Protein AF-0000000079970073 (afdb_homodimer)

Radius of gyration: 45.25 Å; Cα contacts (8 Å, |Δi|>4): 1585; chains: 2; bounding box: 55×141×94 Å

pLDDT: mean 92.77, std 9.5, range [24.06, 98.81]

Foldseek 3Di:
DPPPPPPPVVVVVCVVCVVCCVVVVLVVLLCCLCPPQLCNPAAEDSVQSRALVQVLVVLLVQCLLVVVQVGCVVRNQWYRRHVQEIAGQDLVVQCQQFAAPHPWWFDLLLVLLCPPPPADLASDGDPVLNVLSCVLQVVQLDPVLLQLLLVQLLVLLVLLVVLCVVQAQHKDFVLLLLLLSQLQSLLCQAQVDGPCCSVVVHDVCLVVLLLQLLQQSSSCSSVVVVVVVCVVCCVPPNDDGSVVCLVPVLLVVLVVSLVVSVVPLPHGDHSLNSSVVSCVVPVPSAPPSNSSNVSSVSNNPRRQQLSQLLLQLVLQLQVDVVLVVVQLVLLVVCVVVVLADQQGALVSLVPSLSLVLSSLLSCQLAFFFSDWRKTFADDPFDDDPRRTRHGGGIYTYGSSNNQQDCVQQNPVSNHRDSVSQVPPDDPVSNVSNVSSSCSQTHHPSGHSCVVVSSSSNSRNVSNLSVFWDKHFPDSVQWDWGHSRTTDIGRRIIRTHTDDDDPPD/DPPPPPPPVVVCVCVVCVVCCVVPVLVVLLCCLCPPQLCNPAAEDSVQSRALVQVLVVQLVQCLLVVVQVGCVVRNQWYRRHVQEIAGQDLVVQCQQFAAPHPWWFDLLLVLLCPPPPADLASDGDPVLNVLSCVLQVVQLDPVLLQLLLVQLLVLLVLLVVVCVVQAQHKDFVLLLLLLSQLQSLLCQAQVDGPCCSVVVHDVCLVVLLLQLLQQSSSCSSPVVVVVVCVVCCVPPNDDGSVVCLVPVLLVVLVVSLVVSVVPLPDGDHSLNSSVVSCVVPVPSAPPSNSSNVSSVSNNPRRQQLSQLLLQLVLQLQVPVVLVVVLLVLLVVCVVVVLADQQGALVSLVPSLSLVLSSLLSCQLAFFFSDWRKTFADAPFDDDPRRTRHGGGIYTYGSSNNQQDCVQQNPVSNDRDSVSQVPPDDPVSNVSNVSSSQSQTHHPSGHSCVVVSSSSNSRNVSNLSVFWDKHFPDSVQWDWGHSRTTDIGRRIIRTHTDDDDPPD

Solvent-accessible surface area (backbone atoms only — not comparable to full-atom values): 52236 Å² total; per-residue (Å²): 131,80,71,78,67,68,55,46,66,56,43,38,55,49,64,68,48,54,57,46,46,56,56,50,51,36,48,53,50,52,49,36,40,61,69,65,34,78,58,35,82,44,44,55,55,72,60,17,39,54,22,49,63,48,46,33,53,47,36,71,68,22,48,37,38,57,46,50,33,51,47,36,71,74,50,36,46,51,26,30,53,19,60,56,30,34,40,42,44,39,67,68,54,49,45,57,52,34,32,67,84,43,72,44,29,52,34,68,43,32,44,65,70,35,60,87,56,85,55,44,84,81,36,52,44,50,66,68,60,40,53,52,53,50,60,64,45,41,67,44,63,29,69,69,44,50,62,68,34,44,64,50,46,49,51,46,50,49,54,48,48,53,54,49,61,74,43,52,75,38,79,38,56,50,46,58,52,44,33,29,43,29,41,25,34,47,29,29,40,38,55,61,34,68,72,49,20,58,82,66,72,48,64,87,61,51,62,59,50,53,48,39,23,36,35,39,40,53,34,42,19,66,43,50,62,58,53,54,50,46,63,70,43,25,87,78,75,45,88,86,56,51,44,53,37,62,75,39,62,49,30,51,48,29,42,53,48,50,51,55,35,67,74,43,71,86,53,75,83,28,29,47,60,45,38,49,51,43,22,71,76,35,49,92,83,33,36,72,68,40,50,36,38,49,49,29,47,46,57,65,57,51,15,57,44,40,23,31,37,50,44,35,35,50,51,52,35,62,72,31,61,69,61,36,51,51,43,49,50,51,53,50,51,33,38,74,69,67,60,42,58,90,62,32,47,60,72,45,32,70,65,36,63,63,56,53,20,39,52,53,32,27,36,46,76,38,35,30,50,32,48,62,58,49,19,25,34,33,86,92,32,48,72,51,95,86,40,70,42,58,47,30,33,33,37,19,41,30,37,60,41,35,40,48,37,41,90,59,58,32,90,57,23,86,50,89,54,36,59,71,71,68,50,92,59,53,68,66,52,53,49,50,39,54,71,53,49,41,63,50,48,37,42,82,68,34,51,79,56,51,66,58,44,48,42,51,50,48,23,48,53,55,41,49,57,70,44,29,50,74,41,67,72,46,79,85,51,55,41,74,37,24,33,40,42,37,42,66,46,45,50,36,28,30,42,37,74,48,80,79,74,77,87,115,130,81,72,79,69,67,56,44,67,56,43,38,55,49,66,66,49,55,56,46,48,57,55,50,52,35,49,52,50,52,48,37,40,60,69,66,35,79,56,35,83,45,43,56,54,73,60,15,39,54,22,48,62,48,46,34,54,47,37,72,69,21,47,37,37,57,46,50,34,52,49,35,71,73,50,35,46,50,27,29,53,18,60,56,30,34,41,42,43,37,68,68,52,50,45,58,52,34,31,68,82,42,73,43,31,51,35,70,43,29,46,66,68,36,60,87,56,85,56,44,83,80,36,52,44,51,66,69,60,39,54,51,54,50,61,64,45,42,68,44,64,30,69,68,43,49,62,67,35,45,64,48,45,48,50,48,50,49,55,48,50,53,54,49,60,74,44,54,76,38,79,39,57,49,45,59,52,44,33,30,42,29,42,25,32,48,28,28,42,38,54,62,35,67,73,47,18,57,81,67,71,48,63,86,61,51,62,58,51,52,48,39,22,36,37,38,40,52,33,42,20,67,43,49,64,58,55,54,51,44,64,70,42,24,88,79,76,46,87,86,56,50,43,53,39,64,76,38,61,49,31,51,50,31,43,52,49,51,51,57,34,68,74,44,71,86,52,76,84,28,29,48,60,44,36,51,52,43,22,71,76,35,50,90,83,35,36,72,67,39,49,35,39,48,50,31,46,46,56,63,56,49,16,57,44,39,23,32,37,50,43,36,35,51,51,52,34,61,74,30,61,69,61,36,51,51,43,49,50,51,52,49,52,34,38,74,69,68,59,41,58,91,63,31,47,58,70,44,33,68,67,36,62,62,57,52,20,39,52,52,32,26,37,46,77,39,34,29,50,32,48,61,57,49,20,25,34,33,86,92,31,46,70,53,95,88,40,69,42,59,47,29,33,33,39,19,40,29,36,59,41,36,41,48,37,40,89,58,59,31,90,58,23,86,52,90,54,34,58,72,70,68,50,94,58,52,69,66,52,52,48,49,39,54,71,53,49,41,64,50,46,37,41,81,66,34,51,79,56,49,64,59,44,48,41,52,49,49,22,48,52,53,40,48,56,70,44,29,49,73,40,66,72,46,77,83,50,56,42,74,37,24,33,40,42,38,43,66,46,45,50,34,28,32,42,37,75,49,80,78,74,77,87,115

Structure (mmCIF, N/CA/C/O backbone):
data_AF-0000000079970073-model_v1
#
loop_
_entity.id
_entity.type
_entity.pdbx_description
1 polymer 'Cytochrome P450 family protein'
#
loop_
_atom_site.group_PDB
_atom_site.id
_atom_site.type_symbol
_atom_site.label_atom_id
_atom_site.label_alt_id
_atom_site.label_comp_id
_atom_site.label_asym_id
_atom_site.label_entity_id
_atom_site.label_seq_id
_atom_site.pdbx_PDB_ins_code
_atom_site.Cartn_x
_atom_site.Cartn_y
_atom_site.Cartn_z
_atom_site.occupancy
_atom_site.B_iso_or_equiv
_atom_site.auth_seq_id
_atom_site.auth_comp_id
_atom_site.auth_asym_id
_atom_site.auth_atom_id
_atom_site.pdbx_PDB_model_num
ATOM 1 N N . MET A 1 1 ? 27.422 -21.547 15.516 1 24.58 1 MET A N 1
ATOM 2 C CA . MET A 1 1 ? 26.141 -20.953 15.852 1 24.58 1 MET A CA 1
ATOM 3 C C . MET A 1 1 ? 25 -21.688 15.156 1 24.58 1 MET A C 1
ATOM 5 O O . MET A 1 1 ? 24.984 -21.781 13.93 1 24.58 1 MET A O 1
ATOM 9 N N . SER A 1 2 ? 24.516 -22.688 15.742 1 29.84 2 SER A N 1
ATOM 10 C CA . SER A 1 2 ? 23.547 -23.703 15.328 1 29.84 2 SER A CA 1
ATOM 11 C C . SER A 1 2 ? 22.25 -23.078 14.828 1 29.84 2 SER A C 1
ATOM 13 O O . SER A 1 2 ? 21.531 -22.453 15.602 1 29.84 2 SER A O 1
ATOM 15 N N . SER A 1 3 ? 22.281 -22.281 13.758 1 36.56 3 SER A N 1
ATOM 16 C CA . SER A 1 3 ? 21.125 -21.578 13.203 1 36.56 3 SER A CA 1
ATOM 17 C C . SER A 1 3 ? 19.859 -22.406 13.383 1 36.56 3 SER A C 1
ATOM 19 O O . SER A 1 3 ? 19.781 -23.547 12.93 1 36.56 3 SER A O 1
ATOM 21 N N . THR A 1 4 ? 19.266 -22.328 14.406 1 41.28 4 THR A N 1
ATOM 22 C CA . THR A 1 4 ? 18.031 -22.984 14.844 1 41.28 4 THR A CA 1
ATOM 23 C C . THR A 1 4 ? 17 -23.031 13.719 1 41.28 4 THR A C 1
ATOM 25 O O . THR A 1 4 ? 16.438 -22 13.344 1 41.28 4 THR A O 1
ATOM 28 N N . SER A 1 5 ? 17.219 -23.828 12.703 1 47.62 5 SER A N 1
ATOM 29 C CA . SER A 1 5 ? 16.484 -24.078 11.461 1 47.62 5 SER A CA 1
ATOM 30 C C . SER A 1 5 ? 15 -24.25 11.727 1 47.62 5 SER A C 1
ATOM 32 O O . SER A 1 5 ? 14.609 -25.062 12.578 1 47.62 5 SER A O 1
ATOM 34 N N . ILE A 1 6 ? 14.188 -23.234 11.727 1 56.44 6 ILE A N 1
ATOM 35 C CA . ILE A 1 6 ? 12.734 -23.375 11.758 1 56.44 6 ILE A CA 1
ATOM 36 C C . ILE A 1 6 ? 12.328 -24.688 11.086 1 56.44 6 ILE A C 1
ATOM 38 O O . ILE A 1 6 ? 12.82 -25.016 10 1 56.44 6 ILE A O 1
ATOM 42 N N . PRO A 1 7 ? 11.641 -25.578 11.883 1 64.62 7 PRO A N 1
ATOM 43 C CA . PRO A 1 7 ? 11.164 -26.797 11.242 1 64.62 7 PRO A CA 1
ATOM 44 C C . PRO A 1 7 ? 10.531 -26.547 9.875 1 64.62 7 PRO A C 1
ATOM 46 O O . PRO A 1 7 ? 9.883 -25.516 9.68 1 64.62 7 PRO A O 1
ATOM 49 N N . VAL A 1 8 ? 10.938 -27.234 8.891 1 70.19 8 VAL A N 1
ATOM 50 C CA . VAL A 1 8 ? 10.516 -27.141 7.492 1 70.19 8 VAL A CA 1
ATOM 51 C C . VAL A 1 8 ? 9.008 -26.891 7.422 1 70.19 8 VAL A C 1
ATOM 53 O O . VAL A 1 8 ? 8.547 -26.078 6.625 1 70.19 8 VAL A O 1
ATOM 56 N N . ALA A 1 9 ? 8.289 -27.438 8.406 1 70.56 9 ALA A N 1
ATOM 57 C CA . ALA A 1 9 ? 6.836 -27.297 8.391 1 70.56 9 ALA A CA 1
ATOM 58 C C . ALA A 1 9 ? 6.418 -25.875 8.711 1 70.56 9 ALA A C 1
ATOM 60 O O . ALA A 1 9 ? 5.535 -25.312 8.055 1 70.56 9 ALA A O 1
ATOM 61 N N . LEU A 1 10 ? 6.996 -25.359 9.656 1 70.69 10 LEU A N 1
ATOM 62 C CA . LEU A 1 10 ? 6.668 -24 10.055 1 70.69 10 LEU A CA 1
ATOM 63 C C . LEU A 1 10 ? 7.105 -23 8.992 1 70.69 10 LEU A C 1
ATOM 65 O O . LEU A 1 10 ? 6.379 -22.047 8.695 1 70.69 10 LEU A O 1
ATOM 69 N N . HIS A 1 11 ? 8.188 -23.25 8.438 1 72.19 11 HIS A N 1
ATOM 70 C CA . HIS A 1 11 ? 8.68 -22.391 7.367 1 72.19 11 HIS A CA 1
ATOM 71 C C . HIS A 1 11 ? 7.715 -22.375 6.184 1 72.19 11 HIS A C 1
ATOM 73 O O . HIS A 1 11 ? 7.398 -21.312 5.641 1 72.19 11 HIS A O 1
ATOM 79 N N . THR A 1 12 ? 7.23 -23.516 5.941 1 70.75 12 THR A N 1
ATOM 80 C CA . THR A 1 12 ? 6.324 -23.641 4.805 1 70.75 12 THR A CA 1
ATOM 81 C C . THR A 1 12 ? 5.031 -22.875 5.047 1 70.75 12 THR A C 1
ATOM 83 O O . THR A 1 12 ? 4.559 -22.156 4.168 1 70.75 12 THR A O 1
ATOM 86 N N . VAL A 1 13 ? 4.645 -22.984 6.281 1 68.94 13 VAL A N 1
ATOM 87 C CA . VAL A 1 13 ? 3.377 -22.328 6.59 1 68.94 13 VAL A CA 1
ATOM 88 C C . VAL A 1 13 ? 3.572 -20.812 6.598 1 68.94 13 VAL A C 1
ATOM 90 O O . VAL A 1 13 ? 2.76 -20.078 6.039 1 68.94 13 VAL A O 1
ATOM 93 N N . LEU A 1 14 ? 4.621 -20.406 7.184 1 73 14 LEU A N 1
ATOM 94 C CA . LEU A 1 14 ? 4.883 -18.969 7.301 1 73 14 LEU A CA 1
ATOM 95 C C . LEU A 1 14 ? 5.082 -18.344 5.926 1 73 14 LEU A C 1
ATOM 97 O O . LEU A 1 14 ? 4.508 -17.281 5.629 1 73 14 LEU A O 1
ATOM 101 N N . HIS A 1 15 ? 5.785 -19.031 5.125 1 74.25 15 HIS A N 1
ATOM 102 C CA . HIS A 1 15 ? 6.121 -18.438 3.836 1 74.25 15 HIS A CA 1
ATOM 103 C C . HIS A 1 15 ? 4.949 -18.516 2.865 1 74.25 15 HIS A C 1
ATOM 105 O O . HIS A 1 15 ? 4.898 -17.781 1.881 1 74.25 15 HIS A O 1
ATOM 111 N N . GLN A 1 16 ? 4.004 -19.375 3.318 1 74.75 16 GLN A N 1
ATOM 112 C CA . GLN A 1 16 ? 2.834 -19.516 2.459 1 74.75 16 GLN A CA 1
ATOM 113 C C . GLN A 1 16 ? 1.948 -18.281 2.525 1 74.75 16 GLN A C 1
ATOM 115 O O . GLN A 1 16 ? 1.222 -17.969 1.577 1 74.75 16 GLN A O 1
ATOM 120 N N . TYR A 1 17 ? 2.195 -17.531 3.662 1 79.69 17 TYR A N 1
ATOM 121 C CA . TYR A 1 17 ? 1.189 -16.484 3.812 1 79.69 17 TYR A CA 1
ATOM 122 C C . TYR A 1 17 ? 1.845 -15.125 4.066 1 79.69 17 TYR A C 1
ATOM 124 O O . TYR A 1 17 ? 1.17 -14.094 4.066 1 79.69 17 TYR A O 1
ATOM 132 N N . LEU A 1 18 ? 3.084 -15.094 4.18 1 83.81 18 LEU A N 1
ATOM 133 C CA . LEU A 1 18 ? 3.791 -13.875 4.562 1 83.81 18 LEU A CA 1
ATOM 134 C C . LEU A 1 18 ? 3.631 -12.797 3.496 1 83.81 18 LEU A C 1
ATOM 136 O O . LEU A 1 18 ? 3.625 -11.602 3.809 1 83.81 18 LEU A O 1
ATOM 140 N N . TYR A 1 19 ? 3.441 -13.211 2.246 1 84.94 19 TYR A N 1
ATOM 141 C CA . TYR A 1 19 ? 3.354 -12.25 1.151 1 84.94 19 TYR A CA 1
ATOM 142 C C . TYR A 1 19 ? 2.053 -11.461 1.221 1 84.94 19 TYR A C 1
ATOM 144 O O . TYR A 1 19 ? 1.899 -10.438 0.542 1 84.94 19 TYR A O 1
ATOM 152 N N . LEU A 1 20 ? 1.12 -11.891 2.127 1 86.81 20 LEU A N 1
ATOM 153 C CA . LEU A 1 20 ? -0.168 -11.219 2.256 1 86.81 20 LEU A CA 1
ATOM 154 C C . LEU A 1 20 ? -0.093 -10.094 3.279 1 86.81 20 LEU A C 1
ATOM 156 O O . LEU A 1 20 ? -0.976 -9.234 3.326 1 86.81 20 LEU A O 1
ATOM 160 N N . ILE A 1 21 ? 0.887 -10.016 4.031 1 86.19 21 ILE A N 1
ATOM 161 C CA . ILE A 1 21 ? 0.996 -9.102 5.16 1 86.19 21 ILE A CA 1
ATOM 162 C C . ILE A 1 21 ? 0.973 -7.656 4.66 1 86.19 21 ILE A C 1
ATOM 164 O O . ILE A 1 21 ? 0.226 -6.824 5.18 1 86.19 21 ILE A O 1
ATOM 168 N N . PRO A 1 22 ? 1.656 -7.293 3.613 1 87.88 22 PRO A N 1
ATOM 169 C CA . PRO A 1 22 ? 1.65 -5.906 3.135 1 87.88 22 PRO A CA 1
ATOM 170 C C . PRO A 1 22 ? 0.287 -5.473 2.604 1 87.88 22 PRO A C 1
ATOM 172 O O . PRO A 1 22 ? 0.039 -4.273 2.436 1 87.88 22 PRO A O 1
ATOM 175 N N . LEU A 1 23 ? -0.574 -6.449 2.395 1 86.25 23 LEU A N 1
ATOM 176 C CA . LEU A 1 23 ? -1.927 -6.137 1.947 1 86.25 23 LEU A CA 1
ATOM 177 C C . LEU A 1 23 ? -2.9 -6.141 3.121 1 86.25 23 LEU A C 1
ATOM 179 O O . LEU A 1 23 ? -3.752 -5.254 3.229 1 86.25 23 LEU A O 1
ATOM 183 N N . ILE A 1 24 ? -2.717 -7.078 3.938 1 88.81 24 ILE A N 1
ATOM 184 C CA . ILE A 1 24 ? -3.668 -7.305 5.02 1 88.81 24 ILE A CA 1
ATOM 185 C C . ILE A 1 24 ? -3.553 -6.188 6.051 1 88.81 24 ILE A C 1
ATOM 187 O O . ILE A 1 24 ? -4.562 -5.641 6.5 1 88.81 24 ILE A O 1
ATOM 191 N N . ILE A 1 25 ? -2.447 -5.715 6.383 1 90.44 25 ILE A N 1
ATOM 192 C CA . ILE A 1 25 ? -2.24 -4.754 7.461 1 90.44 25 ILE A CA 1
ATOM 193 C C . ILE A 1 25 ? -2.818 -3.4 7.066 1 90.44 25 ILE A C 1
ATOM 195 O O . ILE A 1 25 ? -3.605 -2.811 7.812 1 90.44 25 ILE A O 1
ATOM 199 N N . PRO A 1 26 ? -2.498 -2.865 5.871 1 91.81 26 PRO A N 1
ATOM 200 C CA . PRO A 1 26 ? -3.133 -1.604 5.477 1 91.81 26 PRO A CA 1
ATOM 201 C C . PRO A 1 26 ? -4.652 -1.707 5.398 1 91.81 26 PRO A C 1
ATOM 203 O O . PRO A 1 26 ? -5.359 -0.762 5.758 1 91.81 26 PRO A O 1
ATOM 206 N N . THR A 1 27 ? -5.141 -2.857 4.992 1 92.75 27 THR A N 1
ATOM 207 C CA . THR A 1 27 ? -6.586 -3.037 4.902 1 92.75 27 THR A CA 1
ATOM 208 C C . THR A 1 27 ? -7.223 -3.016 6.289 1 92.75 27 THR A C 1
ATOM 210 O O . THR A 1 27 ? -8.242 -2.361 6.5 1 92.75 27 THR A O 1
ATOM 213 N N . ILE A 1 28 ? -6.609 -3.705 7.156 1 93.12 28 ILE A N 1
ATOM 214 C CA . ILE A 1 28 ? -7.098 -3.729 8.531 1 93.12 28 ILE A CA 1
ATOM 215 C C . ILE A 1 28 ? -7.07 -2.316 9.109 1 93.12 28 ILE A C 1
ATOM 217 O O . ILE A 1 28 ? -8.016 -1.891 9.773 1 93.12 28 ILE A O 1
ATOM 221 N N . TYR A 1 29 ? -6.066 -1.58 8.875 1 94.19 29 TYR A N 1
ATOM 222 C CA . TYR A 1 29 ? -5.918 -0.214 9.367 1 94.19 29 TYR A CA 1
ATOM 223 C C . TYR A 1 29 ? -7.012 0.687 8.805 1 94.19 29 TYR A C 1
ATOM 225 O O . TYR A 1 29 ? -7.629 1.46 9.539 1 94.19 29 TYR A O 1
ATOM 233 N N . ILE A 1 30 ? -7.23 0.586 7.535 1 94.38 30 ILE A N 1
ATOM 234 C CA . ILE A 1 30 ? -8.234 1.41 6.875 1 94.38 30 ILE A CA 1
ATOM 235 C C . ILE A 1 30 ? -9.617 1.099 7.453 1 94.38 30 ILE A C 1
ATOM 237 O O . ILE A 1 30 ? -10.375 2.012 7.789 1 94.38 30 ILE A O 1
ATOM 241 N N . VAL A 1 31 ? -9.93 -0.19 7.621 1 95.38 31 VAL A N 1
ATOM 242 C CA . VAL A 1 31 ? -11.227 -0.594 8.156 1 95.38 31 VAL A CA 1
ATOM 243 C C . VAL A 1 31 ? -11.367 -0.088 9.594 1 95.38 31 VAL A C 1
ATOM 245 O O . VAL A 1 31 ? -12.422 0.413 9.977 1 95.38 31 VAL A O 1
ATOM 248 N N . TYR A 1 32 ? -10.359 -0.177 10.344 1 94.88 32 TYR A N 1
ATOM 249 C CA . TYR A 1 32 ? -10.398 0.3 11.727 1 94.88 32 TYR A CA 1
ATOM 250 C C . TYR A 1 32 ? -10.664 1.799 11.773 1 94.88 32 TYR A C 1
ATOM 252 O O . TYR A 1 32 ? -11.547 2.252 12.508 1 94.88 32 TYR A O 1
ATOM 260 N N . GLN A 1 33 ? -9.906 2.594 10.977 1 95.25 33 GLN A N 1
ATOM 261 C CA . GLN A 1 33 ? -10.031 4.047 11 1 95.25 33 GLN A CA 1
ATOM 262 C C . GLN A 1 33 ? -11.414 4.492 10.523 1 95.25 33 GLN A C 1
ATOM 264 O O . GLN A 1 33 ? -11.984 5.434 11.07 1 95.25 33 GLN A O 1
ATOM 269 N N . ARG A 1 34 ? -11.93 3.775 9.617 1 95.38 34 ARG A N 1
ATOM 270 C CA . ARG A 1 34 ? -13.156 4.23 8.977 1 95.38 34 ARG A CA 1
ATOM 271 C C . ARG A 1 34 ? -14.383 3.709 9.711 1 95.38 34 ARG A C 1
ATOM 273 O O . ARG A 1 34 ? -15.453 4.328 9.672 1 95.38 34 ARG A O 1
ATOM 280 N N . ARG A 1 35 ? -14.273 2.59 10.445 1 95.62 35 ARG A N 1
ATOM 281 C CA . ARG A 1 35 ? -15.492 1.979 10.977 1 95.62 35 ARG A CA 1
ATOM 282 C C . ARG A 1 35 ? -15.414 1.843 12.492 1 95.62 35 ARG A C 1
ATOM 284 O O . ARG A 1 35 ? -16.438 1.901 13.18 1 95.62 35 ARG A O 1
ATOM 291 N N . PHE A 1 36 ? -14.234 1.711 13.055 1 95.75 36 PHE A N 1
ATOM 292 C CA . PHE A 1 36 ? -14.172 1.303 14.453 1 95.75 36 PHE A CA 1
ATOM 293 C C . PHE A 1 36 ? -13.484 2.365 15.297 1 95.75 36 PHE A C 1
ATOM 295 O O . PHE A 1 36 ? -13.617 2.375 16.531 1 95.75 36 PHE A O 1
ATOM 302 N N . SER A 1 37 ? -12.711 3.252 14.688 1 93.94 37 SER A N 1
ATOM 303 C CA . SER A 1 37 ? -12.039 4.312 15.438 1 93.94 37 SER A CA 1
ATOM 304 C C . SER A 1 37 ? -13.047 5.195 16.172 1 93.94 37 SER A C 1
ATOM 306 O O . SER A 1 37 ? -14.164 5.395 15.688 1 93.94 37 SER A O 1
ATOM 308 N N . PRO A 1 38 ? -12.641 5.719 17.312 1 94.5 38 PRO A N 1
ATOM 309 C CA . PRO A 1 38 ? -13.531 6.625 18.047 1 94.5 38 PRO A CA 1
ATOM 310 C C . PRO A 1 38 ? -13.938 7.848 17.219 1 94.5 38 PRO A C 1
ATOM 312 O O . PRO A 1 38 ? -14.992 8.43 17.469 1 94.5 38 PRO A O 1
ATOM 315 N N . LEU A 1 39 ? -13.141 8.219 16.234 1 96.38 39 LEU A N 1
ATOM 316 C CA . LEU A 1 39 ? -13.438 9.414 15.461 1 96.38 39 LEU A CA 1
ATOM 317 C C . LEU A 1 39 ? -14.188 9.062 14.18 1 96.38 39 LEU A C 1
ATOM 319 O O . LEU A 1 39 ? -14.523 9.938 13.383 1 96.38 39 LEU A O 1
ATOM 323 N N . ALA A 1 40 ? -14.461 7.746 14.039 1 97.38 40 ALA A N 1
ATOM 324 C CA . ALA A 1 40 ? -15.148 7.312 12.828 1 97.38 40 ALA A CA 1
ATOM 325 C C . ALA A 1 40 ? -16.516 7.969 12.703 1 97.38 40 ALA A C 1
ATOM 327 O O . ALA A 1 40 ? -17.047 8.109 11.602 1 97.38 40 ALA A O 1
ATOM 328 N N . GLN A 1 41 ? -17.078 8.398 13.797 1 97.62 41 GLN A N 1
ATOM 329 C CA . GLN A 1 41 ? -18.422 8.969 13.828 1 97.62 41 GLN A CA 1
ATOM 330 C C . GLN A 1 41 ? -18.406 10.414 13.336 1 97.62 41 GLN A C 1
ATOM 332 O O . GLN A 1 41 ? -19.469 10.992 13.055 1 97.62 41 GLN A O 1
ATOM 337 N N . PHE A 1 42 ? -17.344 11.055 13.258 1 98.31 42 PHE A N 1
ATOM 338 C CA . PHE A 1 42 ? -17.234 12.445 12.828 1 98.31 42 PHE A CA 1
ATOM 339 C C . PHE A 1 42 ? -16.938 12.531 11.344 1 98.31 42 PHE A C 1
ATOM 341 O O . PHE A 1 42 ? -16.125 11.766 10.82 1 98.31 42 PHE A O 1
ATOM 348 N N . PRO A 1 43 ? -17.562 13.461 10.672 1 98.31 43 PRO A N 1
ATOM 349 C CA . PRO A 1 43 ? -17.344 13.609 9.227 1 98.31 43 PRO A CA 1
ATOM 350 C C . PRO A 1 43 ? -16.047 14.336 8.906 1 98.31 43 PRO A C 1
ATOM 352 O O . PRO A 1 43 ? -15.477 15.008 9.766 1 98.31 43 PRO A O 1
ATOM 355 N N . GLY A 1 44 ? -15.516 14.242 7.676 1 98.38 44 GLY A N 1
ATOM 356 C CA . GLY A 1 44 ? -14.312 14.867 7.152 1 98.38 44 GLY A CA 1
ATOM 357 C C . GLY A 1 44 ? -13.789 14.203 5.898 1 98.38 44 GLY A C 1
ATOM 358 O O . GLY A 1 44 ? -14.359 13.219 5.422 1 98.38 44 GLY A O 1
ATOM 359 N N . PRO A 1 45 ? -12.781 14.703 5.402 1 98.19 45 PRO A N 1
ATOM 360 C CA . PRO A 1 45 ? -12.203 14.086 4.207 1 98.19 45 PRO A CA 1
ATOM 361 C C . PRO A 1 45 ? -11.695 12.664 4.473 1 98.19 45 PRO A C 1
ATOM 363 O O . PRO A 1 45 ? -11.148 12.391 5.543 1 98.19 45 PRO A O 1
ATOM 366 N N . PHE A 1 46 ? -11.844 11.789 3.492 1 97.12 46 PHE A N 1
ATOM 367 C CA . PHE A 1 46 ? -11.492 10.383 3.619 1 97.12 46 PHE A CA 1
ATOM 368 C C . PHE A 1 46 ? -10.023 10.227 4.008 1 97.12 46 PHE A C 1
ATOM 370 O O . PHE A 1 46 ? -9.703 9.531 4.973 1 97.12 46 PHE A O 1
ATOM 377 N N . LEU A 1 47 ? -9.148 10.898 3.275 1 96.44 47 LEU A N 1
ATOM 378 C CA . LEU A 1 47 ? -7.715 10.727 3.492 1 96.44 47 LEU A CA 1
ATOM 379 C C . LEU A 1 47 ? -7.301 11.289 4.848 1 96.44 47 LEU A C 1
ATOM 381 O O . LEU A 1 47 ? -6.336 10.812 5.453 1 96.44 47 LEU A O 1
ATOM 385 N N . ALA A 1 48 ? -8.047 12.289 5.336 1 97.12 48 ALA A N 1
ATOM 386 C CA . ALA A 1 48 ? -7.742 12.859 6.645 1 97.12 48 ALA A CA 1
ATOM 387 C C . ALA A 1 48 ? -7.91 11.82 7.75 1 97.12 48 ALA A C 1
ATOM 389 O O . ALA A 1 48 ? -7.191 11.852 8.75 1 97.12 48 ALA A O 1
ATOM 390 N N . SER A 1 49 ? -8.844 10.922 7.508 1 96 49 SER A N 1
ATOM 391 C CA . SER A 1 49 ? -9.094 9.898 8.523 1 96 49 SER A CA 1
ATOM 392 C C . SER A 1 49 ? -7.961 8.883 8.57 1 96 49 SER A C 1
ATOM 394 O O . SER A 1 49 ? -7.805 8.164 9.555 1 96 49 SER A O 1
ATOM 396 N N . LEU A 1 50 ? -7.125 8.844 7.559 1 94.81 50 LEU A N 1
ATOM 397 C CA . LEU A 1 50 ? -6.18 7.738 7.438 1 94.81 50 LEU A CA 1
ATOM 398 C C . LEU A 1 50 ? -4.77 8.188 7.805 1 94.81 50 LEU A C 1
ATOM 400 O O . LEU A 1 50 ? -3.957 7.387 8.266 1 94.81 50 LEU A O 1
ATOM 404 N N . THR A 1 51 ? -4.469 9.461 7.555 1 93.31 51 THR A N 1
ATOM 405 C CA . THR A 1 51 ? -3.068 9.836 7.703 1 93.31 51 THR A CA 1
ATOM 406 C C . THR A 1 51 ? -2.936 11.328 8 1 93.31 51 THR A C 1
ATOM 408 O O . THR A 1 51 ? -3.717 12.141 7.492 1 93.31 51 THR A O 1
ATOM 411 N N . LYS A 1 52 ? -1.916 11.68 8.719 1 93.06 52 LYS A N 1
ATOM 412 C CA . LYS A 1 52 ? -1.594 13.078 8.992 1 93.06 52 LYS A CA 1
ATOM 413 C C . LYS A 1 52 ? -0.899 13.727 7.793 1 93.06 52 LYS A C 1
ATOM 415 O O . LYS A 1 52 ? -0.809 14.953 7.707 1 93.06 52 LYS A O 1
ATOM 420 N N . LEU A 1 53 ? -0.481 12.906 6.883 1 92.94 53 LEU A N 1
ATOM 421 C CA . LEU A 1 53 ? 0.215 13.422 5.711 1 92.94 53 LEU A CA 1
ATOM 422 C C . LEU A 1 53 ? -0.729 14.234 4.832 1 92.94 53 LEU A C 1
ATOM 424 O O . LEU A 1 53 ? -0.289 15.125 4.094 1 92.94 53 LEU A O 1
ATOM 428 N N . TRP A 1 54 ? -1.979 13.914 5.012 1 95.31 54 TRP A N 1
ATOM 429 C CA . TRP A 1 54 ? -2.979 14.727 4.324 1 95.31 54 TRP A CA 1
ATOM 430 C C . TRP A 1 54 ? -2.936 16.172 4.809 1 95.31 54 TRP A C 1
ATOM 432 O O . TRP A 1 54 ? -2.92 17.109 4.004 1 95.31 54 TRP A O 1
ATOM 442 N N . LEU A 1 55 ? -2.842 16.359 6.078 1 95.06 55 LEU A N 1
ATOM 443 C CA . LEU A 1 55 ? -2.781 17.703 6.676 1 95.06 55 LEU A CA 1
ATOM 444 C C . LEU A 1 55 ? -1.485 18.406 6.301 1 95.06 55 LEU A C 1
ATOM 446 O O . LEU A 1 55 ? -1.494 19.594 5.98 1 95.06 55 LEU A O 1
ATOM 450 N N . VAL A 1 56 ? -0.444 17.656 6.305 1 95.69 56 VAL A N 1
ATOM 451 C CA . VAL A 1 56 ? 0.855 18.203 5.934 1 95.69 56 VAL A CA 1
ATOM 452 C C . VAL A 1 56 ? 0.804 18.734 4.504 1 95.69 56 VAL A C 1
ATOM 454 O O . VAL A 1 56 ? 1.239 19.859 4.234 1 95.69 56 VAL A O 1
ATOM 457 N N . TYR A 1 57 ? 0.225 17.969 3.693 1 96.94 57 TYR A N 1
ATOM 458 C CA . TYR A 1 57 ? 0.118 18.344 2.289 1 96.94 57 TYR A CA 1
ATOM 459 C C . TYR A 1 57 ? -0.735 19.594 2.131 1 96.94 57 TYR A C 1
ATOM 461 O O . TYR A 1 57 ? -0.352 20.531 1.419 1 96.94 57 TYR A O 1
ATOM 469 N N . LYS A 1 58 ? -1.837 19.672 2.785 1 96.81 58 LYS A N 1
ATOM 470 C CA . LYS A 1 58 ? -2.768 20.797 2.67 1 96.81 58 LYS A CA 1
ATOM 471 C C . LYS A 1 58 ? -2.172 22.062 3.258 1 96.81 58 LYS A C 1
ATOM 473 O O . LYS A 1 58 ? -2.346 23.156 2.701 1 96.81 58 LYS A O 1
ATOM 478 N N . ILE A 1 59 ? -1.454 21.969 4.301 1 97.62 59 ILE A N 1
ATOM 479 C CA . ILE A 1 59 ? -0.821 23.109 4.934 1 97.62 59 ILE A CA 1
ATOM 480 C C . ILE A 1 59 ? 0.276 23.672 4.023 1 97.62 59 ILE A C 1
ATOM 482 O O . ILE A 1 59 ? 0.402 24.875 3.854 1 97.62 59 ILE A O 1
ATOM 486 N N . ARG A 1 60 ? 0.972 22.797 3.414 1 96.62 60 ARG A N 1
ATOM 487 C CA . ARG A 1 60 ? 2.082 23.203 2.562 1 96.62 60 ARG A CA 1
ATOM 488 C C . ARG A 1 60 ? 1.578 23.891 1.3 1 96.62 60 ARG A C 1
ATOM 490 O O . ARG A 1 60 ? 2.33 24.609 0.632 1 96.62 60 ARG A O 1
ATOM 497 N N . GLN A 1 61 ? 0.314 23.719 1.017 1 96.62 61 GLN A N 1
ATOM 498 C CA . GLN A 1 61 ? -0.269 24.391 -0.14 1 96.62 61 GLN A CA 1
ATOM 499 C C . GLN A 1 61 ? -0.51 25.875 0.147 1 96.62 61 GLN A C 1
ATOM 501 O O . GLN A 1 61 ? -0.763 26.656 -0.771 1 96.62 61 GLN A O 1
ATOM 506 N N . GLY A 1 62 ? -0.526 26.281 1.415 1 97.12 62 GLY A N 1
ATOM 507 C CA . GLY A 1 62 ? -0.547 27.688 1.781 1 97.12 62 GLY A CA 1
ATOM 508 C C . GLY A 1 62 ? -1.945 28.266 1.814 1 97.12 62 GLY A C 1
ATOM 509 O O . GLY A 1 62 ? -2.111 29.484 1.765 1 97.12 62 GLY A O 1
ATOM 510 N N . GLN A 1 63 ? -2.971 27.438 1.835 1 97.56 63 GLN A N 1
ATOM 511 C CA . GLN A 1 63 ? -4.34 27.938 1.838 1 97.56 63 GLN A CA 1
ATOM 512 C C . GLN A 1 63 ? -5.176 27.25 2.918 1 97.56 63 GLN A C 1
ATOM 514 O O . GLN A 1 63 ? -6.371 27.016 2.73 1 97.56 63 GLN A O 1
ATOM 519 N N . TYR A 1 64 ? -4.531 26.844 3.984 1 98.12 64 TYR A N 1
ATOM 520 C CA . TYR A 1 64 ? -5.238 26.078 5 1 98.12 64 TYR A CA 1
ATOM 521 C C . TYR A 1 64 ? -6.375 26.891 5.613 1 98.12 64 TYR A C 1
ATOM 523 O O . TYR A 1 64 ? -7.426 26.344 5.949 1 98.12 64 TYR A O 1
ATOM 531 N N . HIS A 1 65 ? -6.195 28.219 5.785 1 98.06 65 HIS A N 1
ATOM 532 C CA . HIS A 1 65 ? -7.223 29.078 6.375 1 98.06 65 HIS A CA 1
ATOM 533 C C . HIS A 1 65 ? -8.5 29.047 5.547 1 98.06 65 HIS A C 1
ATOM 535 O O . HIS A 1 65 ? -9.602 29.047 6.102 1 98.06 65 HIS A O 1
ATOM 541 N N . ARG A 1 66 ? -8.359 28.906 4.289 1 98.19 66 ARG A N 1
ATOM 542 C CA . ARG A 1 66 ? -9.531 28.812 3.424 1 98.19 66 ARG A CA 1
ATOM 543 C C . ARG A 1 66 ? -10.086 27.391 3.42 1 98.19 66 ARG A C 1
ATOM 545 O O . ARG A 1 66 ? -11.297 27.188 3.398 1 98.19 66 ARG A O 1
ATOM 552 N N . LEU A 1 67 ? -9.164 26.484 3.469 1 98.25 67 LEU A N 1
ATOM 553 C CA . LEU A 1 67 ? -9.57 25.078 3.492 1 98.25 67 LEU A CA 1
ATOM 554 C C . LEU A 1 67 ? -10.453 24.797 4.703 1 98.25 67 LEU A C 1
ATOM 556 O O . LEU A 1 67 ? -11.492 24.141 4.578 1 98.25 67 LEU A O 1
ATOM 560 N N . ILE A 1 68 ? -10.062 25.25 5.816 1 98.56 68 ILE A N 1
ATOM 561 C CA . ILE A 1 68 ? -10.773 24.922 7.051 1 98.56 68 ILE A CA 1
ATOM 562 C C . ILE A 1 68 ? -12.18 25.531 7.008 1 98.56 68 ILE A C 1
ATOM 564 O O . ILE A 1 68 ? -13.133 24.953 7.527 1 98.56 68 ILE A O 1
ATOM 568 N N . GLN A 1 69 ? -12.32 26.719 6.453 1 98.5 69 GLN A N 1
ATOM 569 C CA . GLN A 1 69 ? -13.641 27.312 6.25 1 98.5 69 GLN A CA 1
ATOM 570 C C . GLN A 1 69 ? -14.516 26.406 5.379 1 98.5 69 GLN A C 1
ATOM 572 O O . GL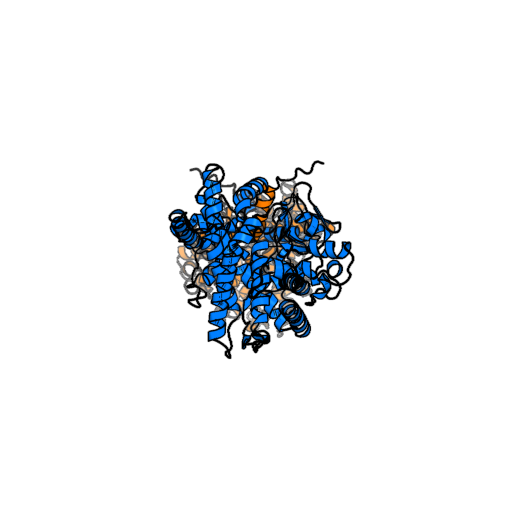N A 1 69 ? -15.672 26.141 5.715 1 98.5 69 GLN A O 1
ATOM 577 N N . THR A 1 70 ? -13.906 25.922 4.332 1 98.38 70 THR A N 1
ATOM 578 C CA . THR A 1 70 ? -14.625 25.062 3.395 1 98.38 70 THR A CA 1
ATOM 579 C C . THR A 1 70 ? -15.047 23.766 4.07 1 98.38 70 THR A C 1
ATOM 581 O O . THR A 1 70 ? -16.172 23.297 3.885 1 98.38 70 THR A O 1
ATOM 584 N N . LEU A 1 71 ? -14.18 23.219 4.816 1 98.69 71 LEU A N 1
ATOM 585 C CA . LEU A 1 71 ? -14.469 21.953 5.484 1 98.69 71 LEU A CA 1
ATOM 586 C C . LEU A 1 71 ? -15.609 22.125 6.488 1 98.69 71 LEU A C 1
ATOM 588 O O . LEU A 1 71 ? -16.516 21.297 6.543 1 98.69 71 LEU A O 1
ATOM 592 N N . HIS A 1 72 ? -15.609 23.203 7.211 1 98.62 72 HIS A N 1
ATOM 593 C CA . HIS A 1 72 ? -16.672 23.406 8.203 1 98.62 72 HIS A CA 1
ATOM 594 C C . HIS A 1 72 ? -17.984 23.75 7.535 1 98.62 72 HIS A C 1
ATOM 596 O O . HIS A 1 72 ? -19.062 23.422 8.062 1 98.62 72 HIS A O 1
ATOM 602 N N . ALA A 1 73 ? -17.906 24.391 6.461 1 98.06 73 ALA A N 1
ATOM 603 C CA . ALA A 1 73 ? -19.125 24.656 5.699 1 98.06 73 ALA A CA 1
ATOM 604 C C . ALA A 1 73 ? -19.75 23.359 5.184 1 98.06 73 ALA A C 1
ATOM 606 O O . ALA A 1 73 ? -20.969 23.188 5.184 1 98.06 73 ALA A O 1
ATOM 607 N N . GLN A 1 74 ? -18.891 22.469 4.82 1 98.19 74 GLN A N 1
ATOM 608 C CA . GLN A 1 74 ? -19.312 21.219 4.199 1 98.19 74 GLN A CA 1
ATOM 609 C C . GLN A 1 74 ? -19.734 20.188 5.25 1 98.19 74 GLN A C 1
ATOM 611 O O . GLN A 1 74 ? -20.719 19.469 5.066 1 98.19 74 GLN A O 1
ATOM 616 N N . TYR A 1 75 ? -18.984 20.141 6.355 1 98.31 75 TYR A N 1
ATOM 617 C CA . TYR A 1 75 ? -19.141 19 7.25 1 98.31 75 TYR A CA 1
ATOM 618 C C . TYR A 1 75 ? -19.75 19.438 8.578 1 98.31 75 TYR A C 1
ATOM 620 O O . TYR A 1 75 ? -20.078 18.594 9.414 1 98.31 75 TYR A O 1
ATOM 628 N N . GLY A 1 76 ? -19.766 20.75 8.82 1 97.81 76 GLY A N 1
ATOM 629 C CA . GLY A 1 76 ? -20.375 21.219 10.055 1 97.81 76 GLY A CA 1
ATOM 630 C C . GLY A 1 76 ? -19.359 21.641 11.094 1 97.81 76 GLY A C 1
ATOM 631 O O . GLY A 1 76 ? -18.188 21.906 10.773 1 97.81 76 GLY A O 1
ATOM 632 N N . PRO A 1 77 ? -19.75 21.766 12.352 1 98 77 PRO A N 1
ATOM 633 C CA . PRO A 1 77 ? -18.938 22.422 13.375 1 98 77 PRO A CA 1
ATOM 634 C C . PRO A 1 77 ? -17.844 21.516 13.93 1 98 77 PRO A C 1
ATOM 636 O O . PRO A 1 77 ? -16.953 21.984 14.641 1 98 77 PRO A O 1
ATOM 639 N N . VAL A 1 78 ? -17.984 20.234 13.703 1 98.69 78 VAL A N 1
ATOM 640 C CA . VAL A 1 78 ? -16.969 19.281 14.125 1 98.69 78 VAL A CA 1
ATOM 641 C C . VAL A 1 78 ? -16.5 18.453 12.938 1 98.69 78 VAL A C 1
ATOM 643 O O . VAL A 1 78 ? -17.266 17.688 12.359 1 98.69 78 VAL A O 1
ATOM 646 N N . VAL A 1 79 ? -15.219 18.609 12.578 1 98.81 79 VAL A N 1
ATOM 647 C CA . VAL A 1 79 ? -14.711 17.984 11.359 1 98.81 79 VAL A CA 1
ATOM 648 C C . VAL A 1 79 ? -13.461 17.172 11.68 1 98.81 79 VAL A C 1
ATO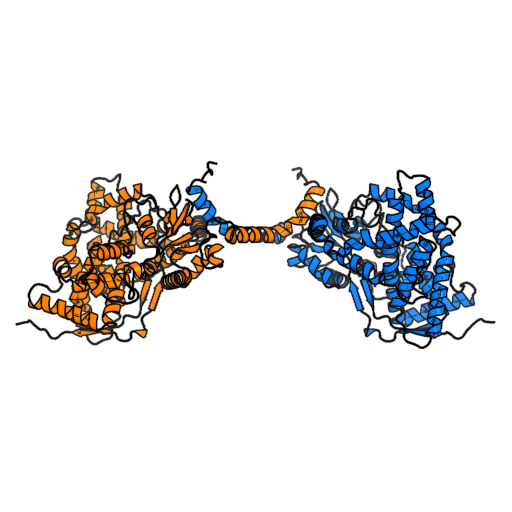M 650 O O . VAL A 1 79 ? -12.539 17.656 12.344 1 98.81 79 VAL A O 1
ATOM 653 N N . ARG A 1 80 ? -13.453 15.953 11.25 1 98.38 80 ARG A N 1
ATOM 654 C CA . ARG A 1 80 ? -12.258 15.133 11.398 1 98.38 80 ARG A CA 1
ATOM 655 C C . ARG A 1 80 ? -11.195 15.523 10.383 1 98.38 80 ARG A C 1
ATOM 657 O O . ARG A 1 80 ? -11.414 15.453 9.172 1 98.38 80 ARG A O 1
ATOM 664 N N . ILE A 1 81 ? -9.992 15.875 10.883 1 98.06 81 ILE A N 1
ATOM 665 C CA . ILE A 1 81 ? -8.953 16.359 9.977 1 98.06 81 ILE A CA 1
ATOM 666 C C . ILE A 1 81 ? -7.691 15.508 10.141 1 98.06 81 ILE A C 1
ATOM 668 O O . ILE A 1 81 ? -6.633 15.852 9.617 1 98.06 81 ILE A O 1
ATOM 672 N N . GLY A 1 82 ? -7.738 14.508 10.875 1 95.81 82 GLY A N 1
ATOM 673 C CA . GLY A 1 82 ? -6.664 13.547 11.07 1 95.81 82 GLY A CA 1
ATOM 674 C C . GLY A 1 82 ? -7.129 12.25 11.711 1 95.81 82 GLY A C 1
ATOM 675 O O . GLY A 1 82 ? -8.266 12.156 12.172 1 95.81 82 GLY A O 1
ATOM 676 N N . PRO A 1 83 ? -6.25 11.305 11.734 1 94.56 83 PRO A N 1
ATOM 677 C CA . PRO A 1 83 ? -6.648 10.031 12.344 1 94.56 83 PRO A CA 1
ATOM 678 C C . PRO A 1 83 ? -7.047 10.18 13.805 1 94.56 83 PRO A C 1
ATOM 680 O O . PRO A 1 83 ? -7.875 9.414 14.305 1 94.56 83 PRO A O 1
ATOM 683 N N . ASP A 1 84 ? -6.5 11.18 14.453 1 94.44 84 ASP A N 1
ATOM 684 C CA . ASP A 1 84 ? -6.797 11.398 15.867 1 94.44 84 ASP A CA 1
ATOM 685 C C . ASP A 1 84 ? -7.086 12.867 16.156 1 94.44 84 ASP A C 1
ATOM 687 O O . ASP A 1 84 ? -6.859 13.344 17.266 1 94.44 84 ASP A O 1
ATOM 691 N N . GLU A 1 85 ? -7.547 13.617 15.156 1 96.25 85 GLU A N 1
ATOM 692 C CA . GLU A 1 85 ? -7.645 15.062 15.344 1 96.25 85 GLU A CA 1
ATOM 693 C C . GLU A 1 85 ? -8.938 15.609 14.758 1 96.25 85 GLU A C 1
ATOM 695 O O . GLU A 1 85 ? -9.352 15.211 13.664 1 96.25 85 GLU A O 1
ATOM 700 N N . LEU A 1 86 ? -9.562 16.453 15.555 1 98.44 86 LEU A N 1
ATOM 701 C CA . LEU A 1 86 ? -10.797 17.125 15.141 1 98.44 86 LEU A CA 1
ATOM 702 C C . LEU A 1 86 ? -10.602 18.641 15.086 1 98.44 86 LEU A C 1
ATOM 704 O O . LEU A 1 86 ? -9.93 19.219 15.945 1 98.44 86 LEU A O 1
ATOM 708 N N . SER A 1 87 ? -11.156 19.281 14.07 1 98.81 87 SER A N 1
ATOM 709 C CA . SER A 1 87 ? -11.336 20.734 14.047 1 98.81 87 SER A CA 1
ATOM 710 C C . SER A 1 87 ? -12.695 21.125 14.617 1 98.81 87 SER A C 1
ATOM 712 O O . SER A 1 87 ? -13.727 20.609 14.188 1 98.81 87 SER A O 1
ATOM 714 N N . ILE A 1 88 ? -12.688 22.031 15.531 1 98.69 88 ILE A N 1
ATOM 715 C CA . ILE A 1 88 ? -13.891 22.375 16.281 1 98.69 88 ILE A CA 1
ATOM 716 C C . ILE A 1 88 ? -14.297 23.812 15.969 1 98.69 88 ILE A C 1
ATOM 718 O O . ILE A 1 88 ? -13.484 24.734 16.094 1 98.69 88 ILE A O 1
ATOM 722 N N . ALA A 1 89 ? -15.539 24.031 15.586 1 98.31 89 ALA A N 1
ATOM 723 C CA . ALA A 1 89 ? -16.094 25.375 15.383 1 98.31 89 ALA A CA 1
ATOM 724 C C . ALA A 1 89 ? -17.375 25.562 16.188 1 98.31 89 ALA A C 1
ATOM 726 O O . ALA A 1 89 ? -18.047 26.578 16.047 1 98.31 89 ALA A O 1
ATOM 727 N N . ASP A 1 90 ? -17.688 24.578 17.031 1 97.81 90 ASP A N 1
ATOM 728 C CA . ASP A 1 90 ? -18.828 24.672 17.938 1 97.81 90 ASP A CA 1
ATOM 729 C C . ASP A 1 90 ? -18.516 25.641 19.078 1 97.81 90 ASP A C 1
ATOM 731 O O . ASP A 1 90 ? -17.562 25.453 19.828 1 97.81 90 ASP A O 1
ATOM 735 N N . PRO A 1 91 ? -19.375 26.688 19.266 1 96.5 91 PRO A N 1
ATOM 736 C CA . PRO A 1 91 ? -19.078 27.734 20.25 1 96.5 91 PRO A CA 1
ATOM 737 C C . PRO A 1 91 ? -18.938 27.203 21.672 1 96.5 91 PRO A C 1
ATOM 739 O O . PRO A 1 91 ? -18.062 27.641 22.422 1 96.5 91 PRO A O 1
ATOM 742 N N . GLU A 1 92 ? -19.75 26.266 22.031 1 95.69 92 GLU A N 1
ATOM 743 C CA . GLU A 1 92 ? -19.688 25.719 23.375 1 95.69 92 GLU A CA 1
ATOM 744 C C . GLU A 1 92 ? -18.391 24.938 23.594 1 95.69 92 GLU A C 1
ATOM 746 O O . GLU A 1 92 ? -17.766 25.047 24.656 1 95.69 92 GLU A O 1
ATOM 751 N N . ALA A 1 93 ? -18.109 24.172 22.641 1 97.38 93 ALA A N 1
ATOM 752 C CA . ALA A 1 93 ? -16.875 23.406 22.719 1 97.38 93 ALA A CA 1
ATOM 753 C C . ALA A 1 93 ? -15.656 24.328 22.734 1 97.38 93 ALA A C 1
ATOM 755 O O . ALA A 1 93 ? -14.688 24.078 23.453 1 97.38 93 ALA A O 1
ATOM 756 N N . VAL A 1 94 ? -15.695 25.344 21.922 1 97.38 94 VAL A N 1
ATOM 757 C CA . VAL A 1 94 ? -14.594 26.312 21.859 1 97.38 94 VAL A CA 1
ATOM 758 C C . VAL A 1 94 ? -14.375 26.922 23.25 1 97.38 94 VAL A C 1
ATOM 760 O O . VAL A 1 94 ? -13.242 27.016 23.719 1 97.38 94 VAL A O 1
ATOM 763 N N . LYS A 1 95 ? -15.406 27.266 23.859 1 95 95 LYS A N 1
ATOM 764 C CA . LYS A 1 95 ? -15.328 27.812 25.203 1 95 95 LYS A CA 1
ATOM 765 C C . LYS A 1 95 ? -14.719 26.812 26.172 1 95 95 LYS A C 1
ATOM 767 O O . LYS A 1 95 ? -13.867 27.172 27 1 95 95 LYS A O 1
ATOM 772 N N . GLN A 1 96 ? -15.133 25.641 26.047 1 95.69 96 GLN A N 1
ATOM 773 C CA . GLN A 1 96 ? -14.633 24.594 26.938 1 95.69 96 GLN A CA 1
ATOM 774 C C . GLN A 1 96 ? -13.125 24.406 26.766 1 95.69 96 GLN A C 1
ATOM 776 O O . GLN A 1 96 ? -12.406 24.234 27.75 1 95.69 96 GLN A O 1
ATOM 781 N N . ILE A 1 97 ? -12.68 24.453 25.578 1 97.19 97 ILE A N 1
ATOM 782 C CA . ILE A 1 97 ? -11.289 24.141 25.25 1 97.19 97 ILE A CA 1
ATOM 783 C C . ILE A 1 97 ? -10.391 25.297 25.641 1 97.19 97 ILE A C 1
ATOM 785 O O . ILE A 1 97 ? -9.281 25.094 26.141 1 97.19 97 ILE A O 1
ATOM 789 N N . TYR A 1 98 ? -10.859 26.547 25.438 1 96.56 98 TYR A N 1
ATOM 790 C CA . TYR A 1 98 ? -9.938 27.688 25.516 1 96.56 98 TYR A CA 1
ATOM 791 C C . TYR A 1 98 ? -10.32 28.609 26.656 1 96.56 98 TYR A C 1
ATOM 793 O O . TYR A 1 98 ? -9.844 29.75 26.734 1 96.56 98 TYR A O 1
ATOM 801 N N . SER A 1 99 ? -11.062 28.219 27.594 1 93.44 99 SER A N 1
ATOM 802 C CA . SER A 1 99 ? -11.406 29.047 28.734 1 93.44 99 SER A CA 1
ATOM 803 C C . SER A 1 99 ? -10.32 29 29.812 1 93.44 99 SER A C 1
ATOM 805 O O . SER A 1 99 ? -9.445 28.141 29.766 1 93.44 99 SER A O 1
ATOM 807 N N . SER A 1 100 ? -10.445 29.953 30.688 1 90.44 100 SER A N 1
ATOM 808 C CA . SER A 1 100 ? -9.523 29.969 31.812 1 90.44 100 SER A CA 1
ATOM 809 C C . SER A 1 100 ? -9.719 28.75 32.719 1 90.44 100 SER A C 1
ATOM 811 O O . SER A 1 100 ? -10.852 28.391 33.031 1 90.44 100 SER A O 1
ATOM 813 N N . GLY A 1 101 ? -8.648 28.125 33.031 1 87.25 101 GLY A N 1
ATOM 814 C CA . GLY A 1 101 ? -8.734 26.953 33.875 1 87.25 101 GLY A CA 1
ATOM 815 C C . GLY A 1 101 ? -8.961 25.672 33.094 1 87.25 101 GLY A C 1
ATOM 816 O O . GLY A 1 101 ? -9.094 24.594 33.688 1 87.25 101 GLY A O 1
ATOM 817 N N . SER A 1 102 ? -9.039 25.828 31.844 1 91.44 102 SER A N 1
ATOM 818 C CA . SER A 1 102 ? -9.219 24.656 31 1 91.44 102 SER A CA 1
ATOM 819 C C . SER A 1 102 ? -8.117 23.625 31.25 1 91.44 102 SER A C 1
ATOM 821 O O . SER A 1 102 ? -6.969 24 31.516 1 91.44 102 SER A O 1
ATOM 823 N N . ARG A 1 103 ? -8.422 22.344 31.094 1 91.56 103 ARG A N 1
ATOM 824 C CA . ARG A 1 103 ? -7.465 21.25 31.297 1 91.56 103 ARG A CA 1
ATOM 825 C C . ARG A 1 103 ? -6.887 20.781 29.969 1 91.56 103 ARG A C 1
ATOM 827 O O . ARG A 1 103 ? -6.105 19.812 29.938 1 91.56 103 ARG A O 1
ATOM 834 N N . PHE A 1 104 ? -7.324 21.438 28.969 1 95.75 104 PHE A N 1
ATOM 835 C CA . PHE A 1 104 ? -6.844 21.062 27.641 1 95.75 104 PHE A CA 1
ATOM 836 C C . PHE A 1 104 ? -5.441 21.609 27.406 1 95.75 104 PHE A C 1
ATOM 838 O O . PHE A 1 104 ? -5.266 22.812 27.203 1 95.75 104 PHE A O 1
ATOM 845 N N . GLN A 1 105 ? -4.504 20.734 27.328 1 94.56 105 GLN A N 1
ATOM 846 C CA . GLN A 1 105 ? -3.117 21.141 27.125 1 94.56 105 GLN A CA 1
ATOM 847 C C . GLN A 1 105 ? -2.797 21.266 25.625 1 94.56 105 GLN A C 1
ATOM 849 O O . GLN A 1 105 ? -3.416 20.609 24.797 1 94.56 105 GLN A O 1
ATOM 854 N N . LYS A 1 106 ? -1.825 22.094 25.328 1 94.94 106 LYS A N 1
ATOM 855 C CA . LYS A 1 106 ? -1.327 22.188 23.969 1 94.94 106 LYS A CA 1
ATOM 856 C C . LYS A 1 106 ? -0.83 20.828 23.484 1 94.94 106 LYS A C 1
ATOM 858 O O . LYS A 1 106 ? -0.216 20.078 24.234 1 94.94 106 LYS A O 1
ATOM 863 N N . SER A 1 107 ? -1.094 20.516 22.25 1 93.81 107 SER A N 1
ATOM 864 C CA . SER A 1 107 ? -0.744 19.219 21.688 1 93.81 107 SER A CA 1
ATOM 865 C C . SER A 1 107 ? 0.74 19.141 21.344 1 93.81 107 SER A C 1
ATOM 867 O O . SER A 1 107 ? 1.473 20.109 21.516 1 93.81 107 SER A O 1
ATOM 869 N N . TYR A 1 108 ? 1.157 18.031 20.844 1 90.38 108 TYR A N 1
ATOM 870 C CA . TYR A 1 108 ? 2.553 17.797 20.5 1 90.38 108 TYR A CA 1
ATOM 871 C C . TYR A 1 108 ? 2.932 18.531 19.219 1 90.38 108 TYR A C 1
ATOM 873 O O . TYR A 1 108 ? 4.113 18.656 18.891 1 90.38 108 TYR A O 1
ATOM 881 N N . TRP A 1 109 ? 1.93 19 18.562 1 92.88 109 TRP A N 1
ATOM 882 C CA . TRP A 1 109 ? 2.205 19.844 17.406 1 92.88 109 TRP A CA 1
ATOM 883 C C . TRP A 1 109 ? 3.178 20.969 17.766 1 92.88 109 TRP A C 1
ATOM 885 O O . TRP A 1 109 ? 4.062 21.312 16.984 1 92.88 109 TRP A O 1
ATOM 895 N N . TYR A 1 110 ? 3.143 21.453 18.938 1 95.38 110 TYR A N 1
ATOM 896 C CA . TYR A 1 110 ? 3.934 22.594 19.391 1 95.38 110 TYR A CA 1
ATOM 897 C C . TYR A 1 110 ? 5.359 22.172 19.734 1 95.38 110 TYR A C 1
ATOM 899 O O . TYR A 1 110 ? 6.246 23.016 19.875 1 95.38 110 TYR A O 1
ATOM 907 N N . SER A 1 111 ? 5.602 20.922 19.844 1 92.31 111 SER A N 1
ATOM 908 C CA . SER A 1 111 ? 6.887 20.422 20.312 1 92.31 111 SER A CA 1
ATOM 909 C C . SER A 1 111 ? 8.016 20.797 19.359 1 92.31 111 SER A C 1
ATOM 911 O O . SER A 1 111 ? 9.125 21.125 19.797 1 92.31 111 SER A O 1
ATOM 913 N N . VAL A 1 112 ? 7.707 20.828 18.094 1 93.56 112 VAL A N 1
ATOM 914 C CA . VAL A 1 112 ? 8.75 21.125 17.109 1 93.56 112 VAL A CA 1
ATOM 915 C C . VAL A 1 112 ? 9.109 22.609 17.156 1 93.56 112 VAL A C 1
ATOM 917 O O . VAL A 1 112 ? 10.219 22.984 16.797 1 93.56 112 VAL A O 1
ATOM 920 N N . ILE A 1 113 ? 8.156 23.422 17.578 1 94.06 113 ILE A N 1
ATOM 921 C CA . ILE A 1 113 ? 8.398 24.844 17.719 1 94.06 113 ILE A CA 1
ATOM 922 C C . ILE A 1 113 ? 9.195 25.125 19 1 94.06 113 ILE A C 1
ATOM 924 O O . ILE A 1 113 ? 10.117 25.938 19 1 94.06 113 ILE A O 1
ATOM 928 N N . GLN A 1 114 ? 8.859 24.391 19.984 1 94.38 114 GLN A N 1
ATOM 929 C CA . GLN A 1 114 ? 9.57 24.562 21.25 1 94.38 114 GLN A CA 1
ATOM 930 C C . GLN A 1 114 ? 11.016 24.078 21.125 1 94.38 114 GLN A C 1
ATOM 932 O O . GLN A 1 114 ? 11.938 24.719 21.641 1 94.38 114 GLN A O 1
ATOM 937 N N . GLY A 1 115 ? 11.164 22.906 20.484 1 91.69 115 GLY A N 1
ATOM 938 C CA . GLY A 1 115 ? 12.477 22.281 20.438 1 91.69 115 GLY A CA 1
ATOM 939 C C . GLY A 1 115 ? 13.031 21.953 21.812 1 91.69 115 GLY A C 1
ATOM 940 O O . GLY A 1 115 ? 12.344 21.328 22.625 1 91.69 115 GLY A O 1
ATOM 941 N N . LYS A 1 116 ? 14.305 22.422 22.062 1 89.88 116 LYS A N 1
ATOM 942 C CA . LYS A 1 116 ? 14.977 22.125 23.312 1 89.88 116 LYS A CA 1
ATOM 943 C C . LYS A 1 116 ? 14.883 23.297 24.281 1 89.88 116 LYS A C 1
ATOM 945 O O . LYS A 1 116 ? 15.453 23.25 25.375 1 89.88 116 LYS A O 1
ATOM 950 N N . ARG A 1 117 ? 14.094 24.312 23.953 1 91.75 117 ARG A N 1
ATOM 951 C CA . ARG A 1 117 ? 13.953 25.484 24.812 1 91.75 117 ARG A CA 1
ATOM 952 C C . ARG A 1 117 ? 13.234 25.141 26.109 1 91.75 117 ARG A C 1
ATOM 954 O O . ARG A 1 117 ? 12.195 24.469 26.078 1 91.75 117 ARG A O 1
ATOM 961 N N . LYS A 1 118 ? 13.805 25.547 27.109 1 91.38 118 LYS A N 1
ATOM 962 C CA . LYS A 1 118 ? 13.164 25.344 28.406 1 91.38 118 LYS A CA 1
ATOM 963 C C . LYS A 1 118 ? 12.094 26.391 28.672 1 91.38 118 LYS A C 1
ATOM 965 O O . LYS A 1 118 ? 11.031 26.078 29.203 1 91.38 118 LYS A O 1
ATOM 970 N N . PHE A 1 119 ? 12.375 27.594 28.281 1 94.69 119 PHE A N 1
ATOM 971 C CA . PHE A 1 119 ? 11.445 28.703 28.453 1 94.69 119 PHE A CA 1
ATOM 972 C C . PHE A 1 119 ? 10.781 29.062 27.125 1 94.69 119 PHE A C 1
ATOM 974 O O . PHE A 1 119 ? 11.414 29.625 26.234 1 94.69 119 PHE A O 1
ATOM 981 N N . ASP A 1 120 ? 9.523 28.812 27.062 1 95.81 120 ASP A N 1
ATOM 982 C CA . ASP A 1 120 ? 8.758 29.094 25.859 1 95.81 120 ASP A CA 1
ATOM 983 C C . ASP A 1 120 ? 7.281 29.281 26.172 1 95.81 120 ASP A C 1
ATOM 985 O O . ASP A 1 120 ? 6.543 28.297 26.328 1 95.81 120 ASP A O 1
ATOM 989 N N . LEU A 1 121 ? 6.867 30.453 26.156 1 95 121 LEU A N 1
ATOM 990 C CA . LEU A 1 121 ? 5.484 30.766 26.516 1 95 121 LEU A CA 1
ATOM 991 C C . LEU A 1 121 ? 4.539 30.391 25.375 1 95 121 LEU A C 1
ATOM 993 O O . LEU A 1 121 ? 3.354 30.156 25.594 1 95 121 LEU A O 1
ATOM 997 N N . PHE A 1 122 ? 5.008 30.359 24.219 1 93.69 122 PHE A N 1
ATOM 998 C CA . PHE A 1 122 ? 4.156 30.016 23.078 1 93.69 122 PHE A CA 1
ATOM 999 C C . PHE A 1 122 ? 4.004 28.516 22.953 1 93.69 122 PHE A C 1
ATOM 1001 O O . PHE A 1 122 ? 2.883 28 22.938 1 93.69 122 PHE A O 1
ATOM 1008 N N . ALA A 1 123 ? 5.117 27.828 22.922 1 95.06 123 ALA A N 1
ATOM 1009 C CA . ALA A 1 123 ? 5.078 26.422 22.531 1 95.06 123 ALA A CA 1
ATOM 1010 C C . ALA A 1 123 ? 5.02 25.516 23.766 1 95.06 123 ALA A C 1
ATOM 1012 O O . ALA A 1 123 ? 4.723 24.312 23.656 1 95.06 123 ALA A O 1
ATOM 1013 N N . GLY A 1 124 ? 5.301 26.062 24.938 1 95.25 124 GLY A N 1
ATOM 1014 C CA . GLY A 1 124 ? 5.234 25.25 26.125 1 95.25 124 GLY A CA 1
ATOM 1015 C C . GLY A 1 124 ? 3.885 24.578 26.328 1 95.25 124 GLY A C 1
ATOM 1016 O O . GLY A 1 124 ? 2.842 25.188 26.094 1 95.25 124 GLY A O 1
ATOM 1017 N N . ARG A 1 125 ? 3.893 23.328 26.781 1 93.19 125 ARG A N 1
ATOM 1018 C CA . ARG A 1 125 ? 2.658 22.547 26.812 1 93.19 125 ARG A CA 1
ATOM 1019 C C . ARG A 1 125 ? 2.176 22.344 28.234 1 93.19 125 ARG A C 1
ATOM 1021 O O . ARG A 1 125 ? 0.991 22.094 28.469 1 93.19 125 ARG A O 1
ATOM 1028 N N . ASP A 1 126 ? 3.08 22.453 29.203 1 92.38 126 ASP A N 1
ATOM 1029 C CA . ASP A 1 126 ? 2.736 22.219 30.594 1 92.38 126 ASP A CA 1
ATOM 1030 C C . ASP A 1 126 ? 2.123 23.484 31.219 1 92.38 126 ASP A C 1
ATOM 1032 O O . ASP A 1 126 ? 2.756 24.531 31.25 1 92.38 126 ASP A O 1
ATOM 1036 N N . GLU A 1 127 ? 0.976 23.328 31.781 1 92.75 127 GLU A N 1
ATOM 1037 C CA . GLU A 1 127 ? 0.233 24.484 32.281 1 92.75 127 GLU A CA 1
ATOM 1038 C C . GLU A 1 127 ? 0.918 25.078 33.5 1 92.75 127 GLU A C 1
ATOM 1040 O O . GLU A 1 127 ? 0.906 26.297 33.688 1 92.75 127 GLU A O 1
ATOM 1045 N N . LYS A 1 128 ? 1.441 24.219 34.344 1 93.19 128 LYS A N 1
ATOM 1046 C CA . LYS A 1 128 ? 2.111 24.719 35.531 1 93.19 128 LYS A CA 1
ATOM 1047 C C . LYS A 1 128 ? 3.371 25.5 35.188 1 93.19 128 LYS A C 1
ATOM 1049 O O . LYS A 1 128 ? 3.602 26.594 35.688 1 93.19 128 LYS A O 1
ATOM 1054 N N . ILE A 1 129 ? 4.105 24.953 34.312 1 95.31 129 ILE A N 1
ATOM 1055 C CA . ILE A 1 129 ? 5.324 25.609 33.875 1 95.31 129 ILE A CA 1
ATOM 1056 C C . ILE A 1 129 ? 4.969 26.922 33.156 1 95.31 129 ILE A C 1
ATOM 1058 O O . ILE A 1 129 ? 5.613 27.938 33.375 1 95.31 129 ILE A O 1
ATOM 1062 N N . HIS A 1 130 ? 3.971 26.812 32.406 1 95.94 130 HIS A N 1
ATOM 1063 C CA . HIS A 1 130 ? 3.529 28 31.672 1 95.94 130 HIS A CA 1
ATOM 1064 C C . HIS A 1 130 ? 3.113 29.109 32.625 1 95.94 130 HIS A C 1
ATOM 1066 O O . HIS A 1 130 ? 3.451 30.281 32.406 1 95.94 130 HIS A O 1
ATOM 1072 N N . GLY A 1 131 ? 2.301 28.766 33.625 1 95.38 131 GLY A N 1
ATOM 1073 C CA . GLY A 1 131 ? 1.898 29.75 34.594 1 95.38 131 GLY A CA 1
ATOM 1074 C C . GLY A 1 131 ? 3.074 30.438 35.281 1 95.38 131 GLY A C 1
ATOM 1075 O O . GLY A 1 131 ? 3.064 31.656 35.469 1 95.38 131 GLY A O 1
ATOM 1076 N N . HIS A 1 132 ? 4.012 29.688 35.594 1 96.44 132 HIS A N 1
ATOM 1077 C CA . HIS A 1 132 ? 5.223 30.219 36.188 1 96.44 132 HIS A CA 1
ATOM 1078 C C . HIS A 1 132 ? 5.953 31.156 35.219 1 96.44 132 HIS A C 1
ATOM 1080 O O . HIS A 1 132 ? 6.352 32.25 35.625 1 96.44 132 HIS A O 1
ATOM 1086 N N . HIS A 1 133 ? 6.148 30.719 34.031 1 96.81 133 HIS A N 1
ATOM 1087 C CA . HIS A 1 133 ? 6.812 31.547 33.031 1 96.81 133 HIS A CA 1
ATOM 1088 C C . HIS A 1 133 ? 6.094 32.875 32.844 1 96.81 133 HIS A C 1
ATOM 1090 O O . HIS A 1 133 ? 6.738 33.938 32.75 1 96.81 133 HIS A O 1
ATOM 1096 N N . ARG A 1 134 ? 4.797 32.781 32.75 1 95.75 134 ARG A N 1
ATOM 1097 C CA . ARG A 1 134 ? 4 34 32.562 1 95.75 134 ARG A CA 1
ATOM 1098 C C . ARG A 1 134 ? 4.234 35 33.719 1 95.75 134 ARG A C 1
ATOM 1100 O O . ARG A 1 134 ? 4.305 36.188 33.469 1 95.75 134 ARG A O 1
ATOM 1107 N N . LYS A 1 135 ? 4.359 34.5 34.875 1 96 135 LYS A N 1
ATOM 1108 C CA . LYS A 1 135 ? 4.609 35.344 36.031 1 96 135 LYS A CA 1
ATOM 1109 C C . LYS A 1 135 ? 5.961 36.031 35.938 1 96 135 LYS A C 1
ATOM 1111 O O . LYS A 1 135 ? 6.105 37.188 36.344 1 96 135 LYS A O 1
ATOM 1116 N N . MET A 1 136 ? 6.875 35.375 35.406 1 96.25 136 MET A N 1
ATOM 1117 C CA . MET A 1 136 ? 8.234 35.906 35.344 1 96.25 136 MET A CA 1
ATOM 1118 C C . MET A 1 136 ? 8.305 37.094 34.375 1 96.25 136 MET A C 1
ATOM 1120 O O . MET A 1 136 ? 9.156 37.969 34.531 1 96.25 136 MET A O 1
ATOM 1124 N N . VAL A 1 137 ? 7.383 37.156 33.438 1 96.19 137 VAL A N 1
ATOM 1125 C CA . VAL A 1 137 ? 7.496 38.188 32.438 1 96.19 137 VAL A CA 1
ATOM 1126 C C . VAL A 1 137 ? 6.344 39.188 32.594 1 96.19 137 VAL A C 1
ATOM 1128 O O . VAL A 1 137 ? 6.195 40.125 31.781 1 96.19 137 VAL A O 1
ATOM 1131 N N . ALA A 1 138 ? 5.5 39.062 33.562 1 91.94 138 ALA A N 1
ATOM 1132 C CA . ALA A 1 138 ? 4.277 39.844 33.75 1 91.94 138 ALA A CA 1
ATOM 1133 C C . ALA A 1 138 ? 4.57 41.344 33.781 1 91.94 138 ALA A C 1
ATOM 1135 O O . ALA A 1 138 ? 3.861 42.125 33.156 1 91.94 138 ALA A O 1
ATOM 1136 N N . ARG A 1 139 ? 5.566 41.719 34.375 1 91.12 139 ARG A N 1
ATOM 1137 C CA . ARG A 1 139 ? 5.902 43.125 34.531 1 91.12 139 ARG A CA 1
ATOM 1138 C C . ARG A 1 139 ? 6.281 43.75 33.188 1 91.12 139 ARG A C 1
ATOM 1140 O O . ARG A 1 139 ? 5.98 44.938 32.938 1 91.12 139 ARG A O 1
ATOM 1147 N N . ALA A 1 140 ? 6.938 43 32.406 1 92.75 140 ALA A N 1
ATOM 1148 C CA . ALA A 1 140 ? 7.383 43.469 31.125 1 92.75 140 ALA A CA 1
ATOM 1149 C C . ALA A 1 140 ? 6.195 43.75 30.188 1 92.75 140 ALA A C 1
ATOM 1151 O O . ALA A 1 140 ? 6.293 44.531 29.266 1 92.75 140 ALA A O 1
ATOM 1152 N N . PHE A 1 141 ? 5.051 43.156 30.484 1 91.25 141 PHE A N 1
ATOM 1153 C CA . PHE A 1 141 ? 3.893 43.312 29.609 1 91.25 141 PHE A CA 1
ATOM 1154 C C . PHE A 1 141 ? 2.75 44 30.312 1 91.25 141 PHE A C 1
ATOM 1156 O O . PHE A 1 141 ? 1.625 44.062 29.812 1 91.25 141 PHE A O 1
ATOM 1163 N N . ALA A 1 142 ? 3.01 44.531 31.422 1 88.75 142 ALA A N 1
ATOM 1164 C CA . ALA A 1 142 ? 2.002 45.219 32.219 1 88.75 142 ALA A CA 1
ATOM 1165 C C . ALA A 1 142 ? 1.571 46.531 31.547 1 88.75 142 ALA A C 1
ATOM 1167 O O . ALA A 1 142 ? 2.312 47.094 30.75 1 88.75 142 ALA A O 1
ATOM 1168 N N . LEU A 1 143 ? 0.416 47 31.922 1 84.44 143 LEU A N 1
ATOM 1169 C CA . LEU A 1 143 ? -0.176 48.188 31.328 1 84.44 143 LEU A CA 1
ATOM 1170 C C . LEU A 1 143 ? 0.707 49.406 31.578 1 84.44 143 LEU A C 1
ATOM 1172 O O . LEU A 1 143 ? 0.843 50.281 30.719 1 84.44 143 LEU A O 1
ATOM 1176 N N . ASP A 1 144 ? 1.211 49.469 32.719 1 87 144 ASP A N 1
ATOM 1177 C CA . ASP A 1 144 ? 2.08 50.594 33.062 1 87 144 ASP A CA 1
ATOM 1178 C C . ASP A 1 144 ? 3.322 50.625 32.156 1 87 144 ASP A C 1
ATOM 1180 O O . ASP A 1 144 ? 3.775 51.688 31.734 1 87 144 ASP A O 1
ATOM 1184 N N . THR A 1 145 ? 3.809 49.5 31.984 1 88.69 145 THR A N 1
ATOM 1185 C CA . THR A 1 145 ? 4.953 49.375 31.078 1 88.69 145 THR A CA 1
ATOM 1186 C C . THR A 1 145 ? 4.574 49.812 29.672 1 88.69 145 THR A C 1
ATOM 1188 O O . THR A 1 145 ? 5.352 50.531 29 1 88.69 145 THR A O 1
ATOM 1191 N N . LEU A 1 146 ? 3.441 49.5 29.219 1 88.81 146 LEU A N 1
ATOM 1192 C CA . LEU A 1 146 ? 2.996 49.875 27.875 1 88.81 146 LEU A CA 1
ATOM 1193 C C . LEU A 1 146 ? 2.92 51.375 27.734 1 88.81 146 LEU A C 1
ATOM 1195 O O . LEU A 1 146 ? 3.258 51.938 26.688 1 88.81 146 LEU A O 1
ATOM 1199 N N . ARG A 1 147 ? 2.523 51.969 28.781 1 90 147 ARG A N 1
ATOM 1200 C CA . ARG A 1 147 ? 2.459 53.438 28.766 1 90 147 ARG A CA 1
ATOM 1201 C C . ARG A 1 147 ? 3.852 54.031 28.656 1 90 147 ARG A C 1
ATOM 1203 O O . ARG A 1 147 ? 4.043 55.031 27.938 1 90 147 ARG A O 1
ATOM 1210 N N . ASP A 1 148 ? 4.719 53.406 29.344 1 91.25 148 ASP A N 1
ATOM 1211 C CA . ASP A 1 148 ? 6.102 53.844 29.281 1 91.25 148 ASP A CA 1
ATOM 1212 C C . ASP A 1 148 ? 6.688 53.656 27.891 1 91.25 148 ASP A C 1
ATOM 1214 O O . ASP A 1 148 ? 7.594 54.406 27.484 1 91.25 148 ASP A O 1
ATOM 1218 N N . LEU A 1 149 ? 6.16 52.75 27.219 1 92.56 149 LEU A N 1
ATOM 1219 C CA . LEU A 1 149 ? 6.742 52.375 25.938 1 92.56 149 LEU A CA 1
ATOM 1220 C C . LEU A 1 149 ? 6.074 53.125 24.781 1 92.56 149 LEU A C 1
ATOM 1222 O O . LEU A 1 149 ? 6.605 53.156 23.672 1 92.56 149 LEU A O 1
ATOM 1226 N N . GLU A 1 150 ? 4.98 53.719 24.984 1 95.19 150 GLU A N 1
ATOM 1227 C CA . GLU A 1 150 ? 4.148 54.375 23.969 1 95.19 150 GLU A CA 1
ATOM 1228 C C . GLU A 1 150 ? 4.945 55.406 23.188 1 95.19 150 GLU A C 1
ATOM 1230 O O . GLU A 1 150 ? 4.82 55.5 21.953 1 95.19 150 GLU A O 1
ATOM 1235 N N . PRO A 1 151 ? 5.844 56.219 23.828 1 94.81 151 PRO A N 1
ATOM 1236 C CA . PRO A 1 151 ? 6.605 57.219 23.078 1 94.81 151 PRO A CA 1
ATOM 1237 C C . PRO A 1 151 ? 7.484 56.594 21.984 1 94.81 151 PRO A C 1
ATOM 1239 O O . PRO A 1 151 ? 7.762 57.219 20.969 1 94.81 151 PRO A O 1
ATOM 1242 N N . TYR A 1 152 ? 7.855 55.438 22.234 1 94.5 152 TYR A N 1
ATOM 1243 C CA . TYR A 1 152 ? 8.734 54.781 21.281 1 94.5 152 TYR A CA 1
ATOM 1244 C C . TYR A 1 152 ? 7.949 54.25 20.094 1 94.5 152 TYR A C 1
ATOM 1246 O O . TYR A 1 152 ? 8.484 54.125 18.984 1 94.5 152 TYR A O 1
ATOM 1254 N N . VAL A 1 153 ? 6.703 53.906 20.297 1 96.25 153 VAL A N 1
ATOM 1255 C CA . VAL A 1 153 ? 5.805 53.625 19.172 1 96.25 153 VAL A CA 1
ATOM 1256 C C . VAL A 1 153 ? 5.594 54.906 18.344 1 96.25 153 VAL A C 1
ATOM 1258 O O . VAL A 1 153 ? 5.617 54.875 17.125 1 96.25 153 VAL A O 1
ATOM 1261 N N . ASP A 1 154 ? 5.477 56 19.062 1 97.31 154 ASP A N 1
ATOM 1262 C CA . ASP A 1 154 ? 5.312 57.281 18.391 1 97.31 154 ASP A CA 1
ATOM 1263 C C . ASP A 1 154 ? 6.512 57.625 17.5 1 97.31 154 ASP A C 1
ATOM 1265 O O . ASP A 1 154 ? 6.348 58.125 16.406 1 97.31 154 ASP A O 1
ATOM 1269 N N . LYS A 1 155 ? 7.613 57.312 18.062 1 96.5 155 LYS A N 1
ATOM 1270 C CA . LYS A 1 155 ? 8.828 57.562 17.297 1 96.5 155 LYS A CA 1
ATOM 1271 C C . LYS A 1 155 ? 8.797 56.781 15.977 1 96.5 155 LYS A C 1
ATOM 1273 O O . LYS A 1 155 ? 9.125 57.344 14.93 1 96.5 155 LYS A O 1
ATOM 1278 N N . CYS A 1 156 ? 8.445 55.562 16.062 1 97.38 156 CYS A N 1
ATOM 1279 C CA . CYS A 1 156 ? 8.375 54.719 14.859 1 97.38 156 CYS A CA 1
ATOM 1280 C C . CYS A 1 156 ? 7.324 55.25 13.898 1 97.38 156 CYS A C 1
ATOM 1282 O O . CYS A 1 156 ? 7.527 55.25 12.68 1 97.38 156 CYS A O 1
ATOM 1284 N N . ILE A 1 157 ? 6.188 55.688 14.422 1 98 157 ILE A N 1
ATOM 1285 C CA . ILE A 1 157 ? 5.141 56.281 13.594 1 98 157 ILE A CA 1
ATOM 1286 C C . ILE A 1 157 ? 5.684 57.531 12.883 1 98 157 ILE A C 1
ATOM 1288 O O . ILE A 1 157 ? 5.453 57.719 11.688 1 98 157 ILE A O 1
ATOM 1292 N N . GLY A 1 158 ? 6.414 58.281 13.594 1 97.31 158 GLY A N 1
ATOM 1293 C CA . GLY A 1 158 ? 7.023 59.469 13 1 97.31 158 GLY A CA 1
ATOM 1294 C C . GLY A 1 158 ? 7.926 59.156 11.828 1 97.31 158 GLY A C 1
ATOM 1295 O O . GLY A 1 158 ? 7.84 59.781 10.781 1 97.31 158 GLY A O 1
ATOM 1296 N N . VAL A 1 159 ? 8.797 58.188 12.031 1 97.19 159 VAL A N 1
ATOM 1297 C CA . VAL A 1 159 ? 9.719 57.781 10.969 1 97.19 159 VAL A CA 1
ATOM 1298 C C . VAL A 1 159 ? 8.93 57.281 9.758 1 97.19 159 VAL A C 1
ATOM 1300 O O . VAL A 1 159 ? 9.266 57.625 8.617 1 97.19 159 VAL A O 1
ATOM 1303 N N . LEU A 1 160 ? 7.914 56.5 10.008 1 97.31 160 LEU A N 1
ATOM 1304 C CA . LEU A 1 160 ? 7.082 56 8.922 1 97.31 160 LEU A CA 1
ATOM 1305 C C . LEU A 1 160 ? 6.426 57.125 8.164 1 97.31 160 LEU A C 1
ATOM 1307 O O . LEU A 1 160 ? 6.398 57.125 6.93 1 97.31 160 LEU A O 1
ATOM 1311 N N . MET A 1 161 ? 5.918 58.125 8.922 1 95.94 161 MET A N 1
ATOM 1312 C CA . MET A 1 161 ? 5.266 59.25 8.289 1 95.94 161 MET A CA 1
ATOM 1313 C C . MET A 1 161 ? 6.25 60.031 7.426 1 95.94 161 MET A C 1
ATOM 1315 O O . MET A 1 161 ? 5.902 60.5 6.332 1 95.94 161 MET A O 1
ATOM 1319 N N . GLU A 1 162 ? 7.402 60.188 7.906 1 95.69 162 GLU A N 1
ATOM 1320 C CA . GLU A 1 162 ? 8.438 60.875 7.137 1 95.69 162 GLU A CA 1
ATOM 1321 C C . GLU A 1 162 ? 8.719 60.125 5.824 1 95.69 162 GLU A C 1
ATOM 1323 O O . GLU A 1 162 ? 8.852 60.781 4.777 1 95.69 162 GLU A O 1
ATOM 1328 N N . LYS A 1 163 ? 8.836 58.906 5.922 1 95.56 163 LYS A N 1
ATOM 1329 C CA . LYS A 1 163 ? 9.109 58.094 4.73 1 95.56 163 LYS A CA 1
ATOM 1330 C C . LYS A 1 163 ? 7.949 58.188 3.744 1 95.56 163 LYS A C 1
ATOM 1332 O O . LYS A 1 163 ? 8.164 58.25 2.533 1 95.56 163 LYS A O 1
ATOM 1337 N N . VAL A 1 164 ? 6.742 58.094 4.273 1 94.56 164 VAL A N 1
ATOM 1338 C CA . VAL A 1 164 ? 5.551 58.188 3.43 1 94.56 164 VAL A CA 1
ATOM 1339 C C . VAL A 1 164 ? 5.477 59.531 2.756 1 94.56 164 VAL A C 1
ATOM 1341 O O . VAL A 1 164 ? 5.137 59.656 1.575 1 94.56 164 VAL A O 1
ATOM 1344 N N . ASP A 1 165 ? 5.805 60.562 3.451 1 93.56 165 ASP A N 1
ATOM 1345 C CA . ASP A 1 165 ? 5.824 61.906 2.896 1 93.56 165 ASP A CA 1
ATOM 1346 C C . ASP A 1 165 ? 6.758 62 1.691 1 93.56 165 ASP A C 1
ATOM 1348 O O . ASP A 1 165 ? 6.453 62.656 0.709 1 93.56 165 ASP A O 1
ATOM 1352 N N . GLY A 1 166 ? 7.844 61.312 1.856 1 91.69 166 GLY A N 1
ATOM 1353 C CA . GLY A 1 166 ? 8.82 61.344 0.779 1 91.69 166 GLY A CA 1
ATOM 1354 C C . GLY A 1 166 ? 8.359 60.594 -0.455 1 91.69 166 GLY A C 1
ATOM 1355 O O . GLY A 1 166 ? 8.891 60.812 -1.549 1 91.69 166 GLY A O 1
ATOM 1356 N N . MET A 1 167 ? 7.352 59.844 -0.28 1 90.44 167 MET A N 1
ATOM 1357 C CA . MET A 1 167 ? 6.863 59 -1.384 1 90.44 167 MET A CA 1
ATOM 1358 C C . MET A 1 167 ? 5.473 59.469 -1.822 1 90.44 167 MET A C 1
ATOM 1360 O O . MET A 1 167 ? 4.789 58.75 -2.551 1 90.44 167 MET A O 1
ATOM 1364 N N . ALA A 1 168 ? 5.117 60.594 -1.384 1 81.81 168 ALA A N 1
ATOM 1365 C CA . ALA A 1 168 ? 3.77 61.062 -1.663 1 81.81 168 ALA A CA 1
ATOM 1366 C C . ALA A 1 168 ? 3.5 61.125 -3.164 1 81.81 168 ALA A C 1
ATOM 1368 O O . ALA A 1 168 ? 4.367 61.5 -3.947 1 81.81 168 ALA A O 1
ATOM 1369 N N . GLY A 1 169 ? 2.338 60.656 -3.561 1 79.44 169 GLY A N 1
ATOM 1370 C CA . GLY A 1 169 ? 1.94 60.688 -4.961 1 79.44 169 GLY A CA 1
ATOM 1371 C C . GLY A 1 169 ? 2.25 59.375 -5.68 1 79.44 169 GLY A C 1
ATOM 1372 O O . GLY A 1 169 ? 1.636 59.062 -6.703 1 79.44 169 GLY A O 1
ATOM 1373 N N . SER A 1 170 ? 3.174 58.656 -5.137 1 87.75 170 SER A N 1
ATOM 1374 C CA . SER A 1 170 ? 3.539 57.375 -5.773 1 87.75 170 SER A CA 1
ATOM 1375 C C . SER A 1 170 ? 2.82 56.219 -5.121 1 87.75 170 SER A C 1
ATOM 1377 O O . SER A 1 170 ? 2.254 56.344 -4.035 1 87.75 170 SER A O 1
ATOM 1379 N N . SER A 1 171 ? 2.713 55.156 -5.871 1 92.69 171 SER A N 1
ATOM 1380 C CA . SER A 1 171 ? 2.189 53.906 -5.309 1 92.69 171 SER A CA 1
ATOM 1381 C C . SER A 1 171 ? 3.203 53.25 -4.375 1 92.69 171 SER A C 1
ATOM 1383 O O . SER A 1 171 ? 4.375 53.094 -4.734 1 92.69 171 SER A O 1
ATOM 1385 N N . ILE A 1 172 ? 2.748 52.938 -3.168 1 95.06 172 ILE A N 1
ATOM 1386 C CA . ILE A 1 172 ? 3.67 52.312 -2.232 1 95.06 172 ILE A CA 1
ATOM 1387 C C . ILE A 1 172 ? 3.09 51 -1.758 1 95.06 172 ILE A C 1
ATOM 1389 O O . ILE A 1 172 ? 1.87 50.812 -1.719 1 95.06 172 ILE A O 1
ATOM 1393 N N . ASP A 1 173 ? 3.986 50.062 -1.436 1 96.44 173 ASP A N 1
ATOM 1394 C CA . ASP A 1 173 ? 3.592 48.812 -0.796 1 96.44 173 ASP A CA 1
ATOM 1395 C C . ASP A 1 173 ? 3.383 49 0.704 1 96.44 173 ASP A C 1
ATOM 1397 O O . ASP A 1 173 ? 4.293 48.75 1.499 1 96.44 173 ASP A O 1
ATOM 1401 N N . MET A 1 174 ? 2.166 49.375 1.028 1 96.19 174 MET A N 1
ATOM 1402 C CA . MET A 1 174 ? 1.864 49.656 2.428 1 96.19 174 MET A CA 1
ATOM 1403 C C . MET A 1 174 ? 2.07 48.406 3.291 1 96.19 174 MET A C 1
ATOM 1405 O O . MET A 1 174 ? 2.404 48.531 4.473 1 96.19 174 MET A O 1
ATOM 1409 N N . GLY A 1 175 ? 1.875 47.25 2.707 1 95.88 175 GLY A N 1
ATOM 1410 C CA . GLY A 1 175 ? 2.129 46.031 3.438 1 95.88 175 GLY A CA 1
ATOM 1411 C C . GLY A 1 175 ? 3.564 45.906 3.906 1 95.88 175 GLY A C 1
ATOM 1412 O O . GLY A 1 175 ? 3.818 45.5 5.039 1 95.88 175 GLY A O 1
ATOM 1413 N N . LYS A 1 176 ? 4.449 46.188 3.027 1 95.69 176 LYS A N 1
ATOM 1414 C CA . LYS A 1 176 ? 5.867 46.156 3.385 1 95.69 176 LYS A CA 1
ATOM 1415 C C . LYS A 1 176 ? 6.168 47.188 4.477 1 95.69 176 LYS A C 1
ATOM 1417 O O . LYS A 1 176 ? 6.844 46.875 5.457 1 95.69 176 LYS A O 1
ATOM 1422 N N . TRP A 1 177 ? 5.648 48.312 4.379 1 96.94 177 TRP A N 1
ATOM 1423 C CA . TRP A 1 177 ? 5.984 49.406 5.281 1 96.94 177 TRP A CA 1
ATOM 1424 C C . TRP A 1 177 ? 5.402 49.188 6.672 1 96.94 177 TRP A C 1
ATOM 1426 O O . TRP A 1 177 ? 6.043 49.469 7.68 1 96.94 177 TRP A O 1
ATOM 1436 N N . VAL A 1 178 ? 4.219 48.625 6.734 1 97.12 178 VAL A N 1
ATOM 1437 C CA . VAL A 1 178 ? 3.658 48.344 8.055 1 97.12 178 VAL A CA 1
ATOM 1438 C C . VAL A 1 178 ? 4.43 47.219 8.719 1 97.12 178 VAL A C 1
ATOM 1440 O O . VAL A 1 178 ? 4.543 47.156 9.945 1 97.12 178 VAL A O 1
ATOM 1443 N N . GLN A 1 179 ? 4.945 46.312 7.938 1 96.19 179 GLN A N 1
ATOM 1444 C CA . GLN A 1 179 ? 5.773 45.25 8.508 1 96.19 179 GLN A CA 1
ATOM 1445 C C . GLN A 1 179 ? 7.082 45.812 9.055 1 96.19 179 GLN A C 1
ATOM 1447 O O . GLN A 1 179 ? 7.531 45.438 10.141 1 96.19 179 GLN A O 1
ATOM 1452 N N . LEU A 1 180 ? 7.719 46.688 8.227 1 97.12 180 LEU A N 1
ATOM 1453 C CA . LEU A 1 180 ? 8.914 47.375 8.703 1 97.12 180 LEU A CA 1
ATOM 1454 C C . LEU A 1 180 ? 8.625 48.125 10 1 97.12 180 LEU A C 1
ATOM 1456 O O . LEU A 1 180 ? 9.422 48.062 10.938 1 97.12 180 LEU A O 1
ATOM 1460 N N . PHE A 1 181 ? 7.5 48.719 10.078 1 97.25 181 PHE A N 1
ATOM 1461 C CA . PHE A 1 181 ? 7.055 49.438 11.266 1 97.25 181 PHE A CA 1
ATOM 1462 C C . PHE A 1 181 ? 6.953 48.5 12.469 1 97.25 181 PHE A C 1
ATOM 1464 O O . PHE A 1 181 ? 7.516 48.781 13.523 1 97.25 181 PHE A O 1
ATOM 1471 N N . ALA A 1 182 ? 6.207 47.438 12.266 1 96.19 182 ALA A N 1
ATOM 1472 C CA . ALA A 1 182 ? 5.992 46.5 13.367 1 96.19 182 ALA A CA 1
ATOM 1473 C C . ALA A 1 182 ? 7.32 45.969 13.914 1 96.19 182 ALA A C 1
ATOM 1475 O O . ALA A 1 182 ? 7.484 45.844 15.133 1 96.19 182 ALA A O 1
ATOM 1476 N N . PHE A 1 183 ? 8.297 45.781 13.039 1 95.5 183 PHE A N 1
ATOM 1477 C CA . PHE A 1 183 ? 9.594 45.281 13.477 1 95.5 183 PHE A CA 1
ATOM 1478 C C . PHE A 1 183 ? 10.359 46.344 14.242 1 95.5 183 PHE A C 1
ATOM 1480 O O . PHE A 1 183 ? 10.977 46.031 15.273 1 95.5 183 PHE A O 1
ATOM 1487 N N . ASP A 1 184 ? 10.328 47.5 13.75 1 96.69 184 ASP A N 1
ATOM 1488 C CA . ASP A 1 184 ? 11.039 48.562 14.445 1 96.69 184 ASP A CA 1
ATOM 1489 C C . ASP A 1 184 ? 10.414 48.844 15.812 1 96.69 184 ASP A C 1
ATOM 1491 O O . ASP A 1 184 ? 11.125 49.125 16.781 1 96.69 184 ASP A O 1
ATOM 1495 N N . VAL A 1 185 ? 9.117 48.75 15.852 1 96.81 185 VAL A N 1
ATOM 1496 C CA . VAL A 1 185 ? 8.445 48.938 17.141 1 96.81 185 VAL A CA 1
ATOM 1497 C C . VAL A 1 185 ? 8.93 47.875 18.125 1 96.81 185 VAL A C 1
ATOM 1499 O O . VAL A 1 185 ? 9.273 48.188 19.266 1 96.81 185 VAL A O 1
ATOM 1502 N N . ILE A 1 186 ? 8.984 46.656 17.688 1 95.25 186 ILE A N 1
ATOM 1503 C CA . ILE A 1 186 ? 9.398 45.562 18.562 1 95.25 186 ILE A CA 1
ATOM 1504 C C .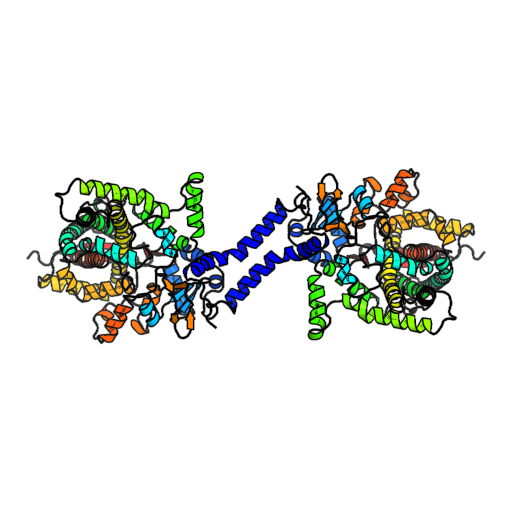 ILE A 1 186 ? 10.828 45.812 19.047 1 95.25 186 ILE A C 1
ATOM 1506 O O . ILE A 1 186 ? 11.164 45.531 20.203 1 95.25 186 ILE A O 1
ATOM 1510 N N . GLY A 1 187 ? 11.688 46.25 18.156 1 94.94 187 GLY A N 1
ATOM 1511 C CA . GLY A 1 187 ? 13.039 46.594 18.562 1 94.94 187 GLY A CA 1
ATOM 1512 C C . GLY A 1 187 ? 13.086 47.656 19.625 1 94.94 187 GLY A C 1
ATOM 1513 O O . GLY A 1 187 ? 13.781 47.531 20.641 1 94.94 187 GLY A O 1
ATOM 1514 N N . GLU A 1 188 ? 12.328 48.719 19.391 1 94.88 188 GLU A N 1
ATOM 1515 C CA . GLU A 1 188 ? 12.289 49.844 20.297 1 94.88 188 GLU A CA 1
ATOM 1516 C C . GLU A 1 188 ? 11.758 49.469 21.672 1 94.88 188 GLU A C 1
ATOM 1518 O O . GLU A 1 188 ? 12.328 49.844 22.703 1 94.88 188 GLU A O 1
ATOM 1523 N N . ILE A 1 189 ? 10.773 48.656 21.703 1 94.5 189 ILE A N 1
ATOM 1524 C CA . ILE A 1 189 ? 10.094 48.406 22.969 1 94.5 189 ILE A CA 1
ATOM 1525 C C . ILE A 1 189 ? 10.781 47.25 23.703 1 94.5 189 ILE A C 1
ATOM 1527 O O . ILE A 1 189 ? 10.727 47.156 24.938 1 94.5 189 ILE A O 1
ATOM 1531 N N . THR A 1 190 ? 11.43 46.375 22.969 1 95.12 190 THR A N 1
ATOM 1532 C CA . THR A 1 190 ? 12.062 45.219 23.594 1 95.12 190 THR A CA 1
ATOM 1533 C C . THR A 1 190 ? 13.469 45.562 24.078 1 95.12 190 THR A C 1
ATOM 1535 O O . THR A 1 190 ? 13.844 45.25 25.203 1 95.12 190 THR A O 1
ATOM 1538 N N . TRP A 1 191 ? 14.305 46.281 23.234 1 95.06 191 TRP A N 1
ATOM 1539 C CA . TRP A 1 191 ? 15.719 46.469 23.531 1 95.06 191 TRP A CA 1
ATOM 1540 C C . TRP A 1 191 ? 16.078 47.969 23.562 1 95.06 191 TRP A C 1
ATOM 1542 O O . TRP A 1 191 ? 17.25 48.312 23.734 1 95.06 191 TRP A O 1
ATOM 1552 N N . SER A 1 192 ? 15.094 48.812 23.359 1 92.06 192 SER A N 1
ATOM 1553 C CA . SER A 1 192 ? 15.375 50.219 23.25 1 92.06 192 SER A CA 1
ATOM 1554 C C . SER A 1 192 ? 16.266 50.531 22.047 1 92.06 192 SER A C 1
ATOM 1556 O O . SER A 1 192 ? 17.141 51.406 22.109 1 92.06 192 SER A O 1
ATOM 1558 N N . THR A 1 193 ? 16.078 49.781 21.062 1 88.94 193 THR A N 1
ATOM 1559 C CA . THR A 1 193 ? 16.859 49.938 19.844 1 88.94 193 THR A CA 1
ATOM 1560 C C . THR A 1 193 ? 15.961 49.844 18.609 1 88.94 193 THR A C 1
ATOM 1562 O O . THR A 1 193 ? 15.086 48.969 18.547 1 88.94 193 THR A O 1
ATOM 1565 N N . SER A 1 194 ? 16.125 50.781 17.75 1 87.62 194 SER A N 1
ATOM 1566 C CA . SER A 1 194 ? 15.484 50.625 16.438 1 87.62 194 SER A CA 1
ATOM 1567 C C . SER A 1 194 ? 16.328 49.75 15.508 1 87.62 194 SER A C 1
ATOM 1569 O O . SER A 1 194 ? 17.547 49.906 15.438 1 87.62 194 SER A O 1
ATOM 1571 N N . PHE A 1 195 ? 15.711 48.875 14.852 1 90.69 195 PHE A N 1
ATOM 1572 C CA . PHE A 1 195 ? 16.438 48.062 13.883 1 90.69 195 PHE A CA 1
ATOM 1573 C C . PHE A 1 195 ? 16.703 48.844 12.609 1 90.69 195 PHE A C 1
ATOM 1575 O O . PHE A 1 195 ? 17.422 48.406 11.719 1 90.69 195 PHE A O 1
ATOM 1582 N N . SER A 1 196 ? 16.094 50 12.508 1 93.31 196 SER A N 1
ATOM 1583 C CA . SER A 1 196 ? 16.25 50.938 11.398 1 93.31 196 SER A CA 1
ATOM 1584 C C . SER A 1 196 ? 15.711 50.375 10.102 1 93.31 196 SER A C 1
ATOM 1586 O O . SER A 1 196 ? 16.25 50.625 9.023 1 93.31 196 SER A O 1
ATOM 1588 N N . TYR A 1 197 ? 14.836 49.531 10.234 1 94 197 TYR A N 1
ATOM 1589 C CA . TYR A 1 197 ? 14.227 48.938 9.047 1 94 197 TYR A CA 1
ATOM 1590 C C . TYR A 1 197 ? 13.398 49.969 8.289 1 94 197 TYR A C 1
ATOM 1592 O O . TYR A 1 197 ? 13.438 50.031 7.062 1 94 197 TYR A O 1
ATOM 1600 N N . LEU A 1 198 ? 12.648 50.781 9.016 1 95.31 198 LEU A N 1
ATOM 1601 C CA . LEU A 1 198 ? 11.891 51.875 8.406 1 95.31 198 LEU A CA 1
ATOM 1602 C C . LEU A 1 198 ? 12.812 52.844 7.684 1 95.31 198 LEU A C 1
ATOM 1604 O O . LEU A 1 198 ? 12.578 53.188 6.523 1 95.31 198 LEU A O 1
ATOM 1608 N N . LEU A 1 199 ? 13.836 53.188 8.383 1 94.56 199 LEU A N 1
ATOM 1609 C CA . LEU A 1 199 ? 14.789 54.156 7.828 1 94.56 199 LEU A CA 1
ATOM 1610 C C . LEU A 1 199 ? 15.43 53.625 6.555 1 94.56 199 LEU A C 1
ATOM 1612 O O . LEU A 1 199 ? 15.586 54.344 5.574 1 94.56 199 LEU A O 1
ATOM 1616 N N . ASN A 1 200 ? 15.734 52.375 6.586 1 94.44 200 ASN A N 1
ATOM 1617 C CA . ASN A 1 200 ? 16.453 51.781 5.469 1 94.44 200 ASN A CA 1
ATOM 1618 C C . ASN A 1 200 ? 15.484 51.25 4.406 1 94.44 200 ASN A C 1
ATOM 1620 O O . ASN A 1 200 ? 15.891 50.969 3.273 1 94.44 200 ASN A O 1
ATOM 1624 N N . GLY A 1 201 ? 14.281 51.031 4.723 1 93 201 GLY A N 1
ATOM 1625 C CA . GLY A 1 201 ? 13.273 50.531 3.799 1 93 201 GLY A CA 1
ATOM 1626 C C . GLY A 1 201 ? 13.414 49.062 3.502 1 93 201 GLY A C 1
ATOM 1627 O O . GLY A 1 201 ? 12.906 48.562 2.486 1 93 201 GLY A O 1
ATOM 1628 N N . THR A 1 202 ? 14.18 48.344 4.297 1 90.62 202 THR A N 1
ATOM 1629 C CA . THR A 1 202 ? 14.406 46.938 4.074 1 90.62 202 THR A CA 1
ATOM 1630 C C . THR A 1 202 ? 14.672 46.219 5.395 1 90.62 202 THR A C 1
ATOM 1632 O O . THR A 1 202 ? 15.016 46.844 6.395 1 90.62 202 THR A O 1
ATOM 1635 N N . SER A 1 203 ? 14.422 44.906 5.41 1 84.56 203 SER A N 1
ATOM 1636 C CA . SER A 1 203 ? 14.609 44.125 6.625 1 84.56 203 SER A CA 1
ATOM 1637 C C . SER A 1 203 ? 15.891 43.312 6.559 1 84.56 203 SER A C 1
ATOM 1639 O O . SER A 1 203 ? 16.203 42.562 7.488 1 84.56 203 SER A O 1
ATOM 1641 N N . SER A 1 204 ? 16.594 43.375 5.59 1 81.75 204 SER A N 1
ATOM 1642 C CA . SER A 1 204 ? 17.859 42.656 5.414 1 81.75 204 SER A CA 1
ATOM 1643 C C . SER A 1 204 ? 17.703 41.156 5.664 1 81.75 204 SER A C 1
ATOM 1645 O O . SER A 1 204 ? 18.484 40.562 6.41 1 81.75 204 SER A O 1
ATOM 1647 N N . GLY A 1 205 ? 16.625 40.562 5.219 1 86.94 205 GLY A N 1
ATOM 1648 C CA . GLY A 1 205 ? 16.469 39.094 5.246 1 86.94 205 GLY A CA 1
ATOM 1649 C C . GLY A 1 205 ? 15.703 38.594 6.453 1 86.94 205 GLY A C 1
ATOM 1650 O O . GLY A 1 205 ? 15.297 37.438 6.496 1 86.94 205 GLY A O 1
ATOM 1651 N N . THR A 1 206 ? 15.398 39.406 7.434 1 87.5 206 THR A N 1
ATOM 1652 C CA . THR A 1 206 ? 14.727 39 8.672 1 87.5 206 THR A CA 1
ATOM 1653 C C . THR A 1 206 ? 13.312 38.5 8.383 1 87.5 206 THR A C 1
ATOM 1655 O O . THR A 1 206 ? 12.875 37.5 8.945 1 87.5 206 THR A O 1
ATOM 1658 N N . PHE A 1 207 ? 12.664 39.156 7.445 1 89.44 207 PHE A N 1
ATOM 1659 C CA . PHE A 1 207 ? 11.305 38.781 7.102 1 89.44 207 PHE A CA 1
ATOM 1660 C C . PHE A 1 207 ? 11.273 37.344 6.57 1 89.44 207 PHE A C 1
ATOM 1662 O O . PHE A 1 207 ? 10.438 36.531 6.984 1 89.44 207 PHE A O 1
ATOM 1669 N N . ALA A 1 208 ? 12.227 37.094 5.691 1 90.19 208 ALA A N 1
ATOM 1670 C CA . ALA A 1 208 ? 12.289 35.75 5.066 1 90.19 208 ALA A CA 1
ATOM 1671 C C . ALA A 1 208 ? 12.562 34.688 6.102 1 90.19 208 ALA A C 1
ATOM 1673 O O . ALA A 1 208 ? 12 33.594 6.027 1 90.19 208 ALA A O 1
ATOM 1674 N N . THR A 1 209 ? 13.383 34.938 7.039 1 91 209 THR A N 1
ATOM 1675 C CA . THR A 1 209 ? 13.734 34 8.086 1 91 209 THR A CA 1
ATOM 1676 C C . THR A 1 209 ? 12.516 33.656 8.945 1 91 209 THR A C 1
ATOM 1678 O O . THR A 1 209 ? 12.219 32.5 9.195 1 91 209 THR A O 1
ATOM 1681 N N . ILE A 1 210 ? 11.852 34.656 9.336 1 91.25 210 ILE A N 1
ATOM 1682 C CA . ILE A 1 210 ? 10.695 34.469 10.211 1 91.25 210 ILE A CA 1
ATOM 1683 C C . ILE A 1 210 ? 9.602 33.719 9.461 1 91.25 210 ILE A C 1
ATOM 1685 O O . ILE A 1 210 ? 8.969 32.812 10.023 1 91.25 210 ILE A O 1
ATOM 1689 N N . ARG A 1 211 ? 9.461 34.062 8.234 1 91.88 211 ARG A N 1
ATOM 1690 C CA . ARG A 1 211 ? 8.461 33.375 7.418 1 91.88 211 ARG A CA 1
ATOM 1691 C C . ARG A 1 211 ? 8.812 31.891 7.234 1 91.88 211 ARG A C 1
ATOM 1693 O O . ARG A 1 211 ? 7.934 31.031 7.27 1 91.88 211 ARG A O 1
ATOM 1700 N N . SER A 1 212 ? 10.062 31.641 7.012 1 94.12 212 SER A N 1
ATOM 1701 C CA . SER A 1 212 ? 10.508 30.266 6.816 1 94.12 212 SER A CA 1
ATOM 1702 C C . SER A 1 212 ? 10.312 29.438 8.086 1 94.12 212 SER A C 1
ATOM 1704 O O . SER A 1 212 ? 9.969 28.266 8.016 1 94.12 212 SER A O 1
ATOM 1706 N N . ILE A 1 213 ? 10.547 30.062 9.18 1 94.25 213 ILE A N 1
ATOM 1707 C CA . ILE A 1 213 ? 10.336 29.406 10.461 1 94.25 213 ILE A CA 1
ATOM 1708 C C . ILE A 1 213 ? 8.859 29.047 10.625 1 94.25 213 ILE A C 1
ATOM 1710 O O . ILE A 1 213 ? 8.523 27.906 10.945 1 94.25 213 ILE A O 1
ATOM 1714 N N . ALA A 1 214 ? 8.047 30.062 10.344 1 93.88 214 ALA A N 1
ATOM 1715 C CA . ALA A 1 214 ? 6.605 29.859 10.492 1 93.88 214 ALA A CA 1
ATOM 1716 C C . ALA A 1 214 ? 6.094 28.781 9.547 1 93.88 214 ALA A C 1
ATOM 1718 O O . ALA A 1 214 ? 5.328 27.906 9.945 1 93.88 214 ALA A O 1
ATOM 1719 N N . SER A 1 215 ? 6.539 28.828 8.328 1 95.12 215 SER A N 1
ATOM 1720 C CA . SER A 1 215 ? 6.117 27.859 7.312 1 95.12 215 SER A CA 1
ATOM 1721 C C . SER A 1 215 ? 6.543 26.453 7.68 1 95.12 215 SER A C 1
ATOM 1723 O O . SER A 1 215 ? 5.762 25.5 7.551 1 95.12 215 SER A O 1
ATOM 1725 N N . CYS A 1 216 ? 7.746 26.297 8.109 1 96.19 216 CYS A N 1
ATOM 1726 C CA . CYS A 1 216 ? 8.281 24.984 8.469 1 96.19 216 CYS A CA 1
ATOM 1727 C C . CYS A 1 216 ? 7.578 24.422 9.703 1 96.19 216 CYS A C 1
ATOM 1729 O O . CYS A 1 216 ? 7.215 23.25 9.734 1 96.19 216 CYS A O 1
ATOM 1731 N N . GLY A 1 217 ? 7.391 25.297 10.656 1 95.19 217 GLY A N 1
ATOM 1732 C CA . GLY A 1 217 ? 6.742 24.859 11.883 1 95.19 217 GLY A CA 1
ATOM 1733 C C . GLY A 1 217 ? 5.305 24.438 11.68 1 95.19 217 GLY A C 1
ATOM 1734 O O . GLY A 1 217 ? 4.832 23.5 12.328 1 95.19 217 GLY A O 1
ATOM 1735 N N . ALA A 1 218 ? 4.637 25.016 10.766 1 95.56 218 ALA A N 1
ATOM 1736 C CA . ALA A 1 218 ? 3.215 24.781 10.516 1 95.56 218 ALA A CA 1
ATOM 1737 C C . ALA A 1 218 ? 2.955 23.328 10.148 1 95.56 218 ALA A C 1
ATOM 1739 O O . ALA A 1 218 ? 2.064 22.688 10.719 1 95.56 218 ALA A O 1
ATOM 1740 N N . TRP A 1 219 ? 3.74 22.797 9.211 1 96.12 219 TRP A N 1
ATOM 1741 C CA . TRP A 1 219 ? 3.471 21.438 8.75 1 96.12 219 TRP A CA 1
ATOM 1742 C C . TRP A 1 219 ? 4.266 20.422 9.562 1 96.12 219 TRP A C 1
ATOM 1744 O O . TRP A 1 219 ? 3.807 19.297 9.773 1 96.12 219 TRP A O 1
ATOM 1754 N N . LEU A 1 220 ? 5.426 20.766 10.062 1 95.75 220 LEU A N 1
ATOM 1755 C CA . LEU A 1 220 ? 6.336 19.844 10.727 1 95.75 220 LEU A CA 1
ATOM 1756 C C . LEU A 1 220 ? 5.738 19.344 12.031 1 95.75 220 LEU A C 1
ATOM 1758 O O . LEU A 1 220 ? 5.988 18.203 12.438 1 95.75 220 LEU A O 1
ATOM 1762 N N . GLY A 1 221 ? 4.953 20.172 12.641 1 93.5 221 GLY A N 1
ATOM 1763 C CA . GLY A 1 221 ? 4.324 19.781 13.898 1 93.5 221 GLY A CA 1
ATOM 1764 C C . GLY A 1 221 ? 3.424 18.562 13.758 1 93.5 221 GLY A C 1
ATOM 1765 O O . GLY A 1 221 ? 3.152 17.875 14.742 1 93.5 221 GLY A O 1
ATOM 1766 N N . HIS A 1 222 ? 3.014 18.266 12.586 1 92.88 222 HIS A N 1
ATOM 1767 C CA . HIS A 1 222 ? 2.109 17.156 12.359 1 92.88 222 HIS A CA 1
ATOM 1768 C C . HIS A 1 222 ? 2.883 15.867 12.078 1 92.88 222 HIS A C 1
ATOM 1770 O O . HIS A 1 222 ? 2.301 14.781 12.039 1 92.88 222 HIS A O 1
ATOM 1776 N N . ILE A 1 223 ? 4.184 16.047 11.883 1 90.38 223 ILE A N 1
ATOM 1777 C CA . ILE A 1 223 ? 5.051 14.875 11.719 1 90.38 223 ILE A CA 1
ATOM 1778 C C . ILE A 1 223 ? 6.309 15.055 12.57 1 90.38 223 ILE A C 1
ATOM 1780 O O . ILE A 1 223 ? 7.422 15.094 12.039 1 90.38 223 ILE A O 1
ATOM 1784 N N . PRO A 1 224 ? 6.152 14.969 13.797 1 89.25 224 PRO A N 1
ATOM 1785 C CA . PRO A 1 224 ? 7.27 15.289 14.688 1 89.25 224 PRO A CA 1
ATOM 1786 C C . PRO A 1 224 ? 8.414 14.281 14.586 1 89.25 224 PRO A C 1
ATOM 1788 O O . PRO A 1 224 ? 9.555 14.602 14.93 1 89.25 224 PRO A O 1
ATOM 1791 N N . LEU A 1 225 ? 8.141 13.156 14.133 1 86.19 225 LEU A N 1
ATOM 1792 C CA . LEU A 1 225 ? 9.188 12.156 13.953 1 86.19 225 LEU A CA 1
ATOM 1793 C C . LEU A 1 225 ? 10.266 12.672 13 1 86.19 225 LEU A C 1
ATOM 1795 O O . LEU A 1 225 ? 11.453 12.375 13.18 1 86.19 225 LEU A O 1
ATOM 1799 N N . LEU A 1 226 ? 9.82 13.328 12.008 1 89.44 226 LEU A N 1
ATOM 1800 C CA . LEU A 1 226 ? 10.781 13.883 11.062 1 89.44 226 LEU A CA 1
ATOM 1801 C C . LEU A 1 226 ?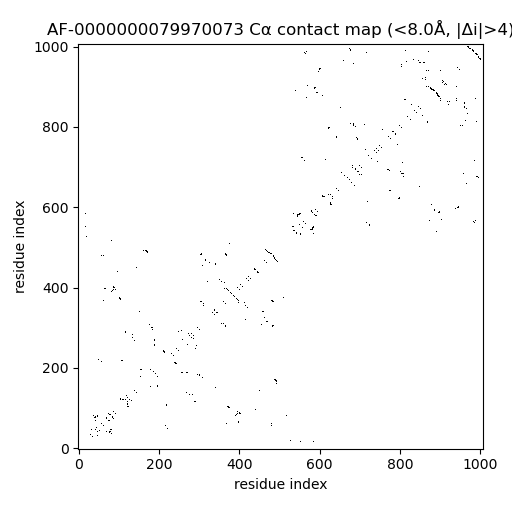 11.719 14.875 11.758 1 89.44 226 LEU A C 1
ATOM 1803 O O . LEU A 1 226 ? 12.914 14.914 11.461 1 89.44 226 LEU A O 1
ATOM 1807 N N . TYR A 1 227 ? 11.18 15.641 12.617 1 91.75 227 TYR A N 1
ATOM 1808 C CA . TYR A 1 227 ? 11.977 16.578 13.391 1 91.75 227 TYR A CA 1
ATOM 1809 C C . TYR A 1 227 ? 12.984 15.844 14.266 1 91.75 227 TYR A C 1
ATOM 1811 O O . TYR A 1 227 ? 14.164 16.188 14.297 1 91.75 227 TYR A O 1
ATOM 1819 N N . THR A 1 228 ? 12.523 14.859 14.945 1 89.06 228 THR A N 1
ATOM 1820 C CA . THR A 1 228 ? 13.383 14.086 15.836 1 89.06 228 THR A CA 1
ATOM 1821 C C . THR A 1 228 ? 14.508 13.414 15.055 1 89.06 228 THR A C 1
ATOM 1823 O O . THR A 1 228 ? 15.664 13.438 15.484 1 89.06 228 THR A O 1
ATOM 1826 N N . LEU A 1 229 ? 14.141 12.867 13.961 1 89.19 229 LEU A N 1
ATOM 1827 C CA . LEU A 1 229 ? 15.133 12.211 13.125 1 89.19 229 LEU A CA 1
ATOM 1828 C C . LEU A 1 229 ? 16.156 13.227 12.594 1 89.19 229 LEU A C 1
ATOM 1830 O O . LEU A 1 229 ? 17.344 12.945 12.562 1 89.19 229 LEU A O 1
ATOM 1834 N N . HIS A 1 230 ? 15.648 14.336 12.188 1 92.19 230 HIS A N 1
ATOM 1835 C CA . HIS A 1 230 ? 16.516 15.398 11.703 1 92.19 230 HIS A CA 1
ATOM 1836 C C . HIS A 1 230 ? 17.5 15.844 12.789 1 92.19 230 HIS A C 1
ATOM 1838 O O . HIS A 1 230 ? 18.688 16 12.523 1 92.19 230 HIS A O 1
ATOM 1844 N N . GLU A 1 231 ? 17.016 15.984 13.977 1 91.12 231 GLU A N 1
ATOM 1845 C CA . GLU A 1 231 ? 17.875 16.406 15.078 1 91.12 231 GLU A CA 1
ATOM 1846 C C . GLU A 1 231 ? 18.922 15.344 15.391 1 91.12 231 GLU A C 1
ATOM 1848 O O . GLU A 1 231 ? 20.078 15.672 15.719 1 91.12 231 GLU A O 1
ATOM 1853 N N . PHE A 1 232 ? 18.516 14.156 15.297 1 91.75 232 PHE A N 1
ATOM 1854 C CA . PHE A 1 232 ? 19.422 13.047 15.547 1 91.75 232 PHE A CA 1
ATOM 1855 C C . PHE A 1 232 ? 20.516 12.992 14.477 1 91.75 232 PHE A C 1
ATOM 1857 O O . PHE A 1 232 ? 21.688 12.734 14.789 1 91.75 232 PHE A O 1
ATOM 1864 N N . LEU A 1 233 ? 20.234 13.266 13.273 1 93.5 233 LEU A N 1
ATOM 1865 C CA . LEU A 1 233 ? 21.141 13.117 12.156 1 93.5 233 LEU A CA 1
ATOM 1866 C C . LEU A 1 233 ? 21.875 14.43 11.867 1 93.5 233 LEU A C 1
ATOM 1868 O O . LEU A 1 233 ? 22.781 14.469 11.039 1 93.5 233 LEU A O 1
ATOM 1872 N N . LYS A 1 234 ? 21.5 15.453 12.469 1 91.56 234 LYS A N 1
ATOM 1873 C CA . LYS A 1 234 ? 21.984 16.812 12.211 1 91.56 234 LYS A CA 1
ATOM 1874 C C . LYS A 1 234 ? 23.516 16.859 12.242 1 91.56 234 LYS A C 1
ATOM 1876 O O . LYS A 1 234 ? 24.141 17.484 11.391 1 91.56 234 LYS A O 1
ATOM 1881 N N . PRO A 1 235 ? 24.141 16.109 13.141 1 92.69 235 PRO A N 1
ATOM 1882 C CA . PRO A 1 235 ? 25.609 16.156 13.141 1 92.69 235 PRO A CA 1
ATOM 1883 C C . PRO A 1 235 ? 26.219 15.57 11.867 1 92.69 235 PRO A C 1
ATOM 1885 O O . PRO A 1 235 ? 27.344 15.93 11.492 1 92.69 235 PRO A O 1
ATOM 1888 N N . LEU A 1 236 ? 25.5 14.781 11.25 1 93.12 236 LEU A N 1
ATOM 1889 C CA . LEU A 1 236 ? 26.016 14.094 10.07 1 93.12 236 LEU A CA 1
ATOM 1890 C C . LEU A 1 236 ? 25.609 14.82 8.797 1 93.12 236 LEU A C 1
ATOM 1892 O O . LEU A 1 236 ? 26.406 14.938 7.863 1 93.12 236 LEU A O 1
ATOM 1896 N N . ILE A 1 237 ? 24.375 15.406 8.719 1 92.81 237 ILE A N 1
ATOM 1897 C CA . ILE A 1 237 ? 23.844 15.875 7.441 1 92.81 237 ILE A CA 1
ATOM 1898 C C . ILE A 1 237 ? 23.672 17.391 7.484 1 92.81 237 ILE A C 1
ATOM 1900 O O . ILE A 1 237 ? 23.391 18.016 6.461 1 92.81 237 ILE A O 1
ATOM 1904 N N . GLY A 1 238 ? 23.812 17.969 8.617 1 91.38 238 GLY A N 1
ATOM 1905 C CA . GLY A 1 238 ? 23.562 19.391 8.758 1 91.38 238 GLY A CA 1
ATOM 1906 C C . GLY A 1 238 ? 22.094 19.719 8.961 1 91.38 238 GLY A C 1
ATOM 1907 O O . GLY A 1 238 ? 21.297 18.844 9.266 1 91.38 238 GLY A O 1
ATOM 1908 N N . THR A 1 239 ? 21.781 21.031 8.898 1 88.94 239 THR A N 1
ATOM 1909 C CA . THR A 1 239 ? 20.422 21.5 9.156 1 88.94 239 THR A CA 1
ATOM 1910 C C . THR A 1 239 ? 19.672 21.703 7.844 1 88.94 239 THR A C 1
ATOM 1912 O O . THR A 1 239 ? 20.125 22.453 6.977 1 88.94 239 THR A O 1
ATOM 1915 N N . HIS A 1 240 ? 18.531 21.062 7.797 1 91.75 240 HIS A N 1
ATOM 1916 C CA . HIS A 1 240 ? 17.75 21.156 6.574 1 91.75 240 HIS A CA 1
ATOM 1917 C C . HIS A 1 240 ? 16.328 21.641 6.871 1 91.75 240 HIS A C 1
ATOM 1919 O O . HIS A 1 240 ? 15.508 21.766 5.961 1 91.75 240 HIS A O 1
ATOM 1925 N N . LEU A 1 241 ? 16.062 21.891 8.094 1 94.38 241 LEU A N 1
ATOM 1926 C CA . LEU A 1 241 ? 14.742 22.391 8.484 1 94.38 241 LEU A CA 1
ATOM 1927 C C . LEU A 1 241 ? 14.828 23.859 8.914 1 94.38 241 LEU A C 1
ATOM 1929 O O . LEU A 1 241 ? 15.594 24.203 9.812 1 94.38 241 LEU A O 1
ATOM 1933 N N . ALA A 1 242 ? 13.953 24.656 8.32 1 94.62 242 ALA A N 1
ATOM 1934 C CA . ALA A 1 242 ? 13.984 26.094 8.531 1 94.62 242 ALA A CA 1
ATOM 1935 C C . ALA A 1 242 ? 13.633 26.453 9.977 1 94.62 242 ALA A C 1
ATOM 1937 O O . ALA A 1 242 ? 13.969 27.531 10.461 1 94.62 242 ALA A O 1
ATOM 1938 N N . ILE A 1 243 ? 12.977 25.578 10.719 1 94.19 243 ILE A N 1
ATOM 1939 C CA . ILE A 1 243 ? 12.562 25.812 12.102 1 94.19 243 ILE A CA 1
ATOM 1940 C C . ILE A 1 243 ? 13.797 25.953 12.992 1 94.19 243 ILE A C 1
ATOM 1942 O O . ILE A 1 243 ? 13.727 26.547 14.062 1 94.19 243 ILE A O 1
ATOM 1946 N N . ALA A 1 244 ? 14.898 25.422 12.555 1 91.81 244 ALA A N 1
ATOM 1947 C CA . ALA A 1 244 ? 16.141 25.484 13.312 1 91.81 244 ALA A CA 1
ATOM 1948 C C . ALA A 1 244 ? 16.609 26.922 13.5 1 91.81 244 ALA A C 1
ATOM 1950 O O . ALA A 1 244 ? 17.297 27.234 14.477 1 91.81 244 ALA A O 1
ATOM 1951 N N . ALA A 1 245 ? 16.25 27.781 12.648 1 92 245 ALA A N 1
ATOM 1952 C CA . ALA A 1 245 ? 16.656 29.188 12.719 1 92 245 ALA A CA 1
ATOM 1953 C C . ALA A 1 245 ? 16.094 29.859 13.969 1 92 245 ALA A C 1
ATOM 1955 O O . ALA A 1 245 ? 16.672 30.812 14.484 1 92 245 ALA A O 1
ATOM 1956 N N . ARG A 1 246 ? 14.977 29.391 14.477 1 92.56 246 ARG A N 1
ATOM 1957 C CA . ARG A 1 246 ? 14.383 29.922 15.695 1 92.56 246 ARG A CA 1
ATOM 1958 C C . ARG A 1 246 ? 15.336 29.797 16.875 1 92.56 246 ARG A C 1
ATOM 1960 O O . ARG A 1 246 ? 15.383 30.688 17.734 1 92.56 246 ARG A O 1
ATOM 1967 N N . HIS A 1 247 ? 16.094 28.766 16.844 1 90.94 247 HIS A N 1
ATOM 1968 C CA . HIS A 1 247 ? 17 28.469 17.953 1 90.94 247 HIS A CA 1
ATOM 1969 C C . HIS A 1 247 ? 18.453 28.781 17.562 1 90.94 247 HIS A C 1
ATOM 1971 O O . HIS A 1 247 ? 19.359 28.656 18.391 1 90.94 247 HIS A O 1
ATOM 1977 N N . GLY A 1 248 ? 18.641 29.156 16.344 1 91.88 248 GLY A N 1
ATOM 1978 C CA . GLY A 1 248 ? 19.953 29.484 15.836 1 91.88 248 GLY A CA 1
ATOM 1979 C C . GLY A 1 248 ? 20.156 30.969 15.578 1 91.88 248 GLY A C 1
ATOM 1980 O O . GLY A 1 248 ? 20.375 31.734 16.516 1 91.88 248 GLY A O 1
ATOM 1981 N N . SER A 1 249 ? 19.891 31.297 14.312 1 92.44 249 SER A N 1
ATOM 1982 C CA . SER A 1 249 ? 20.219 32.656 13.883 1 92.44 249 SER A CA 1
ATOM 1983 C C . SER A 1 249 ? 19.359 33.688 14.602 1 92.44 249 SER A C 1
ATOM 1985 O O . SER A 1 249 ? 19.859 34.75 14.992 1 92.44 249 SER A O 1
ATOM 1987 N N . LEU A 1 250 ? 18.141 33.438 14.766 1 93.19 250 LEU A N 1
ATOM 1988 C CA . LEU A 1 250 ? 17.25 34.406 15.414 1 93.19 250 LEU A CA 1
ATOM 1989 C C . LEU A 1 250 ? 17.594 34.562 16.891 1 93.19 250 LEU A C 1
ATOM 1991 O O . LEU A 1 250 ? 17.562 35.656 17.453 1 93.19 250 LEU A O 1
ATOM 1995 N N . ARG A 1 251 ? 17.812 33.469 17.516 1 94.25 251 ARG A N 1
ATOM 1996 C CA . ARG A 1 251 ? 18.219 33.5 18.922 1 94.25 251 ARG A CA 1
ATOM 1997 C C . ARG A 1 251 ? 19.547 34.25 19.094 1 94.25 251 ARG A C 1
ATOM 1999 O O . ARG A 1 251 ? 19.719 35 20.047 1 94.25 251 ARG A O 1
ATOM 2006 N N . ALA A 1 252 ? 20.469 34 18.188 1 95.56 252 ALA A N 1
ATOM 2007 C CA . ALA A 1 252 ? 21.75 34.719 18.219 1 95.56 252 ALA A CA 1
ATOM 2008 C C . ALA A 1 252 ? 21.547 36.219 18.109 1 95.56 252 ALA A C 1
ATOM 2010 O O . ALA A 1 252 ? 22.25 37 18.766 1 95.56 252 ALA A O 1
ATOM 2011 N N . PHE A 1 253 ? 20.672 36.562 17.281 1 93.31 253 PHE A N 1
ATOM 2012 C CA . PHE A 1 253 ? 20.328 37.969 17.125 1 93.31 253 PHE A CA 1
ATOM 2013 C C . PHE A 1 253 ? 19.797 38.531 18.438 1 93.31 253 PHE A C 1
ATOM 2015 O O . PHE A 1 253 ? 20.25 39.594 18.891 1 93.31 253 PHE A O 1
ATOM 2022 N N . ALA A 1 254 ? 18.844 37.906 19.078 1 95.25 254 ALA A N 1
ATOM 2023 C CA . ALA A 1 254 ? 18.266 38.344 20.344 1 95.25 254 ALA A CA 1
ATOM 2024 C C . ALA A 1 254 ? 19.312 38.406 21.438 1 95.25 254 ALA A C 1
ATOM 2026 O O . ALA A 1 254 ? 19.297 39.312 22.266 1 95.25 254 ALA A O 1
ATOM 2027 N N . LEU A 1 255 ? 20.188 37.469 21.422 1 96.88 255 LEU A N 1
ATOM 2028 C CA . LEU A 1 255 ? 21.266 37.438 22.406 1 96.88 255 LEU A CA 1
ATOM 2029 C C . LEU A 1 255 ? 22.172 38.656 22.266 1 96.88 255 LEU A C 1
ATOM 2031 O O . LEU A 1 255 ? 22.516 39.281 23.266 1 96.88 255 LEU A O 1
ATOM 2035 N N . ARG A 1 256 ? 22.5 38.938 21.047 1 96.25 256 ARG A N 1
ATOM 2036 C CA . ARG A 1 256 ? 23.344 40.094 20.781 1 96.25 256 ARG A CA 1
ATOM 2037 C C . ARG A 1 256 ? 22.688 41.375 21.266 1 96.25 256 ARG A C 1
ATOM 2039 O O . ARG A 1 256 ? 23.328 42.219 21.922 1 96.25 256 ARG A O 1
ATOM 2046 N N . GLU A 1 257 ? 21.438 41.562 20.922 1 94.88 257 GLU A N 1
ATOM 2047 C CA . GLU A 1 257 ? 20.703 42.781 21.328 1 94.88 257 GLU A CA 1
ATOM 2048 C C . GLU A 1 257 ? 20.547 42.844 22.844 1 94.88 257 GLU A C 1
ATOM 2050 O O . GLU A 1 257 ? 20.609 43.906 23.438 1 94.88 257 GLU A O 1
ATOM 2055 N N . THR A 1 258 ? 20.281 41.688 23.484 1 96.44 258 THR A N 1
ATOM 2056 C CA . THR A 1 258 ? 20.109 41.625 24.938 1 96.44 258 THR A CA 1
ATOM 2057 C C . THR A 1 258 ? 21.406 41.969 25.656 1 96.44 258 THR A C 1
ATOM 2059 O O . THR A 1 258 ? 21.406 42.688 26.656 1 96.44 258 THR A O 1
ATOM 2062 N N . GLN A 1 259 ? 22.484 41.5 25.109 1 96.25 259 GLN A N 1
ATOM 2063 C CA . GLN A 1 259 ? 23.797 41.812 25.672 1 96.25 259 GLN A CA 1
ATOM 2064 C C . GLN A 1 259 ? 24.109 43.281 25.547 1 96.25 259 GLN A C 1
ATOM 2066 O O . GLN A 1 259 ? 24.641 43.906 26.484 1 96.25 259 GLN A O 1
ATOM 2071 N N . ALA A 1 260 ? 23.844 43.75 24.375 1 94.19 260 ALA A N 1
ATOM 2072 C CA . ALA A 1 260 ? 24.062 45.156 24.156 1 94.19 260 ALA A CA 1
ATOM 2073 C C . ALA A 1 260 ? 23.25 46 25.141 1 94.19 260 ALA A C 1
ATOM 2075 O O . ALA A 1 260 ? 23.75 47 25.672 1 94.19 260 ALA A O 1
ATOM 2076 N N . ARG A 1 261 ? 22.047 45.594 25.359 1 93.19 261 ARG A N 1
ATOM 2077 C CA . ARG A 1 261 ? 21.156 46.312 26.266 1 93.19 261 ARG A CA 1
ATOM 2078 C C . ARG A 1 261 ? 21.672 46.219 27.703 1 93.19 261 ARG A C 1
ATOM 2080 O O . ARG A 1 261 ? 21.562 47.156 28.484 1 93.19 261 ARG A O 1
ATOM 2087 N N . ALA A 1 262 ? 22.094 45.094 28.094 1 91.69 262 ALA A N 1
ATOM 2088 C CA . ALA A 1 262 ? 22.609 44.875 29.453 1 91.69 262 ALA A CA 1
ATOM 2089 C C . ALA A 1 262 ? 23.812 45.75 29.734 1 91.69 262 ALA A C 1
ATOM 2091 O O . ALA A 1 262 ? 24.047 46.156 30.875 1 91.69 262 ALA A O 1
ATOM 2092 N N . ARG A 1 263 ? 24.484 46.094 28.688 1 91.12 263 ARG A N 1
ATOM 2093 C CA . ARG A 1 263 ? 25.688 46.906 28.828 1 91.12 263 ARG A CA 1
ATOM 2094 C C . ARG A 1 263 ? 25.328 48.406 28.938 1 91.12 263 ARG A C 1
ATOM 2096 O O . ARG A 1 263 ? 26.156 49.219 29.359 1 91.12 263 ARG A O 1
ATOM 2103 N N . ASN A 1 264 ? 24.156 48.719 28.625 1 87.5 264 ASN A N 1
ATOM 2104 C CA . ASN A 1 264 ? 23.703 50.094 28.703 1 87.5 264 ASN A CA 1
ATOM 2105 C C . ASN A 1 264 ? 22.453 50.219 29.562 1 87.5 264 ASN A C 1
ATOM 2107 O O . ASN A 1 264 ? 21.391 50.594 29.078 1 87.5 264 ASN A O 1
ATOM 2111 N N . PRO A 1 265 ? 22.672 50.125 30.844 1 78.75 265 PRO A N 1
ATOM 2112 C CA . PRO A 1 265 ? 21.5 50.062 31.719 1 78.75 265 PRO A CA 1
ATOM 2113 C C . PRO A 1 265 ? 20.797 51.406 31.844 1 78.75 265 PRO A C 1
ATOM 2115 O O . PRO A 1 265 ? 19.641 51.469 32.25 1 78.75 265 PRO A O 1
ATOM 2118 N N . ASP A 1 266 ? 21.484 52.406 31.562 1 68.5 266 ASP A N 1
ATOM 2119 C CA . ASP A 1 266 ? 20.953 53.75 31.766 1 68.5 266 ASP A CA 1
ATOM 2120 C C . ASP A 1 266 ? 20.062 54.156 30.594 1 68.5 266 ASP A C 1
ATOM 2122 O O . ASP A 1 266 ? 19.531 55.281 30.578 1 68.5 266 ASP A O 1
ATOM 2126 N N . ALA A 1 267 ? 19.844 53.219 29.859 1 69.69 267 ALA A N 1
ATOM 2127 C CA . ALA A 1 267 ? 18.938 53.562 28.766 1 69.69 267 ALA A CA 1
ATOM 2128 C C . ALA A 1 267 ? 17.5 53.688 29.25 1 69.69 267 ALA A C 1
ATOM 2130 O O . ALA A 1 267 ? 17.234 53.531 30.453 1 69.69 267 ALA A O 1
ATOM 2131 N N . ARG A 1 268 ? 16.5 53.969 28.5 1 81.94 268 ARG A N 1
ATOM 2132 C CA . ARG A 1 268 ? 15.078 54.094 28.797 1 81.94 268 ARG A CA 1
ATOM 2133 C C . ARG A 1 268 ? 14.461 52.75 29.125 1 81.94 268 ARG A C 1
ATOM 2135 O O . ARG A 1 268 ? 15.055 51.688 28.844 1 81.94 268 ARG A O 1
ATOM 2142 N N . PRO A 1 269 ? 13.469 52.75 29.891 1 86.12 269 PRO A N 1
ATOM 2143 C CA . PRO A 1 269 ? 12.805 51.469 30.203 1 86.12 269 PRO A CA 1
ATOM 2144 C C . PRO A 1 269 ? 12.289 50.75 28.969 1 86.12 269 PRO A C 1
ATOM 2146 O O . PRO A 1 269 ? 11.789 51.375 28.047 1 86.12 269 PRO A O 1
ATOM 2149 N N . ASP A 1 270 ? 12.547 49.5 28.953 1 93.38 270 ASP A N 1
ATOM 2150 C CA . ASP A 1 270 ? 12.031 48.594 27.922 1 93.38 270 ASP A CA 1
ATOM 2151 C C . ASP A 1 270 ? 11.734 47.219 28.484 1 93.38 270 ASP A C 1
ATOM 2153 O O . ASP A 1 270 ? 11.805 47 29.688 1 93.38 270 ASP A O 1
ATOM 2157 N N . MET A 1 271 ? 11.352 46.281 27.734 1 94.94 271 MET A N 1
ATOM 2158 C CA . MET A 1 271 ? 10.922 44.969 28.203 1 94.94 271 MET A CA 1
ATOM 2159 C C . MET A 1 271 ? 12.109 44.156 28.719 1 94.94 271 MET A C 1
ATOM 2161 O O . MET A 1 271 ? 12.008 43.5 29.75 1 94.94 271 MET A O 1
ATOM 2165 N N . VAL A 1 272 ? 13.227 44.219 28 1 95.69 272 VAL A N 1
ATOM 2166 C CA . VAL A 1 272 ? 14.398 43.438 28.406 1 95.69 272 VAL A CA 1
ATOM 2167 C C . VAL A 1 272 ? 14.938 43.969 29.734 1 95.69 272 VAL A C 1
ATOM 2169 O O . VAL A 1 272 ? 15.352 43.188 30.594 1 95.69 272 VAL A O 1
ATOM 2172 N N . SER A 1 273 ? 14.977 45.281 29.891 1 94.44 273 SER A N 1
ATOM 2173 C CA . SER A 1 273 ? 15.438 45.844 31.156 1 94.44 273 SER A CA 1
ATOM 2174 C C . SER A 1 273 ? 14.57 45.375 32.312 1 94.44 273 SER A C 1
ATOM 2176 O O . SER A 1 273 ? 15.078 45.062 33.406 1 94.44 273 SER A O 1
ATOM 2178 N N . ARG A 1 274 ? 13.281 45.281 32.094 1 94.75 274 ARG A N 1
ATOM 2179 C CA . ARG A 1 274 ? 12.383 44.781 33.125 1 94.75 274 ARG A CA 1
ATOM 2180 C C . ARG A 1 274 ? 12.617 43.312 33.406 1 94.75 274 ARG A C 1
ATOM 2182 O O . ARG A 1 274 ? 12.57 42.844 34.531 1 94.75 274 ARG A O 1
ATOM 2189 N N . MET A 1 275 ? 12.867 42.562 32.406 1 96.62 275 MET A N 1
ATOM 2190 C CA . MET A 1 275 ? 13.117 41.125 32.531 1 96.62 275 MET A CA 1
ATOM 2191 C C . MET A 1 275 ? 14.453 40.875 33.219 1 96.62 275 MET A C 1
ATOM 2193 O O . MET A 1 275 ? 14.57 39.938 34.031 1 96.62 275 MET A O 1
ATOM 2197 N N . LEU A 1 276 ? 15.383 41.75 32.844 1 95.94 276 LEU A N 1
ATOM 2198 C CA . LEU A 1 276 ? 16.688 41.625 33.5 1 95.94 276 LEU A CA 1
ATOM 2199 C C . LEU A 1 276 ? 16.562 41.938 35 1 95.94 276 LEU A C 1
ATOM 2201 O O . LEU A 1 276 ? 17.25 41.344 35.812 1 95.94 276 LEU A O 1
ATOM 2205 N N . ALA A 1 277 ? 15.719 42.875 35.312 1 94.5 277 ALA A N 1
ATOM 2206 C CA . ALA A 1 277 ? 15.469 43.156 36.719 1 94.5 277 ALA A CA 1
ATOM 2207 C C . ALA A 1 277 ? 14.859 41.969 37.438 1 94.5 277 ALA A C 1
ATOM 2209 O O . ALA A 1 277 ? 15.234 41.656 38.562 1 94.5 277 ALA A O 1
ATOM 2210 N N . THR A 1 278 ? 13.922 41.312 36.812 1 96.38 278 THR A N 1
ATOM 2211 C CA . THR A 1 278 ? 13.32 40.125 37.375 1 96.38 278 THR A CA 1
ATOM 2212 C C . THR A 1 278 ? 14.359 39 37.531 1 96.38 278 THR A C 1
ATOM 2214 O O . THR A 1 278 ? 14.398 38.312 38.531 1 96.38 278 THR A O 1
ATOM 2217 N N . HIS A 1 279 ? 15.188 38.875 36.5 1 96.5 279 HIS A N 1
ATOM 2218 C CA . HIS A 1 279 ? 16.266 37.906 36.531 1 96.5 279 HIS A CA 1
ATOM 2219 C C . HIS A 1 279 ? 17.203 38.188 37.719 1 96.5 279 HIS A C 1
ATOM 2221 O O . HIS A 1 279 ? 17.641 37.25 38.406 1 96.5 279 HIS A O 1
ATOM 2227 N N . ALA A 1 280 ? 17.469 39.375 38 1 96 280 ALA A N 1
ATOM 2228 C CA . ALA A 1 280 ? 18.359 39.75 39.094 1 96 280 ALA A CA 1
ATOM 2229 C C . ALA A 1 280 ? 17.75 39.344 40.438 1 96 280 ALA A C 1
ATOM 2231 O O . ALA A 1 280 ? 18.453 38.969 41.375 1 96 280 ALA A O 1
ATOM 2232 N N . GLN A 1 281 ? 16.516 39.469 40.531 1 96.88 281 GLN A N 1
ATOM 2233 C CA . GLN A 1 281 ? 15.805 39.156 41.781 1 96.88 281 GLN A CA 1
ATOM 2234 C C . GLN A 1 281 ? 15.609 37.656 41.938 1 96.88 281 GLN A C 1
ATOM 2236 O O . GLN A 1 281 ? 15.586 37.156 43.062 1 96.88 281 GLN A O 1
ATOM 2241 N N . ARG A 1 282 ? 15.398 36.969 40.812 1 96.56 282 ARG A N 1
ATOM 2242 C CA . ARG A 1 282 ? 15.078 35.531 40.844 1 96.56 282 ARG A CA 1
ATOM 2243 C C . ARG A 1 282 ? 15.891 34.781 39.812 1 96.56 282 ARG A C 1
ATOM 2245 O O . ARG A 1 282 ? 15.328 34.125 38.938 1 96.56 282 ARG A O 1
ATOM 2252 N N . PRO A 1 283 ? 17.156 34.719 39.906 1 95.31 283 PRO A N 1
ATOM 2253 C CA . PRO A 1 283 ? 18.031 34.156 38.906 1 95.31 283 PRO A CA 1
ATOM 2254 C C . PRO A 1 283 ? 17.812 32.656 38.719 1 95.31 283 PRO A C 1
ATOM 2256 O O . PRO A 1 283 ? 18.031 32.125 37.625 1 95.31 283 PRO A O 1
ATOM 2259 N N . ASP A 1 284 ? 17.297 31.969 39.781 1 95.19 284 ASP A N 1
ATOM 2260 C CA . ASP A 1 284 ? 17.094 30.531 39.719 1 95.19 284 ASP A CA 1
ATOM 2261 C C . ASP A 1 284 ? 15.789 30.188 38.969 1 95.19 284 ASP A C 1
ATOM 2263 O O . ASP A 1 284 ? 15.664 29.125 38.375 1 95.19 284 ASP A O 1
ATOM 2267 N N . GLU A 1 285 ? 14.852 31.094 38.969 1 96 285 GLU A N 1
ATOM 2268 C CA . GLU A 1 285 ? 13.539 30.859 38.375 1 96 285 GLU A CA 1
ATOM 2269 C C . GLU A 1 285 ? 13.469 31.438 36.969 1 96 285 GLU A C 1
ATOM 2271 O O . GLU A 1 285 ? 12.68 30.984 36.125 1 96 285 GLU A O 1
ATOM 2276 N N . PHE A 1 286 ? 14.266 32.406 36.781 1 97.62 286 PHE A N 1
ATOM 2277 C CA . PHE A 1 286 ? 14.289 33.125 35.531 1 97.62 286 PHE A CA 1
ATOM 2278 C C . PHE A 1 286 ? 15.719 33.469 35.125 1 97.62 286 PHE A C 1
ATOM 2280 O O . PHE A 1 286 ? 16.203 34.562 35.375 1 97.62 286 PHE A O 1
ATOM 2287 N N . SER A 1 287 ? 16.312 32.562 34.344 1 97.44 287 SER A N 1
ATOM 2288 C CA . SER A 1 287 ? 17.734 32.688 34 1 97.44 287 SER A CA 1
ATOM 2289 C C . SER A 1 287 ? 17.953 33.688 32.875 1 97.44 287 SER A C 1
ATOM 2291 O O . SER A 1 287 ? 17 34.125 32.25 1 97.44 287 SER A O 1
ATOM 2293 N N . TYR A 1 288 ? 19.188 34.031 32.719 1 97 288 TYR A N 1
ATOM 2294 C CA . TYR A 1 288 ? 19.547 34.906 31.594 1 97 288 TYR A CA 1
ATOM 2295 C C . TYR A 1 288 ? 19.141 34.281 30.266 1 97 288 TYR A C 1
ATOM 2297 O O . TYR A 1 288 ? 18.672 34.969 29.359 1 97 288 TYR A O 1
ATOM 2305 N N . ASP A 1 289 ? 19.297 32.969 30.188 1 96.75 289 ASP A N 1
ATOM 2306 C CA . ASP A 1 289 ? 18.891 32.25 28.984 1 96.75 289 ASP A CA 1
ATOM 2307 C C . ASP A 1 289 ? 17.391 32.375 28.766 1 96.75 289 ASP A C 1
ATOM 2309 O O . ASP A 1 289 ? 16.922 32.438 27.609 1 96.75 289 ASP A O 1
ATOM 2313 N N . ASP A 1 290 ? 16.703 32.375 29.828 1 97.62 290 ASP A N 1
ATOM 2314 C CA . ASP A 1 290 ? 15.258 32.562 29.734 1 97.62 290 ASP A CA 1
ATOM 2315 C C . ASP A 1 290 ? 14.898 33.938 29.203 1 97.62 290 ASP A C 1
ATOM 2317 O O . ASP A 1 290 ? 13.969 34.094 28.406 1 97.62 290 ASP A O 1
ATOM 2321 N N . VAL A 1 291 ? 15.602 34.938 29.625 1 97.69 291 VAL A N 1
ATOM 2322 C CA . VAL A 1 291 ? 15.398 36.312 29.141 1 97.69 291 VAL A CA 1
ATOM 2323 C C . VAL A 1 291 ? 15.617 36.344 27.625 1 97.69 291 VAL A C 1
ATOM 2325 O O . VAL A 1 291 ? 14.797 36.906 26.891 1 97.69 291 VAL A O 1
ATOM 2328 N N . VAL A 1 292 ? 16.672 35.719 27.219 1 97.38 292 VAL A N 1
ATOM 2329 C CA . VAL A 1 292 ? 17.016 35.688 25.797 1 97.38 292 VAL A CA 1
ATOM 2330 C C . VAL A 1 292 ? 15.938 34.938 25.031 1 97.38 292 VAL A C 1
ATOM 2332 O O . VAL A 1 292 ? 15.547 35.375 23.938 1 97.38 292 VAL A O 1
ATOM 2335 N N . SER A 1 293 ? 15.477 33.844 25.594 1 97.12 293 SER A N 1
ATOM 2336 C CA . SER A 1 293 ? 14.438 33.062 24.938 1 97.12 293 SER A CA 1
ATOM 2337 C C . SER A 1 293 ? 13.164 33.875 24.766 1 97.12 293 SER A C 1
ATOM 2339 O O . SER A 1 293 ? 12.555 33.875 23.688 1 97.12 293 SER A O 1
ATOM 2341 N N . GLN A 1 294 ? 12.828 34.562 25.781 1 97 294 GLN A N 1
ATOM 2342 C CA . GLN A 1 294 ? 11.625 35.406 25.688 1 97 294 GLN A CA 1
ATOM 2343 C C . GLN A 1 294 ? 11.812 36.531 24.688 1 97 294 GLN A C 1
ATOM 2345 O O . GLN A 1 294 ? 10.906 36.844 23.906 1 97 294 GLN A O 1
ATOM 2350 N N . ALA A 1 295 ? 12.93 37.125 24.734 1 96.5 295 ALA A N 1
ATOM 2351 C CA . ALA A 1 295 ? 13.219 38.188 23.781 1 96.5 295 ALA A CA 1
ATOM 2352 C C . ALA A 1 295 ? 13.156 37.688 22.344 1 96.5 295 ALA A C 1
ATOM 2354 O O . ALA A 1 295 ? 12.688 38.406 21.453 1 96.5 295 ALA A O 1
ATOM 2355 N N . THR A 1 296 ? 13.664 36.531 22.125 1 95.56 296 THR A N 1
ATOM 2356 C CA . THR A 1 296 ? 13.578 35.906 20.812 1 95.56 296 THR A CA 1
ATOM 2357 C C . THR A 1 296 ? 12.125 35.719 20.391 1 95.56 296 THR A C 1
ATOM 2359 O O . THR A 1 296 ? 11.766 36.031 19.234 1 95.56 296 THR A O 1
ATOM 2362 N N . SER A 1 297 ? 11.328 35.312 21.281 1 95.44 297 SER A N 1
ATOM 2363 C CA . SER A 1 297 ? 9.906 35.094 21 1 95.44 297 SER A CA 1
ATOM 2364 C C . SER A 1 297 ? 9.211 36.406 20.688 1 95.44 297 SER A C 1
ATOM 2366 O O . SER A 1 297 ? 8.289 36.469 19.875 1 95.44 297 SER A O 1
ATOM 2368 N N . ASN A 1 298 ? 9.656 37.5 21.312 1 94.88 298 ASN A N 1
ATOM 2369 C CA . ASN A 1 298 ? 9.07 38.781 21.031 1 94.88 298 ASN A CA 1
ATOM 2370 C C . ASN A 1 298 ? 9.227 39.188 19.562 1 94.88 298 ASN A C 1
ATOM 2372 O O . ASN A 1 298 ? 8.32 39.781 18.969 1 94.88 298 ASN A O 1
ATOM 2376 N N . ILE A 1 299 ? 10.336 38.875 19 1 91 299 ILE A N 1
ATOM 2377 C CA . ILE A 1 299 ? 10.57 39.188 17.609 1 91 299 ILE A CA 1
ATOM 2378 C C . ILE A 1 299 ? 9.672 38.344 16.719 1 91 299 ILE A C 1
ATOM 2380 O O . ILE A 1 299 ? 9.008 38.844 15.812 1 91 299 ILE A O 1
ATOM 2384 N N . ASN A 1 300 ? 9.617 37.094 17.031 1 87.81 300 ASN A N 1
ATOM 2385 C CA . ASN A 1 300 ? 8.883 36.125 16.219 1 87.81 300 ASN A CA 1
ATOM 2386 C C . ASN A 1 300 ? 7.375 36.406 16.266 1 87.81 300 ASN A C 1
ATOM 2388 O O . ASN A 1 300 ? 6.699 36.344 15.242 1 87.81 300 ASN A O 1
ATOM 2392 N N . ALA A 1 301 ? 6.922 36.656 17.391 1 87.38 301 ALA A N 1
ATOM 2393 C CA . ALA A 1 301 ? 5.48 36.719 17.625 1 87.38 301 ALA A CA 1
ATOM 2394 C C . ALA A 1 301 ? 4.961 38.156 17.438 1 87.38 301 ALA A C 1
ATOM 2396 O O . ALA A 1 301 ? 3.789 38.344 17.109 1 87.38 301 ALA A O 1
ATOM 2397 N N . GLY A 1 302 ? 5.699 39.094 17.641 1 87.62 302 GLY A N 1
ATOM 2398 C CA . GLY A 1 302 ? 5.207 40.469 17.75 1 87.62 302 GLY A CA 1
ATOM 2399 C C . GLY A 1 302 ? 5.297 41.25 16.438 1 87.62 302 GLY A C 1
ATOM 2400 O O . GLY A 1 302 ? 4.613 42.25 16.25 1 87.62 302 GLY A O 1
ATOM 2401 N N . SER A 1 303 ? 6.035 40.781 15.555 1 87.56 303 SER A N 1
ATOM 2402 C CA . SER A 1 303 ? 6.262 41.594 14.359 1 87.56 303 SER A CA 1
ATOM 2403 C C . SER A 1 303 ? 5.355 41.156 13.219 1 87.56 303 SER A C 1
ATOM 2405 O O . SER A 1 303 ? 4.441 41.875 12.828 1 87.56 303 SER A O 1
ATOM 2407 N N . ASP A 1 304 ? 5.453 39.969 12.93 1 89.38 304 ASP A N 1
ATOM 2408 C CA . ASP A 1 304 ? 4.73 39.469 11.758 1 89.38 304 ASP A CA 1
ATOM 2409 C C . ASP A 1 304 ? 3.227 39.469 12.008 1 89.38 304 ASP A C 1
ATOM 2411 O O . ASP A 1 304 ? 2.441 39.844 11.133 1 89.38 304 ASP A O 1
ATOM 2415 N N . THR A 1 305 ? 2.84 39.062 13.172 1 93.38 305 THR A N 1
ATOM 2416 C CA . THR A 1 305 ? 1.42 38.969 13.492 1 93.38 305 THR A CA 1
ATOM 2417 C C . THR A 1 305 ? 0.76 40.344 13.477 1 93.38 305 THR A C 1
ATOM 2419 O O . THR A 1 305 ? -0.355 40.5 12.977 1 93.38 305 THR A O 1
ATOM 2422 N N . THR A 1 306 ? 1.414 41.281 14.008 1 95.25 306 THR A N 1
ATOM 2423 C CA . THR A 1 306 ? 0.877 42.625 14.023 1 95.25 306 THR A CA 1
ATOM 2424 C C . THR A 1 306 ? 0.823 43.188 12.609 1 95.25 306 THR A C 1
ATOM 2426 O O . THR A 1 306 ? -0.133 43.906 12.242 1 95.25 306 THR A O 1
ATOM 2429 N N . ALA A 1 307 ? 1.868 43 11.859 1 96.12 307 ALA A N 1
ATOM 2430 C CA . ALA A 1 307 ? 1.887 43.438 10.469 1 96.12 307 ALA A CA 1
ATOM 2431 C C . ALA A 1 307 ? 0.712 42.844 9.688 1 96.12 307 ALA A C 1
ATOM 2433 O O . ALA A 1 307 ? 0.067 43.562 8.906 1 96.12 307 ALA A O 1
ATOM 2434 N N . VAL A 1 308 ? 0.47 41.594 9.914 1 96.81 308 VAL A N 1
ATOM 2435 C CA . VAL A 1 308 ? -0.645 40.906 9.258 1 96.81 308 VAL A CA 1
ATOM 2436 C C . VAL A 1 308 ? -1.96 41.562 9.664 1 96.81 308 VAL A C 1
ATOM 2438 O O . VAL A 1 308 ? -2.82 41.812 8.812 1 96.81 308 VAL A O 1
ATOM 2441 N N . ALA A 1 309 ? -2.086 41.844 10.867 1 97.88 309 ALA A N 1
ATOM 2442 C CA . ALA A 1 309 ? -3.293 42.5 11.383 1 97.88 309 ALA A CA 1
ATOM 2443 C C . ALA A 1 309 ? -3.479 43.875 10.781 1 97.88 309 ALA A C 1
ATOM 2445 O O . ALA A 1 309 ? -4.578 44.25 10.352 1 97.88 309 ALA A O 1
ATOM 2446 N N . LEU A 1 310 ? -2.432 44.656 10.719 1 98.31 310 LEU A N 1
ATOM 2447 C CA . LEU A 1 310 ? -2.482 46 10.156 1 98.31 310 LEU A CA 1
ATOM 2448 C C . LEU A 1 310 ? -2.865 45.969 8.68 1 98.31 310 LEU A C 1
ATOM 2450 O O . LEU A 1 310 ? -3.699 46.75 8.234 1 98.31 310 LEU A O 1
ATOM 2454 N N . ARG A 1 311 ? -2.268 45.031 7.961 1 98 311 ARG A N 1
ATOM 2455 C CA . ARG A 1 311 ? -2.605 44.875 6.547 1 98 311 ARG A CA 1
ATOM 2456 C C . ARG A 1 311 ? -4.086 44.562 6.371 1 98 311 ARG A C 1
ATOM 2458 O O . ARG A 1 311 ? -4.758 45.156 5.523 1 98 311 ARG A O 1
ATOM 2465 N N . ALA A 1 312 ? -4.516 43.688 7.203 1 97.81 312 ALA A N 1
ATOM 2466 C CA . ALA A 1 312 ? -5.902 43.25 7.113 1 97.81 312 ALA A CA 1
ATOM 2467 C C . ALA A 1 312 ? -6.867 44.375 7.371 1 97.81 312 ALA A C 1
ATOM 2469 O O . ALA A 1 312 ? -7.809 44.594 6.605 1 97.81 312 ALA A O 1
ATOM 2470 N N . VAL A 1 313 ? -6.66 45.094 8.391 1 98.5 313 VAL A N 1
ATOM 2471 C CA . VAL A 1 313 ? -7.547 46.188 8.766 1 98.5 313 VAL A CA 1
ATOM 2472 C C . VAL A 1 313 ? -7.527 47.281 7.684 1 98.5 313 VAL A C 1
ATOM 2474 O O . VAL A 1 313 ? -8.578 47.75 7.262 1 98.5 313 VAL A O 1
ATOM 2477 N N . LEU A 1 314 ? -6.367 47.594 7.211 1 98.5 314 LEU A N 1
ATOM 2478 C CA . LEU A 1 314 ? -6.246 48.625 6.172 1 98.5 314 LEU A CA 1
ATOM 2479 C C . LEU A 1 314 ? -6.93 48.156 4.887 1 98.5 314 LEU A C 1
ATOM 2481 O O . LEU A 1 314 ? -7.645 48.938 4.25 1 98.5 314 LEU A O 1
ATOM 2485 N N . PHE A 1 315 ? -6.691 46.938 4.543 1 98.25 315 PHE A N 1
ATOM 2486 C CA . PHE A 1 315 ? -7.316 46.406 3.332 1 98.25 315 PHE A CA 1
ATOM 2487 C C . PHE A 1 315 ? -8.836 46.5 3.438 1 98.25 315 PHE A C 1
ATOM 2489 O O . PHE A 1 315 ? -9.508 46.906 2.494 1 98.25 315 PHE A O 1
ATOM 2496 N N . GLN A 1 316 ? -9.344 46.094 4.609 1 98.12 316 GLN A N 1
ATOM 2497 C CA . GLN A 1 316 ? -10.789 46.094 4.801 1 98.12 316 GLN A CA 1
ATOM 2498 C C . GLN A 1 316 ? -11.336 47.531 4.73 1 98.12 316 GLN A C 1
ATOM 2500 O O . GLN A 1 316 ? -12.375 47.781 4.117 1 98.12 316 GLN A O 1
ATOM 2505 N N . LEU A 1 317 ? -10.656 48.438 5.293 1 98.38 317 LEU A N 1
ATOM 2506 C CA . LEU A 1 317 ? -11.078 49.812 5.262 1 98.38 317 LEU A CA 1
ATOM 2507 C C . LEU A 1 317 ? -11.047 50.375 3.836 1 98.38 317 LEU A C 1
ATOM 2509 O O . LEU A 1 317 ? -11.977 51.062 3.412 1 98.38 317 LEU A O 1
ATOM 2513 N N . LEU A 1 318 ? -10.047 50.062 3.111 1 97.94 318 LEU A N 1
ATOM 2514 C CA . LEU A 1 318 ? -9.836 50.594 1.775 1 97.94 318 LEU A CA 1
ATOM 2515 C C . LEU A 1 318 ? -10.812 50 0.777 1 97.94 318 LEU A C 1
ATOM 2517 O O . LEU A 1 318 ? -11.086 50.594 -0.271 1 97.94 318 LEU A O 1
ATOM 2521 N N . THR A 1 319 ? -11.344 48.812 1.077 1 97.62 319 THR A N 1
ATOM 2522 C CA . THR A 1 319 ? -12.273 48.156 0.164 1 97.62 319 THR A CA 1
ATOM 2523 C C . THR A 1 319 ? -13.719 48.375 0.617 1 97.62 319 THR A C 1
ATOM 2525 O O . THR A 1 319 ? -14.648 47.938 -0.052 1 97.62 319 THR A O 1
ATOM 2528 N N . HIS A 1 320 ? -13.883 49 1.728 1 97.88 320 HIS A N 1
ATOM 2529 C CA . HIS A 1 320 ? -15.195 49.344 2.246 1 97.88 320 HIS A CA 1
ATOM 2530 C C . HIS A 1 320 ? -15.305 50.875 2.494 1 97.88 320 HIS A C 1
ATOM 2532 O O . HIS A 1 320 ? -15.172 51.312 3.631 1 97.88 320 HIS A O 1
ATOM 2538 N N . GLY A 1 321 ? -15.742 51.562 1.537 1 97.19 321 GLY A N 1
ATOM 2539 C CA . GLY A 1 321 ? -15.734 53.031 1.517 1 97.19 321 GLY A CA 1
ATOM 2540 C C . GLY A 1 321 ? -16.562 53.656 2.625 1 97.19 321 GLY A C 1
ATOM 2541 O O . GLY A 1 321 ? -16.172 54.656 3.223 1 97.19 321 GLY A O 1
ATOM 2542 N N . ALA A 1 322 ? -17.672 53.031 2.867 1 97.69 322 ALA A N 1
ATOM 2543 C CA . ALA A 1 322 ? -18.562 53.562 3.898 1 97.69 322 ALA A CA 1
ATOM 2544 C C . ALA A 1 322 ? -17.906 53.5 5.273 1 97.69 322 ALA A C 1
ATOM 2546 O O . ALA A 1 322 ? -18.016 54.438 6.066 1 97.69 322 ALA A O 1
ATOM 2547 N N . ALA A 1 323 ? -17.266 52.406 5.57 1 98.12 323 ALA A N 1
ATOM 2548 C CA . ALA A 1 323 ? -16.578 52.25 6.844 1 98.12 323 ALA A CA 1
ATOM 2549 C C . ALA A 1 323 ? -15.398 53.219 6.945 1 98.12 323 ALA A C 1
ATOM 2551 O O . ALA A 1 323 ? -15.156 53.812 8 1 98.12 323 ALA A O 1
ATOM 2552 N N . MET A 1 324 ? -14.688 53.375 5.84 1 98.06 324 MET A N 1
ATOM 2553 C CA . MET A 1 324 ? -13.562 54.312 5.801 1 98.06 324 MET A CA 1
ATOM 2554 C C . MET A 1 324 ? -14.039 55.75 6.074 1 98.06 324 MET A C 1
ATOM 2556 O O . MET A 1 324 ? -13.453 56.438 6.898 1 98.06 324 MET A O 1
ATOM 2560 N N . GLU A 1 325 ? -15.078 56.125 5.43 1 98 325 GLU A N 1
ATOM 2561 C CA . GLU A 1 325 ? -15.617 57.469 5.59 1 98 325 GLU A CA 1
ATOM 2562 C C . GLU A 1 325 ? -16.078 57.719 7.027 1 98 325 GLU A C 1
ATOM 2564 O O . GLU A 1 325 ? -15.812 58.781 7.59 1 98 325 GLU A O 1
ATOM 2569 N N . ARG A 1 326 ? -16.703 56.75 7.547 1 98.31 326 ARG A N 1
ATOM 2570 C CA . ARG A 1 326 ? -17.188 56.875 8.922 1 98.31 326 ARG A CA 1
ATOM 2571 C C . ARG A 1 326 ? -16.016 57 9.898 1 98.31 326 ARG A C 1
ATOM 2573 O O . ARG A 1 326 ? -16.094 57.812 10.844 1 98.31 326 ARG A O 1
ATOM 2580 N N . LEU A 1 327 ? -15.016 56.219 9.688 1 98.69 327 LEU A N 1
ATOM 2581 C CA . LEU A 1 327 ? -13.859 56.312 10.57 1 98.69 327 LEU A CA 1
ATOM 2582 C C . LEU A 1 327 ? -13.156 57.656 10.445 1 98.69 327 LEU A C 1
ATOM 2584 O O . LEU A 1 327 ? -12.789 58.25 11.453 1 98.69 327 LEU A O 1
ATOM 2588 N N . VAL A 1 328 ? -12.977 58.094 9.242 1 98.06 328 VAL A N 1
ATOM 2589 C CA . VAL A 1 328 ? -12.336 59.406 9.008 1 98.06 328 VAL A CA 1
ATOM 2590 C C . VAL A 1 328 ? -13.148 60.5 9.672 1 98.06 328 VAL A C 1
ATOM 2592 O O . VAL A 1 328 ? -12.578 61.406 10.289 1 98.06 328 VAL A O 1
ATOM 2595 N N . CYS A 1 329 ? -14.43 60.406 9.555 1 98.06 329 CYS A N 1
ATOM 2596 C CA . CYS A 1 329 ? -15.305 61.406 10.18 1 98.06 329 CYS A CA 1
ATOM 2597 C C . CYS A 1 329 ? -15.125 61.406 11.695 1 98.06 329 CYS A C 1
ATOM 2599 O O . CYS A 1 329 ? -15.07 62.469 12.32 1 98.06 329 CYS A O 1
ATOM 2601 N N . GLU A 1 330 ? -15.023 60.219 12.242 1 98.25 330 GLU A N 1
ATOM 2602 C CA . GLU A 1 330 ? -14.812 60.125 13.688 1 98.25 330 GLU A CA 1
ATOM 2603 C C . GLU A 1 330 ? -13.484 60.75 14.094 1 98.25 330 GLU A C 1
ATOM 2605 O O . GLU A 1 330 ? -13.422 61.5 15.07 1 98.25 330 GLU A O 1
ATOM 2610 N N . ILE A 1 331 ? -12.492 60.438 13.367 1 98 331 ILE A N 1
ATOM 2611 C CA . ILE A 1 331 ? -11.156 60.938 13.664 1 98 331 ILE A CA 1
ATOM 2612 C C . ILE A 1 331 ? -11.125 62.469 13.516 1 98 331 ILE A C 1
ATOM 2614 O O . ILE A 1 331 ? -10.617 63.188 14.391 1 98 331 ILE A O 1
ATOM 2618 N N . ASP A 1 332 ? -11.711 63 12.492 1 97 332 ASP A N 1
ATOM 2619 C CA . ASP A 1 332 ? -11.742 64.438 12.234 1 97 332 ASP A CA 1
ATOM 2620 C C . ASP A 1 332 ? -12.523 65.188 13.32 1 97 332 ASP A C 1
ATOM 2622 O O . ASP A 1 332 ? -12.117 66.25 13.766 1 97 332 ASP A O 1
ATOM 2626 N N . ALA A 1 333 ? -13.586 64.625 13.656 1 97.44 333 ALA A N 1
ATOM 2627 C CA . ALA A 1 333 ? -14.398 65.25 14.711 1 97.44 333 ALA A CA 1
ATOM 2628 C C . ALA A 1 333 ? -13.633 65.25 16.031 1 97.44 333 ALA A C 1
ATOM 2630 O O . ALA A 1 333 ? -13.664 66.312 16.734 1 97.44 333 ALA A O 1
ATOM 2631 N N . ALA A 1 334 ? -12.984 64.188 16.359 1 97.56 334 ALA A N 1
ATOM 2632 C CA . ALA A 1 334 ? -12.203 64.125 17.594 1 97.56 334 ALA A CA 1
ATOM 2633 C C . ALA A 1 334 ? -11.055 65.125 17.547 1 97.56 334 ALA A C 1
ATOM 2635 O O . ALA A 1 334 ? -10.734 65.75 18.562 1 97.56 334 ALA A O 1
ATOM 2636 N N . ARG A 1 335 ? -10.43 65.188 16.469 1 95.19 335 ARG A N 1
ATOM 2637 C CA . ARG A 1 335 ? -9.344 66.188 16.297 1 95.19 335 ARG A CA 1
ATOM 2638 C C . ARG A 1 335 ? -9.859 67.625 16.422 1 95.19 335 ARG A C 1
ATOM 2640 O O . ARG A 1 335 ? -9.234 68.438 17.094 1 95.19 335 ARG A O 1
ATOM 2647 N N . ALA A 1 336 ? -10.953 67.938 15.773 1 94.81 336 ALA A N 1
ATOM 2648 C CA . ALA A 1 336 ? -11.555 69.25 15.797 1 94.81 336 ALA A CA 1
ATOM 2649 C C . ALA A 1 336 ? -11.938 69.625 17.219 1 94.81 336 ALA A C 1
ATOM 2651 O O . ALA A 1 336 ? -11.844 70.812 17.594 1 94.81 336 ALA A O 1
ATOM 2652 N N . ASP A 1 337 ? -12.273 68.625 18 1 95.25 337 ASP A N 1
ATOM 2653 C CA . ASP A 1 337 ? -12.688 68.875 19.375 1 95.25 337 ASP A CA 1
ATOM 2654 C C . ASP A 1 337 ? -11.484 68.938 20.312 1 95.25 337 ASP A C 1
ATOM 2656 O O . ASP A 1 337 ? -11.641 69.125 21.516 1 95.25 337 ASP A O 1
ATOM 2660 N N . GLY A 1 338 ? -10.352 68.688 19.844 1 93.31 338 GLY A N 1
ATOM 2661 C CA . GLY A 1 338 ? -9.141 68.688 20.656 1 93.31 338 GLY A CA 1
ATOM 2662 C C . GLY A 1 338 ? -8.961 67.438 21.469 1 93.31 338 GLY A C 1
ATOM 2663 O O . GLY A 1 338 ? -8.211 67.438 22.438 1 93.31 338 GLY A O 1
ATOM 2664 N N . ARG A 1 339 ? -9.648 66.375 21.047 1 93.5 339 ARG A N 1
ATOM 2665 C CA . ARG A 1 339 ? -9.641 65.188 21.828 1 93.5 339 ARG A CA 1
ATOM 2666 C C . ARG A 1 339 ? -8.617 64.188 21.281 1 93.5 339 ARG A C 1
ATOM 2668 O O . ARG A 1 339 ? -8.391 63.125 21.859 1 93.5 339 ARG A O 1
ATOM 2675 N N . LEU A 1 340 ? -7.965 64.562 20.172 1 94.75 340 LEU A N 1
ATOM 2676 C CA . LEU A 1 340 ? -7.039 63.656 19.5 1 94.75 340 LEU A CA 1
ATOM 2677 C C . LEU A 1 340 ? -5.781 64.375 19.062 1 94.75 340 LEU A C 1
ATOM 2679 O O . LEU A 1 340 ? -5.863 65.375 18.328 1 94.75 340 LEU A O 1
ATOM 2683 N N . GLU A 1 341 ? -4.645 63.938 19.531 1 94.5 341 GLU A N 1
ATOM 2684 C CA . GLU A 1 341 ? -3.35 64.438 19.094 1 94.5 341 GLU A CA 1
ATOM 2685 C C . GLU A 1 341 ? -2.828 63.688 17.891 1 94.5 341 GLU A C 1
ATOM 2687 O O . GLU A 1 341 ? -3.461 62.719 17.422 1 94.5 341 GLU A O 1
ATOM 2692 N N . ASP A 1 342 ? -1.722 64.188 17.312 1 92.5 342 ASP A N 1
ATOM 2693 C CA . ASP A 1 342 ? -1.067 63.531 16.188 1 92.5 342 ASP A CA 1
ATOM 2694 C C . ASP A 1 342 ? 0.415 63.312 16.469 1 92.5 342 ASP A C 1
ATOM 2696 O O . ASP A 1 342 ? 1.208 64.25 16.469 1 92.5 342 ASP A O 1
ATOM 2700 N N . PRO A 1 343 ? 0.711 62 16.719 1 93.56 343 PRO A N 1
ATOM 2701 C CA . PRO A 1 343 ? -0.149 60.812 16.766 1 93.56 343 PRO A CA 1
ATOM 2702 C C . PRO A 1 343 ? -0.976 60.719 18.047 1 93.56 343 PRO A C 1
ATOM 2704 O O . PRO A 1 343 ? -0.607 61.312 19.047 1 93.56 343 PRO A O 1
ATOM 2707 N N . PRO A 1 344 ? -2.023 60.031 17.922 1 96.56 344 PRO A N 1
ATOM 2708 C CA . PRO A 1 344 ? -2.857 59.906 19.125 1 96.56 344 PRO A CA 1
ATOM 2709 C C . PRO A 1 344 ? -2.199 59.094 20.234 1 96.56 344 PRO A C 1
ATOM 2711 O O . PRO A 1 344 ? -1.45 58.156 19.953 1 96.56 344 PRO A O 1
ATOM 2714 N N . SER A 1 345 ? -2.498 59.438 21.438 1 95.62 345 SER A N 1
ATOM 2715 C CA . SER A 1 345 ? -2.152 58.531 22.531 1 95.62 345 SER A CA 1
ATOM 2716 C C . SER A 1 345 ? -3.037 57.281 22.516 1 95.62 345 SER A C 1
ATOM 2718 O O . SER A 1 345 ? -4.109 57.281 21.906 1 95.62 345 SER A O 1
ATOM 2720 N N . TYR A 1 346 ? -2.492 56.344 23.109 1 95.06 346 TYR A N 1
ATOM 2721 C CA . TYR A 1 346 ? -3.262 55.094 23.203 1 95.06 346 TYR A CA 1
ATOM 2722 C C . TYR A 1 346 ? -4.613 55.344 23.859 1 95.06 346 TYR A C 1
ATOM 2724 O O . TYR A 1 346 ? -5.637 54.844 23.391 1 95.06 346 TYR A O 1
ATOM 2732 N N . ASP A 1 347 ? -4.629 56.156 24.891 1 95.06 347 ASP A N 1
ATOM 2733 C CA . ASP A 1 347 ? -5.855 56.469 25.625 1 95.06 347 ASP A CA 1
ATOM 2734 C C . ASP A 1 347 ? -6.844 57.219 24.734 1 95.06 347 ASP A C 1
ATOM 2736 O O . ASP A 1 347 ? -8.047 56.969 24.781 1 95.06 347 ASP A O 1
ATOM 2740 N N . GLN A 1 348 ? -6.348 58.156 24 1 96.5 348 GLN A N 1
ATOM 2741 C CA . GLN A 1 348 ? -7.191 58.906 23.078 1 96.5 348 GLN A CA 1
ATOM 2742 C C . GLN A 1 348 ? -7.805 58 22.016 1 96.5 348 GLN A C 1
ATOM 2744 O O . GLN A 1 348 ? -9.008 58.062 21.75 1 96.5 348 GLN A O 1
ATOM 2749 N N . ALA A 1 349 ? -6.969 57.188 21.484 1 96.44 349 ALA A N 1
ATOM 2750 C CA . ALA A 1 349 ? -7.426 56.25 20.438 1 96.44 349 ALA A CA 1
ATOM 2751 C C . ALA A 1 349 ? -8.438 55.25 20.984 1 96.44 349 ALA A C 1
ATOM 2753 O O . ALA A 1 349 ? -9.367 54.844 20.281 1 96.44 349 ALA A O 1
ATOM 2754 N N . ALA A 1 350 ? -8.25 54.844 22.25 1 95.19 350 ALA A N 1
ATOM 2755 C CA . ALA A 1 350 ? -9.133 53.875 22.891 1 95.19 350 ALA A CA 1
ATOM 2756 C C . ALA A 1 350 ? -10.547 54.438 23.047 1 95.19 350 ALA A C 1
ATOM 2758 O O . ALA A 1 350 ? -11.516 53.688 23.125 1 95.19 350 ALA A O 1
ATOM 2759 N N . ARG A 1 351 ? -10.664 55.719 22.938 1 96.31 351 ARG A N 1
ATOM 2760 C CA . ARG A 1 351 ? -11.953 56.375 23.141 1 96.31 351 ARG A CA 1
ATOM 2761 C C . ARG A 1 351 ? -12.695 56.531 21.828 1 96.31 351 ARG A C 1
ATOM 2763 O O . ARG A 1 351 ? -13.883 56.875 21.812 1 96.31 351 ARG A O 1
ATOM 2770 N N . LEU A 1 352 ? -11.977 56.312 20.781 1 98 352 LEU A N 1
ATOM 2771 C CA . LEU A 1 352 ? -12.648 56.312 19.484 1 98 352 LEU A CA 1
ATOM 2772 C C . LEU A 1 352 ? -13.422 55.031 19.266 1 98 352 LEU A C 1
ATOM 2774 O O . LEU A 1 352 ? -12.844 54 18.844 1 98 352 LEU A O 1
ATOM 2778 N N . GLU A 1 353 ? -14.711 55.062 19.391 1 97.12 353 GLU A N 1
ATOM 2779 C CA . GLU A 1 353 ? -15.555 53.875 19.422 1 97.12 353 GLU A CA 1
ATOM 2780 C C . GLU A 1 353 ? -15.539 53.156 18.062 1 97.12 353 GLU A C 1
ATOM 2782 O O . GLU A 1 353 ? -15.43 51.906 18.016 1 97.12 353 GLU A O 1
ATOM 2787 N N . TYR A 1 354 ? -15.695 53.875 17.031 1 98.12 354 TYR A N 1
ATOM 2788 C CA . TYR A 1 354 ? -15.758 53.25 15.727 1 98.12 354 TYR A CA 1
ATOM 2789 C C . TYR A 1 354 ? -14.398 52.688 15.328 1 98.12 354 TYR A C 1
ATOM 2791 O O . TYR A 1 354 ? -14.32 51.625 14.68 1 98.12 354 TYR A O 1
ATOM 2799 N N . LEU A 1 355 ? -13.312 53.344 15.719 1 98.62 355 LEU A N 1
ATOM 2800 C CA . LEU A 1 355 ? -11.984 52.812 15.484 1 98.62 355 LEU A CA 1
ATOM 2801 C C . LEU A 1 355 ? -11.844 51.438 16.141 1 98.62 355 LEU A C 1
ATOM 2803 O O . LEU A 1 355 ? -11.367 50.5 15.523 1 98.62 355 LEU A O 1
ATOM 2807 N N . GLN A 1 356 ? -12.281 51.375 17.391 1 98.19 356 GLN A N 1
ATOM 2808 C CA . GLN A 1 356 ? -12.203 50.094 18.109 1 98.19 356 GLN A CA 1
ATOM 2809 C C . GLN A 1 356 ? -13.047 49.031 17.422 1 98.19 356 GLN A C 1
ATOM 2811 O O . GLN A 1 356 ? -12.625 47.875 17.312 1 98.19 356 GLN A O 1
ATOM 2816 N N . ALA A 1 357 ? -14.211 49.406 16.969 1 98.12 357 ALA A N 1
ATOM 2817 C CA . ALA A 1 357 ? -15.078 48.469 16.25 1 98.12 357 ALA A CA 1
ATOM 2818 C C . ALA A 1 357 ? -14.414 48 14.961 1 98.12 357 ALA A C 1
ATOM 2820 O O . ALA A 1 357 ? -14.516 46.812 14.609 1 98.12 357 ALA A O 1
ATOM 2821 N N . VAL A 1 358 ? -13.719 48.875 14.273 1 98.69 358 VAL A N 1
ATOM 2822 C CA . VAL A 1 358 ? -13.016 48.562 13.039 1 98.69 358 VAL A CA 1
ATOM 2823 C C . VAL A 1 358 ? -11.898 47.562 13.32 1 98.69 358 VAL A C 1
ATOM 2825 O O . VAL A 1 358 ? -11.703 46.594 12.562 1 98.69 358 VAL A O 1
ATOM 2828 N N . LEU A 1 359 ? -11.211 47.719 14.406 1 98.62 359 LEU A N 1
ATOM 2829 C CA . LEU A 1 359 ? -10.117 46.844 14.766 1 98.62 359 LEU A CA 1
ATOM 2830 C C . LEU A 1 359 ? -10.648 45.438 15.109 1 98.62 359 LEU A C 1
ATOM 2832 O O . LEU A 1 359 ? -10.148 44.438 14.602 1 98.62 359 LEU A O 1
ATOM 2836 N N . TYR A 1 360 ? -11.688 45.375 15.906 1 98.06 360 TYR A N 1
ATOM 2837 C CA . TYR A 1 360 ? -12.297 44.094 16.25 1 98.06 360 TYR A CA 1
ATOM 2838 C C . TYR A 1 360 ? -12.797 43.375 15 1 98.06 360 TYR A C 1
ATOM 2840 O O . TYR A 1 360 ? -12.531 42.188 14.812 1 98.06 360 TYR A O 1
ATOM 2848 N N . GLU A 1 361 ? -13.461 44.125 14.172 1 98.38 361 GLU A N 1
ATOM 2849 C CA . GLU A 1 361 ? -14.055 43.5 12.992 1 98.38 361 GLU A CA 1
ATOM 2850 C C . GLU A 1 361 ? -12.992 43.094 11.992 1 98.38 361 GLU A C 1
ATOM 2852 O O . GLU A 1 361 ? -13.102 42.031 11.367 1 98.38 361 GLU A O 1
ATOM 2857 N N . GLY A 1 362 ? -12.008 43.906 11.812 1 98.38 362 GLY A N 1
ATOM 2858 C CA . GLY A 1 362 ? -10.914 43.562 10.922 1 98.38 362 GLY A CA 1
ATOM 2859 C C . GLY A 1 362 ? -10.203 42.281 11.336 1 98.38 362 GLY A C 1
ATOM 2860 O O . GLY A 1 362 ? -9.922 41.438 10.5 1 98.38 362 GLY A O 1
ATOM 2861 N N . LEU A 1 363 ? -9.961 42.125 12.617 1 98.19 363 LEU A N 1
ATOM 2862 C CA . LEU A 1 363 ? -9.273 40.969 13.148 1 98.19 363 LEU A CA 1
ATOM 2863 C C . LEU A 1 363 ? -10.203 39.75 13.203 1 98.19 363 LEU A C 1
ATOM 2865 O O . LEU A 1 363 ? -9.742 38.625 13.266 1 98.19 363 LEU A O 1
ATOM 2869 N N . ARG A 1 364 ? -11.5 40.031 13.266 1 98.19 364 ARG A N 1
ATOM 2870 C CA . ARG A 1 364 ? -12.453 38.938 13.219 1 98.19 364 ARG A CA 1
ATOM 2871 C C . ARG A 1 364 ? -12.5 38.312 11.828 1 98.19 364 ARG A C 1
ATOM 2873 O O . ARG A 1 364 ? -12.43 37.094 11.68 1 98.19 364 ARG A O 1
ATOM 2880 N N . VAL A 1 365 ? -12.578 39.125 10.789 1 97.88 365 VAL A N 1
ATOM 2881 C CA . VAL A 1 365 ? -12.773 38.625 9.43 1 97.88 365 VAL A CA 1
ATOM 2882 C C . VAL A 1 365 ? -11.445 38.125 8.859 1 97.88 365 VAL A C 1
ATOM 2884 O O . VAL A 1 365 ? -11.43 37.281 7.965 1 97.88 365 VAL A O 1
ATOM 2887 N N . CYS A 1 366 ? -10.336 38.75 9.359 1 97.44 366 CYS A N 1
ATOM 2888 C CA . CYS A 1 366 ? -9.008 38.344 8.906 1 97.44 366 CYS A CA 1
ATOM 2889 C C . CYS A 1 366 ? -8.07 38.125 10.086 1 97.44 366 CYS A C 1
ATOM 2891 O O . CYS A 1 366 ? -7.117 38.875 10.281 1 97.44 366 CYS A O 1
ATOM 2893 N N . PRO A 1 367 ? -8.297 37.031 10.789 1 97.56 367 PRO A N 1
ATOM 2894 C CA . PRO A 1 367 ? -7.371 36.719 11.883 1 97.56 367 PRO A CA 1
ATOM 2895 C C . PRO A 1 367 ? -5.945 36.469 11.391 1 97.56 367 PRO A C 1
ATOM 2897 O O . PRO A 1 367 ? -5.754 35.875 10.328 1 97.56 367 PRO A O 1
ATOM 2900 N N . SER A 1 368 ? -4.98 36.781 12.164 1 97.12 368 SER A N 1
ATOM 2901 C CA . SER A 1 368 ? -3.588 36.625 11.758 1 97.12 368 SER A CA 1
ATOM 2902 C C . SER A 1 368 ? -3.174 35.156 11.727 1 97.12 368 SER A C 1
ATOM 2904 O O . SER A 1 368 ? -2.424 34.75 10.844 1 97.12 368 SER A O 1
ATOM 2906 N N . VAL A 1 369 ? -3.654 34.406 12.711 1 96.81 369 VAL A N 1
ATOM 2907 C CA . VAL A 1 369 ? -3.324 32.969 12.773 1 96.81 369 VAL A CA 1
ATOM 2908 C C . VAL A 1 369 ? -4.25 32.188 11.852 1 96.81 369 VAL A C 1
ATOM 2910 O O . VAL A 1 369 ? -5.473 32.344 11.906 1 96.81 369 VAL A O 1
ATOM 2913 N N . GLY A 1 370 ? -3.658 31.344 11.023 1 97.56 370 GLY A N 1
ATOM 2914 C CA . GLY A 1 370 ? -4.461 30.656 10.031 1 97.56 370 GLY A CA 1
ATOM 2915 C C . GLY A 1 370 ? -4.629 29.172 10.328 1 97.56 370 GLY A C 1
ATOM 2916 O O . GLY A 1 370 ? -5.375 28.484 9.633 1 97.56 370 GLY A O 1
ATOM 2917 N N . LEU A 1 371 ? -3.988 28.703 11.359 1 97.75 371 LEU A N 1
ATOM 2918 C CA . LEU A 1 371 ? -4.043 27.281 11.68 1 97.75 371 LEU A CA 1
ATOM 2919 C C . LEU A 1 371 ? -4.898 27.031 12.922 1 97.75 371 LEU A C 1
ATOM 2921 O O . LEU A 1 371 ? -5.285 27.984 13.609 1 97.75 371 LEU A O 1
ATOM 2925 N N . ASN A 1 372 ? -5.234 25.797 13.102 1 97.88 372 ASN A N 1
ATOM 2926 C CA . ASN A 1 372 ? -5.887 25.422 14.352 1 97.88 372 ASN A CA 1
ATOM 2927 C C . ASN A 1 372 ? -4.953 25.578 15.547 1 97.88 372 ASN A C 1
ATOM 2929 O O . ASN A 1 372 ? -3.732 25.578 15.391 1 97.88 372 ASN A O 1
ATOM 2933 N N . LEU A 1 373 ? -5.562 25.797 16.656 1 97.88 373 LEU A N 1
ATOM 2934 C CA . LEU A 1 373 ? -4.844 25.797 17.922 1 97.88 373 LEU A CA 1
ATOM 2935 C C . LEU A 1 373 ? -5.07 24.484 18.672 1 97.88 373 LEU A C 1
ATOM 2937 O O . LEU A 1 373 ? -5.918 24.406 19.562 1 97.88 373 LEU A O 1
ATOM 2941 N N . PRO A 1 374 ? -4.227 23.469 18.344 1 96.88 374 PRO A N 1
ATOM 2942 C CA . PRO A 1 374 ? -4.551 22.109 18.781 1 96.88 374 PRO A CA 1
ATOM 2943 C C . PRO A 1 374 ? -4.281 21.891 20.281 1 96.88 374 PRO A C 1
ATOM 2945 O O . PRO A 1 374 ? -3.27 22.375 20.797 1 96.88 374 PRO A O 1
ATOM 2948 N N . ARG A 1 375 ? -5.184 21.219 20.906 1 96.88 375 ARG A N 1
ATOM 2949 C CA . ARG A 1 375 ? -5.148 20.828 22.312 1 96.88 375 ARG A CA 1
ATOM 2950 C C . ARG A 1 375 ? -5.391 19.328 22.469 1 96.88 375 ARG A C 1
ATOM 2952 O O . ARG A 1 375 ? -5.988 18.703 21.594 1 96.88 375 ARG A O 1
ATOM 2959 N N . VAL A 1 376 ? -4.93 18.797 23.594 1 95.94 376 VAL A N 1
ATOM 2960 C CA . VAL A 1 376 ? -5.148 17.391 23.891 1 95.94 376 VAL A CA 1
ATOM 2961 C C . VAL A 1 376 ? -6.363 17.25 24.812 1 95.94 376 VAL A C 1
ATOM 2963 O O . VAL A 1 376 ? -6.473 17.938 25.828 1 95.94 376 VAL A O 1
ATOM 2966 N N . VAL A 1 377 ? -7.258 16.391 24.359 1 96.69 377 VAL A N 1
ATOM 2967 C CA . VAL A 1 377 ? -8.414 16.109 25.203 1 96.69 377 VAL A CA 1
ATOM 2968 C C . VAL A 1 377 ? -7.949 15.531 26.547 1 96.69 377 VAL A C 1
ATOM 2970 O O . VAL A 1 377 ? -7.195 14.555 26.578 1 96.69 377 VAL A O 1
ATOM 2973 N N . PRO A 1 378 ? -8.406 16.125 27.625 1 95.06 378 PRO A N 1
ATOM 2974 C CA . PRO A 1 378 ? -7.926 15.695 28.938 1 95.06 378 PRO A CA 1
ATOM 2975 C C . PRO A 1 378 ? -8.547 14.367 29.391 1 95.06 378 PRO A C 1
ATOM 2977 O O . PRO A 1 378 ? -9.406 13.82 28.703 1 95.06 378 PRO A O 1
ATOM 2980 N N . GLU A 1 379 ? -7.992 13.891 30.547 1 93.81 379 GLU A N 1
ATOM 2981 C CA . GLU A 1 379 ? -8.57 12.688 31.141 1 93.81 379 GLU A CA 1
ATOM 2982 C C . GLU A 1 379 ? -10.078 12.82 31.312 1 93.81 379 GLU A C 1
ATOM 2984 O O . GLU A 1 379 ? -10.57 13.898 31.672 1 93.81 379 GLU A O 1
ATOM 2989 N N . GLY A 1 380 ? -10.867 11.805 31.062 1 93.88 380 GLY A N 1
ATOM 2990 C CA . GLY A 1 380 ? -12.32 11.836 31.125 1 93.88 380 GLY A CA 1
ATOM 2991 C C . GLY A 1 380 ? -12.969 12.078 29.766 1 93.88 380 GLY A C 1
ATOM 2992 O O . GLY A 1 380 ? -14.148 11.781 29.578 1 93.88 380 GLY A O 1
ATOM 2993 N N . GLY A 1 381 ? -12.234 12.633 28.859 1 95 381 GLY A N 1
ATOM 2994 C CA . GLY A 1 381 ? -12.758 12.875 27.516 1 95 381 GLY A CA 1
ATOM 2995 C C . GLY A 1 381 ? -13.562 14.156 27.422 1 95 381 GLY A C 1
ATOM 2996 O O . GLY A 1 381 ? -13.516 15 28.328 1 95 381 GLY A O 1
ATOM 2997 N N . MET A 1 382 ? -14.086 14.359 26.266 1 96.12 382 MET A N 1
ATOM 2998 C CA . MET A 1 382 ? -14.984 15.492 26.062 1 96.12 382 MET A CA 1
ATOM 2999 C C . MET A 1 382 ? -16.188 15.086 25.219 1 96.12 382 MET A C 1
ATOM 3001 O O . MET A 1 382 ? -16.141 14.07 24.516 1 96.12 382 MET A O 1
ATOM 3005 N N . ARG A 1 383 ? -17.188 15.727 25.438 1 97.25 383 ARG A N 1
ATOM 3006 C CA . ARG A 1 383 ? -18.375 15.547 24.594 1 97.25 383 ARG A CA 1
ATOM 3007 C C . ARG A 1 383 ? -18.641 16.797 23.766 1 97.25 383 ARG A C 1
ATOM 3009 O O . ARG A 1 383 ? -18.594 17.922 24.281 1 97.25 383 ARG A O 1
ATOM 3016 N N . VAL A 1 384 ? -18.859 16.609 22.594 1 97 384 VAL A N 1
ATOM 3017 C CA . VAL A 1 384 ? -19.203 17.703 21.688 1 97 384 VAL A CA 1
ATOM 3018 C C . VAL A 1 384 ? -20.359 17.281 20.766 1 97 384 VAL A C 1
ATOM 3020 O O . VAL A 1 384 ? -20.281 16.25 20.109 1 97 384 VAL A O 1
ATOM 3023 N N . ARG A 1 385 ? -21.391 18.062 20.812 1 95.56 385 ARG A N 1
ATOM 3024 C CA . ARG A 1 385 ? -22.594 17.781 20.047 1 95.56 385 ARG A CA 1
ATOM 3025 C C . ARG A 1 385 ? -23.094 16.375 20.297 1 95.56 385 ARG A C 1
ATOM 3027 O O . ARG A 1 385 ? -23.406 15.641 19.359 1 95.56 385 ARG A O 1
ATOM 3034 N N . GLY A 1 386 ? -22.969 15.938 21.391 1 95.5 386 GLY A N 1
ATOM 3035 C CA . GLY A 1 386 ? -23.516 14.656 21.797 1 95.5 386 GLY A CA 1
ATOM 3036 C C . GLY A 1 386 ? -22.578 13.492 21.516 1 95.5 386 GLY A C 1
ATOM 3037 O O . GLY A 1 386 ? -22.891 12.352 21.859 1 95.5 386 GLY A O 1
ATOM 3038 N N . LYS A 1 387 ? -21.5 13.734 21 1 97.31 387 LYS A N 1
ATOM 3039 C CA . LYS A 1 387 ? -20.562 12.664 20.656 1 97.31 387 LYS A CA 1
ATOM 3040 C C . LYS A 1 387 ? -19.328 12.703 21.547 1 97.31 387 LYS A C 1
ATOM 3042 O O . LYS A 1 387 ? -18.828 13.781 21.891 1 97.31 387 LYS A O 1
ATOM 3047 N N . TYR A 1 388 ? -18.812 11.578 21.859 1 97.25 388 TYR A N 1
ATOM 3048 C CA . TYR A 1 388 ? -17.719 11.453 22.812 1 97.25 388 TYR A CA 1
ATOM 3049 C C . TYR A 1 388 ? -16.375 11.398 22.078 1 97.25 388 TYR A C 1
ATOM 3051 O O . TYR A 1 388 ? -16.234 10.719 21.062 1 97.25 388 TYR A O 1
ATOM 3059 N N . VAL A 1 389 ? -15.445 12.148 22.562 1 97 389 VAL A N 1
ATOM 3060 C CA . VAL A 1 389 ? -14.055 12.141 22.125 1 97 389 VAL A CA 1
ATOM 3061 C C . VAL A 1 389 ? -13.148 11.695 23.266 1 97 389 VAL A C 1
ATOM 3063 O O . VAL A 1 389 ? -13.094 12.344 24.312 1 97 389 VAL A O 1
ATOM 3066 N N . PRO A 1 390 ? -12.383 10.664 23.078 1 95.06 390 PRO A N 1
ATOM 3067 C CA . PRO A 1 390 ? -11.602 10.117 24.188 1 95.06 390 PRO A CA 1
ATOM 3068 C C . PRO A 1 390 ? -10.398 10.992 24.547 1 95.06 390 PRO A C 1
ATOM 3070 O O . PRO A 1 390 ? -9.938 11.789 23.719 1 95.06 390 PRO A O 1
ATOM 3073 N N . ALA A 1 391 ? -9.922 10.781 25.781 1 94.88 391 ALA A N 1
ATOM 3074 C CA . ALA A 1 391 ? -8.688 11.422 26.234 1 94.88 391 ALA A CA 1
ATOM 3075 C C . ALA A 1 391 ? -7.52 11.086 25.312 1 94.88 391 ALA A C 1
ATOM 3077 O O . ALA A 1 391 ? -7.418 9.961 24.812 1 94.88 391 ALA A O 1
ATOM 3078 N N . GLY A 1 392 ? -6.73 12.117 25.125 1 92.88 392 GLY A N 1
ATOM 3079 C CA . GLY A 1 392 ? -5.531 11.891 24.328 1 92.88 392 GLY A CA 1
ATOM 3080 C C . GLY A 1 392 ? -5.684 12.312 22.891 1 92.88 392 GLY A C 1
ATOM 3081 O O . GLY A 1 392 ? -4.688 12.578 22.203 1 92.88 392 GLY A O 1
ATOM 3082 N N . TYR A 1 393 ? -6.926 12.273 22.375 1 95.19 393 TYR A N 1
ATOM 3083 C CA . TYR A 1 393 ? -7.176 12.789 21.031 1 95.19 393 TYR A CA 1
ATOM 3084 C C . TYR A 1 393 ? -6.961 14.297 20.984 1 95.19 393 TYR A C 1
ATOM 3086 O O . TYR A 1 393 ? -6.836 14.945 22.016 1 95.19 393 TYR A O 1
ATOM 3094 N N . VAL A 1 394 ? -6.836 14.781 19.797 1 96.31 394 VAL A N 1
ATOM 3095 C CA . VAL A 1 394 ? -6.5 16.188 19.625 1 96.31 394 VAL A CA 1
ATOM 3096 C C . VAL A 1 394 ? -7.711 16.938 19.062 1 96.31 394 VAL A C 1
ATOM 3098 O O . VAL A 1 394 ? -8.398 16.453 18.172 1 96.31 394 VAL A O 1
ATOM 3101 N N . VAL A 1 395 ? -7.949 18.062 19.688 1 97.94 395 VAL A N 1
ATOM 3102 C CA . VAL A 1 395 ? -8.992 18.969 19.219 1 97.94 395 VAL A CA 1
ATOM 3103 C C . VAL A 1 395 ? -8.43 20.391 19.094 1 97.94 395 VAL A C 1
ATOM 3105 O O . VAL A 1 395 ? -7.512 20.766 19.828 1 97.94 395 VAL A O 1
ATOM 3108 N N . GLY A 1 396 ? -8.922 21.141 18.125 1 98.12 396 GLY A N 1
ATOM 3109 C CA . GLY A 1 396 ? -8.461 22.5 17.953 1 98.12 396 GLY A CA 1
ATOM 3110 C C . GLY A 1 396 ? -9.43 23.359 17.172 1 98.12 396 GLY A C 1
ATOM 3111 O O . GLY A 1 396 ? -10.148 22.875 16.297 1 98.12 396 GLY A O 1
ATOM 3112 N N . ALA A 1 397 ? -9.422 24.625 17.484 1 98.5 397 ALA A N 1
ATOM 3113 C CA . ALA A 1 397 ? -10.266 25.578 16.781 1 98.5 397 ALA A CA 1
ATOM 3114 C C . ALA A 1 397 ? -9.43 26.516 15.922 1 98.5 397 ALA A C 1
ATOM 3116 O O . ALA A 1 397 ? -8.25 26.75 16.219 1 98.5 397 ALA A O 1
ATOM 3117 N N . ASN A 1 398 ? -10.031 26.922 14.891 1 98.5 398 ASN A N 1
ATOM 3118 C CA . ASN A 1 398 ? -9.469 27.906 13.961 1 98.5 398 ASN A CA 1
ATOM 3119 C C . ASN A 1 398 ? -10.328 29.156 13.883 1 98.5 398 ASN A C 1
ATOM 3121 O O . ASN A 1 398 ? -11.516 29.078 13.539 1 98.5 398 ASN A O 1
ATOM 3125 N N . ALA A 1 399 ? -9.727 30.266 14.156 1 98.44 399 ALA A N 1
ATOM 3126 C CA . ALA A 1 399 ? -10.469 31.531 14.164 1 98.44 399 ALA A CA 1
ATOM 3127 C C . ALA A 1 399 ? -11.156 31.766 12.82 1 98.44 399 ALA A C 1
ATOM 3129 O O . ALA A 1 399 ? -12.258 32.312 12.773 1 98.44 399 ALA A O 1
ATOM 3130 N N . TRP A 1 400 ? -10.531 31.359 11.734 1 98.56 400 TRP A N 1
ATOM 3131 C CA . TRP A 1 400 ? -11.078 31.562 10.398 1 98.56 400 TRP A CA 1
ATOM 3132 C C . TRP A 1 400 ? -12.383 30.797 10.219 1 98.56 400 TRP A C 1
ATOM 3134 O O . TRP A 1 400 ? -13.211 31.141 9.375 1 98.56 400 TRP A O 1
ATOM 3144 N N . ALA A 1 401 ? -12.555 29.781 10.984 1 98.44 401 ALA A N 1
ATOM 3145 C CA . ALA A 1 401 ? -13.805 29.031 10.938 1 98.44 401 ALA A CA 1
ATOM 3146 C C . ALA A 1 401 ? -14.781 29.516 12.008 1 98.44 401 ALA A C 1
ATOM 3148 O O . ALA A 1 401 ? -15.953 29.766 11.719 1 98.44 401 ALA A O 1
ATOM 3149 N N . VAL A 1 402 ? -14.32 29.703 13.172 1 98.38 402 VAL A N 1
ATOM 3150 C CA . VAL A 1 402 ? -15.133 30.047 14.336 1 98.38 402 VAL A CA 1
ATOM 3151 C C . VAL A 1 402 ? -15.797 31.406 14.117 1 98.38 402 VAL A C 1
ATOM 3153 O O . VAL A 1 402 ? -16.953 31.609 14.508 1 98.38 402 VAL A O 1
ATOM 3156 N N . HIS A 1 403 ? -15.148 32.344 13.477 1 98.38 403 HIS A N 1
ATOM 3157 C CA . HIS A 1 403 ? -15.609 33.719 13.328 1 98.38 403 HIS A CA 1
ATOM 3158 C C . HIS A 1 403 ? -16.703 33.812 12.266 1 98.38 403 HIS A C 1
ATOM 3160 O O . HIS A 1 403 ? -17.281 34.906 12.078 1 98.38 403 HIS A O 1
ATOM 3166 N N . LEU A 1 404 ? -16.969 32.719 11.602 1 97.75 404 LEU A N 1
ATOM 3167 C CA . LEU A 1 404 ? -18.016 32.719 10.586 1 97.75 404 LEU A CA 1
ATOM 3168 C C . LEU A 1 404 ? -19.328 32.188 11.156 1 97.75 404 LEU A C 1
ATOM 3170 O O . LEU A 1 404 ? -20.328 32.094 10.445 1 97.75 404 LEU A O 1
ATOM 3174 N N . ASP A 1 405 ? -19.328 31.891 12.406 1 97.31 405 ASP A N 1
ATOM 3175 C CA . ASP A 1 405 ? -20.531 31.328 13.031 1 97.31 405 ASP A CA 1
ATOM 3176 C C . ASP A 1 405 ? -21.656 32.344 13.039 1 97.31 405 ASP A C 1
ATOM 3178 O O . ASP A 1 405 ? -21.594 33.344 13.766 1 97.31 405 ASP A O 1
ATOM 3182 N N . GLU A 1 406 ? -22.703 32.062 12.398 1 96.38 406 GLU A N 1
ATOM 3183 C CA . GLU A 1 406 ? -23.812 33 12.25 1 96.38 406 GLU A CA 1
ATOM 3184 C C . GLU A 1 406 ? -24.625 33.094 13.539 1 96.38 406 GLU A C 1
ATOM 3186 O O . GLU A 1 406 ? -25.344 34.062 13.766 1 96.38 406 GLU A O 1
ATOM 3191 N N . GLY A 1 407 ? -24.578 32.094 14.297 1 94.81 407 GLY A N 1
ATOM 3192 C CA . GLY A 1 407 ? -25.25 32.125 15.586 1 94.81 407 GLY A CA 1
ATOM 3193 C C . GLY A 1 407 ? -24.594 33.094 16.562 1 94.81 407 GLY A C 1
ATOM 3194 O O . GLY A 1 407 ? -25.266 33.625 17.453 1 94.81 407 GLY A O 1
ATOM 3195 N N . VAL A 1 408 ? -23.375 33.344 16.375 1 95.81 408 VAL A N 1
ATOM 3196 C CA . VAL A 1 408 ? -22.625 34.219 17.281 1 95.81 408 VAL A CA 1
ATOM 3197 C C . VAL A 1 408 ? -22.516 35.625 16.703 1 95.81 408 VAL A C 1
ATOM 3199 O O . VAL A 1 408 ? -22.75 36.594 17.406 1 95.81 408 VAL A O 1
ATOM 3202 N N . TYR A 1 409 ? -22.266 35.719 15.375 1 96.44 409 TYR A N 1
ATOM 3203 C CA . TYR A 1 409 ? -21.891 37 14.805 1 96.44 409 TYR A CA 1
ATOM 3204 C C . TYR A 1 409 ? -22.953 37.531 13.859 1 96.44 409 TYR A C 1
ATOM 3206 O O . TYR A 1 409 ? -22.828 38.625 13.289 1 96.44 409 TYR A O 1
ATOM 3214 N N . GLY A 1 410 ? -23.953 36.719 13.688 1 94.19 410 GLY A N 1
ATOM 3215 C CA . GLY A 1 410 ? -25.047 37.156 12.828 1 94.19 410 GLY A CA 1
ATOM 3216 C C . GLY A 1 410 ? -24.953 36.562 11.43 1 94.19 410 GLY A C 1
ATOM 3217 O O . GLY A 1 410 ? -23.938 36 11.047 1 94.19 410 GLY A O 1
ATOM 3218 N N . GLU A 1 411 ? -25.969 36.75 10.602 1 95.19 411 GLU A N 1
ATOM 3219 C CA . GLU A 1 411 ? -26.062 36.219 9.258 1 95.19 411 GLU A CA 1
ATOM 3220 C C . GLU A 1 411 ? -25.016 36.812 8.336 1 95.19 411 GLU A C 1
ATOM 3222 O O . GLU A 1 411 ? -24.609 36.188 7.348 1 95.19 411 GLU A O 1
ATOM 3227 N N . ASP A 1 412 ? -24.594 37.969 8.742 1 95.81 412 ASP A N 1
ATOM 3228 C CA . ASP A 1 412 ? -23.578 38.656 7.941 1 95.81 412 ASP A CA 1
ATOM 3229 C C . ASP A 1 412 ? -22.188 38.406 8.508 1 95.81 412 ASP A C 1
ATOM 3231 O O . ASP A 1 412 ? -21.312 39.281 8.406 1 95.81 412 ASP A O 1
ATOM 3235 N N . ALA A 1 413 ? -21.953 37.344 9.141 1 96.56 413 ALA A N 1
ATOM 3236 C CA . ALA A 1 413 ? -20.688 37.031 9.773 1 96.56 413 ALA A CA 1
ATOM 3237 C C . ALA A 1 413 ? -19.547 37.031 8.75 1 96.56 413 ALA A C 1
ATOM 3239 O O . ALA A 1 413 ? -18.391 37.281 9.094 1 96.56 413 ALA A O 1
ATOM 3240 N N . GLY A 1 414 ? -19.844 36.781 7.527 1 96.5 414 GLY A N 1
ATOM 3241 C CA . GLY A 1 414 ? -18.828 36.75 6.496 1 96.5 414 GLY A CA 1
ATOM 3242 C C . GLY A 1 414 ? -18.453 38.125 5.977 1 96.5 414 GLY A C 1
ATOM 3243 O O . GLY A 1 414 ? -17.484 38.281 5.223 1 96.5 414 GLY A O 1
ATOM 3244 N N . GLU A 1 415 ? -19.141 39.094 6.445 1 97 415 GLU A N 1
ATOM 3245 C CA . GLU A 1 415 ? -18.938 40.438 5.945 1 97 415 GLU A CA 1
ATOM 3246 C C . GLU A 1 415 ? -18.188 41.281 6.969 1 97 415 GLU A C 1
ATOM 3248 O O . GLU A 1 415 ? -18.297 41.062 8.172 1 97 415 GLU A O 1
ATOM 3253 N N . PHE A 1 416 ? -17.453 42.25 6.434 1 98 416 PHE A N 1
ATOM 3254 C CA . PHE A 1 416 ? -16.828 43.25 7.27 1 98 416 PHE A CA 1
ATOM 3255 C C . PHE A 1 416 ? -17.828 44.344 7.645 1 98 416 PHE A C 1
ATOM 3257 O O . PHE A 1 416 ? -18.172 45.188 6.82 1 98 416 PHE A O 1
ATOM 3264 N N . ARG A 1 417 ? -18.25 44.312 8.93 1 97.56 417 ARG A N 1
ATOM 3265 C CA . ARG A 1 417 ? -19.234 45.281 9.445 1 97.56 417 ARG A CA 1
ATOM 3266 C C . ARG A 1 417 ? -18.906 45.656 10.883 1 97.56 417 ARG A C 1
ATOM 3268 O O . ARG A 1 417 ? -19.438 45.094 11.836 1 97.56 417 ARG A O 1
ATOM 3275 N N . PRO A 1 418 ? -18.094 46.781 10.992 1 97.81 418 PRO A N 1
ATOM 3276 C CA . PRO A 1 418 ? -17.703 47.219 12.328 1 97.81 418 PRO A CA 1
ATOM 3277 C C . PRO A 1 418 ? -18.891 47.562 13.219 1 97.81 418 PRO A C 1
ATOM 3279 O O . PRO A 1 418 ? -18.812 47.438 14.445 1 97.81 418 PRO A O 1
ATOM 3282 N N . GLU A 1 419 ? -20 47.875 12.672 1 96.06 419 GLU A N 1
ATOM 3283 C CA . GLU A 1 419 ? -21.188 48.281 13.398 1 96.06 419 GLU A CA 1
ATOM 3284 C C . GLU A 1 419 ? -21.672 47.188 14.344 1 96.06 419 GLU A C 1
ATOM 3286 O O . GLU A 1 419 ? -22.344 47.469 15.344 1 96.06 419 GLU A O 1
ATOM 3291 N N . ARG A 1 420 ? -21.312 46 14.133 1 94.94 420 ARG A N 1
ATOM 3292 C CA . ARG A 1 420 ? -21.781 44.875 14.961 1 94.94 420 ARG A CA 1
ATOM 3293 C C . ARG A 1 420 ? -21.25 45 16.375 1 94.94 420 ARG A C 1
ATOM 3295 O O . ARG A 1 420 ? -21.828 44.438 17.312 1 94.94 420 ARG A O 1
ATOM 3302 N N . TRP A 1 421 ? -20.188 45.688 16.484 1 95.75 421 TRP A N 1
ATOM 3303 C CA . TRP A 1 421 ? -19.547 45.812 17.781 1 95.75 421 TRP A CA 1
ATOM 3304 C C . TRP A 1 421 ? -20.094 47.031 18.547 1 95.75 421 TRP A C 1
ATOM 3306 O O . TRP A 1 421 ? -19.75 47.219 19.719 1 95.75 421 TRP A O 1
ATOM 3316 N N . ILE A 1 422 ? -20.797 47.875 17.938 1 93.25 422 ILE A N 1
ATOM 3317 C CA . ILE A 1 422 ? -21.266 49.094 18.547 1 93.25 422 ILE A CA 1
ATOM 3318 C C . ILE A 1 422 ? -22.781 49.094 18.672 1 93.25 422 ILE A C 1
ATOM 3320 O O . ILE A 1 422 ? -23.344 49.625 19.609 1 93.25 422 ILE A O 1
ATOM 3324 N N . GLU A 1 423 ? -23.375 48.438 17.703 1 84.31 423 GLU A N 1
ATOM 3325 C CA . GLU A 1 423 ? -24.844 48.469 17.625 1 84.31 423 GLU A CA 1
ATOM 3326 C C . GLU A 1 423 ? -25.469 47.688 18.766 1 84.31 423 GLU A C 1
ATOM 3328 O O . GLU A 1 423 ? -24.859 46.75 19.297 1 84.31 423 GLU A O 1
ATOM 3333 N N . GLY A 1 424 ? -26.531 48.375 19.344 1 68.31 424 GLY A N 1
ATOM 3334 C CA . GLY A 1 424 ? -27.375 48.125 20.516 1 68.31 424 GLY A CA 1
ATOM 3335 C C . GLY A 1 424 ? -27.656 46.656 20.781 1 68.31 424 GLY A C 1
ATOM 3336 O O . GLY A 1 424 ? -28.781 46.281 21.094 1 68.31 424 GLY A O 1
ATOM 3337 N N . LYS A 1 425 ? -26.578 45.875 20.656 1 73.06 425 LYS A N 1
ATOM 3338 C CA . LYS A 1 425 ? -26.719 44.5 21.047 1 73.06 425 LYS A CA 1
ATOM 3339 C C . LYS A 1 425 ? -26.719 44.344 22.562 1 73.06 425 LYS A C 1
ATOM 3341 O O . LYS A 1 425 ? -26.172 45.188 23.281 1 73.06 425 LYS A O 1
ATOM 3346 N N . SER A 1 426 ? -27.469 43.438 22.969 1 82.44 426 SER A N 1
ATOM 3347 C CA . SER A 1 426 ? -27.5 43.125 24.391 1 82.44 426 SER A CA 1
ATOM 3348 C C . SER A 1 426 ? -26.109 42.781 24.906 1 82.44 426 SER A C 1
ATOM 3350 O O . SER A 1 426 ? -25.234 42.406 24.125 1 82.44 426 SER A O 1
ATOM 3352 N N . GLU A 1 427 ? -25.922 42.938 26.078 1 83.06 427 GLU A N 1
ATOM 3353 C CA . GLU A 1 427 ? -24.656 42.594 26.734 1 83.06 427 GLU A CA 1
ATOM 3354 C C . GLU A 1 427 ? -24.328 41.094 26.562 1 83.06 427 GLU A C 1
ATOM 3356 O O . GLU A 1 427 ? -23.172 40.719 26.422 1 83.06 427 GLU A O 1
ATOM 3361 N N . GLY A 1 428 ? -25.375 40.406 26.547 1 83.44 428 GLY A N 1
ATOM 3362 C CA . GLY A 1 428 ? -25.188 38.969 26.359 1 83.44 428 GLY A CA 1
ATOM 3363 C C . GLY A 1 428 ? -24.625 38.625 24.984 1 83.44 428 GLY A C 1
ATOM 3364 O O . GLY A 1 428 ? -23.719 37.781 24.891 1 83.44 428 GLY A O 1
ATOM 3365 N N . VAL A 1 429 ? -25.141 39.312 24.031 1 88.56 429 VAL A N 1
ATOM 3366 C CA . VAL A 1 429 ? -24.703 39.062 22.656 1 88.56 429 VAL A CA 1
ATOM 3367 C C . VAL A 1 429 ? -23.266 39.531 22.484 1 88.56 429 VAL A C 1
ATOM 3369 O O . VAL A 1 429 ? -22.438 38.844 21.891 1 88.56 429 VAL A O 1
ATOM 3372 N N . LYS A 1 430 ? -22.922 40.625 22.984 1 91 430 LYS A N 1
ATOM 3373 C CA . LYS A 1 430 ? -21.562 41.156 22.938 1 91 430 LYS A CA 1
ATOM 3374 C C . LYS A 1 430 ? -20.594 40.219 23.672 1 91 430 LYS A C 1
ATOM 3376 O O . LYS A 1 430 ? -19.484 40 23.203 1 91 430 LYS A O 1
ATOM 3381 N N . GLY A 1 431 ? -21.078 39.781 24.797 1 90.38 431 GLY A N 1
ATOM 3382 C CA . GLY A 1 431 ? -20.281 38.844 25.547 1 90.38 431 GLY A CA 1
ATOM 3383 C C . GLY A 1 431 ? -19.984 37.562 24.797 1 90.38 431 GLY A C 1
ATOM 3384 O O . GLY A 1 431 ? -18.875 37.031 24.844 1 90.38 431 GLY A O 1
ATOM 3385 N N . GLU A 1 432 ? -20.984 37.125 24.141 1 92 432 GLU A N 1
ATOM 3386 C CA . GLU A 1 432 ? -20.828 35.906 23.344 1 92 432 GLU A CA 1
ATOM 3387 C C . GLU A 1 432 ? -19.859 36.125 22.188 1 92 432 GLU A C 1
ATOM 3389 O O . GLU A 1 432 ? -19.031 35.25 21.891 1 92 432 GLU A O 1
ATOM 3394 N N . MET A 1 433 ? -20.016 37.219 21.484 1 94.81 433 MET A N 1
ATOM 3395 C CA . MET A 1 433 ? -19.094 37.531 20.406 1 94.81 433 MET A CA 1
ATOM 3396 C C . MET A 1 433 ? -17.656 37.594 20.891 1 94.81 433 MET A C 1
ATOM 3398 O O . MET A 1 433 ? -16.75 37.062 20.266 1 94.81 433 MET A O 1
ATOM 3402 N N . MET A 1 434 ? -17.5 38.156 22.047 1 93.75 434 MET A N 1
ATOM 3403 C CA . MET A 1 434 ? -16.156 38.312 22.609 1 93.75 434 MET A CA 1
ATOM 3404 C C . MET A 1 434 ? -15.578 36.969 23.016 1 93.75 434 MET A C 1
ATOM 3406 O O . MET A 1 434 ? -14.383 36.719 22.844 1 93.75 434 MET A O 1
ATOM 3410 N N . ARG A 1 435 ? -16.359 36.156 23.531 1 92.19 435 ARG A N 1
ATOM 3411 C CA . ARG A 1 435 ? -15.922 34.844 23.984 1 92.19 435 ARG A CA 1
ATOM 3412 C C . ARG A 1 435 ? -15.461 33.969 22.797 1 92.19 435 ARG A C 1
ATOM 3414 O O . ARG A 1 435 ? -14.586 33.125 22.953 1 92.19 435 ARG A O 1
ATOM 3421 N N . ASN A 1 436 ? -16.047 34.281 21.672 1 95.5 436 ASN A N 1
ATOM 3422 C CA . ASN A 1 436 ? -15.711 33.469 20.5 1 95.5 436 ASN A CA 1
ATOM 3423 C C . ASN A 1 436 ? -14.703 34.188 19.594 1 95.5 436 ASN A C 1
ATOM 3425 O O . ASN A 1 436 ? -14.367 33.719 18.516 1 95.5 436 ASN A O 1
ATOM 3429 N N . PHE A 1 437 ? -14.281 35.375 20.047 1 96.88 437 PHE A N 1
ATOM 3430 C CA . PHE A 1 437 ? -13.227 36.094 19.359 1 96.88 437 PHE A CA 1
ATOM 3431 C C . PHE A 1 437 ? -11.867 35.469 19.625 1 96.88 437 PHE A C 1
ATOM 3433 O O . PHE A 1 437 ? -11.164 35.875 20.562 1 96.88 437 PHE A O 1
ATOM 3440 N N . LEU A 1 438 ? -11.414 34.656 18.766 1 96.94 438 LEU A N 1
ATOM 3441 C CA . LEU A 1 438 ? -10.305 33.719 19.031 1 96.94 438 LEU A CA 1
ATOM 3442 C C . LEU A 1 438 ? -9 34.281 18.469 1 96.94 438 LEU A C 1
ATOM 3444 O O . LEU A 1 438 ? -7.98 33.594 18.484 1 96.94 438 LEU A O 1
ATOM 3448 N N . THR A 1 439 ? -9 35.469 17.938 1 96.94 439 THR A N 1
ATOM 3449 C CA . THR A 1 439 ? -7.84 36.031 17.266 1 96.94 439 THR A CA 1
ATOM 3450 C C . THR A 1 439 ? -6.621 36 18.172 1 96.94 439 THR A C 1
ATOM 3452 O O . THR A 1 439 ? -5.5 35.781 17.719 1 96.94 439 THR A O 1
ATOM 3455 N N . PHE A 1 440 ? -6.785 36.188 19.406 1 96.38 440 PHE A N 1
ATOM 3456 C CA . PHE A 1 440 ? -5.668 36.25 20.344 1 96.38 440 PHE A CA 1
ATOM 3457 C C . PHE A 1 440 ? -5.66 35.031 21.25 1 96.38 440 PHE A C 1
ATOM 3459 O O . PHE A 1 440 ? -5.086 35.062 22.328 1 96.38 440 PHE A O 1
ATOM 3466 N N . GLY A 1 441 ? -6.328 34.031 20.828 1 94.75 441 GLY A N 1
ATOM 3467 C CA . GLY A 1 441 ? -6.48 32.844 21.672 1 94.75 441 GLY A CA 1
ATOM 3468 C C . GLY A 1 441 ? -7.469 33.062 22.812 1 94.75 441 GLY A C 1
ATOM 3469 O O . GLY A 1 441 ? -8.469 33.781 22.656 1 94.75 441 GLY A O 1
ATOM 3470 N N . GLY A 1 442 ? -7.297 32.219 23.891 1 92 442 GLY A N 1
ATOM 3471 C CA . GLY A 1 442 ? -8.219 32.344 25.016 1 92 442 GLY A CA 1
ATOM 3472 C C . GLY A 1 442 ? -7.695 31.719 26.297 1 92 442 GLY A C 1
ATOM 3473 O O . GLY A 1 442 ? -6.723 30.969 26.266 1 92 442 GLY A O 1
ATOM 3474 N N . GLY A 1 443 ? -8.359 32.219 27.359 1 91.06 443 GLY A N 1
ATOM 3475 C CA . GLY A 1 443 ? -8.047 31.641 28.656 1 91.06 443 GLY A CA 1
ATOM 3476 C C . GLY A 1 443 ? -6.664 32 29.156 1 91.06 443 GLY A C 1
ATOM 3477 O O . GLY A 1 443 ? -6.199 33.125 28.953 1 91.06 443 GLY A O 1
ATOM 3478 N N . SER A 1 444 ? -6.055 31.031 29.766 1 91.88 444 SER A N 1
ATOM 3479 C CA . SER A 1 444 ? -4.75 31.266 30.375 1 91.88 444 SER A CA 1
ATOM 3480 C C . SER A 1 444 ? -3.654 31.375 29.328 1 91.88 444 SER A C 1
ATOM 3482 O O . SER A 1 444 ? -2.559 31.859 29.609 1 91.88 444 SER A O 1
ATOM 3484 N N . ARG A 1 445 ? -4.012 30.953 28.141 1 94.75 445 ARG A N 1
ATOM 3485 C CA . ARG A 1 445 ? -3.008 30.953 27.078 1 94.75 445 ARG A CA 1
ATOM 3486 C C . ARG A 1 445 ? -3.23 32.094 26.109 1 94.75 445 ARG A C 1
ATOM 3488 O O . ARG A 1 445 ? -2.676 32.125 25.016 1 94.75 445 ARG A O 1
ATOM 3495 N N . ALA A 1 446 ? -4.043 33.062 26.5 1 94.31 446 ALA A N 1
ATOM 3496 C CA . ALA A 1 446 ? -4.289 34.219 25.656 1 94.31 446 ALA A CA 1
ATOM 3497 C C . ALA A 1 446 ? -2.986 34.938 25.344 1 94.31 446 ALA A C 1
ATOM 3499 O O . ALA A 1 446 ? -2.059 34.938 26.156 1 94.31 446 ALA A O 1
ATOM 3500 N N . CYS A 1 447 ? -2.988 35.562 24.234 1 94.56 447 CYS A N 1
ATOM 3501 C CA . CYS A 1 447 ? -1.795 36.219 23.719 1 94.56 447 CYS A CA 1
ATOM 3502 C C . CYS A 1 447 ? -1.281 37.25 24.688 1 94.56 447 CYS A C 1
ATOM 3504 O O . CYS A 1 447 ? -2.023 38.156 25.078 1 94.56 447 CYS A O 1
ATOM 3506 N N . LEU A 1 448 ? -0.031 37.156 24.969 1 92 448 LEU A N 1
ATOM 3507 C CA . LEU A 1 448 ? 0.646 38.094 25.859 1 92 448 LEU A CA 1
ATOM 3508 C C . LEU A 1 448 ? 0.804 39.469 25.203 1 92 448 LEU A C 1
ATOM 3510 O O . LEU A 1 448 ? 0.79 40.5 25.875 1 92 448 LEU A O 1
ATOM 3514 N N . GLY A 1 449 ? 0.95 39.5 23.953 1 93 449 GLY A N 1
ATOM 3515 C CA . GLY A 1 449 ? 1.251 40.719 23.219 1 93 449 GLY A CA 1
ATOM 3516 C C . GLY A 1 449 ? 0.012 41.406 22.703 1 93 449 GLY A C 1
ATOM 3517 O O . GLY A 1 449 ? 0.112 42.312 21.875 1 93 449 GLY A O 1
ATOM 3518 N N . ARG A 1 450 ? -1.128 41 23.094 1 94.75 450 ARG A N 1
ATOM 3519 C CA . ARG A 1 450 ? -2.379 41.531 22.562 1 94.75 450 ARG A CA 1
ATOM 3520 C C . ARG A 1 450 ? -2.438 43.062 22.734 1 94.75 450 ARG A C 1
ATOM 3522 O O . ARG A 1 450 ? -2.744 43.781 21.781 1 94.75 450 ARG A O 1
ATOM 3529 N N . ASN A 1 451 ? -2.08 43.531 23.891 1 94.19 451 ASN A N 1
ATOM 3530 C CA . ASN A 1 451 ? -2.193 44.969 24.172 1 94.19 451 ASN A CA 1
ATOM 3531 C C . ASN A 1 451 ? -1.172 45.781 23.375 1 94.19 451 ASN A C 1
ATOM 3533 O O . ASN A 1 451 ? -1.443 46.906 22.984 1 94.19 451 ASN A O 1
ATOM 3537 N N . ILE A 1 452 ? -0.061 45.219 23.172 1 94.62 452 ILE A N 1
ATOM 3538 C CA . ILE A 1 452 ? 0.958 45.906 22.375 1 94.62 452 ILE A CA 1
ATOM 3539 C C . ILE A 1 452 ? 0.475 46.031 20.922 1 94.62 452 ILE A C 1
ATOM 3541 O O . ILE A 1 452 ? 0.56 47.094 20.328 1 94.62 452 ILE A O 1
ATOM 3545 N N . ALA A 1 453 ? -0.02 44.938 20.406 1 95.88 453 ALA A N 1
ATOM 3546 C CA . ALA A 1 453 ? -0.547 44.938 19.047 1 95.88 453 ALA A CA 1
ATOM 3547 C C . ALA A 1 453 ? -1.696 45.938 18.906 1 95.88 453 ALA A C 1
ATOM 3549 O O . ALA A 1 453 ? -1.771 46.688 17.938 1 95.88 453 ALA A O 1
ATOM 3550 N N . TRP A 1 454 ? -2.523 45.906 19.859 1 96.38 454 TRP A N 1
ATOM 3551 C CA . TRP A 1 454 ? -3.684 46.812 19.844 1 96.38 454 TRP A CA 1
ATOM 3552 C C . TRP A 1 454 ? -3.25 48.25 19.891 1 96.38 454 TRP A C 1
ATOM 3554 O O . TRP A 1 454 ? -3.828 49.094 19.203 1 96.38 454 TRP A O 1
ATOM 3564 N N . MET A 1 455 ? -2.293 48.562 20.703 1 96.25 455 MET A N 1
ATOM 3565 C CA . MET A 1 455 ? -1.752 49.906 20.781 1 96.25 455 MET A CA 1
ATOM 3566 C C . MET A 1 455 ? -1.18 50.344 19.438 1 96.25 455 MET A C 1
ATOM 3568 O O . MET A 1 455 ? -1.451 51.438 18.969 1 96.25 455 MET A O 1
ATOM 3572 N N . GLU A 1 456 ? -0.416 49.469 18.844 1 97 456 GLU A N 1
ATOM 3573 C CA . GLU A 1 456 ? 0.173 49.781 17.547 1 97 456 GLU A CA 1
ATOM 3574 C C . GLU A 1 456 ? -0.905 50.094 16.516 1 97 456 GLU A C 1
ATOM 3576 O O . GLU A 1 456 ? -0.817 51.125 15.828 1 97 456 GLU A O 1
ATOM 3581 N N . MET A 1 457 ? -1.916 49.344 16.469 1 97.81 457 MET A N 1
ATOM 3582 C CA . MET A 1 457 ? -2.975 49.531 15.492 1 97.81 457 MET A CA 1
ATOM 3583 C C . MET A 1 457 ? -3.779 50.781 15.805 1 97.81 457 MET A C 1
ATOM 3585 O O . MET A 1 457 ? -4.078 51.594 14.914 1 97.81 457 MET A O 1
ATOM 3589 N N . SER A 1 458 ? -4.082 50.969 17.078 1 97.62 458 SER A N 1
ATOM 3590 C CA . SER A 1 458 ? -4.922 52.062 17.516 1 97.62 458 SER A CA 1
ATOM 3591 C C . SER A 1 458 ? -4.238 53.406 17.281 1 97.62 458 SER A C 1
ATOM 3593 O O . SER A 1 458 ? -4.906 54.438 17.094 1 97.62 458 SER A O 1
ATOM 3595 N N . LYS A 1 459 ? -2.955 53.406 17.281 1 98 459 LYS A N 1
ATOM 3596 C CA . LYS A 1 459 ? -2.223 54.656 17.109 1 98 459 LYS A CA 1
ATOM 3597 C C . LYS A 1 459 ? -1.89 54.875 15.633 1 98 459 LYS A C 1
ATOM 3599 O O . LYS A 1 459 ? -2.049 56 15.117 1 98 459 LYS A O 1
ATOM 3604 N N . LEU A 1 460 ? -1.473 53.875 14.945 1 98.38 460 LEU A N 1
ATOM 3605 C CA . LEU A 1 460 ? -0.97 54.031 13.586 1 98.38 460 LEU A CA 1
ATOM 3606 C C . LEU A 1 460 ? -2.105 54.375 12.625 1 98.38 460 LEU A C 1
ATOM 3608 O O . LEU A 1 460 ? -1.96 55.25 11.766 1 98.38 460 LEU A O 1
ATOM 3612 N N . ILE A 1 461 ? -3.193 53.656 12.727 1 98.38 461 ILE A N 1
ATOM 3613 C CA . ILE A 1 461 ? -4.27 53.781 11.75 1 98.38 461 ILE A CA 1
ATOM 3614 C C . ILE A 1 461 ? -4.809 55.219 11.766 1 98.38 461 ILE A C 1
ATOM 3616 O O . ILE A 1 461 ? -4.859 55.875 10.727 1 98.38 461 ILE A O 1
ATOM 3620 N N . PRO A 1 462 ? -5.156 55.75 12.922 1 98.12 462 PRO A N 1
ATOM 3621 C CA . PRO A 1 462 ? -5.613 57.156 12.914 1 98.12 462 PRO A CA 1
ATOM 3622 C C . PRO A 1 462 ? -4.52 58.125 12.477 1 98.12 462 PRO A C 1
ATOM 3624 O O . PRO A 1 462 ? -4.812 59.125 11.828 1 98.12 462 PRO A O 1
ATOM 3627 N N . ALA A 1 463 ? -3.297 57.875 12.836 1 97.62 463 ALA A N 1
ATOM 3628 C CA . ALA A 1 463 ? -2.199 58.75 12.406 1 97.62 463 ALA A CA 1
ATOM 3629 C C . ALA A 1 463 ? -2.127 58.812 10.883 1 97.62 463 ALA A C 1
ATOM 3631 O O . ALA A 1 463 ? -1.924 59.875 10.312 1 97.62 463 ALA A O 1
ATOM 3632 N N . LEU A 1 464 ? -2.273 57.719 10.234 1 97 464 LEU A N 1
ATOM 3633 C CA . LEU A 1 464 ? -2.285 57.656 8.781 1 97 464 LEU A CA 1
ATOM 3634 C C . LEU A 1 464 ? -3.473 58.438 8.219 1 97 464 LEU A C 1
ATOM 3636 O O . LEU A 1 464 ? -3.318 59.219 7.277 1 97 464 LEU A O 1
ATOM 3640 N N . LEU A 1 465 ? -4.602 58.25 8.828 1 97.06 465 LEU A N 1
ATOM 3641 C CA . LEU A 1 465 ? -5.84 58.781 8.266 1 97.06 465 LEU A CA 1
ATOM 3642 C C . LEU A 1 465 ? -5.965 60.281 8.57 1 97.06 465 LEU A C 1
ATOM 3644 O O . LEU A 1 465 ? -6.719 61 7.898 1 97.06 465 LEU A O 1
ATOM 3648 N N . MET A 1 466 ? -5.305 60.719 9.57 1 96.19 466 MET A N 1
ATOM 3649 C CA . MET A 1 466 ? -5.273 62.156 9.844 1 96.19 466 MET A CA 1
ATOM 3650 C C . MET A 1 466 ? -4.414 62.875 8.82 1 96.19 466 MET A C 1
ATOM 3652 O O . MET A 1 466 ? -4.652 64.062 8.531 1 96.19 466 MET A O 1
ATOM 3656 N N . ARG A 1 467 ? -3.5 62.219 8.18 1 94.44 467 ARG A N 1
ATOM 3657 C CA . ARG A 1 467 ? -2.486 62.906 7.375 1 94.44 467 ARG A CA 1
ATOM 3658 C C . ARG A 1 467 ? -2.703 62.656 5.891 1 94.44 467 ARG A C 1
ATOM 3660 O O . ARG A 1 467 ? -2.301 63.438 5.047 1 94.44 467 ARG A O 1
ATOM 3667 N N . TYR A 1 468 ? -3.381 61.531 5.598 1 95.06 468 TYR A N 1
ATOM 3668 C CA . TYR A 1 468 ? -3.414 61.156 4.191 1 95.06 468 TYR A CA 1
ATOM 3669 C C . TYR A 1 468 ? -4.805 60.688 3.783 1 95.06 468 TYR A C 1
ATOM 3671 O O . TYR A 1 468 ? -5.523 60.062 4.582 1 95.06 468 TYR A O 1
ATOM 3679 N N . ASP A 1 469 ? -5.16 61 2.527 1 94.88 469 ASP A N 1
ATOM 3680 C CA . ASP A 1 469 ? -6.172 60.25 1.799 1 94.88 469 ASP A CA 1
ATOM 3681 C C . ASP A 1 469 ? -5.551 59.031 1.111 1 94.88 469 ASP A C 1
ATOM 3683 O O . ASP A 1 469 ? -4.695 59.188 0.236 1 94.88 469 ASP A O 1
ATOM 3687 N N . ILE A 1 470 ? -6.004 57.875 1.548 1 96 470 ILE A N 1
ATOM 3688 C CA . ILE A 1 470 ? -5.379 56.656 1.087 1 96 470 ILE A CA 1
ATOM 3689 C C . ILE A 1 470 ? -6.273 55.969 0.056 1 96 470 ILE A C 1
ATOM 3691 O O . ILE A 1 470 ? -7.461 55.75 0.306 1 96 470 ILE A O 1
ATOM 3695 N N . GLU A 1 471 ? -5.656 55.656 -1.09 1 95.31 471 GLU A N 1
ATOM 3696 C CA . GLU A 1 471 ? -6.391 55 -2.152 1 95.31 471 GLU A CA 1
ATOM 3697 C C . GLU A 1 471 ? -5.727 53.656 -2.514 1 95.31 471 GLU A C 1
ATOM 3699 O O . GLU A 1 471 ? -4.512 53.594 -2.717 1 95.31 471 GLU A O 1
ATOM 3704 N N . LEU A 1 472 ? -6.531 52.625 -2.527 1 96.19 472 LEU A N 1
ATOM 3705 C CA . LEU A 1 472 ? -6.043 51.344 -2.971 1 96.19 472 LEU A CA 1
ATOM 3706 C C . LEU A 1 472 ? -5.824 51.312 -4.48 1 96.19 472 LEU A C 1
ATOM 3708 O O . LEU A 1 472 ? -6.715 51.688 -5.246 1 96.19 472 LEU A O 1
ATOM 3712 N N . VAL A 1 473 ? -4.68 50.906 -4.941 1 95.5 473 VAL A N 1
ATOM 3713 C CA . VAL A 1 473 ? -4.328 50.938 -6.359 1 95.5 473 VAL A CA 1
ATOM 3714 C C . VAL A 1 473 ? -5.133 49.875 -7.109 1 95.5 473 VAL A C 1
ATOM 3716 O O . VAL A 1 473 ? -5.742 50.188 -8.141 1 95.5 473 VAL A O 1
ATOM 3719 N N . ASP A 1 474 ? -5.098 48.625 -6.633 1 95.19 474 ASP A N 1
ATOM 3720 C CA . ASP A 1 474 ? -5.742 47.5 -7.285 1 95.19 474 ASP A CA 1
ATOM 3721 C C . ASP A 1 474 ? -6.066 46.375 -6.281 1 95.19 474 ASP A C 1
ATOM 3723 O O . ASP A 1 474 ? -5.18 45.625 -5.875 1 95.19 474 ASP A O 1
ATOM 3727 N N . PRO A 1 475 ? -7.316 46.25 -5.961 1 92.06 475 PRO A N 1
ATOM 3728 C CA . PRO A 1 475 ? -7.695 45.25 -4.984 1 92.06 475 PRO A CA 1
ATOM 3729 C C . PRO A 1 475 ? -7.422 43.812 -5.477 1 92.06 475 PRO A C 1
ATOM 3731 O O . PRO A 1 475 ? -7.301 42.906 -4.668 1 92.06 475 PRO A O 1
ATOM 3734 N N . SER A 1 476 ? -7.301 43.625 -6.742 1 94 476 SER A N 1
ATOM 3735 C CA . SER A 1 476 ? -7.113 42.281 -7.312 1 94 476 SER A CA 1
ATOM 3736 C C . SER A 1 476 ? -5.711 41.75 -7.031 1 94 476 SER A C 1
ATOM 3738 O O . SER A 1 476 ? -5.453 40.562 -7.184 1 94 476 SER A O 1
ATOM 3740 N N . LEU A 1 477 ? -4.84 42.562 -6.527 1 94.88 477 LEU A N 1
ATOM 3741 C CA . LEU A 1 477 ? -3.465 42.156 -6.242 1 94.88 477 LEU A CA 1
ATOM 3742 C C . LEU A 1 477 ? -3.363 41.5 -4.875 1 94.88 477 LEU A C 1
ATOM 3744 O O . LEU A 1 477 ? -2.348 40.875 -4.555 1 94.88 477 LEU A O 1
ATOM 3748 N N . TRP A 1 478 ? -4.449 41.562 -4.094 1 96.19 478 TRP A N 1
ATOM 3749 C CA . TRP A 1 478 ? -4.457 41 -2.746 1 96.19 478 TRP A CA 1
ATOM 3750 C C . TRP A 1 478 ? -4.297 39.469 -2.785 1 96.19 478 TRP A C 1
ATOM 3752 O O . TRP A 1 478 ? -5.012 38.781 -3.516 1 96.19 478 TRP A O 1
ATOM 3762 N N . ARG A 1 479 ? -3.215 39 -2.115 1 96.81 479 ARG A N 1
ATOM 3763 C CA . ARG A 1 479 ? -2.973 37.562 -2.002 1 96.81 479 ARG A CA 1
ATOM 3764 C C . ARG A 1 479 ? -2.732 37.156 -0.55 1 96.81 479 ARG A C 1
ATOM 3766 O O . ARG A 1 479 ? -2.104 37.906 0.208 1 96.81 479 ARG A O 1
ATOM 3773 N N . GLU A 1 480 ? -3.275 36.031 -0.205 1 97.19 480 GLU A N 1
ATOM 3774 C CA . GLU A 1 480 ? -3.07 35.438 1.119 1 97.19 480 GLU A CA 1
ATOM 3775 C C . GLU A 1 480 ? -2.301 34.125 1.034 1 97.19 480 GLU A C 1
ATOM 3777 O O . GLU A 1 480 ? -2.533 33.312 0.128 1 97.19 480 GLU A O 1
ATOM 3782 N N . THR A 1 481 ? -1.32 33.938 1.88 1 96.88 481 THR A N 1
ATOM 3783 C CA . THR A 1 481 ? -0.602 32.688 2.039 1 96.88 481 THR A CA 1
ATOM 3784 C C . THR A 1 481 ? -0.542 32.281 3.51 1 96.88 481 THR A C 1
ATOM 3786 O O . THR A 1 481 ? 0.003 33 4.34 1 96.88 481 THR A O 1
ATOM 3789 N N . CYS A 1 482 ? -1.046 31.109 3.76 1 96.69 482 CYS A N 1
ATOM 3790 C CA . CYS A 1 482 ? -1.096 30.641 5.137 1 96.69 482 CYS A CA 1
ATOM 3791 C C . CYS A 1 482 ? 0.163 29.859 5.488 1 96.69 482 CYS A C 1
ATOM 3793 O O . CYS A 1 482 ? 0.324 28.703 5.066 1 96.69 482 CYS A O 1
ATOM 3795 N N . LEU A 1 483 ? 1.085 30.125 6.215 1 90 483 LEU A N 1
ATOM 3796 C CA . LEU A 1 483 ? 2.305 29.484 6.699 1 90 483 LEU A CA 1
ATOM 3797 C C . LEU A 1 483 ? 2.186 29.125 8.18 1 90 483 LEU A C 1
ATOM 3799 O O . LEU A 1 483 ? 2.762 28.141 8.633 1 90 483 LEU A O 1
ATOM 3803 N N . LEU A 1 484 ? 1.564 29.672 9.023 1 93 484 LEU A N 1
ATOM 3804 C CA . LEU A 1 484 ? 1.114 29.75 10.406 1 93 484 LEU A CA 1
ATOM 3805 C C . LEU A 1 484 ? 0.23 30.984 10.609 1 93 484 LEU A C 1
ATOM 3807 O O . LEU A 1 484 ? -0.899 30.859 11.094 1 93 484 LEU A O 1
ATOM 3811 N N . PHE A 1 485 ? 0.821 31.953 10.164 1 95.5 485 PHE A N 1
ATOM 3812 C CA . PHE A 1 485 ? 0.068 33.188 10.016 1 95.5 485 PHE A CA 1
ATOM 3813 C C . PHE A 1 485 ? -0.338 33.406 8.562 1 95.5 485 PHE A C 1
ATOM 3815 O O . PHE A 1 485 ? 0.31 32.875 7.648 1 95.5 485 PHE A O 1
ATOM 3822 N N . VAL A 1 486 ? -1.41 34.094 8.383 1 97.31 486 VAL A N 1
ATOM 3823 C CA . VAL A 1 486 ? -1.892 34.344 7.023 1 97.31 486 VAL A CA 1
ATOM 3824 C C . VAL A 1 486 ? -1.21 35.594 6.449 1 97.31 486 VAL A C 1
ATOM 3826 O O . VAL A 1 486 ? -1.723 36.719 6.582 1 97.31 486 VAL A O 1
ATOM 3829 N N . HIS A 1 487 ? -0.134 35.344 5.789 1 95.31 487 HIS A N 1
ATOM 3830 C CA . HIS A 1 487 ? 0.63 36.438 5.164 1 95.31 487 HIS A CA 1
ATOM 3831 C C . HIS A 1 487 ? -0.11 37 3.961 1 95.31 487 HIS A C 1
ATOM 3833 O O . HIS A 1 487 ? -0.669 36.25 3.156 1 95.31 487 HIS A O 1
ATOM 3839 N N . GLN A 1 488 ? -0.082 38.344 3.924 1 96.75 488 GLN A N 1
ATOM 3840 C CA . GLN A 1 488 ? -0.777 39.031 2.832 1 96.75 488 GLN A CA 1
ATOM 3841 C C . GLN A 1 488 ? 0.188 39.875 1.998 1 96.75 488 GLN A C 1
ATOM 3843 O O . GLN A 1 488 ? 1.144 40.438 2.529 1 96.75 488 GLN A O 1
ATOM 3848 N N . THR A 1 489 ? -0.086 39.875 0.731 1 95.94 489 THR A N 1
ATOM 3849 C CA . THR A 1 489 ? 0.644 40.75 -0.201 1 95.94 489 THR A CA 1
ATOM 3850 C C . THR A 1 489 ? -0.319 41.469 -1.128 1 95.94 489 THR A C 1
ATOM 3852 O O . THR A 1 489 ? -1.516 41.188 -1.153 1 95.94 489 THR A O 1
ATOM 3855 N N . GLY A 1 490 ? 0.173 42.531 -1.708 1 96.62 490 GLY A N 1
ATOM 3856 C CA . GLY A 1 490 ? -0.602 43.188 -2.732 1 96.62 490 GLY A CA 1
ATOM 3857 C C . GLY A 1 490 ? -1.31 44.438 -2.217 1 96.62 490 GLY A C 1
ATOM 3858 O O . GLY A 1 490 ? -2.182 45 -2.895 1 96.62 490 GLY A O 1
ATOM 3859 N N . LEU A 1 491 ? -0.988 44.906 -1.034 1 97.44 491 LEU A N 1
ATOM 3860 C CA . LEU A 1 491 ? -1.585 46.125 -0.499 1 97.44 491 LEU A CA 1
ATOM 3861 C C . LEU A 1 491 ? -0.837 47.375 -0.995 1 97.44 491 LEU A C 1
ATOM 3863 O O . LEU A 1 491 ? -0.193 48.062 -0.209 1 97.44 491 LEU A O 1
ATOM 3867 N N . HIS A 1 492 ? -1.01 47.625 -2.277 1 97.25 492 HIS A N 1
ATOM 3868 C CA . HIS A 1 492 ? -0.445 48.844 -2.883 1 97.25 492 HIS A CA 1
ATOM 3869 C C . HIS A 1 492 ? -1.424 50 -2.807 1 97.25 492 HIS A C 1
ATOM 3871 O O . HIS A 1 492 ? -2.584 49.875 -3.205 1 97.25 492 HIS A O 1
ATOM 3877 N N . VAL A 1 493 ? -0.886 51.156 -2.25 1 97.38 493 VAL A N 1
ATOM 3878 C CA . VAL A 1 493 ? -1.782 52.281 -2.023 1 97.38 493 VAL A CA 1
ATOM 3879 C C . VAL A 1 493 ? -1.132 53.562 -2.527 1 97.38 493 VAL A C 1
ATOM 3881 O O . VAL A 1 493 ? 0.087 53.625 -2.709 1 97.38 493 VAL A O 1
ATOM 3884 N N . ARG A 1 494 ? -1.923 54.5 -2.846 1 96.12 494 ARG A N 1
ATOM 3885 C CA . ARG A 1 494 ? -1.503 55.875 -3.1 1 96.12 494 ARG A CA 1
ATOM 3886 C C . ARG A 1 494 ? -1.841 56.781 -1.919 1 96.12 494 ARG A C 1
ATOM 3888 O O . ARG A 1 494 ? -2.986 56.812 -1.465 1 96.12 494 ARG A O 1
ATOM 3895 N N . MET A 1 495 ? -0.816 57.438 -1.438 1 94.62 495 MET A N 1
ATOM 3896 C CA . MET A 1 495 ? -0.959 58.312 -0.284 1 94.62 495 MET A CA 1
ATOM 3897 C C . MET A 1 495 ? -1.021 59.781 -0.719 1 94.62 495 MET A C 1
ATOM 3899 O O . MET A 1 495 ? -0.048 60.312 -1.252 1 94.62 495 MET A O 1
ATOM 3903 N N . LYS A 1 496 ? -2.133 60.469 -0.484 1 93 496 LYS A N 1
ATOM 3904 C CA . LYS A 1 496 ? -2.281 61.875 -0.774 1 93 496 LYS A CA 1
ATOM 3905 C C . LYS A 1 496 ? -2.377 62.688 0.512 1 93 496 LYS A C 1
ATOM 3907 O O . LYS A 1 496 ? -3.307 62.5 1.302 1 93 496 LYS A O 1
ATOM 3912 N N . PRO A 1 497 ? -1.431 63.594 0.702 1 92.81 497 PRO A N 1
ATOM 3913 C CA . PRO A 1 497 ? -1.5 64.438 1.912 1 92.81 497 PRO A CA 1
ATOM 3914 C C . PRO A 1 497 ? -2.799 65.188 2.012 1 92.81 497 PRO A C 1
ATOM 3916 O O . PRO A 1 497 ? -3.293 65.75 1.004 1 92.81 497 PRO A O 1
ATOM 3919 N N . ARG A 1 498 ? -3.348 65.125 3.162 1 90.44 498 ARG A N 1
ATOM 3920 C CA . ARG A 1 498 ? -4.57 65.938 3.391 1 90.44 498 ARG A CA 1
ATOM 3921 C C . ARG A 1 498 ? -4.258 67.375 3.664 1 90.44 498 ARG A C 1
ATOM 3923 O O . ARG A 1 498 ? -3.221 67.688 4.254 1 90.44 498 ARG A O 1
ATOM 3930 N N . LYS A 1 499 ? -4.914 68.312 2.883 1 75.31 499 LYS A N 1
ATOM 3931 C CA . LYS A 1 499 ? -4.723 69.75 3.109 1 75.31 499 LYS A CA 1
ATOM 3932 C C . LYS A 1 499 ? -4.941 70.125 4.574 1 75.31 499 LYS A C 1
ATOM 3934 O O . LYS A 1 499 ? -5.781 69.5 5.246 1 75.31 499 LYS A O 1
ATOM 3939 N N . ASN A 1 500 ? -3.914 70.75 5.238 1 55.91 500 ASN A N 1
ATOM 3940 C CA . ASN A 1 500 ? -3.842 71.125 6.641 1 55.91 500 ASN A CA 1
ATOM 3941 C C . ASN A 1 500 ? -5.152 71.75 7.113 1 55.91 500 ASN A C 1
ATOM 3943 O O . ASN A 1 500 ? -5.562 72.812 6.609 1 55.91 500 ASN A O 1
ATOM 3947 N N . LEU A 1 501 ? -6.082 71.125 7.516 1 47.91 501 LEU A N 1
ATOM 3948 C CA . LEU A 1 501 ? -7.16 71.812 8.211 1 47.91 501 LEU A CA 1
ATOM 3949 C C . LEU A 1 501 ? -6.605 72.812 9.242 1 47.91 501 LEU A C 1
ATOM 3951 O O . LEU A 1 501 ? -6.926 74 9.203 1 47.91 501 LEU A O 1
ATOM 3955 N N . GLY A 1 502 ? -6.367 72.5 10.734 1 39.03 502 GLY A N 1
ATOM 3956 C CA . GLY A 1 502 ? -6.184 73.438 11.82 1 39.03 502 GLY A CA 1
ATOM 3957 C C . GLY A 1 502 ? -4.801 74.062 11.844 1 39.03 502 GLY A C 1
ATOM 3958 O O . GLY A 1 502 ? -4.016 73.812 12.758 1 39.03 502 GLY A O 1
ATOM 3959 N N . ALA A 1 503 ? -3.736 74.312 11.047 1 39.44 503 ALA A N 1
ATOM 3960 C CA . ALA A 1 503 ? -2.867 75.438 11.453 1 39.44 503 ALA A CA 1
ATOM 3961 C C . ALA A 1 503 ? -3.654 76.688 11.586 1 39.44 503 ALA A C 1
ATOM 3963 O O . ALA A 1 503 ? -3.885 77.375 10.594 1 39.44 503 ALA A O 1
ATOM 3964 N N . ALA A 1 504 ? -4.965 76.812 12.148 1 32.06 504 ALA A N 1
ATOM 3965 C CA . ALA A 1 504 ? -5.191 78.062 12.875 1 32.06 504 ALA A CA 1
ATOM 3966 C C . ALA A 1 504 ? -4.441 78.062 14.203 1 32.06 504 ALA A C 1
ATOM 3968 O O . ALA A 1 504 ? -4.34 77.062 14.867 1 32.06 504 ALA A O 1
ATOM 3969 N N . MET B 1 1 ? -16.781 -1.972 34.156 1 24.06 1 MET B N 1
ATOM 3970 C CA . MET B 1 1 ? -15.578 -2.426 33.469 1 24.06 1 MET B CA 1
ATOM 3971 C C . MET B 1 1 ? -14.633 -1.26 33.188 1 24.06 1 MET B C 1
ATOM 3973 O O . MET B 1 1 ? -15.016 -0.286 32.531 1 24.06 1 MET B O 1
ATOM 3977 N N . SER B 1 2 ? -13.836 -0.935 34.094 1 29.44 2 SER B N 1
ATOM 3978 C CA . SER B 1 2 ? -12.922 0.194 34.281 1 29.44 2 SER B CA 1
ATOM 3979 C C . SER B 1 2 ? -11.984 0.327 33.094 1 29.44 2 SER B C 1
ATOM 3981 O O . SER B 1 2 ? -11.133 -0.537 32.844 1 29.44 2 SER B O 1
ATOM 3983 N N . SER B 1 3 ? -12.477 0.555 31.859 1 35.91 3 SER B N 1
ATOM 3984 C CA . SER B 1 3 ? -11.703 0.655 30.625 1 35.91 3 SER B CA 1
ATOM 3985 C C . SER B 1 3 ? -10.336 1.277 30.875 1 35.91 3 SER B C 1
ATOM 3987 O O . SER B 1 3 ? -10.242 2.385 31.406 1 35.91 3 SER B O 1
ATOM 3989 N N . THR B 1 4 ? -9.43 0.564 31.234 1 41.25 4 THR B N 1
ATOM 3990 C CA . THR B 1 4 ? -8.039 0.857 31.547 1 41.25 4 THR B CA 1
ATOM 3991 C C . THR B 1 4 ? -7.461 1.859 30.547 1 41.25 4 THR B C 1
ATOM 3993 O O . THR B 1 4 ? -7.211 1.521 29.391 1 41.25 4 THR B O 1
ATOM 3996 N N . SER B 1 5 ? -7.887 3.121 30.594 1 47.47 5 SER B N 1
ATOM 3997 C CA . SER B 1 5 ? -7.586 4.305 29.797 1 47.47 5 SER B CA 1
ATOM 3998 C C . SER B 1 5 ? -6.082 4.449 29.578 1 47.47 5 SER B C 1
ATOM 4000 O O . SER B 1 5 ? -5.305 4.426 30.531 1 47.47 5 SER B O 1
ATOM 4002 N N . ILE B 1 6 ? -5.508 3.9 28.562 1 55.97 6 ILE B N 1
ATOM 4003 C CA . ILE B 1 6 ? -4.125 4.191 28.188 1 55.97 6 ILE B CA 1
ATOM 4004 C C . ILE B 1 6 ? -3.764 5.609 28.641 1 55.97 6 ILE B C 1
ATOM 4006 O O . ILE B 1 6 ? -4.531 6.551 28.406 1 55.97 6 ILE B O 1
ATOM 4010 N N . PRO B 1 7 ? -2.721 5.703 29.531 1 64.75 7 PRO B N 1
ATOM 4011 C CA . PRO B 1 7 ? -2.295 7.059 29.891 1 64.75 7 PRO B CA 1
ATOM 4012 C C . PRO B 1 7 ? -2.217 7.996 28.688 1 64.75 7 PRO B C 1
ATOM 4014 O O . PRO B 1 7 ? -1.855 7.566 27.594 1 64.75 7 PRO B O 1
ATOM 4017 N N . VAL B 1 8 ? -2.807 9.102 28.734 1 71 8 VAL B N 1
ATOM 4018 C CA . VAL B 1 8 ? -2.904 10.133 27.703 1 71 8 VAL B CA 1
ATOM 4019 C C . VAL B 1 8 ? -1.568 10.266 26.969 1 71 8 VAL B C 1
ATOM 4021 O O . VAL B 1 8 ? -1.529 10.391 25.75 1 71 8 VAL B O 1
ATOM 4024 N N . ALA B 1 9 ? -0.509 10.055 27.703 1 69.94 9 ALA B N 1
ATOM 4025 C CA . ALA B 1 9 ? 0.812 10.211 27.109 1 69.94 9 ALA B CA 1
ATOM 4026 C C . ALA B 1 9 ? 1.087 9.102 26.094 1 69.94 9 ALA B C 1
ATOM 4028 O O . ALA B 1 9 ? 1.596 9.367 25 1 69.94 9 ALA B O 1
ATOM 4029 N N . LEU B 1 10 ? 0.805 7.93 26.484 1 70.12 10 LEU B N 1
ATOM 4030 C CA . LEU B 1 10 ? 1.03 6.793 25.609 1 70.12 10 LEU B CA 1
ATOM 4031 C C . LEU B 1 10 ? 0.107 6.859 24.391 1 70.12 10 LEU B C 1
ATOM 4033 O O . LEU B 1 10 ? 0.526 6.566 23.266 1 70.12 10 LEU B O 1
ATOM 4037 N N . HIS B 1 11 ? -1.052 7.25 24.625 1 71.81 11 HIS B N 1
ATOM 4038 C CA . HIS B 1 11 ? -2.004 7.395 23.531 1 71.81 11 HIS B CA 1
ATOM 4039 C C . HIS B 1 11 ? -1.515 8.414 22.5 1 71.81 11 HIS B C 1
ATOM 4041 O O . HIS B 1 11 ? -1.566 8.164 21.297 1 71.81 11 HIS B O 1
ATOM 4047 N N . THR B 1 12 ? -0.962 9.43 23.047 1 70.75 12 THR B N 1
ATOM 4048 C CA . THR B 1 12 ? -0.484 10.5 22.172 1 70.75 12 THR B CA 1
ATOM 4049 C C . THR B 1 12 ? 0.674 10.016 21.312 1 70.75 12 THR B C 1
ATOM 4051 O O . THR B 1 12 ? 0.7 10.258 20.109 1 70.75 12 THR B O 1
ATOM 4054 N N . VAL B 1 13 ? 1.458 9.227 21.984 1 68.81 13 VAL B N 1
ATOM 4055 C CA . VAL B 1 13 ? 2.631 8.766 21.25 1 68.81 13 VAL B CA 1
ATOM 4056 C C . VAL B 1 13 ? 2.213 7.734 20.203 1 68.81 13 VAL B C 1
ATOM 4058 O O . VAL B 1 13 ? 2.658 7.793 19.062 1 68.81 13 VAL B O 1
ATOM 4061 N N . LEU B 1 14 ? 1.383 6.863 20.594 1 73 14 LEU B N 1
ATOM 4062 C CA . LEU B 1 14 ? 0.954 5.801 19.688 1 73 14 LEU B CA 1
ATOM 4063 C C . LEU B 1 14 ? 0.199 6.367 18.5 1 73 14 LEU B C 1
ATOM 4065 O O . LEU B 1 14 ? 0.465 5.992 17.359 1 73 14 LEU B O 1
ATOM 4069 N N . HIS B 1 15 ? -0.623 7.285 18.781 1 74 15 HIS B N 1
ATOM 4070 C CA . HIS B 1 15 ? -1.471 7.797 17.703 1 74 15 HIS B CA 1
ATOM 4071 C C . HIS B 1 15 ? -0.703 8.758 16.812 1 74 15 HIS B C 1
ATOM 4073 O O . HIS B 1 15 ? -1.109 9.008 15.672 1 74 15 HIS B O 1
ATOM 4079 N N . GLN B 1 16 ? 0.466 9.133 17.391 1 74.56 16 GLN B N 1
ATOM 4080 C CA . GLN B 1 16 ? 1.279 10.047 16.594 1 74.56 16 GLN B CA 1
ATOM 4081 C C . GLN B 1 16 ? 1.924 9.328 15.414 1 74.56 16 GLN B C 1
ATOM 4083 O O . GLN B 1 16 ? 2.217 9.945 14.383 1 74.56 16 GLN B O 1
ATOM 4088 N N . TYR B 1 17 ? 1.974 7.969 15.617 1 79.5 17 TYR B N 1
ATOM 4089 C CA . TYR B 1 17 ? 2.793 7.336 14.586 1 79.5 17 TYR B CA 1
ATOM 4090 C C . TYR B 1 17 ? 2.062 6.156 13.953 1 79.5 17 TYR B C 1
ATOM 4092 O O . TYR B 1 17 ? 2.531 5.582 12.969 1 79.5 17 TYR B O 1
ATOM 4100 N N . LEU B 1 18 ? 0.947 5.844 14.406 1 83.69 18 LEU B N 1
ATOM 4101 C CA . LEU B 1 18 ? 0.23 4.652 13.969 1 83.69 18 LEU B CA 1
ATOM 4102 C C . LEU B 1 18 ? -0.147 4.762 12.492 1 83.69 18 LEU B C 1
ATOM 4104 O O . LEU B 1 18 ? -0.229 3.752 11.789 1 83.69 18 LEU B O 1
ATOM 4108 N N . TYR B 1 19 ? -0.332 5.984 12.016 1 84.94 19 TYR B N 1
ATOM 4109 C CA . TYR B 1 19 ? -0.77 6.184 10.633 1 84.94 19 TYR B CA 1
ATOM 4110 C C . TYR B 1 19 ? 0.337 5.82 9.656 1 84.94 19 TYR B C 1
ATOM 4112 O O . TYR B 1 19 ? 0.09 5.684 8.453 1 84.94 19 TYR B O 1
ATOM 4120 N N . LEU B 1 20 ? 1.576 5.578 10.188 1 86.81 20 LEU B N 1
ATOM 4121 C CA . LEU B 1 20 ? 2.709 5.246 9.336 1 86.81 20 LEU B CA 1
ATOM 4122 C C . LEU B 1 20 ? 2.807 3.738 9.125 1 86.81 20 LEU B C 1
ATOM 4124 O O . LEU B 1 20 ? 3.508 3.279 8.219 1 86.81 20 LEU B O 1
ATOM 4128 N N . ILE B 1 21 ? 2.139 2.971 9.828 1 86 21 ILE B N 1
ATOM 4129 C CA . ILE B 1 21 ? 2.275 1.52 9.852 1 86 21 ILE B CA 1
ATOM 4130 C C . ILE B 1 21 ? 1.903 0.946 8.484 1 86 21 ILE B C 1
ATOM 4132 O O . ILE B 1 21 ? 2.643 0.135 7.922 1 86 21 ILE B O 1
ATOM 4136 N N . PRO B 1 22 ? 0.851 1.384 7.844 1 88.06 22 PRO B N 1
ATOM 4137 C CA . PRO B 1 22 ? 0.481 0.828 6.539 1 88.06 22 PRO B CA 1
ATOM 4138 C C . PRO B 1 22 ? 1.504 1.147 5.453 1 88.06 22 PRO B C 1
ATOM 4140 O O . PRO B 1 22 ? 1.493 0.523 4.387 1 88.06 22 PRO B O 1
ATOM 4143 N N . LEU B 1 23 ? 2.385 2.086 5.746 1 86.31 23 LEU B N 1
ATOM 4144 C CA . LEU B 1 23 ? 3.443 2.422 4.801 1 86.31 23 LEU B CA 1
ATOM 4145 C C . LEU B 1 23 ? 4.742 1.711 5.164 1 86.31 23 LEU B C 1
ATOM 4147 O O . LEU B 1 23 ? 5.43 1.179 4.289 1 86.31 23 LEU B O 1
ATOM 4151 N N . ILE B 1 24 ? 4.992 1.686 6.402 1 88.81 24 ILE B N 1
ATOM 4152 C CA . ILE B 1 24 ? 6.273 1.184 6.887 1 88.81 24 ILE B CA 1
ATOM 4153 C C . ILE B 1 24 ? 6.336 -0.331 6.699 1 88.81 24 ILE B C 1
ATOM 4155 O O . ILE B 1 24 ? 7.344 -0.863 6.223 1 88.81 24 ILE B O 1
ATOM 4159 N N . ILE B 1 25 ? 5.344 -1.062 6.906 1 90.5 25 ILE B N 1
ATOM 4160 C CA . ILE B 1 25 ? 5.359 -2.521 6.895 1 90.5 25 ILE B CA 1
ATOM 4161 C C . ILE B 1 25 ? 5.559 -3.025 5.469 1 90.5 25 ILE B C 1
ATOM 4163 O O . ILE B 1 25 ? 6.445 -3.84 5.207 1 90.5 25 ILE B O 1
ATOM 4167 N N . PRO B 1 26 ? 4.777 -2.545 4.477 1 91.94 26 PRO B N 1
ATOM 4168 C CA . PRO B 1 26 ? 5.039 -2.98 3.104 1 91.94 26 PRO B CA 1
ATOM 4169 C C . PRO B 1 26 ? 6.445 -2.617 2.627 1 91.94 26 PRO B C 1
ATOM 4171 O O . PRO B 1 26 ? 7.074 -3.393 1.901 1 91.94 26 PRO B O 1
ATOM 4174 N N . THR B 1 27 ? 6.945 -1.496 3.072 1 92.88 27 THR B N 1
ATOM 4175 C CA . THR B 1 27 ? 8.289 -1.089 2.672 1 92.88 27 THR B CA 1
ATOM 4176 C C . THR B 1 27 ? 9.336 -2.031 3.258 1 92.88 27 THR B C 1
ATOM 4178 O O . THR B 1 27 ? 10.25 -2.461 2.557 1 92.88 27 THR B O 1
ATOM 4181 N N . ILE B 1 28 ? 9.156 -2.309 4.469 1 93.19 28 ILE B N 1
ATOM 4182 C CA . ILE B 1 28 ? 10.078 -3.234 5.129 1 93.19 28 ILE B CA 1
ATOM 4183 C C . ILE B 1 28 ? 10.023 -4.594 4.434 1 93.19 28 ILE B C 1
ATOM 4185 O O . ILE B 1 28 ? 11.062 -5.215 4.188 1 93.19 28 ILE B O 1
ATOM 4189 N N . TYR B 1 29 ? 8.898 -5.051 4.094 1 94.19 29 TYR B N 1
ATOM 4190 C CA . TYR B 1 29 ? 8.711 -6.332 3.42 1 94.19 29 TYR B CA 1
ATOM 4191 C C . TYR B 1 29 ? 9.406 -6.336 2.061 1 94.19 29 TYR B C 1
ATOM 4193 O O . TYR B 1 29 ? 10.109 -7.289 1.719 1 94.19 29 TYR B O 1
ATOM 4201 N N . ILE B 1 30 ? 9.203 -5.297 1.32 1 94.5 30 ILE B N 1
ATOM 4202 C CA . ILE B 1 30 ? 9.797 -5.195 -0.01 1 94.5 30 ILE B CA 1
ATOM 4203 C C . ILE B 1 30 ? 11.32 -5.203 0.097 1 94.5 30 ILE B C 1
ATOM 4205 O O . ILE B 1 30 ? 11.992 -5.93 -0.632 1 94.5 30 ILE B O 1
ATOM 4209 N N . VAL B 1 31 ? 11.867 -4.438 1.048 1 95.38 31 VAL B N 1
ATOM 4210 C CA . VAL B 1 31 ? 13.312 -4.367 1.229 1 95.38 31 VAL B CA 1
ATOM 4211 C C . VAL B 1 31 ? 13.844 -5.734 1.646 1 95.38 31 VAL B C 1
ATOM 4213 O O . VAL B 1 31 ? 14.875 -6.188 1.142 1 95.38 31 VAL B O 1
ATOM 4216 N N . TYR B 1 32 ? 13.172 -6.398 2.488 1 94.88 32 TYR B N 1
ATOM 4217 C CA . TYR B 1 32 ? 13.594 -7.723 2.928 1 94.88 32 TYR B CA 1
ATOM 4218 C C . TYR B 1 32 ? 13.633 -8.703 1.759 1 94.88 32 TYR B C 1
ATOM 4220 O O . TYR B 1 32 ? 14.633 -9.398 1.557 1 94.88 32 TYR B O 1
ATOM 4228 N N . GLN B 1 33 ? 12.531 -8.75 0.963 1 95.31 33 GLN B N 1
ATOM 4229 C CA . GLN B 1 33 ? 12.43 -9.695 -0.138 1 95.31 33 GLN B CA 1
ATOM 4230 C C . GLN B 1 33 ? 13.484 -9.422 -1.205 1 95.31 33 GLN B C 1
ATOM 4232 O O . GLN B 1 33 ? 14.062 -10.352 -1.773 1 95.31 33 GLN B O 1
ATOM 4237 N N . ARG B 1 34 ? 13.758 -8.195 -1.39 1 95.44 34 ARG B N 1
ATOM 4238 C CA . ARG B 1 34 ? 14.609 -7.828 -2.516 1 95.44 34 ARG B CA 1
ATOM 4239 C C . ARG B 1 34 ? 16.078 -7.832 -2.113 1 95.44 34 ARG B C 1
ATOM 4241 O O . ARG B 1 34 ? 16.953 -8.047 -2.953 1 95.44 34 ARG B O 1
ATOM 4248 N N . ARG B 1 35 ? 16.391 -7.648 -0.815 1 95.75 35 ARG B N 1
ATOM 4249 C CA . ARG B 1 35 ? 17.797 -7.449 -0.463 1 95.75 35 ARG B CA 1
ATOM 4250 C C . ARG B 1 35 ? 18.266 -8.492 0.545 1 95.75 35 ARG B C 1
ATOM 4252 O O . ARG B 1 35 ? 19.438 -8.883 0.549 1 95.75 35 ARG B O 1
ATOM 4259 N N . PHE B 1 36 ? 17.375 -9.016 1.371 1 95.75 36 PHE B N 1
ATOM 4260 C CA . PHE B 1 36 ? 17.859 -9.789 2.51 1 95.75 36 PHE B CA 1
ATOM 4261 C C . PHE B 1 36 ? 17.344 -11.219 2.449 1 95.75 36 PHE B C 1
ATOM 4263 O O . PHE B 1 36 ? 17.875 -12.109 3.113 1 95.75 36 PHE B O 1
ATOM 4270 N N . SER B 1 37 ? 16.281 -11.469 1.704 1 94 37 SER B N 1
ATOM 4271 C CA . SER B 1 37 ? 15.742 -12.82 1.583 1 94 37 SER B CA 1
ATOM 4272 C C . SER B 1 37 ? 16.781 -13.781 1.018 1 94 37 SER B C 1
ATOM 4274 O O . SER B 1 37 ? 17.641 -13.383 0.214 1 94 37 SER B O 1
ATOM 4276 N N . PRO B 1 38 ? 16.719 -15.031 1.434 1 94.62 38 PRO B N 1
ATOM 4277 C CA . PRO B 1 38 ? 17.656 -16.016 0.891 1 94.62 38 PRO B CA 1
ATOM 4278 C C . PRO B 1 38 ? 17.562 -16.141 -0.628 1 94.62 38 PRO B C 1
ATOM 4280 O O . PRO B 1 38 ? 18.531 -16.531 -1.278 1 94.62 38 PRO B O 1
ATOM 4283 N N . LEU B 1 39 ? 16.438 -15.789 -1.217 1 96.44 39 LEU B N 1
ATOM 4284 C CA . LEU B 1 39 ? 16.266 -15.945 -2.656 1 96.44 39 LEU B CA 1
ATOM 4285 C C . LEU B 1 39 ? 16.578 -14.648 -3.391 1 96.44 39 LEU B C 1
ATOM 4287 O O . LEU B 1 39 ? 16.484 -14.586 -4.617 1 96.44 39 LEU B O 1
ATOM 4291 N N . ALA B 1 40 ? 16.984 -13.641 -2.592 1 97.38 40 ALA B N 1
ATOM 4292 C CA . ALA B 1 40 ? 17.281 -12.344 -3.207 1 97.38 40 ALA B CA 1
ATOM 4293 C C . ALA B 1 40 ? 18.406 -12.469 -4.227 1 97.38 40 ALA B C 1
ATOM 4295 O O . ALA B 1 40 ? 18.5 -11.664 -5.152 1 97.38 40 ALA B O 1
ATOM 4296 N N . GLN B 1 41 ? 19.234 -13.469 -4.102 1 97.62 41 GLN B N 1
ATOM 4297 C CA . GLN B 1 41 ? 20.391 -13.648 -4.961 1 97.62 41 GLN B CA 1
ATOM 4298 C C . GLN B 1 41 ? 20 -14.234 -6.312 1 97.62 41 GLN B C 1
ATOM 4300 O O . GLN B 1 41 ? 20.781 -14.234 -7.254 1 97.62 41 GLN B O 1
ATOM 4305 N N . PHE B 1 42 ? 18.875 -14.766 -6.469 1 98.31 42 PHE B N 1
ATOM 4306 C CA . PHE B 1 42 ? 18.438 -15.383 -7.715 1 98.31 42 PHE B CA 1
ATOM 4307 C C . PHE B 1 42 ? 17.625 -14.391 -8.547 1 98.31 42 PHE B C 1
ATOM 4309 O O . PHE B 1 42 ? 16.812 -13.641 -8.016 1 98.31 42 PHE B O 1
ATOM 4316 N N . PRO B 1 43 ? 17.844 -14.406 -9.836 1 98.31 43 PRO B N 1
ATOM 4317 C CA . PRO B 1 43 ? 17.125 -13.477 -10.711 1 98.31 43 PRO B CA 1
ATOM 4318 C C . PRO B 1 43 ? 15.703 -13.922 -11 1 98.31 43 PRO B C 1
ATOM 4320 O O . PRO B 1 43 ? 15.359 -15.094 -10.805 1 98.31 43 PRO B O 1
ATOM 4323 N N . GLY B 1 44 ? 14.812 -13.031 -11.461 1 98.38 44 GLY B N 1
ATOM 4324 C CA . GLY B 1 44 ? 13.422 -13.25 -11.828 1 98.38 44 GLY B CA 1
ATOM 4325 C C . GLY B 1 44 ? 12.617 -11.969 -11.898 1 98.38 44 GLY B C 1
ATOM 4326 O O . GLY B 1 44 ? 13.141 -10.883 -11.641 1 98.38 44 GLY B O 1
ATOM 4327 N N . PRO B 1 45 ? 11.43 -12.086 -12.227 1 98.19 45 PRO B N 1
ATOM 4328 C CA . PRO B 1 45 ? 10.586 -10.891 -12.266 1 98.19 45 PRO B CA 1
ATOM 4329 C C . PRO B 1 45 ? 10.422 -10.242 -10.898 1 98.19 45 PRO B C 1
ATOM 4331 O O . PRO B 1 45 ? 10.312 -10.938 -9.883 1 98.19 45 PRO B O 1
ATOM 4334 N N . PHE B 1 46 ? 10.375 -8.914 -10.867 1 97.19 46 PHE B N 1
ATOM 4335 C CA . PHE B 1 46 ? 10.305 -8.141 -9.633 1 97.19 46 PHE B CA 1
ATOM 4336 C C . PHE B 1 46 ? 9.102 -8.555 -8.805 1 97.19 46 PHE B C 1
ATOM 4338 O O . PHE B 1 46 ? 9.234 -8.875 -7.621 1 97.19 46 PHE B O 1
ATOM 4345 N N . LEU B 1 47 ? 7.934 -8.594 -9.438 1 96.56 47 LEU B N 1
ATOM 4346 C CA . LEU B 1 47 ? 6.703 -8.867 -8.703 1 96.56 47 LEU B CA 1
ATOM 4347 C C . LEU B 1 47 ? 6.684 -10.305 -8.188 1 96.56 47 LEU B C 1
ATOM 4349 O O . LEU B 1 47 ? 6.066 -10.594 -7.16 1 96.56 47 LEU B O 1
ATOM 4353 N N . ALA B 1 48 ? 7.387 -11.211 -8.883 1 97.12 48 ALA B N 1
ATOM 4354 C CA . ALA B 1 48 ? 7.457 -12.602 -8.445 1 97.12 48 ALA B CA 1
ATOM 4355 C C . ALA B 1 48 ? 8.141 -12.711 -7.086 1 97.12 48 ALA B C 1
ATOM 4357 O O . ALA B 1 48 ? 7.805 -13.586 -6.281 1 97.12 48 ALA B O 1
ATOM 4358 N N . SER B 1 49 ? 9.086 -11.797 -6.879 1 96.06 49 SER B N 1
ATOM 4359 C CA . SER B 1 49 ? 9.82 -11.836 -5.613 1 96.06 49 SER B CA 1
ATOM 4360 C C . SER B 1 49 ? 8.938 -11.383 -4.453 1 96.06 49 SER B C 1
ATOM 4362 O O . SER B 1 49 ? 9.242 -11.664 -3.293 1 96.06 49 SER B O 1
ATOM 4364 N N . LEU B 1 50 ? 7.828 -10.75 -4.738 1 94.94 50 LEU B N 1
ATOM 4365 C CA . LEU B 1 50 ? 7.078 -10.086 -3.676 1 94.94 50 LEU B CA 1
ATOM 4366 C C . LEU B 1 50 ? 5.824 -10.875 -3.322 1 94.94 50 LEU B C 1
ATOM 4368 O O . LEU B 1 50 ? 5.352 -10.82 -2.184 1 94.94 50 LEU B O 1
ATOM 4372 N N . THR B 1 51 ? 5.262 -11.562 -4.301 1 93.44 51 THR B N 1
ATOM 4373 C CA . THR B 1 51 ? 3.953 -12.141 -4.02 1 93.44 51 THR B CA 1
ATOM 4374 C C . THR B 1 51 ? 3.701 -13.359 -4.902 1 93.44 51 THR B C 1
ATOM 4376 O O . THR B 1 51 ? 4.137 -13.398 -6.055 1 93.44 51 THR B O 1
ATOM 4379 N N . LYS B 1 52 ? 2.936 -14.289 -4.418 1 93.12 52 LYS B N 1
ATOM 4380 C CA . LYS B 1 52 ? 2.514 -15.453 -5.188 1 93.12 52 LYS B CA 1
ATOM 4381 C C . LYS B 1 52 ? 1.367 -15.109 -6.129 1 93.12 52 LYS B C 1
ATOM 4383 O O . LYS B 1 52 ? 1.062 -15.867 -7.051 1 93.12 52 LYS B O 1
ATOM 4388 N N . LEU B 1 53 ? 0.805 -13.969 -5.91 1 93 53 LEU B N 1
ATOM 4389 C CA . LEU B 1 53 ? -0.317 -13.555 -6.746 1 93 53 LEU B CA 1
ATOM 4390 C C . LEU B 1 53 ? 0.138 -13.289 -8.18 1 93 53 LEU B C 1
ATOM 4392 O O . LEU B 1 53 ? -0.656 -13.391 -9.117 1 93 53 LEU B O 1
ATOM 4396 N N . TRP B 1 54 ? 1.408 -13.008 -8.258 1 95.38 54 TRP B N 1
ATOM 4397 C CA . TRP B 1 54 ? 1.979 -12.875 -9.594 1 95.38 54 TRP B CA 1
ATOM 4398 C C . TRP B 1 54 ? 1.878 -14.188 -10.367 1 95.38 54 TRP B C 1
ATOM 4400 O O . TRP B 1 54 ? 1.434 -14.203 -11.516 1 95.38 54 TRP B O 1
ATOM 4410 N N . LEU B 1 55 ? 2.188 -15.266 -9.742 1 95.19 55 LEU B N 1
ATOM 4411 C CA . LEU B 1 55 ? 2.127 -16.578 -10.359 1 95.19 55 LEU B CA 1
ATOM 4412 C C . LEU B 1 55 ? 0.687 -16.969 -10.672 1 95.19 55 LEU B C 1
ATOM 4414 O O . LEU B 1 55 ? 0.402 -17.516 -11.742 1 95.19 55 LEU B O 1
ATOM 4418 N N . VAL B 1 56 ? -0.168 -16.656 -9.766 1 95.75 56 VAL B N 1
ATOM 4419 C CA . VAL B 1 56 ? -1.585 -16.953 -9.953 1 95.75 56 VAL B CA 1
ATOM 4420 C C . VAL B 1 56 ? -2.1 -16.234 -11.195 1 95.75 56 VAL B C 1
ATOM 4422 O O . VAL B 1 56 ? -2.76 -16.844 -12.047 1 95.75 56 VAL B O 1
ATOM 4425 N N . TYR B 1 57 ? -1.714 -15.023 -11.289 1 97 57 TYR B N 1
ATOM 4426 C CA . TYR B 1 57 ? -2.145 -14.227 -12.43 1 97 57 TYR B CA 1
ATOM 4427 C C . TYR B 1 57 ? -1.602 -14.789 -13.734 1 97 57 TYR B C 1
ATOM 4429 O O . TYR B 1 57 ? -2.342 -14.938 -14.711 1 97 57 TYR B O 1
ATOM 4437 N N . LYS B 1 58 ? -0.367 -15.156 -13.781 1 96.88 58 LYS B N 1
ATOM 4438 C CA . LYS B 1 58 ? 0.285 -15.648 -14.984 1 96.88 58 LYS B CA 1
ATOM 4439 C C . LYS B 1 58 ? -0.27 -17.016 -15.391 1 96.88 58 LYS B C 1
ATOM 4441 O O . LYS B 1 58 ? -0.467 -17.281 -16.578 1 96.88 58 LYS B O 1
ATOM 4446 N N . ILE B 1 59 ? -0.566 -17.844 -14.469 1 97.62 59 ILE B N 1
ATOM 4447 C CA . ILE B 1 59 ? -1.118 -19.156 -14.742 1 97.62 59 ILE B CA 1
ATOM 4448 C C . ILE B 1 59 ? -2.529 -19.031 -15.312 1 97.62 59 ILE B C 1
ATOM 4450 O O . ILE B 1 59 ? -2.889 -19.719 -16.266 1 97.62 59 ILE B O 1
ATOM 4454 N N . ARG B 1 60 ? -3.242 -18.109 -14.781 1 96.56 60 ARG B N 1
ATOM 4455 C CA . ARG B 1 60 ? -4.625 -17.938 -15.211 1 96.56 60 ARG B CA 1
ATOM 4456 C C . ARG B 1 60 ? -4.684 -17.375 -16.625 1 96.56 60 ARG B C 1
ATOM 4458 O O . ARG B 1 60 ? -5.719 -17.469 -17.297 1 96.56 60 ARG B O 1
ATOM 4465 N N . GLN B 1 61 ? -3.584 -16.844 -17.094 1 96.62 61 GLN B N 1
ATOM 4466 C CA . GLN B 1 61 ? -3.535 -16.328 -18.453 1 96.62 61 GLN B CA 1
ATOM 4467 C C . GLN B 1 61 ? -3.441 -17.469 -19.469 1 96.62 61 GLN B C 1
ATOM 4469 O O . GLN B 1 61 ? -3.639 -17.266 -20.656 1 96.62 61 GLN B O 1
ATOM 4474 N N . GLY B 1 62 ? -3.062 -18.672 -19.031 1 97.12 62 GLY B N 1
ATOM 4475 C CA . GLY B 1 62 ? -3.139 -19.859 -19.859 1 97.12 62 GLY B CA 1
ATOM 4476 C C . GLY B 1 62 ? -1.92 -20.062 -20.75 1 97.12 62 GLY B C 1
ATOM 4477 O O . GLY B 1 62 ? -1.972 -20.781 -21.734 1 97.12 62 GLY B O 1
ATOM 4478 N N . GLN B 1 63 ? -0.833 -19.359 -20.453 1 97.56 63 GLN B N 1
ATOM 4479 C CA . GLN B 1 63 ? 0.364 -19.469 -21.281 1 97.56 63 GLN B CA 1
ATOM 4480 C C . GLN B 1 63 ? 1.606 -19.688 -20.422 1 97.56 63 GLN B C 1
ATOM 4482 O O . GLN B 1 63 ? 2.689 -19.203 -20.766 1 97.56 63 GLN B O 1
ATOM 4487 N N . TYR B 1 64 ? 1.429 -20.312 -19.297 1 98.06 64 TYR B N 1
ATOM 4488 C CA . TYR B 1 64 ? 2.545 -20.453 -18.375 1 98.06 64 TYR B CA 1
ATOM 4489 C C . TYR B 1 64 ? 3.682 -21.25 -18.984 1 98.06 64 TYR B C 1
ATOM 4491 O O . TYR B 1 64 ? 4.855 -20.969 -18.734 1 98.06 64 TYR B O 1
ATOM 4499 N N . HIS B 1 65 ? 3.373 -22.281 -19.812 1 98.06 65 HIS B N 1
ATOM 4500 C CA . HIS B 1 65 ? 4.395 -23.109 -20.438 1 98.06 65 HIS B CA 1
ATOM 4501 C C . HIS B 1 65 ? 5.312 -22.281 -21.328 1 98.06 65 HIS B C 1
ATOM 4503 O O . HIS B 1 65 ? 6.52 -22.516 -21.375 1 98.06 65 HIS B O 1
ATOM 4509 N N . ARG B 1 66 ? 4.773 -21.281 -21.906 1 98.12 66 ARG B N 1
ATOM 4510 C CA . ARG B 1 66 ? 5.586 -20.391 -22.734 1 98.12 66 ARG B CA 1
ATOM 4511 C C . ARG B 1 66 ? 6.32 -19.375 -21.859 1 98.12 66 ARG B C 1
ATOM 4513 O O . ARG B 1 66 ? 7.477 -19.047 -22.141 1 98.12 66 ARG B O 1
ATOM 4520 N N . LEU B 1 67 ? 5.617 -18.969 -20.859 1 98.25 67 LEU B N 1
ATOM 4521 C CA . LEU B 1 67 ? 6.219 -18 -19.953 1 98.25 67 LEU B CA 1
ATOM 4522 C C . LEU B 1 67 ? 7.492 -18.562 -19.328 1 98.25 67 LEU B C 1
ATOM 4524 O O . LEU B 1 67 ? 8.516 -17.875 -19.266 1 98.25 67 LEU B O 1
ATOM 4528 N N . ILE B 1 68 ? 7.434 -19.75 -18.891 1 98.56 68 ILE B N 1
ATOM 4529 C CA . ILE B 1 68 ? 8.562 -20.328 -18.172 1 98.56 68 ILE B CA 1
ATOM 4530 C C . ILE B 1 68 ? 9.758 -20.484 -19.109 1 98.56 68 ILE B C 1
ATOM 4532 O O . ILE B 1 68 ? 10.906 -20.312 -18.688 1 98.56 68 ILE B O 1
ATOM 4536 N N . GLN B 1 69 ? 9.523 -20.812 -20.359 1 98.5 69 GLN B N 1
ATOM 4537 C CA . GLN B 1 69 ? 10.594 -20.844 -21.344 1 98.5 69 GLN B CA 1
ATOM 4538 C C . GLN B 1 69 ? 11.25 -19.469 -21.484 1 98.5 69 GLN B C 1
ATOM 4540 O O . GLN B 1 69 ? 12.477 -19.359 -21.469 1 98.5 69 GLN B O 1
ATOM 4545 N N . THR B 1 70 ? 10.406 -18.469 -21.531 1 98.38 70 THR B N 1
ATOM 4546 C CA . THR B 1 70 ? 10.891 -17.109 -21.688 1 98.38 70 THR B CA 1
ATOM 4547 C C . THR B 1 70 ? 11.711 -16.688 -20.469 1 98.38 70 THR B C 1
ATOM 4549 O O . THR B 1 70 ? 12.766 -16.062 -20.609 1 98.38 70 THR B O 1
ATOM 4552 N N . LEU B 1 71 ? 11.227 -17.016 -19.344 1 98.69 71 LEU B N 1
ATOM 4553 C CA . LEU B 1 71 ? 11.922 -16.641 -18.109 1 98.69 71 LEU B CA 1
ATOM 4554 C C . LEU B 1 71 ? 13.289 -17.312 -18.031 1 98.69 71 LEU B C 1
ATOM 4556 O O . LEU B 1 71 ? 14.281 -16.656 -17.688 1 98.69 71 LEU B O 1
ATOM 4560 N N . HIS B 1 72 ? 13.367 -18.547 -18.406 1 98.56 72 HIS B N 1
ATOM 4561 C CA . HIS B 1 72 ? 14.648 -19.234 -18.328 1 98.56 72 HIS B CA 1
ATOM 4562 C C . HIS B 1 72 ? 15.602 -18.766 -19.422 1 98.56 72 HIS B C 1
ATOM 4564 O O . HIS B 1 72 ? 16.828 -18.766 -19.234 1 98.56 72 HIS B O 1
ATOM 4570 N N . ALA B 1 73 ? 15.07 -18.406 -20.5 1 98.06 73 ALA B N 1
ATOM 4571 C CA . ALA B 1 73 ? 15.906 -17.812 -21.547 1 98.06 73 ALA B CA 1
ATOM 4572 C C . ALA B 1 73 ? 16.5 -16.484 -21.078 1 98.06 73 ALA B C 1
ATOM 4574 O O . ALA B 1 73 ? 17.656 -16.188 -21.375 1 98.06 73 ALA B O 1
ATOM 4575 N N . GLN B 1 74 ? 15.719 -15.773 -20.344 1 98.19 74 GLN B N 1
ATOM 4576 C CA . GLN B 1 74 ? 16.094 -14.43 -19.938 1 98.19 74 GLN B CA 1
ATOM 4577 C C . GLN B 1 74 ? 17 -14.461 -18.703 1 98.19 74 GLN B C 1
ATOM 4579 O O . GLN B 1 74 ? 17.969 -13.703 -18.609 1 98.19 74 GLN B O 1
ATOM 4584 N N . TYR B 1 75 ? 16.672 -15.375 -17.766 1 98.25 75 TYR B N 1
ATOM 4585 C CA . TYR B 1 75 ? 17.297 -15.258 -16.438 1 98.25 75 TYR B CA 1
ATOM 4586 C C . TYR B 1 75 ? 18.25 -16.422 -16.188 1 98.25 75 TYR B C 1
ATOM 4588 O O . TYR B 1 75 ? 18.969 -16.422 -15.188 1 98.25 75 TYR B O 1
ATOM 4596 N N . GLY B 1 76 ? 18.141 -17.469 -17.031 1 97.75 76 GLY B N 1
ATOM 4597 C CA . GLY B 1 76 ? 19.047 -18.578 -16.844 1 97.75 76 GLY B CA 1
ATOM 4598 C C . GLY B 1 76 ? 18.391 -19.797 -16.219 1 97.75 76 GLY B C 1
ATOM 4599 O O . GLY B 1 76 ? 17.156 -19.906 -16.203 1 97.75 76 GLY B O 1
ATOM 4600 N N . PRO B 1 77 ? 19.172 -20.75 -15.719 1 97.94 77 PRO B N 1
ATOM 4601 C CA . PRO B 1 77 ? 18.656 -22.062 -15.336 1 97.94 77 PRO B CA 1
ATOM 4602 C C . PRO B 1 77 ? 17.969 -22.062 -13.977 1 97.94 77 PRO B C 1
ATOM 4604 O O . PRO B 1 77 ? 17.297 -23.031 -13.609 1 97.94 77 PRO B O 1
ATOM 4607 N N . VAL B 1 78 ? 18.219 -21 -13.203 1 98.69 78 VAL B N 1
ATOM 4608 C CA . VAL B 1 78 ? 17.547 -20.859 -11.906 1 98.69 78 VAL B CA 1
ATOM 4609 C C . VAL B 1 78 ? 16.844 -19.516 -11.836 1 98.69 78 VAL B C 1
ATOM 4611 O O . VAL B 1 78 ? 17.484 -18.469 -11.875 1 98.69 78 VAL B O 1
ATOM 4614 N N . VAL B 1 79 ? 15.516 -19.562 -11.734 1 98.81 79 VAL B N 1
ATOM 4615 C CA . VAL B 1 79 ? 14.727 -18.344 -11.82 1 98.81 79 VAL B CA 1
ATOM 4616 C C . VAL B 1 79 ? 13.797 -18.234 -10.609 1 98.81 79 VAL B C 1
ATOM 4618 O O . VAL B 1 79 ? 13.094 -19.203 -10.273 1 98.81 79 VAL B O 1
ATOM 4621 N N . ARG B 1 80 ? 13.844 -17.109 -9.969 1 98.38 80 ARG B N 1
ATOM 4622 C CA . ARG B 1 80 ? 12.906 -16.875 -8.867 1 98.38 80 ARG B CA 1
ATOM 4623 C C . ARG B 1 80 ? 11.516 -16.562 -9.398 1 98.38 80 ARG B C 1
ATOM 4625 O O . ARG B 1 80 ? 11.328 -15.578 -10.125 1 98.38 80 ARG B O 1
ATOM 4632 N N . ILE B 1 81 ? 10.516 -17.344 -8.953 1 98.06 81 ILE B N 1
ATOM 4633 C CA . ILE B 1 81 ? 9.172 -17.156 -9.492 1 98.06 81 ILE B CA 1
ATOM 4634 C C . ILE B 1 81 ? 8.188 -16.922 -8.352 1 98.06 81 ILE B C 1
ATOM 4636 O O . ILE B 1 81 ? 6.969 -16.922 -8.562 1 98.06 81 ILE B O 1
ATOM 4640 N N . GLY B 1 82 ? 8.641 -16.797 -7.195 1 95.88 82 GLY B N 1
ATOM 4641 C CA . GLY B 1 82 ? 7.855 -16.484 -6.012 1 95.88 82 GLY B CA 1
ATOM 4642 C C . GLY B 1 82 ? 8.703 -16.031 -4.836 1 95.88 82 GLY B C 1
ATOM 4643 O O . GLY B 1 82 ? 9.93 -16.125 -4.879 1 95.88 82 GLY B O 1
ATOM 4644 N N . PRO B 1 83 ? 8.039 -15.57 -3.824 1 94.69 83 PRO B N 1
ATOM 4645 C CA . PRO B 1 83 ? 8.812 -15.133 -2.658 1 94.69 83 PRO B CA 1
ATOM 4646 C C . PRO B 1 83 ? 9.648 -16.25 -2.047 1 94.69 83 PRO B C 1
ATOM 4648 O O . PRO B 1 83 ? 10.703 -15.984 -1.459 1 94.69 83 PRO B O 1
ATOM 4651 N N . ASP B 1 84 ? 9.203 -17.469 -2.232 1 94.62 84 ASP B N 1
ATOM 4652 C CA . ASP B 1 84 ? 9.914 -18.609 -1.665 1 94.62 84 ASP B CA 1
ATOM 4653 C C . ASP B 1 84 ? 10.047 -19.734 -2.686 1 94.62 84 ASP B C 1
ATOM 4655 O O . ASP B 1 84 ? 10.133 -20.906 -2.314 1 94.62 84 ASP B O 1
ATOM 4659 N N . GLU B 1 85 ? 10.031 -19.422 -3.971 1 96.31 85 GLU B N 1
ATOM 4660 C CA . GLU B 1 85 ? 9.961 -20.484 -4.961 1 96.31 85 GLU B CA 1
ATOM 4661 C C . GLU B 1 85 ? 10.891 -20.203 -6.145 1 96.31 85 GLU B C 1
ATOM 4663 O O . GLU B 1 85 ? 10.953 -19.078 -6.637 1 96.31 8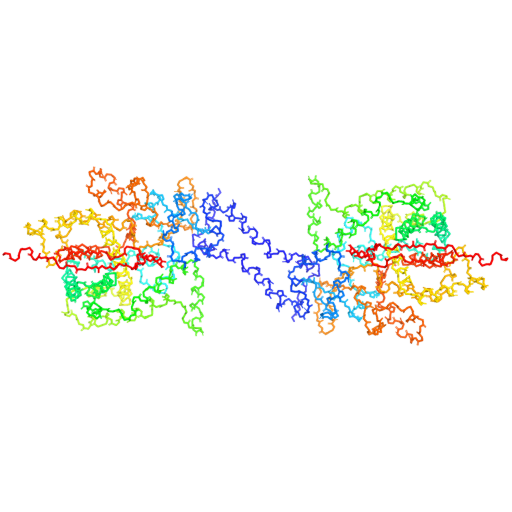5 GLU B O 1
ATOM 4668 N N . LEU B 1 86 ? 11.594 -21.25 -6.527 1 98.44 86 LEU B N 1
ATOM 4669 C CA . LEU B 1 86 ? 12.5 -21.188 -7.672 1 98.44 86 LEU B CA 1
ATOM 4670 C C . LEU B 1 86 ? 12.07 -22.172 -8.758 1 98.44 86 LEU B C 1
ATOM 4672 O O . LEU B 1 86 ? 11.648 -23.297 -8.453 1 98.44 86 LEU B O 1
ATOM 4676 N N . SER B 1 87 ? 12.148 -21.75 -10.008 1 98.81 87 SER B N 1
ATOM 4677 C CA . SER B 1 87 ? 12.086 -22.656 -11.156 1 98.81 87 SER B CA 1
ATOM 4678 C C . SER B 1 87 ? 13.484 -23.109 -11.562 1 98.81 87 SER B C 1
ATOM 4680 O O . SER B 1 87 ? 14.375 -22.297 -11.773 1 98.81 87 SER B O 1
ATOM 4682 N N . ILE B 1 88 ? 13.625 -24.391 -11.703 1 98.69 88 ILE B N 1
ATOM 4683 C CA . ILE B 1 88 ? 14.945 -24.984 -11.922 1 98.69 88 ILE B CA 1
ATOM 4684 C C . ILE B 1 88 ? 15 -25.625 -13.305 1 98.69 88 ILE B C 1
ATOM 4686 O O . ILE B 1 88 ? 14.141 -26.453 -13.648 1 98.69 88 ILE B O 1
ATOM 4690 N N . ALA B 1 89 ? 15.992 -25.281 -14.109 1 98.25 89 ALA B N 1
ATOM 4691 C CA . ALA B 1 89 ? 16.234 -25.922 -15.398 1 98.25 89 ALA B CA 1
ATOM 4692 C C . ALA B 1 89 ? 17.656 -26.438 -15.492 1 98.25 89 ALA B C 1
ATOM 4694 O O . ALA B 1 89 ? 18.094 -26.891 -16.562 1 98.25 89 ALA B O 1
ATOM 4695 N N . ASP B 1 90 ? 18.391 -26.359 -14.375 1 97.81 90 ASP B N 1
ATOM 4696 C CA . ASP B 1 90 ? 19.734 -26.922 -14.297 1 97.81 90 ASP B CA 1
ATOM 4697 C C . ASP B 1 90 ? 19.703 -28.453 -14.242 1 97.81 90 ASP B C 1
ATOM 4699 O O . ASP B 1 90 ? 19.078 -29.031 -13.344 1 97.81 90 ASP B O 1
ATOM 4703 N N . PRO B 1 91 ? 20.391 -29.125 -15.195 1 96.5 91 PRO B N 1
ATOM 4704 C CA . PRO B 1 91 ? 20.281 -30.594 -15.305 1 96.5 91 PRO B CA 1
ATOM 4705 C C . PRO B 1 91 ? 20.719 -31.312 -14.031 1 96.5 91 PRO B C 1
ATOM 4707 O O . PRO B 1 91 ? 20.094 -32.281 -13.625 1 96.5 91 PRO B O 1
ATOM 4710 N N . GLU B 1 92 ? 21.734 -30.828 -13.398 1 95.69 92 GLU B N 1
ATOM 4711 C CA . GLU B 1 92 ? 22.219 -31.469 -12.18 1 95.69 92 GLU B CA 1
ATOM 4712 C C . GLU B 1 92 ? 21.203 -31.328 -11.047 1 95.69 92 GLU B C 1
ATOM 4714 O O . GLU B 1 92 ? 20.953 -32.281 -10.297 1 95.69 92 GLU B O 1
ATOM 4719 N N . ALA B 1 93 ? 20.734 -30.172 -10.945 1 97.38 93 ALA B N 1
ATOM 4720 C CA . ALA B 1 93 ? 19.734 -29.922 -9.914 1 97.38 93 ALA B CA 1
ATOM 4721 C C . ALA B 1 93 ? 18.453 -30.734 -10.188 1 97.38 93 ALA B C 1
ATOM 4723 O O . ALA B 1 93 ? 17.844 -31.266 -9.258 1 97.38 93 ALA B O 1
ATOM 4724 N N . VAL B 1 94 ? 18.062 -30.797 -11.43 1 97.38 94 VAL B N 1
ATOM 4725 C CA . VAL B 1 94 ? 16.875 -31.562 -11.805 1 97.38 94 VAL B CA 1
ATOM 4726 C C . VAL B 1 94 ? 17.047 -33 -11.375 1 97.38 94 VAL B C 1
ATOM 4728 O O . VAL B 1 94 ? 16.141 -33.594 -10.789 1 97.38 94 VAL B O 1
ATOM 4731 N N . LYS B 1 95 ? 18.156 -33.531 -11.617 1 95 95 LYS B N 1
ATOM 4732 C CA . LYS B 1 95 ? 18.453 -34.906 -11.211 1 95 95 LYS B CA 1
ATOM 4733 C C . LYS B 1 95 ? 18.375 -35.062 -9.695 1 95 95 LYS B C 1
ATOM 4735 O O . LYS B 1 95 ? 17.797 -36.031 -9.203 1 95 95 LYS B O 1
ATOM 4740 N N . GLN B 1 96 ? 18.891 -34.125 -9.047 1 95.62 96 GLN B N 1
ATOM 4741 C CA . GLN B 1 96 ? 18.891 -34.188 -7.586 1 95.62 96 GLN B CA 1
ATOM 4742 C C . GLN B 1 96 ? 17.453 -34.156 -7.043 1 95.62 96 GLN B C 1
ATOM 4744 O O . GLN B 1 96 ? 17.141 -34.906 -6.102 1 95.62 96 GLN B O 1
ATOM 4749 N N . ILE B 1 97 ? 16.641 -33.406 -7.613 1 97.19 97 ILE B N 1
ATOM 4750 C CA . ILE B 1 97 ? 15.281 -33.156 -7.109 1 97.19 97 ILE B CA 1
ATOM 4751 C C . ILE B 1 97 ? 14.398 -34.375 -7.441 1 97.19 97 ILE B C 1
ATOM 4753 O O . ILE B 1 97 ? 13.578 -34.781 -6.625 1 97.19 97 ILE B O 1
ATOM 4757 N N . TYR B 1 98 ? 14.578 -34.969 -8.648 1 96.56 98 TYR B N 1
ATOM 4758 C CA . TYR B 1 98 ? 13.578 -35.906 -9.133 1 96.56 98 TYR B CA 1
ATOM 4759 C C . TYR B 1 98 ? 14.172 -37.312 -9.281 1 96.56 98 TYR B C 1
ATOM 4761 O O . TYR B 1 98 ? 13.586 -38.156 -9.93 1 96.56 98 TYR B O 1
ATOM 4769 N N . SER B 1 99 ? 15.242 -37.625 -8.688 1 93.31 99 SER B N 1
ATOM 4770 C CA . SER B 1 99 ? 15.82 -38.938 -8.75 1 93.31 99 SER B CA 1
ATOM 4771 C C . SER B 1 99 ? 15.18 -39.875 -7.727 1 93.31 99 SER B C 1
ATOM 4773 O O . SER B 1 99 ? 14.477 -39.406 -6.816 1 93.31 99 SER B O 1
ATOM 4775 N N . SER B 1 100 ? 15.438 -41.125 -7.969 1 90.38 100 SER B N 1
ATOM 4776 C CA . SER B 1 100 ? 14.953 -42.125 -7.016 1 90.38 100 SER B CA 1
ATOM 4777 C C . SER B 1 100 ? 15.625 -41.938 -5.652 1 90.38 100 SER B C 1
ATOM 4779 O O . SER B 1 100 ? 16.844 -41.781 -5.57 1 90.38 100 SER B O 1
ATOM 4781 N N . GLY B 1 101 ? 14.82 -41.938 -4.648 1 87.31 101 GLY B N 1
ATOM 4782 C CA . GLY B 1 101 ? 15.359 -41.781 -3.307 1 87.31 101 GLY B CA 1
ATOM 4783 C C . GLY B 1 101 ? 15.508 -40.344 -2.879 1 87.31 101 GLY B C 1
ATOM 4784 O O . GLY B 1 101 ? 16.016 -40.062 -1.789 1 87.31 101 GLY B O 1
ATOM 4785 N N . SER B 1 102 ? 15.141 -39.5 -3.773 1 91.44 102 SER B N 1
ATOM 4786 C CA . SER B 1 102 ? 15.211 -38.062 -3.445 1 91.44 102 SER B CA 1
ATOM 4787 C C . SER B 1 102 ? 14.422 -37.75 -2.18 1 91.44 102 SER B C 1
ATOM 4789 O O . SER B 1 102 ? 13.391 -38.375 -1.91 1 91.44 102 SER B O 1
ATOM 4791 N N . ARG B 1 103 ? 14.852 -36.75 -1.413 1 91.62 103 ARG B N 1
ATOM 4792 C CA . ARG B 1 103 ? 14.203 -36.344 -0.172 1 91.62 103 ARG B CA 1
ATOM 4793 C C . ARG B 1 103 ? 13.289 -35.156 -0.398 1 91.62 103 ARG B C 1
ATOM 4795 O O . ARG B 1 103 ? 12.711 -34.625 0.551 1 91.62 103 ARG B O 1
ATOM 4802 N N . PHE B 1 104 ? 13.258 -34.781 -1.635 1 95.75 104 PHE B N 1
ATOM 4803 C CA . PHE B 1 104 ? 12.422 -33.625 -1.962 1 95.75 104 PHE B CA 1
ATOM 4804 C C . PHE B 1 104 ? 10.953 -34.031 -2.039 1 95.75 104 PHE B C 1
ATOM 4806 O O . PHE B 1 104 ? 10.539 -34.688 -2.992 1 95.75 104 PHE B O 1
ATOM 4813 N N . GLN B 1 105 ? 10.195 -33.531 -1.129 1 94.69 105 GLN B N 1
ATOM 4814 C CA . GLN B 1 105 ? 8.773 -33.875 -1.081 1 94.69 105 GLN B CA 1
ATOM 4815 C C . GLN B 1 105 ? 7.957 -32.906 -1.942 1 94.69 105 GLN B C 1
ATOM 4817 O O . GLN B 1 105 ? 8.352 -31.766 -2.148 1 94.69 105 GLN B O 1
ATOM 4822 N N . LYS B 1 106 ? 6.828 -33.406 -2.406 1 94.94 106 LYS B N 1
ATOM 4823 C CA . LYS B 1 106 ? 5.895 -32.531 -3.102 1 94.94 106 LYS B CA 1
ATOM 4824 C C . LYS B 1 106 ? 5.477 -31.359 -2.217 1 94.94 106 LYS B C 1
ATOM 4826 O O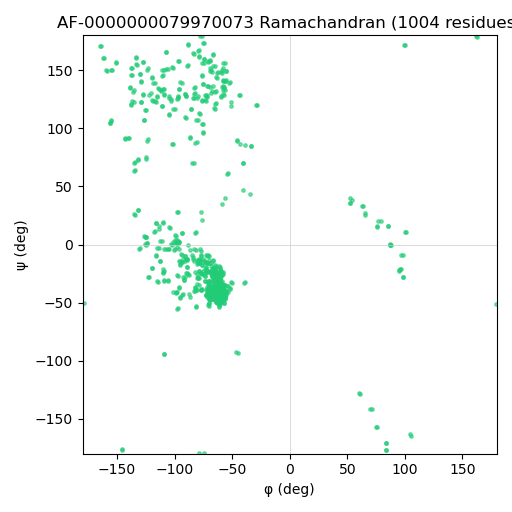 . LYS B 1 106 ? 5.27 -31.516 -1.013 1 94.94 106 LYS B O 1
ATOM 4831 N N . SER B 1 107 ? 5.348 -30.203 -2.795 1 94 107 SER B N 1
ATOM 4832 C CA . SER B 1 107 ? 5.039 -29 -2.035 1 94 107 SER B CA 1
ATOM 4833 C C . SER B 1 107 ? 3.555 -28.922 -1.685 1 94 107 SER B C 1
ATOM 4835 O O . SER B 1 107 ? 2.783 -29.812 -2.062 1 94 107 SER B O 1
ATOM 4837 N N . TYR B 1 108 ? 3.168 -27.906 -1.027 1 90.44 108 TYR B N 1
ATOM 4838 C CA . TYR B 1 108 ? 1.791 -27.703 -0.588 1 90.44 108 TYR B CA 1
ATOM 4839 C C . TYR B 1 108 ? 0.894 -27.328 -1.757 1 90.44 108 TYR B C 1
ATOM 4841 O O . TYR B 1 108 ? -0.333 -27.344 -1.639 1 90.44 108 TYR B O 1
ATOM 4849 N N . TRP B 1 109 ? 1.53 -26.969 -2.818 1 93 109 TRP B N 1
ATOM 4850 C CA . TRP B 1 109 ? 0.753 -26.719 -4.027 1 93 109 TRP B CA 1
ATOM 4851 C C . TRP B 1 109 ? -0.2 -27.875 -4.312 1 93 109 TRP B C 1
ATOM 4853 O O . TRP B 1 109 ? -1.345 -27.656 -4.719 1 93 109 TRP B O 1
ATOM 4863 N N . TYR B 1 110 ? 0.153 -29.047 -4.004 1 95.44 110 TYR B N 1
ATOM 4864 C CA . TYR B 1 110 ? -0.603 -30.25 -4.312 1 95.44 110 TYR B CA 1
ATOM 4865 C C . TYR B 1 110 ? -1.744 -30.453 -3.324 1 95.44 110 TYR B C 1
ATOM 4867 O O . TYR B 1 110 ? -2.645 -31.266 -3.561 1 95.44 110 TYR B O 1
ATOM 4875 N N . SER B 1 111 ? -1.733 -29.766 -2.258 1 92.38 111 SER B N 1
ATOM 4876 C CA . SER B 1 111 ? -2.695 -29.984 -1.184 1 92.38 111 SER B CA 1
ATOM 4877 C C . SER B 1 111 ? -4.121 -29.719 -1.65 1 92.38 111 SER B C 1
ATOM 4879 O O . SER B 1 111 ? -5.055 -30.422 -1.262 1 92.38 111 SER B O 1
ATOM 4881 N N . VAL B 1 112 ? -4.266 -28.75 -2.514 1 93.62 112 VAL B N 1
ATOM 4882 C CA . VAL B 1 112 ? -5.605 -28.375 -2.949 1 93.62 112 VAL B CA 1
ATOM 4883 C C . VAL B 1 112 ? -6.152 -29.438 -3.906 1 93.62 112 VAL B C 1
ATOM 4885 O O . VAL B 1 112 ? -7.367 -29.594 -4.043 1 93.62 112 VAL B O 1
ATOM 4888 N N . ILE B 1 113 ? -5.258 -30.125 -4.582 1 94.06 113 ILE B N 1
ATOM 4889 C CA . ILE B 1 113 ? -5.652 -31.203 -5.48 1 94.06 113 ILE B CA 1
ATOM 4890 C C . ILE B 1 113 ? -6.008 -32.438 -4.672 1 94.06 113 ILE B C 1
ATOM 4892 O O . ILE B 1 113 ? -6.988 -33.125 -4.977 1 94.06 113 ILE B O 1
ATOM 4896 N N . GLN B 1 114 ? -5.246 -32.656 -3.664 1 94.44 114 GLN B N 1
ATOM 4897 C CA . GLN B 1 114 ? -5.512 -33.812 -2.811 1 94.44 114 GLN B CA 1
ATOM 4898 C C . GLN B 1 114 ? -6.82 -33.625 -2.043 1 94.44 114 GLN B C 1
ATOM 4900 O O . GLN B 1 114 ? -7.605 -34.562 -1.926 1 94.44 114 GLN B O 1
ATOM 4905 N N . GLY B 1 115 ? -6.992 -32.406 -1.496 1 91.62 115 GLY B N 1
ATOM 4906 C CA . GLY B 1 115 ? -8.133 -32.188 -0.632 1 91.62 115 GLY B CA 1
ATOM 4907 C C . GLY B 1 115 ? -8.141 -33.062 0.603 1 91.62 115 GLY B C 1
ATOM 4908 O O . GLY B 1 115 ? -7.133 -33.156 1.308 1 91.62 115 GLY B O 1
ATOM 4909 N N . LYS B 1 116 ? -9.312 -33.75 0.829 1 89.81 116 LYS B N 1
ATOM 4910 C CA . LYS B 1 116 ? -9.461 -34.594 2.014 1 89.81 116 LYS B CA 1
ATOM 4911 C C . LYS B 1 116 ? -9.219 -36.062 1.681 1 89.81 116 LYS B C 1
ATOM 4913 O O . LYS B 1 116 ? -9.391 -36.938 2.537 1 89.81 116 LYS B O 1
ATOM 4918 N N . ARG B 1 117 ? -8.766 -36.375 0.457 1 91.75 117 ARG B N 1
ATOM 4919 C CA . ARG B 1 117 ? -8.531 -37.75 0.044 1 91.75 117 ARG B CA 1
ATOM 4920 C C . ARG B 1 117 ? -7.371 -38.344 0.824 1 91.75 117 ARG B C 1
ATOM 4922 O O . ARG B 1 117 ? -6.312 -37.75 0.959 1 91.75 117 ARG B O 1
ATOM 4929 N N . LYS B 1 118 ? -7.625 -39.469 1.3 1 91.44 118 LYS B N 1
ATOM 4930 C CA . LYS B 1 118 ? -6.559 -40.188 1.997 1 91.44 118 LYS B CA 1
ATOM 4931 C C . LYS B 1 118 ? -5.641 -40.906 1.011 1 91.44 118 LYS B C 1
ATOM 4933 O O . LYS B 1 118 ? -4.422 -40.906 1.191 1 91.44 118 LYS B O 1
ATOM 4938 N N . PHE B 1 119 ? -6.219 -41.438 -0.015 1 94.75 119 PHE B N 1
ATOM 4939 C CA . PHE B 1 119 ? -5.469 -42.156 -1.044 1 94.75 119 PHE B CA 1
ATOM 4940 C C . PHE B 1 119 ? -5.344 -41.312 -2.305 1 94.75 119 PHE B C 1
ATOM 4942 O O . PHE B 1 119 ? -6.324 -41.094 -3.021 1 94.75 119 PHE B O 1
ATOM 4949 N N . ASP B 1 120 ? -4.156 -40.906 -2.566 1 95.81 120 ASP B N 1
ATOM 4950 C CA . ASP B 1 120 ? -3.898 -40.062 -3.732 1 95.81 120 ASP B CA 1
ATOM 4951 C C . ASP B 1 120 ? -2.443 -40.188 -4.184 1 95.81 120 ASP B C 1
ATOM 4953 O O . ASP B 1 120 ? -1.555 -39.562 -3.598 1 95.81 120 ASP B O 1
ATOM 4957 N N . LEU B 1 121 ? -2.244 -40.875 -5.207 1 95 121 LEU B N 1
ATOM 4958 C CA . LEU B 1 121 ? -0.886 -41.125 -5.684 1 95 121 LEU B CA 1
ATOM 4959 C C . LEU B 1 121 ? -0.339 -39.875 -6.402 1 95 121 LEU B C 1
ATOM 4961 O O . LEU B 1 121 ? 0.877 -39.688 -6.48 1 95 121 LEU B O 1
ATOM 4965 N N . PHE B 1 122 ? -1.165 -39.094 -6.887 1 93.62 122 PHE B N 1
ATOM 4966 C CA . PHE B 1 122 ? -0.709 -37.875 -7.586 1 93.62 122 PHE B CA 1
ATOM 4967 C C . PHE B 1 122 ? -0.38 -36.781 -6.602 1 93.62 122 PHE B C 1
ATOM 4969 O O . PHE B 1 122 ? 0.737 -36.25 -6.598 1 93.62 122 PHE B O 1
ATOM 4976 N N . ALA B 1 123 ? -1.311 -36.469 -5.734 1 95 123 ALA B N 1
ATOM 4977 C CA . ALA B 1 123 ? -1.189 -35.281 -4.934 1 95 123 ALA B CA 1
ATOM 4978 C C . ALA B 1 123 ? -0.585 -35.562 -3.566 1 95 123 ALA B C 1
ATOM 4980 O O . ALA B 1 123 ? -0.169 -34.656 -2.848 1 95 123 ALA B O 1
ATOM 4981 N N . GLY B 1 124 ? -0.532 -36.844 -3.201 1 95.25 124 GLY B N 1
ATOM 4982 C CA . GLY B 1 124 ? 0.058 -37.188 -1.913 1 95.25 124 GLY B CA 1
ATOM 4983 C C . GLY B 1 124 ? 1.478 -36.656 -1.759 1 95.25 124 GLY B C 1
ATOM 4984 O O . GLY B 1 124 ? 2.273 -36.719 -2.697 1 95.25 124 GLY B O 1
ATOM 4985 N N . ARG B 1 125 ? 1.81 -36.188 -0.56 1 93.12 125 ARG B N 1
ATOM 4986 C CA . ARG B 1 125 ? 3.084 -35.5 -0.383 1 93.12 125 ARG B CA 1
ATOM 4987 C C . ARG B 1 125 ? 4.047 -36.344 0.453 1 93.12 125 ARG B C 1
ATOM 4989 O O . ARG B 1 125 ? 5.262 -36.156 0.379 1 93.12 125 ARG B O 1
ATOM 4996 N N . ASP B 1 126 ? 3.504 -37.281 1.228 1 92.38 126 ASP B N 1
ATOM 4997 C CA . ASP B 1 126 ? 4.332 -38.094 2.096 1 92.38 126 ASP B CA 1
ATOM 4998 C C . ASP B 1 126 ? 4.918 -39.281 1.329 1 92.38 126 ASP B C 1
ATOM 5000 O O . ASP B 1 126 ? 4.18 -40.094 0.773 1 92.38 126 ASP B O 1
ATOM 5004 N N . GLU B 1 127 ? 6.199 -39.406 1.379 1 92.75 127 GLU B N 1
ATOM 5005 C CA . GLU B 1 127 ? 6.883 -40.406 0.573 1 92.75 127 GLU B CA 1
ATOM 5006 C C . GLU B 1 127 ? 6.566 -41.812 1.065 1 92.75 127 GLU B C 1
ATOM 5008 O O . GLU B 1 127 ? 6.441 -42.75 0.265 1 92.75 127 GLU B O 1
ATOM 5013 N N . LYS B 1 128 ? 6.504 -41.938 2.379 1 93.06 128 LYS B N 1
ATOM 5014 C CA . LYS B 1 128 ? 6.207 -43.281 2.93 1 93.06 128 LYS B CA 1
ATOM 5015 C C . LYS B 1 128 ? 4.797 -43.719 2.562 1 93.06 128 LYS B C 1
ATOM 5017 O O . LYS B 1 128 ? 4.594 -44.844 2.121 1 93.06 128 LYS B O 1
ATOM 5022 N N . ILE B 1 129 ? 3.908 -42.844 2.715 1 95.25 129 ILE B N 1
ATOM 5023 C CA . ILE B 1 129 ? 2.521 -43.156 2.369 1 95.25 129 ILE B CA 1
ATOM 5024 C C . ILE B 1 129 ? 2.41 -43.406 0.87 1 95.25 129 ILE B C 1
ATOM 5026 O O . ILE B 1 129 ? 1.728 -44.344 0.449 1 95.25 129 ILE B O 1
ATOM 5030 N N . HIS B 1 130 ? 3.096 -42.625 0.165 1 95.94 130 HIS B N 1
ATOM 5031 C CA . HIS B 1 130 ? 3.078 -42.812 -1.284 1 95.94 130 HIS B CA 1
ATOM 5032 C C . HIS B 1 130 ? 3.615 -44.156 -1.69 1 95.94 130 HIS B C 1
ATOM 5034 O O . HIS B 1 130 ? 3.041 -44.844 -2.557 1 95.94 130 HIS B O 1
ATOM 5040 N N . GLY B 1 131 ? 4.762 -44.531 -1.122 1 95.31 131 GLY B N 1
ATOM 5041 C CA . GLY B 1 131 ? 5.312 -45.844 -1.409 1 95.31 131 GLY B CA 1
ATOM 5042 C C . GLY B 1 131 ? 4.344 -47 -1.123 1 95.31 131 GLY B C 1
ATOM 5043 O O . GLY B 1 131 ? 4.23 -47.938 -1.911 1 95.31 131 GLY B O 1
ATOM 5044 N N . HIS B 1 132 ? 3.691 -46.875 -0.071 1 96.44 132 HIS B N 1
ATOM 5045 C CA . HIS B 1 132 ? 2.689 -47.844 0.294 1 96.44 132 HIS B CA 1
ATOM 5046 C C . HIS B 1 132 ? 1.545 -47.875 -0.714 1 96.44 132 HIS B C 1
ATOM 5048 O O . HIS B 1 132 ? 1.143 -48.938 -1.178 1 96.44 132 HIS B O 1
ATOM 5054 N N . HIS B 1 133 ? 1.014 -46.75 -1.033 1 96.75 133 HIS B N 1
ATOM 5055 C CA . HIS B 1 133 ? -0.067 -46.656 -2.008 1 96.75 133 HIS B CA 1
ATOM 5056 C C . HIS B 1 133 ? 0.335 -47.281 -3.338 1 96.75 133 HIS B C 1
ATOM 5058 O O . HIS B 1 133 ? -0.458 -47.969 -3.959 1 96.75 133 HIS B O 1
ATOM 5064 N N . ARG B 1 134 ? 1.526 -46.938 -3.762 1 95.69 134 ARG B N 1
ATOM 5065 C CA . ARG B 1 134 ? 2.021 -47.469 -5.027 1 95.69 134 ARG B CA 1
ATOM 5066 C C . ARG B 1 134 ? 2.031 -49 -5.016 1 95.69 134 ARG B C 1
ATOM 5068 O O . ARG B 1 134 ? 1.693 -49.625 -6.016 1 95.69 134 ARG B O 1
ATOM 5075 N N . LYS B 1 135 ? 2.389 -49.562 -3.924 1 95.88 135 LYS B N 1
ATOM 5076 C CA . LYS B 1 135 ? 2.42 -51 -3.781 1 95.88 135 LYS B CA 1
ATOM 5077 C C . LYS B 1 135 ? 1.019 -51.594 -3.904 1 95.88 135 LYS B C 1
ATOM 5079 O O . LYS B 1 135 ? 0.846 -52.688 -4.469 1 95.88 135 LYS B O 1
ATOM 5084 N N . MET B 1 136 ? 0.095 -50.938 -3.424 1 96.19 136 MET B N 1
ATOM 5085 C CA . MET B 1 136 ? -1.276 -51.438 -3.404 1 96.19 136 MET B CA 1
ATOM 5086 C C . MET B 1 136 ? -1.846 -51.531 -4.816 1 96.19 136 MET B C 1
ATOM 5088 O O . MET B 1 136 ? -2.73 -52.344 -5.086 1 96.19 136 MET B O 1
ATOM 5092 N N . VAL B 1 137 ? -1.32 -50.688 -5.727 1 96.19 137 VAL B N 1
ATOM 5093 C CA . VAL B 1 137 ? -1.925 -50.688 -7.055 1 96.19 137 VAL B CA 1
ATOM 5094 C C . VAL B 1 137 ? -0.952 -51.281 -8.078 1 96.19 137 VAL B C 1
ATOM 5096 O O . VAL B 1 137 ? -1.223 -51.25 -9.281 1 96.19 137 VAL B O 1
ATOM 5099 N N . ALA B 1 138 ? 0.18 -51.75 -7.711 1 91.75 138 ALA B N 1
ATOM 5100 C CA . ALA B 1 138 ? 1.262 -52.219 -8.586 1 91.75 138 ALA B CA 1
ATOM 5101 C C . ALA B 1 138 ? 0.769 -53.25 -9.57 1 91.75 138 ALA B C 1
ATOM 5103 O O . ALA B 1 138 ? 1.091 -53.219 -10.758 1 91.75 138 ALA B O 1
ATOM 5104 N N . ARG B 1 139 ? -0.02 -54.094 -9.172 1 90.94 139 ARG B N 1
ATOM 5105 C CA . ARG B 1 139 ? -0.497 -55.188 -10.008 1 90.94 139 ARG B CA 1
ATOM 5106 C C . ARG B 1 139 ? -1.395 -54.688 -11.125 1 90.94 139 ARG B C 1
ATOM 5108 O O . ARG B 1 139 ? -1.37 -55.219 -12.242 1 90.94 139 ARG B O 1
ATOM 5115 N N . ALA B 1 140 ? -2.137 -53.719 -10.781 1 92.62 140 ALA B N 1
ATOM 5116 C CA . ALA B 1 140 ? -3.064 -53.156 -11.758 1 92.62 140 ALA B CA 1
ATOM 5117 C C . ALA B 1 140 ? -2.312 -52.438 -12.891 1 92.62 140 ALA B C 1
ATOM 5119 O O . ALA B 1 140 ? -2.84 -52.281 -13.992 1 92.62 140 ALA B O 1
ATOM 5120 N N . PHE B 1 141 ? -1.056 -52.094 -12.68 1 91.19 141 PHE B N 1
ATOM 5121 C CA . PHE B 1 141 ? -0.296 -51.344 -13.68 1 91.19 141 PHE B CA 1
ATOM 5122 C C . PHE B 1 141 ? 0.9 -52.156 -14.164 1 91.19 141 PHE B C 1
ATOM 5124 O O . PHE B 1 141 ? 1.773 -51.625 -14.859 1 91.19 141 PHE B O 1
ATOM 5131 N N . ALA B 1 142 ? 0.95 -53.375 -13.828 1 88.62 142 ALA B N 1
ATOM 5132 C CA . ALA B 1 142 ? 2.047 -54.25 -14.211 1 88.62 142 ALA B CA 1
ATOM 5133 C C . ALA B 1 142 ? 2.021 -54.531 -15.711 1 88.62 142 ALA B C 1
ATOM 5135 O O . ALA B 1 142 ? 0.973 -54.438 -16.344 1 88.62 142 ALA B O 1
ATOM 5136 N N . LEU B 1 143 ? 3.143 -54.906 -16.234 1 84.44 143 LEU B N 1
ATOM 5137 C CA . LEU B 1 143 ? 3.312 -55.188 -17.656 1 84.44 143 LEU B CA 1
ATOM 5138 C C . LEU B 1 143 ? 2.395 -56.312 -18.125 1 84.44 143 LEU B C 1
ATOM 5140 O O . LEU B 1 143 ? 1.828 -56.25 -19.219 1 84.44 143 LEU B O 1
ATOM 5144 N N . ASP B 1 144 ? 2.303 -57.281 -17.328 1 86.81 144 ASP B N 1
ATOM 5145 C CA . ASP B 1 144 ? 1.438 -58.375 -17.688 1 86.81 144 ASP B CA 1
ATOM 5146 C C . ASP B 1 144 ? -0.019 -57.938 -17.797 1 86.81 144 ASP B C 1
ATOM 5148 O O . ASP B 1 144 ? -0.743 -58.375 -18.688 1 86.81 144 ASP B O 1
ATOM 5152 N N . THR B 1 145 ? -0.368 -57.156 -16.906 1 88.31 145 THR B N 1
ATOM 5153 C CA . THR B 1 145 ? -1.718 -56.594 -16.969 1 88.31 145 THR B CA 1
ATOM 5154 C C . THR B 1 145 ? -1.914 -55.781 -18.234 1 88.31 145 THR B C 1
ATOM 5156 O O . THR B 1 145 ? -2.961 -55.875 -18.891 1 88.31 145 THR B O 1
ATOM 5159 N N . LEU B 1 146 ? -0.955 -55.062 -18.641 1 88.62 146 LEU B N 1
ATOM 5160 C CA . LEU B 1 146 ? -1.052 -54.25 -19.844 1 88.62 146 LEU B CA 1
ATOM 5161 C C . LEU B 1 146 ? -1.255 -55.125 -21.078 1 88.62 146 LEU B C 1
ATOM 5163 O O . LEU B 1 146 ? -2.014 -54.75 -21.984 1 88.62 146 LEU B O 1
ATOM 5167 N N . ARG B 1 147 ? -0.63 -56.188 -21.047 1 89.88 147 ARG B N 1
ATOM 5168 C CA . ARG B 1 147 ? -0.791 -57.156 -22.156 1 89.88 147 ARG B CA 1
ATOM 5169 C C . ARG B 1 147 ? -2.219 -57.688 -22.219 1 89.88 147 ARG B C 1
ATOM 5171 O O . ARG B 1 147 ? -2.787 -57.812 -23.297 1 89.88 147 ARG B O 1
ATOM 5178 N N . ASP B 1 148 ? -2.699 -57.906 -21.031 1 90.88 148 ASP B N 1
ATOM 5179 C CA . ASP B 1 148 ? -4.07 -58.375 -20.938 1 90.88 148 ASP B CA 1
ATOM 5180 C C . ASP B 1 148 ? -5.062 -57.312 -21.422 1 90.88 148 ASP B C 1
ATOM 5182 O O . ASP B 1 148 ? -6.148 -57.656 -21.891 1 90.88 148 ASP B O 1
ATOM 5186 N N . LEU B 1 149 ? -4.652 -56.156 -21.312 1 92.44 149 LEU B N 1
ATOM 5187 C CA . LEU B 1 149 ? -5.566 -55.031 -21.578 1 92.44 149 LEU B CA 1
ATOM 5188 C C . LEU B 1 149 ? -5.449 -54.562 -23.031 1 92.44 149 LEU B C 1
ATOM 5190 O O . LEU B 1 149 ? -6.316 -53.844 -23.531 1 92.44 149 LEU B O 1
ATOM 5194 N N . GLU B 1 150 ? -4.453 -54.938 -23.734 1 95.06 150 GLU B N 1
ATOM 5195 C CA . GLU B 1 150 ? -4.125 -54.469 -25.078 1 95.06 150 GLU B CA 1
ATOM 5196 C C . GLU B 1 150 ? -5.289 -54.719 -26.047 1 95.06 150 GLU B C 1
ATOM 5198 O O . GLU B 1 150 ? -5.602 -53.844 -26.859 1 95.06 150 GLU B O 1
ATOM 5203 N N . PRO B 1 151 ? -6.035 -55.844 -25.969 1 94.62 151 PRO B N 1
ATOM 5204 C CA . PRO B 1 151 ? -7.148 -56.062 -26.891 1 94.62 151 PRO B CA 1
ATOM 5205 C C . PRO B 1 151 ? -8.234 -55 -26.766 1 94.62 151 PRO B C 1
ATOM 5207 O O . PRO B 1 151 ? -8.938 -54.719 -27.734 1 94.62 151 PRO B O 1
ATOM 5210 N N . TYR B 1 152 ? -8.312 -54.5 -25.641 1 94.31 152 TYR B N 1
ATOM 5211 C CA . TYR B 1 152 ? -9.359 -53.5 -25.438 1 94.31 152 TYR B CA 1
ATOM 5212 C C . TYR B 1 152 ? -8.945 -52.156 -25.984 1 94.31 152 TYR B C 1
ATOM 5214 O O . TYR B 1 152 ? -9.797 -51.344 -26.359 1 94.31 152 TYR B O 1
ATOM 5222 N N . VAL B 1 153 ? -7.656 -51.875 -26.031 1 96.19 153 VAL B N 1
ATOM 5223 C CA . VAL B 1 153 ? -7.156 -50.719 -26.781 1 96.19 153 VAL B CA 1
ATOM 5224 C C . VAL B 1 153 ? -7.43 -50.906 -28.266 1 96.19 153 VAL B C 1
ATOM 5226 O O . VAL B 1 153 ? -7.871 -50 -28.953 1 96.19 153 VAL B O 1
ATOM 5229 N N . ASP B 1 154 ? -7.266 -52.156 -28.719 1 97.25 154 ASP B N 1
ATOM 5230 C CA . ASP B 1 154 ? -7.531 -52.469 -30.109 1 97.25 154 ASP B CA 1
ATOM 5231 C C . ASP B 1 154 ? -8.992 -52.219 -30.469 1 97.25 154 ASP B C 1
ATOM 5233 O O . ASP B 1 154 ? -9.297 -51.719 -31.547 1 97.25 154 ASP B O 1
ATOM 5237 N N . LYS B 1 155 ? -9.781 -52.625 -29.547 1 96.44 155 LYS B N 1
ATOM 5238 C CA . LYS B 1 155 ? -11.211 -52.406 -29.766 1 96.44 155 LYS B CA 1
ATOM 5239 C C . LYS B 1 155 ? -11.508 -50.906 -29.984 1 96.44 155 LYS B C 1
ATOM 5241 O O . LYS B 1 155 ? -12.25 -50.562 -30.906 1 96.44 155 LYS B O 1
ATOM 5246 N N . CYS B 1 156 ? -10.961 -50.094 -29.156 1 97.31 156 CYS B N 1
ATOM 5247 C CA . CYS B 1 156 ? -11.172 -48.656 -29.266 1 97.31 156 CYS B CA 1
ATOM 5248 C C . CYS B 1 156 ? -10.594 -48.125 -30.562 1 97.31 156 CYS B C 1
ATOM 5250 O O . CYS B 1 156 ? -11.195 -47.25 -31.203 1 97.31 156 CYS B O 1
ATOM 5252 N N . ILE B 1 157 ? -9.43 -48.625 -30.969 1 98 157 ILE B N 1
ATOM 5253 C CA . ILE B 1 157 ? -8.828 -48.25 -32.25 1 98 157 ILE B CA 1
ATOM 5254 C C . ILE B 1 157 ? -9.766 -48.625 -33.375 1 98 157 ILE B C 1
ATOM 5256 O O . ILE B 1 157 ? -9.984 -47.812 -34.312 1 98 157 ILE B O 1
ATOM 5260 N N . GLY B 1 158 ? -10.328 -49.75 -33.281 1 97.25 158 GLY B N 1
ATOM 5261 C CA . GLY B 1 158 ? -11.273 -50.188 -34.312 1 97.25 158 GLY B CA 1
ATOM 5262 C C . GLY B 1 158 ? -12.461 -49.25 -34.438 1 97.25 158 GLY B C 1
ATOM 5263 O O . GLY B 1 158 ? -12.828 -48.875 -35.562 1 97.25 158 GLY B O 1
ATOM 5264 N N . VAL B 1 159 ? -13.055 -48.906 -33.312 1 97.19 159 VAL B N 1
ATOM 5265 C CA . VAL B 1 159 ? -14.203 -48.031 -33.344 1 97.19 159 VAL B CA 1
ATOM 5266 C C . VAL B 1 159 ? -13.805 -46.688 -33.938 1 97.19 159 VAL B C 1
ATOM 5268 O O . VAL B 1 159 ? -14.539 -46.094 -34.75 1 97.19 159 VAL B O 1
ATOM 5271 N N . LEU B 1 160 ? -12.648 -46.188 -33.562 1 97.25 160 LEU B N 1
ATOM 5272 C CA . LEU B 1 160 ? -12.164 -44.906 -34.094 1 97.25 160 LEU B CA 1
ATOM 5273 C C . LEU B 1 160 ? -11.984 -45 -35.594 1 97.25 160 LEU B C 1
ATOM 5275 O O . LEU B 1 160 ? -12.391 -44.094 -36.344 1 97.25 160 LEU B O 1
ATOM 5279 N N . MET B 1 161 ? -11.414 -46.125 -36.062 1 95.94 161 MET B N 1
ATOM 5280 C CA . MET B 1 161 ? -11.195 -46.281 -37.5 1 95.94 161 MET B CA 1
ATOM 5281 C C . MET B 1 161 ? -12.523 -46.312 -38.25 1 95.94 161 MET B C 1
ATOM 5283 O O . MET B 1 161 ? -12.633 -45.75 -39.344 1 95.94 161 MET B O 1
ATOM 5287 N N . GLU B 1 162 ? -13.445 -46.969 -37.688 1 95.62 162 GLU B N 1
ATOM 5288 C CA . GLU B 1 162 ? -14.766 -47 -38.281 1 95.62 162 GLU B CA 1
ATOM 5289 C C . GLU B 1 162 ? -15.367 -45.594 -38.438 1 95.62 162 GLU B C 1
ATOM 5291 O O . GLU B 1 162 ? -15.938 -45.25 -39.469 1 95.62 162 GLU B O 1
ATOM 5296 N N . LYS B 1 163 ? -15.242 -44.875 -37.406 1 95.5 163 LYS B N 1
ATOM 5297 C CA . LYS B 1 163 ? -15.773 -43.531 -37.438 1 95.5 163 LYS B CA 1
ATOM 5298 C C . LYS B 1 163 ? -15.039 -42.656 -38.438 1 95.5 163 LYS B C 1
ATOM 5300 O O . LYS B 1 163 ? -15.664 -41.875 -39.156 1 95.5 163 LYS B O 1
ATOM 5305 N N . VAL B 1 164 ? -13.734 -42.812 -38.5 1 94.5 164 VAL B N 1
ATOM 5306 C CA . VAL B 1 164 ? -12.922 -42.031 -39.438 1 94.5 164 VAL B CA 1
ATOM 5307 C C . VAL B 1 164 ? -13.289 -42.406 -40.875 1 94.5 164 VAL B C 1
ATOM 5309 O O . VAL B 1 164 ? -13.398 -41.562 -41.75 1 94.5 164 VAL B O 1
ATOM 5312 N N . ASP B 1 165 ? -13.523 -43.656 -41.094 1 93.56 165 ASP B N 1
ATOM 5313 C CA . ASP B 1 165 ? -13.93 -44.125 -42.406 1 93.56 165 ASP B CA 1
ATOM 5314 C C . ASP B 1 165 ? -15.219 -43.438 -42.875 1 93.56 165 ASP B C 1
ATOM 5316 O O . ASP B 1 165 ? -15.367 -43.125 -44.062 1 93.56 165 ASP B O 1
ATOM 5320 N N . GLY B 1 166 ? -16.062 -43.312 -41.906 1 91.56 166 GLY B N 1
ATOM 5321 C CA . GLY B 1 166 ? -17.328 -42.688 -42.219 1 91.56 166 GLY B CA 1
ATOM 5322 C C . GLY B 1 166 ? -17.203 -41.188 -42.562 1 91.56 166 GLY B C 1
ATOM 5323 O O . GLY B 1 166 ? -18.094 -40.625 -43.156 1 91.56 166 GLY B O 1
ATOM 5324 N N . MET B 1 167 ? -16.094 -40.656 -42.219 1 90.31 167 MET B N 1
ATOM 5325 C CA . MET B 1 167 ? -15.883 -39.25 -42.438 1 90.31 167 MET B CA 1
ATOM 5326 C C . MET B 1 167 ? -14.812 -39 -43.469 1 90.31 167 MET B C 1
ATOM 5328 O O . MET B 1 167 ? -14.297 -37.875 -43.594 1 90.31 167 MET B O 1
ATOM 5332 N N . ALA B 1 168 ? -14.5 -40 -44.188 1 81.5 168 ALA B N 1
ATOM 5333 C CA . ALA B 1 168 ? -13.422 -39.906 -45.156 1 81.5 168 ALA B CA 1
ATOM 5334 C C . ALA B 1 168 ? -13.672 -38.781 -46.156 1 81.5 168 ALA B C 1
ATOM 5336 O O . ALA B 1 168 ? -14.805 -38.594 -46.625 1 81.5 168 ALA B O 1
ATOM 5337 N N . GLY B 1 169 ? -12.664 -38 -46.438 1 79.31 169 GLY B N 1
ATOM 5338 C CA . GLY B 1 169 ? -12.766 -36.938 -47.406 1 79.31 169 GLY B CA 1
ATOM 5339 C C . GLY B 1 169 ? -13.094 -35.594 -46.75 1 79.31 169 GLY B C 1
ATOM 5340 O O . GLY B 1 169 ? -12.82 -34.531 -47.344 1 79.31 169 GLY B O 1
ATOM 5341 N N . SER B 1 170 ? -13.648 -35.656 -45.594 1 87.62 170 SER B N 1
ATOM 5342 C CA . SER B 1 170 ? -14.008 -34.406 -44.906 1 87.62 170 SER B CA 1
ATOM 5343 C C . SER B 1 170 ? -12.945 -34 -43.906 1 87.62 170 SER B C 1
ATOM 5345 O O . SER B 1 170 ? -12.086 -34.812 -43.531 1 87.62 170 SER B O 1
ATOM 5347 N N . SER B 1 171 ? -12.93 -32.75 -43.594 1 92.69 171 SER B N 1
ATOM 5348 C CA . SER B 1 171 ? -12.07 -32.25 -42.531 1 92.69 171 SER B CA 1
ATOM 5349 C C . SER B 1 171 ? -12.602 -32.688 -41.156 1 92.69 171 SER B C 1
ATOM 5351 O O . SER B 1 171 ? -13.789 -32.5 -40.844 1 92.69 171 SER B O 1
ATOM 5353 N N . ILE B 1 172 ? -11.734 -33.312 -40.344 1 95 172 ILE B N 1
ATOM 5354 C CA . ILE B 1 172 ? -12.188 -33.719 -39.031 1 95 172 ILE B CA 1
ATOM 5355 C C . ILE B 1 172 ? -11.281 -33.094 -37.969 1 95 172 ILE B C 1
ATOM 5357 O O . ILE B 1 172 ? -10.109 -32.812 -38.219 1 95 172 ILE B O 1
ATOM 5361 N N . ASP B 1 173 ? -11.867 -32.875 -36.781 1 96.38 173 ASP B N 1
ATOM 5362 C CA . ASP B 1 173 ? -11.086 -32.469 -35.625 1 96.38 173 ASP B CA 1
ATOM 5363 C C . ASP B 1 173 ? -10.422 -33.656 -34.938 1 96.38 173 ASP B C 1
ATOM 5365 O O . ASP B 1 173 ? -10.977 -34.25 -34.031 1 96.38 173 ASP B O 1
ATOM 5369 N N . MET B 1 174 ? -9.227 -33.969 -35.438 1 96.12 174 MET B N 1
ATOM 5370 C CA . MET B 1 174 ? -8.523 -35.125 -34.938 1 96.12 174 MET B CA 1
ATOM 5371 C C . MET B 1 174 ? -8.234 -35 -33.438 1 96.12 174 MET B C 1
ATOM 5373 O O . MET B 1 174 ? -8.172 -36 -32.719 1 96.12 174 MET B O 1
ATOM 5377 N N . GLY B 1 175 ? -8.086 -33.781 -33 1 95.81 175 GLY B N 1
ATOM 5378 C CA . GLY B 1 175 ? -7.883 -33.562 -31.578 1 95.81 175 GLY B CA 1
ATOM 5379 C C . GLY B 1 175 ? -9.047 -34.031 -30.734 1 95.81 175 GLY B C 1
ATOM 5380 O O . GLY B 1 175 ? -8.836 -34.656 -29.688 1 95.81 175 GLY B O 1
ATOM 5381 N N . LYS B 1 176 ? -10.195 -33.719 -31.156 1 95.62 176 LYS B N 1
ATOM 5382 C CA . LYS B 1 176 ? -11.391 -34.188 -30.469 1 95.62 176 LYS B CA 1
ATOM 5383 C C . LYS B 1 176 ? -11.461 -35.719 -30.484 1 95.62 176 LYS B C 1
ATOM 5385 O O . LYS B 1 176 ? -11.703 -36.344 -29.453 1 95.62 176 LYS B O 1
ATOM 5390 N N . TRP B 1 177 ? -11.188 -36.312 -31.547 1 96.88 177 TRP B N 1
ATOM 5391 C CA . TRP B 1 177 ? -11.359 -37.75 -31.719 1 96.88 177 TRP B CA 1
ATOM 5392 C C . TRP B 1 177 ? -10.32 -38.531 -30.922 1 96.88 177 TRP B C 1
ATOM 5394 O O . TRP B 1 177 ? -10.617 -39.562 -30.344 1 96.88 177 TRP B O 1
ATOM 5404 N N . VAL B 1 178 ? -9.102 -38.031 -30.875 1 97.06 178 VAL B N 1
ATOM 5405 C CA . VAL B 1 178 ? -8.102 -38.719 -30.094 1 97.06 178 VAL B CA 1
ATOM 5406 C C . VAL B 1 178 ? -8.414 -38.594 -28.609 1 97.06 178 VAL B C 1
ATOM 5408 O O . VAL B 1 178 ? -8.094 -39.469 -27.812 1 97.06 178 VAL B O 1
ATOM 5411 N N . GLN B 1 179 ? -9.023 -37.5 -28.219 1 96.12 179 GLN B N 1
ATOM 5412 C CA . GLN B 1 179 ? -9.438 -37.375 -26.828 1 96.12 179 GLN B CA 1
ATOM 5413 C C . GLN B 1 179 ? -10.562 -38.344 -26.5 1 96.12 179 GLN B C 1
ATOM 5415 O O . GLN B 1 179 ? -10.547 -38.969 -25.438 1 96.12 179 GLN B O 1
ATOM 5420 N N . LEU B 1 180 ? -11.562 -38.406 -27.406 1 97.06 180 LEU B N 1
ATOM 5421 C CA . LEU B 1 180 ? -12.609 -39.406 -27.234 1 97.06 180 LEU B CA 1
ATOM 5422 C C . LEU B 1 180 ? -12.023 -40.781 -27.125 1 97.06 180 LEU B C 1
ATOM 5424 O O . LEU B 1 180 ? -12.438 -41.594 -26.281 1 97.06 180 LEU B O 1
ATOM 5428 N N . PHE B 1 181 ? -11.047 -41.062 -27.906 1 97.19 181 PHE B N 1
ATOM 5429 C CA . PHE B 1 181 ? -10.352 -42.344 -27.891 1 97.19 181 PHE B CA 1
ATOM 5430 C C . PHE B 1 181 ? -9.703 -42.594 -26.547 1 97.19 181 PHE B C 1
ATOM 5432 O O . PHE B 1 181 ? -9.922 -43.656 -25.938 1 97.19 181 PHE B O 1
ATOM 5439 N N . ALA B 1 182 ? -8.914 -41.625 -26.094 1 96.12 182 ALA B N 1
ATOM 5440 C CA . ALA B 1 182 ? -8.203 -41.812 -24.828 1 96.12 182 ALA B CA 1
ATOM 5441 C C . ALA B 1 182 ? -9.172 -42.094 -23.688 1 96.12 182 ALA B C 1
ATOM 5443 O O . ALA B 1 182 ? -8.898 -42.938 -22.828 1 96.12 182 ALA B O 1
ATOM 5444 N N . PHE B 1 183 ? -10.336 -41.438 -23.719 1 95.44 183 PHE B N 1
ATOM 5445 C CA . PHE B 1 183 ? -11.32 -41.656 -22.656 1 95.44 183 PHE B CA 1
ATOM 5446 C C . PHE B 1 183 ? -11.938 -43.031 -22.75 1 95.44 183 PHE B C 1
ATOM 5448 O O . PHE B 1 183 ? -12.102 -43.719 -21.719 1 95.44 183 PHE B O 1
ATOM 5455 N N . ASP B 1 184 ? -12.258 -43.438 -23.922 1 96.62 184 ASP B N 1
ATOM 5456 C CA . ASP B 1 184 ? -12.852 -44.75 -24.062 1 96.62 184 ASP B CA 1
ATOM 5457 C C . ASP B 1 184 ? -11.852 -45.844 -23.672 1 96.62 184 ASP B C 1
ATOM 5459 O O . ASP B 1 184 ? -12.234 -46.844 -23.078 1 96.62 184 ASP B O 1
ATOM 5463 N N . VAL B 1 185 ? -10.625 -45.625 -24.031 1 96.69 185 VAL B N 1
ATOM 5464 C CA . VAL B 1 185 ? -9.602 -46.594 -23.625 1 96.69 185 VAL B CA 1
ATOM 5465 C C . VAL B 1 185 ? -9.555 -46.688 -22.094 1 96.69 185 VAL B C 1
ATOM 5467 O O . VAL B 1 185 ? -9.547 -47.781 -21.547 1 96.69 185 VAL B O 1
ATOM 5470 N N . ILE B 1 186 ? -9.562 -45.562 -21.438 1 95.12 186 ILE B N 1
ATOM 5471 C CA . ILE B 1 186 ? -9.484 -45.594 -19.984 1 95.12 186 ILE B CA 1
ATOM 5472 C C . ILE B 1 186 ? -10.695 -46.312 -19.406 1 95.12 186 ILE B C 1
ATOM 5474 O O . ILE B 1 186 ? -10.57 -47.062 -18.438 1 95.12 186 ILE B O 1
ATOM 5478 N N . GLY B 1 187 ? -11.859 -46.094 -19.953 1 94.81 187 GLY B N 1
ATOM 5479 C CA . GLY B 1 187 ? -13.031 -46.812 -19.516 1 94.81 187 GLY B CA 1
ATOM 5480 C C . GLY B 1 187 ? -12.883 -48.312 -19.688 1 94.81 187 GLY B C 1
ATOM 5481 O O . GLY B 1 187 ? -13.164 -49.094 -18.75 1 94.81 187 GLY B O 1
ATOM 5482 N N . GLU B 1 188 ? -12.398 -48.719 -20.844 1 94.75 188 GLU B N 1
ATOM 5483 C CA . GLU B 1 188 ? -12.242 -50.125 -21.172 1 94.75 188 GLU B CA 1
ATOM 5484 C C . GLU B 1 188 ? -11.227 -50.812 -20.25 1 94.75 188 GLU B C 1
ATOM 5486 O O . GLU B 1 188 ? -11.469 -51.906 -19.734 1 94.75 188 GLU B O 1
ATOM 5491 N N . ILE B 1 189 ? -10.172 -50.125 -19.969 1 94.38 189 ILE B N 1
ATOM 5492 C CA . ILE B 1 189 ? -9.078 -50.781 -19.266 1 94.38 189 ILE B CA 1
ATOM 5493 C C . ILE B 1 189 ? -9.297 -50.688 -17.75 1 94.38 189 ILE B C 1
ATOM 5495 O O . ILE B 1 189 ? -8.812 -51.531 -17 1 94.38 189 ILE B O 1
ATOM 5499 N N . THR B 1 190 ? -10.016 -49.688 -17.312 1 95 190 THR B N 1
ATOM 5500 C CA . THR B 1 190 ? -10.211 -49.5 -15.883 1 95 190 THR B CA 1
ATOM 5501 C C . THR B 1 190 ? -11.414 -50.281 -15.391 1 95 190 THR B C 1
ATOM 5503 O O . THR B 1 190 ? -11.344 -50.969 -14.367 1 95 190 THR B O 1
ATOM 5506 N N . TRP B 1 191 ? -12.578 -50.281 -16.141 1 94.94 191 TRP B N 1
ATOM 5507 C CA . TRP B 1 191 ? -13.828 -50.844 -15.641 1 94.94 191 TRP B CA 1
ATOM 5508 C C . TRP B 1 191 ? -14.375 -51.906 -16.594 1 94.94 191 TRP B C 1
ATOM 5510 O O . TRP B 1 191 ? -15.461 -52.438 -16.375 1 94.94 191 TRP B O 1
ATOM 5520 N N . SER B 1 192 ? -13.656 -52.125 -17.672 1 91.94 192 SER B N 1
ATOM 5521 C CA . SER B 1 192 ? -14.172 -53.031 -18.703 1 91.94 192 SER B CA 1
ATOM 5522 C C . SER B 1 192 ? -15.453 -52.5 -19.328 1 91.94 192 SER B C 1
ATOM 5524 O O . SER B 1 192 ? -16.375 -53.25 -19.641 1 91.94 192 SER B O 1
ATOM 5526 N N . THR B 1 193 ? -15.484 -51.25 -19.391 1 88.81 193 THR B N 1
ATOM 5527 C CA . THR B 1 193 ? -16.656 -50.562 -19.984 1 88.81 193 THR B CA 1
ATOM 5528 C C . THR B 1 193 ? -16.219 -49.469 -20.922 1 88.81 193 THR B C 1
ATOM 5530 O O . THR B 1 193 ? -15.297 -48.719 -20.625 1 88.81 193 THR B O 1
ATOM 5533 N N . SER B 1 194 ? -16.812 -49.438 -22.062 1 87.31 194 SER B N 1
ATOM 5534 C CA . SER B 1 194 ? -16.641 -48.281 -22.938 1 87.31 194 SER B CA 1
ATOM 5535 C C . SER B 1 194 ? -17.594 -47.156 -22.562 1 87.31 194 SER B C 1
ATOM 5537 O O . SER B 1 194 ? -18.781 -47.406 -22.312 1 87.31 194 SER B O 1
ATOM 5539 N N . PHE B 1 195 ? -17.109 -46 -22.5 1 90.56 195 PHE B N 1
ATOM 5540 C CA . PHE B 1 195 ? -17.984 -44.875 -22.219 1 90.56 195 PHE B CA 1
ATOM 5541 C C . PHE B 1 195 ? -18.781 -44.5 -23.469 1 90.56 195 PHE B C 1
ATOM 5543 O O . PHE B 1 195 ? -19.672 -43.625 -23.406 1 90.56 195 PHE B O 1
ATOM 5550 N N . SER B 1 196 ? -18.438 -45.062 -24.578 1 93.19 196 SER B N 1
ATOM 5551 C CA . SER B 1 196 ? -19.094 -44.875 -25.875 1 93.19 196 SER B CA 1
ATOM 5552 C C . SER B 1 196 ? -18.938 -43.469 -26.375 1 93.19 196 SER B C 1
ATOM 5554 O O . SER B 1 196 ? -19.828 -42.906 -27.031 1 93.19 196 SER B O 1
ATOM 5556 N N . TYR B 1 197 ? -17.938 -42.875 -25.969 1 93.81 197 TYR B N 1
ATOM 5557 C CA . TYR B 1 197 ? -17.672 -41.531 -26.438 1 93.81 197 TYR B CA 1
ATOM 5558 C C . TYR B 1 197 ? -17.312 -41.5 -27.906 1 93.81 197 TYR B C 1
ATOM 5560 O O . TYR B 1 197 ? -17.781 -40.625 -28.656 1 93.81 197 TYR B O 1
ATOM 5568 N N . LEU B 1 198 ? -16.516 -42.438 -28.344 1 95.19 198 LEU B N 1
ATOM 5569 C CA . LEU B 1 198 ? -16.188 -42.594 -29.75 1 95.19 198 LEU B CA 1
ATOM 5570 C C . LEU B 1 198 ? -17.438 -42.844 -30.594 1 95.19 198 LEU B C 1
ATOM 5572 O O . LEU B 1 198 ? -17.656 -42.156 -31.594 1 95.19 198 LEU B O 1
ATOM 5576 N N . LEU B 1 199 ? -18.203 -43.75 -30.109 1 94.44 199 LEU B N 1
ATOM 5577 C CA . LEU B 1 199 ? -19.422 -44.125 -30.828 1 94.44 199 LEU B CA 1
ATOM 5578 C C . LEU B 1 199 ? -20.359 -42.938 -30.953 1 94.44 199 LEU B C 1
ATOM 5580 O O . LEU B 1 199 ? -20.938 -42.719 -32.031 1 94.44 199 LEU B O 1
ATOM 5584 N N . ASN B 1 200 ? -20.438 -42.188 -29.906 1 94.31 200 ASN B N 1
ATOM 5585 C CA . ASN B 1 200 ? -21.391 -41.094 -29.875 1 94.31 200 ASN B CA 1
ATOM 5586 C C . ASN B 1 200 ? -20.766 -39.812 -30.422 1 94.31 200 ASN B C 1
ATOM 5588 O O . ASN B 1 200 ? -21.484 -38.844 -30.75 1 94.31 200 ASN B O 1
ATOM 5592 N N . GLY B 1 201 ? -19.5 -39.688 -30.484 1 92.94 201 GLY B N 1
ATOM 5593 C CA . GLY B 1 201 ? -18.797 -38.531 -30.984 1 92.94 201 GLY B CA 1
ATOM 5594 C C . GLY B 1 201 ? -18.797 -37.375 -30.016 1 92.94 201 GLY B C 1
ATOM 5595 O O . GLY B 1 201 ? -18.609 -36.219 -30.422 1 92.94 201 GLY B O 1
ATOM 5596 N N . THR B 1 202 ? -19.125 -37.625 -28.766 1 90.44 202 THR B N 1
ATOM 5597 C CA . THR B 1 202 ? -19.203 -36.562 -27.766 1 90.44 202 THR B CA 1
ATOM 5598 C C . THR B 1 202 ? -18.891 -37.094 -26.375 1 90.44 202 THR B C 1
ATOM 5600 O O . THR B 1 202 ? -18.969 -38.312 -26.156 1 90.44 202 THR B O 1
ATOM 5603 N N . SER B 1 203 ? -18.453 -36.219 -25.5 1 84.56 203 SER B N 1
ATOM 5604 C CA . SER B 1 203 ? -18.094 -36.625 -24.141 1 84.56 203 SER B CA 1
ATOM 5605 C C . SER B 1 203 ? -19.188 -36.25 -23.141 1 84.56 203 SER B C 1
ATOM 5607 O O . SER B 1 203 ? -19.047 -36.5 -21.953 1 84.56 203 SER B O 1
ATOM 5609 N N . SER B 1 204 ? -20.172 -35.688 -23.516 1 81.75 204 SER B N 1
ATOM 5610 C CA . SER B 1 204 ? -21.312 -35.312 -22.688 1 81.75 204 SER B CA 1
ATOM 5611 C C . SER B 1 204 ? -20.859 -34.469 -21.484 1 81.75 204 SER B C 1
ATOM 5613 O O . SER B 1 204 ? -21.266 -34.781 -20.359 1 81.75 204 SER B O 1
ATOM 5615 N N . GLY B 1 205 ? -19.906 -33.594 -21.641 1 87.12 205 GLY B N 1
ATOM 5616 C CA . GLY B 1 205 ? -19.531 -32.625 -20.609 1 87.12 205 GLY B CA 1
ATOM 5617 C C . GLY B 1 205 ? -18.328 -33.062 -19.797 1 87.12 205 GLY B C 1
ATOM 5618 O O . GLY B 1 205 ? -17.766 -32.281 -19.031 1 87.12 205 GLY B O 1
ATOM 5619 N N . THR B 1 206 ? -17.828 -34.25 -19.906 1 87.5 206 THR B N 1
ATOM 5620 C CA . THR B 1 206 ? -16.734 -34.812 -19.109 1 87.5 206 THR B CA 1
ATOM 5621 C C . THR B 1 206 ? -15.445 -34.031 -19.391 1 87.5 206 THR B C 1
ATOM 5623 O O . THR B 1 206 ? -14.703 -33.719 -18.453 1 87.5 206 THR B O 1
ATOM 5626 N N . PHE B 1 207 ? -15.258 -33.688 -20.641 1 89.38 207 PHE B N 1
ATOM 5627 C CA . PHE B 1 207 ? -14.047 -32.969 -21.016 1 89.38 207 PHE B CA 1
ATOM 5628 C C . PHE B 1 207 ? -13.977 -31.625 -20.281 1 89.38 207 PHE B C 1
ATOM 5630 O O . PHE B 1 207 ? -12.938 -31.281 -19.703 1 89.38 207 PHE B O 1
ATOM 5637 N N . ALA B 1 208 ? -15.125 -30.953 -20.281 1 90.19 208 ALA B N 1
ATOM 5638 C CA . ALA B 1 208 ? -15.195 -29.641 -19.641 1 90.19 208 ALA B CA 1
ATOM 5639 C C . ALA B 1 208 ? -14.938 -29.734 -18.141 1 90.19 208 ALA B C 1
ATOM 5641 O O . ALA B 1 208 ? -14.258 -28.875 -17.578 1 90.19 208 ALA B O 1
ATOM 5642 N N . THR B 1 209 ? -15.422 -30.734 -17.516 1 91.12 209 THR B N 1
ATOM 5643 C CA . THR B 1 209 ? -15.242 -30.922 -16.078 1 91.12 209 THR B CA 1
ATOM 5644 C C . THR B 1 209 ? -13.773 -31.156 -15.75 1 91.12 209 THR B C 1
ATOM 5646 O O . THR B 1 209 ? -13.227 -30.516 -14.844 1 91.12 209 THR B O 1
ATOM 5649 N N . ILE B 1 210 ? -13.18 -31.984 -16.469 1 91.25 210 ILE B N 1
ATOM 5650 C CA . ILE B 1 210 ? -11.781 -32.344 -16.203 1 91.25 210 ILE B CA 1
ATOM 5651 C C . ILE B 1 210 ? -10.898 -31.109 -16.453 1 91.25 210 ILE B C 1
ATOM 5653 O O . ILE B 1 210 ? -10 -30.828 -15.656 1 91.25 210 ILE B O 1
ATOM 5657 N N . ARG B 1 211 ? -11.234 -30.406 -17.469 1 91.75 211 ARG B N 1
ATOM 5658 C CA . ARG B 1 211 ? -10.477 -29.188 -17.781 1 91.75 211 ARG B CA 1
ATOM 5659 C C . ARG B 1 211 ? -10.641 -28.141 -16.672 1 91.75 211 ARG B C 1
ATOM 5661 O O . ARG B 1 211 ? -9.672 -27.469 -16.297 1 91.75 211 ARG B O 1
ATOM 5668 N N . SER B 1 212 ? -11.836 -28.016 -16.203 1 94.06 212 SER B N 1
ATOM 5669 C CA . SER B 1 212 ? -12.102 -27.047 -15.148 1 94.06 212 SER B CA 1
ATOM 5670 C C . SER B 1 212 ? -11.375 -27.406 -13.859 1 94.06 212 SER B C 1
ATOM 5672 O O . SER B 1 212 ? -10.891 -26.516 -13.141 1 94.06 212 SER B O 1
ATOM 5674 N N . ILE B 1 213 ? -11.312 -28.672 -13.609 1 94.19 213 ILE B N 1
ATOM 5675 C CA . ILE B 1 213 ? -10.586 -29.141 -12.438 1 94.19 213 ILE B CA 1
ATOM 5676 C C . ILE B 1 213 ? -9.109 -28.797 -12.57 1 94.19 213 ILE B C 1
ATOM 5678 O O . ILE B 1 213 ? -8.508 -28.219 -11.656 1 94.19 213 ILE B O 1
ATOM 5682 N N . ALA B 1 214 ? -8.594 -29.109 -13.758 1 93.81 214 ALA B N 1
ATOM 5683 C CA . ALA B 1 214 ? -7.18 -28.859 -14.008 1 93.81 214 ALA B CA 1
ATOM 5684 C C . ALA B 1 214 ? -6.859 -27.375 -13.938 1 93.81 214 ALA B C 1
ATOM 5686 O O . ALA B 1 214 ? -5.887 -26.969 -13.289 1 93.81 214 ALA B O 1
ATOM 5687 N N . SER B 1 215 ? -7.699 -26.578 -14.531 1 95.12 215 SER B N 1
ATOM 5688 C CA . SER B 1 215 ? -7.5 -25.125 -14.547 1 95.12 215 SER B CA 1
ATOM 5689 C C . SER B 1 215 ? -7.559 -24.531 -13.141 1 95.12 215 SER B C 1
ATOM 5691 O O . SER B 1 215 ? -6.723 -23.703 -12.773 1 95.12 215 SER B O 1
ATOM 5693 N N . CYS B 1 216 ? -8.492 -24.953 -12.375 1 96.12 216 CYS B N 1
ATOM 5694 C CA . CYS B 1 216 ? -8.672 -24.453 -11.023 1 96.12 216 CYS B CA 1
ATOM 5695 C C . CYS B 1 216 ? -7.52 -24.875 -10.125 1 96.12 216 CYS B C 1
ATOM 5697 O O . CYS B 1 216 ? -6.98 -24.062 -9.367 1 96.12 216 CYS B O 1
ATOM 5699 N N . GLY B 1 217 ? -7.156 -26.125 -10.281 1 95.12 217 GLY B N 1
ATOM 5700 C CA . GLY B 1 217 ? -6.074 -26.641 -9.453 1 95.12 217 GLY B CA 1
ATOM 5701 C C . GLY B 1 217 ? -4.742 -25.984 -9.742 1 95.12 217 GLY B C 1
ATOM 5702 O O . GLY B 1 217 ? -3.938 -25.781 -8.828 1 95.12 217 GLY B O 1
ATOM 5703 N N . ALA B 1 218 ? -4.52 -25.578 -10.922 1 95.5 218 ALA B N 1
ATOM 5704 C CA . ALA B 1 218 ? -3.25 -25.016 -11.367 1 95.5 218 ALA B CA 1
ATOM 5705 C C . ALA B 1 218 ? -2.906 -23.75 -10.586 1 95.5 218 ALA B C 1
ATOM 5707 O O . ALA B 1 218 ? -1.794 -23.609 -10.07 1 95.5 218 ALA B O 1
ATOM 5708 N N . TRP B 1 219 ? -3.871 -22.844 -10.484 1 96.12 219 TRP B N 1
ATOM 5709 C CA . TRP B 1 219 ? -3.57 -21.562 -9.836 1 96.12 219 TRP B CA 1
ATOM 5710 C C . TRP B 1 219 ? -3.877 -21.625 -8.344 1 96.12 219 TRP B C 1
ATOM 5712 O O . TRP B 1 219 ? -3.207 -20.969 -7.543 1 96.12 219 TRP B O 1
ATOM 5722 N N . LEU B 1 220 ? -4.836 -22.406 -7.914 1 95.69 220 LEU B N 1
ATOM 5723 C CA . LEU B 1 220 ? -5.32 -22.438 -6.539 1 95.69 220 LEU B CA 1
ATOM 5724 C C . LEU B 1 220 ? -4.246 -22.984 -5.598 1 95.69 220 LEU B C 1
ATOM 5726 O O . LEU B 1 220 ? -4.164 -22.562 -4.441 1 95.69 220 LEU B O 1
ATOM 5730 N N . GLY B 1 221 ? -3.432 -23.844 -6.129 1 93.5 221 GLY B N 1
ATOM 5731 C CA . GLY B 1 221 ? -2.369 -24.406 -5.316 1 93.5 221 GLY B CA 1
ATOM 5732 C C . GLY B 1 221 ? -1.391 -23.375 -4.801 1 93.5 221 GLY B C 1
ATOM 5733 O O . GLY B 1 221 ? -0.696 -23.609 -3.809 1 93.5 221 GLY B O 1
ATOM 5734 N N . HIS B 1 222 ? -1.358 -22.234 -5.398 1 92.88 222 HIS B N 1
ATOM 5735 C CA . HIS B 1 222 ? -0.424 -21.188 -5 1 92.88 222 HIS B CA 1
ATOM 5736 C C . HIS B 1 222 ? -1.04 -20.266 -3.957 1 92.88 222 HIS B C 1
ATOM 5738 O O . HIS B 1 222 ? -0.345 -19.438 -3.369 1 92.88 222 HIS B O 1
ATOM 5744 N N . ILE B 1 223 ? -2.334 -20.453 -3.762 1 90.44 223 ILE B N 1
ATOM 5745 C CA . ILE B 1 223 ? -3.018 -19.719 -2.709 1 90.44 223 ILE B CA 1
ATOM 5746 C C . ILE B 1 223 ? -3.928 -20.656 -1.922 1 90.44 223 ILE B C 1
ATOM 5748 O O . ILE B 1 223 ? -5.148 -20.469 -1.9 1 90.44 223 ILE B O 1
ATOM 5752 N N . PRO B 1 224 ? -3.361 -21.484 -1.202 1 89.25 224 PRO B N 1
ATOM 5753 C CA . PRO B 1 224 ? -4.148 -22.531 -0.544 1 89.25 224 PRO B CA 1
ATOM 5754 C C . PRO B 1 224 ? -5.09 -21.969 0.522 1 89.25 224 PRO B C 1
ATOM 5756 O O . PRO B 1 224 ? -6.086 -22.625 0.866 1 89.25 224 PRO B O 1
ATOM 5759 N N . LEU B 1 225 ? -4.824 -20.859 1.008 1 86.06 225 LEU B N 1
ATOM 5760 C CA . LEU B 1 225 ? -5.703 -20.234 1.992 1 86.06 225 LEU B CA 1
ATOM 5761 C C . LEU B 1 225 ? -7.102 -20.047 1.422 1 86.06 225 LEU B C 1
ATOM 5763 O O . LEU B 1 225 ? -8.094 -20.188 2.141 1 86.06 225 LEU B O 1
ATOM 5767 N N . LEU B 1 226 ? -7.121 -19.672 0.206 1 89.44 226 LEU B N 1
ATOM 5768 C CA . LEU B 1 226 ? -8.414 -19.484 -0.436 1 89.44 226 LEU B CA 1
ATOM 5769 C C . LEU B 1 226 ? -9.203 -20.797 -0.456 1 89.44 226 LEU B C 1
ATOM 5771 O O . LEU B 1 226 ? -10.422 -20.797 -0.25 1 89.44 226 LEU B O 1
ATOM 5775 N N . TYR B 1 227 ? -8.531 -21.844 -0.71 1 91.69 227 TYR B N 1
ATOM 5776 C CA . TYR B 1 227 ? -9.156 -23.172 -0.687 1 91.69 227 TYR B CA 1
ATOM 5777 C C . TYR B 1 227 ? -9.688 -23.5 0.706 1 91.69 227 TYR B C 1
ATOM 5779 O O . TYR B 1 227 ? -10.836 -23.922 0.858 1 91.69 227 TYR B O 1
ATOM 5787 N N . THR B 1 228 ? -8.883 -23.281 1.683 1 89.12 228 THR B N 1
ATOM 5788 C CA . THR B 1 228 ? -9.258 -23.578 3.062 1 89.12 228 THR B CA 1
ATOM 5789 C C . THR B 1 228 ? -10.461 -22.734 3.48 1 89.12 228 THR B C 1
ATOM 5791 O O . THR B 1 228 ? -11.406 -23.25 4.082 1 89.12 228 THR B O 1
ATOM 5794 N N . LEU B 1 229 ? -10.398 -21.516 3.127 1 89.25 229 LEU B N 1
ATOM 5795 C CA . LEU B 1 229 ? -11.508 -20.625 3.453 1 89.25 229 LEU B CA 1
ATOM 5796 C C . LEU B 1 229 ? -12.781 -21.047 2.734 1 89.25 229 LEU B C 1
ATOM 5798 O O . LEU B 1 229 ? -13.867 -21.062 3.326 1 89.25 229 LEU B O 1
ATOM 5802 N N . HIS B 1 230 ? -12.625 -21.391 1.507 1 92.19 230 HIS B N 1
ATOM 5803 C CA . HIS B 1 230 ? -13.766 -21.875 0.726 1 92.19 230 HIS B CA 1
ATOM 5804 C C . HIS B 1 230 ? -14.375 -23.109 1.352 1 92.19 230 HIS B C 1
ATOM 5806 O O . HIS B 1 230 ? -15.594 -23.219 1.486 1 92.19 230 HIS B O 1
ATOM 5812 N N . GLU B 1 231 ? -13.562 -24.016 1.771 1 91 231 GLU B N 1
ATOM 5813 C CA . GLU B 1 231 ? -14.047 -25.25 2.389 1 91 231 GLU B CA 1
ATOM 5814 C C . GLU B 1 231 ? -14.758 -24.953 3.709 1 91 231 GLU B C 1
ATOM 5816 O O . GLU B 1 231 ? -15.758 -25.594 4.031 1 91 231 GLU B O 1
ATOM 5821 N N . PHE B 1 232 ? -14.219 -24.047 4.398 1 91.56 232 PHE B N 1
ATOM 5822 C CA . PHE B 1 232 ? -14.812 -23.641 5.672 1 91.56 232 PHE B CA 1
ATOM 5823 C C . PHE B 1 232 ? -16.172 -23 5.457 1 91.56 232 PHE B C 1
ATOM 5825 O O . PHE B 1 232 ? -17.109 -23.25 6.215 1 91.56 232 PHE B O 1
ATOM 5832 N N . LEU B 1 233 ? -16.359 -22.234 4.457 1 93.31 233 LEU B N 1
ATOM 5833 C CA . LEU B 1 233 ? -17.562 -21.453 4.219 1 93.31 233 LEU B CA 1
ATOM 5834 C C . LEU B 1 233 ? -18.531 -22.203 3.32 1 93.31 233 LEU B C 1
ATOM 5836 O O . LEU B 1 233 ? -19.672 -21.766 3.117 1 93.31 233 LEU B O 1
ATOM 5840 N N . LYS B 1 234 ? -18.141 -23.266 2.783 1 91.56 234 LYS B N 1
ATOM 5841 C CA . LYS B 1 234 ? -18.891 -24.031 1.791 1 91.56 234 LYS B CA 1
ATOM 5842 C C . LYS B 1 234 ? -20.312 -24.328 2.281 1 91.56 234 LYS B C 1
ATOM 5844 O O . LYS B 1 234 ? -21.266 -24.203 1.525 1 91.56 234 LYS B O 1
ATOM 5849 N N . PRO B 1 235 ? -20.484 -24.625 3.561 1 92.5 235 PRO B N 1
ATOM 5850 C CA . PRO B 1 235 ? -21.844 -24.891 4.023 1 92.5 235 PRO B CA 1
ATOM 5851 C C . PRO B 1 235 ? -22.75 -23.656 3.918 1 92.5 235 PRO B C 1
ATOM 5853 O O . PRO B 1 235 ? -23.969 -23.797 3.805 1 92.5 235 PRO B O 1
ATOM 5856 N N . LEU B 1 236 ? -22.172 -22.578 3.904 1 93.06 236 LEU B N 1
ATOM 5857 C CA . LEU B 1 236 ? -22.938 -21.344 3.9 1 93.06 236 LEU B CA 1
ATOM 5858 C C . LEU B 1 236 ? -23.109 -20.797 2.482 1 93.06 236 LEU B C 1
ATOM 5860 O O . LEU B 1 236 ? -24.172 -20.328 2.109 1 93.06 236 LEU B O 1
ATOM 5864 N N . ILE B 1 237 ? -22.062 -20.922 1.584 1 92.69 237 ILE B N 1
ATOM 5865 C CA . ILE B 1 237 ? -22.078 -20.188 0.318 1 92.69 237 ILE B CA 1
ATOM 5866 C C . ILE B 1 237 ? -22.125 -21.188 -0.842 1 92.69 237 ILE B C 1
ATOM 5868 O O . ILE B 1 237 ? -22.312 -20.797 -1.997 1 92.69 237 ILE B O 1
ATOM 5872 N N . GLY B 1 238 ? -21.969 -22.422 -0.559 1 91.12 238 GLY B N 1
ATOM 5873 C CA . GLY B 1 238 ? -21.922 -23.422 -1.618 1 91.12 238 GLY B CA 1
ATOM 5874 C C . GLY B 1 238 ? -20.531 -23.562 -2.232 1 91.12 238 GLY B C 1
ATOM 5875 O O . GLY B 1 238 ? -19.547 -23.094 -1.66 1 91.12 238 GLY B O 1
ATOM 5876 N N . THR B 1 239 ? -20.453 -24.328 -3.344 1 88.81 239 THR B N 1
ATOM 5877 C CA . THR B 1 239 ? -19.172 -24.609 -3.988 1 88.81 239 THR B CA 1
ATOM 5878 C C . THR B 1 239 ? -18.953 -23.656 -5.164 1 88.81 239 THR B C 1
ATOM 5880 O O . THR B 1 239 ? -19.781 -23.562 -6.066 1 88.81 239 THR B O 1
ATOM 5883 N N . HIS B 1 240 ? -17.828 -23 -5.094 1 91.56 240 HIS B N 1
ATOM 5884 C CA . HIS B 1 240 ? -17.516 -22.047 -6.152 1 91.56 240 HIS B CA 1
ATOM 5885 C C . HIS B 1 240 ? -16.172 -22.359 -6.805 1 91.56 240 HIS B C 1
ATOM 5887 O O . HIS B 1 240 ? -15.734 -21.641 -7.703 1 91.56 240 HIS B O 1
ATOM 5893 N N . LEU B 1 241 ? -15.555 -23.375 -6.367 1 94.25 241 LEU B N 1
ATOM 5894 C CA . LEU B 1 241 ? -14.273 -23.781 -6.941 1 94.25 241 LEU B CA 1
ATOM 5895 C C . LEU B 1 241 ? -14.438 -25.078 -7.746 1 94.25 241 LEU B C 1
ATOM 5897 O O . LEU B 1 241 ? -14.906 -26.078 -7.223 1 94.25 241 LEU B O 1
ATOM 5901 N N . ALA B 1 242 ? -13.938 -25.016 -8.969 1 94.56 242 ALA B N 1
ATOM 5902 C CA . ALA B 1 242 ? -14.117 -26.125 -9.898 1 94.56 242 ALA B CA 1
ATOM 5903 C C . ALA B 1 242 ? -13.359 -27.375 -9.438 1 94.56 242 ALA B C 1
ATOM 5905 O O . ALA B 1 242 ? -13.672 -28.484 -9.852 1 94.56 242 ALA B O 1
ATOM 5906 N N . ILE B 1 243 ? -12.367 -27.25 -8.578 1 94.12 243 ILE B N 1
ATOM 5907 C CA . ILE B 1 243 ? -11.562 -28.359 -8.086 1 94.12 243 ILE B CA 1
ATOM 5908 C C . ILE B 1 243 ? -12.43 -29.297 -7.262 1 94.12 243 ILE B C 1
ATOM 5910 O O . ILE B 1 243 ? -12.094 -30.469 -7.086 1 94.12 243 ILE B O 1
ATOM 5914 N N . ALA B 1 244 ? -13.516 -28.797 -6.758 1 91.75 244 ALA B N 1
ATOM 5915 C CA . ALA B 1 244 ? -14.43 -29.594 -5.938 1 91.75 244 ALA B CA 1
ATOM 5916 C C . ALA B 1 244 ? -15.023 -30.75 -6.738 1 91.75 244 ALA B C 1
ATOM 5918 O O . ALA B 1 244 ? -15.383 -31.781 -6.172 1 91.75 244 ALA B O 1
ATOM 5919 N N . ALA B 1 245 ? -15.102 -30.625 -8 1 92 245 ALA B N 1
ATOM 5920 C CA . ALA B 1 245 ? -15.672 -31.672 -8.859 1 92 245 ALA B CA 1
ATOM 5921 C C . ALA B 1 245 ? -14.828 -32.938 -8.812 1 92 245 ALA B C 1
ATOM 5923 O O . ALA B 1 245 ? -15.344 -34.031 -9.016 1 92 245 ALA B O 1
ATOM 5924 N N . ARG B 1 246 ? -13.547 -32.844 -8.539 1 92.56 246 ARG B N 1
ATOM 5925 C CA . ARG B 1 246 ? -12.664 -34 -8.43 1 92.56 246 ARG B CA 1
ATOM 5926 C C . ARG B 1 246 ? -13.141 -34.938 -7.332 1 92.56 246 ARG B C 1
ATOM 5928 O O . ARG B 1 246 ? -13.039 -36.156 -7.465 1 92.56 246 ARG B O 1
ATOM 5935 N N . HIS B 1 247 ? -13.695 -34.344 -6.309 1 90.94 247 HIS B N 1
ATOM 5936 C CA . HIS B 1 247 ? -14.133 -35.125 -5.148 1 90.94 247 HIS B CA 1
ATOM 5937 C C . HIS B 1 247 ? -15.648 -35.281 -5.125 1 90.94 247 HIS B C 1
ATOM 5939 O O . HIS B 1 247 ? -16.203 -35.906 -4.234 1 90.94 247 HIS B O 1
ATOM 5945 N N . GLY B 1 248 ? -16.281 -34.656 -6.062 1 91.88 248 GLY B N 1
ATOM 5946 C CA . GLY B 1 248 ? -17.734 -34.688 -6.152 1 91.88 248 GLY B CA 1
ATOM 5947 C C . GLY B 1 248 ? -18.234 -35.5 -7.332 1 91.88 248 GLY B C 1
ATOM 5948 O O . GLY B 1 248 ? -18.25 -36.75 -7.285 1 91.88 248 GLY B O 1
ATOM 5949 N N . SER B 1 249 ? -18.469 -34.75 -8.398 1 92.44 249 SER B N 1
ATOM 5950 C CA . SER B 1 249 ? -19.141 -35.375 -9.539 1 92.44 249 SER B CA 1
ATOM 5951 C C . SER B 1 249 ? -18.25 -36.438 -10.172 1 92.44 249 SER B C 1
ATOM 5953 O O . SER B 1 249 ? -18.75 -37.5 -10.555 1 92.44 249 SER B O 1
ATOM 5955 N N . LEU B 1 250 ? -17.016 -36.219 -10.312 1 93.25 250 LEU B N 1
ATOM 5956 C CA . LEU B 1 250 ? -16.125 -37.188 -10.938 1 93.25 250 LEU B CA 1
ATOM 5957 C C . LEU B 1 250 ? -15.969 -38.438 -10.062 1 93.25 250 LEU B C 1
ATOM 5959 O O . LEU B 1 250 ? -15.93 -39.562 -10.57 1 93.25 250 LEU B O 1
ATOM 5963 N N . ARG B 1 251 ? -15.805 -38.219 -8.82 1 94.25 251 ARG B N 1
ATOM 5964 C CA . ARG B 1 251 ? -15.719 -39.344 -7.902 1 94.25 251 ARG B CA 1
ATOM 5965 C C . ARG B 1 251 ? -17 -40.156 -7.914 1 94.25 251 ARG B C 1
ATOM 5967 O O . ARG B 1 251 ? -16.969 -41.375 -7.859 1 94.25 251 ARG B O 1
ATOM 5974 N N . ALA B 1 252 ? -18.125 -39.469 -7.953 1 95.56 252 ALA B N 1
ATOM 5975 C CA . ALA B 1 252 ? -19.422 -40.156 -8.023 1 95.56 252 ALA B CA 1
ATOM 5976 C C . ALA B 1 252 ? -19.5 -41.031 -9.273 1 95.56 252 ALA B C 1
ATOM 5978 O O . ALA B 1 252 ? -20.031 -42.156 -9.219 1 95.56 252 ALA B O 1
ATOM 5979 N N . PHE B 1 253 ? -19.016 -40.531 -10.297 1 93.31 253 PHE B N 1
ATOM 5980 C CA . PHE B 1 253 ? -18.969 -41.281 -11.539 1 93.31 253 PHE B CA 1
ATOM 5981 C C . PHE B 1 253 ? -18.109 -42.531 -11.375 1 93.31 253 PHE B C 1
ATOM 5983 O O . PHE B 1 253 ? -18.547 -43.625 -11.727 1 93.31 253 PHE B O 1
ATOM 5990 N N . ALA B 1 254 ? -16.906 -42.438 -10.852 1 95.25 254 ALA B N 1
ATOM 5991 C CA . ALA B 1 254 ? -16 -43.562 -10.633 1 95.25 254 ALA B CA 1
ATOM 5992 C C . ALA B 1 254 ? -16.625 -44.562 -9.688 1 95.25 254 ALA B C 1
ATOM 5994 O O . ALA B 1 254 ? -16.469 -45.781 -9.883 1 95.25 254 ALA B O 1
ATOM 5995 N N . LEU B 1 255 ? -17.312 -44.094 -8.711 1 96.88 255 LEU B N 1
ATOM 5996 C CA . LEU B 1 255 ? -17.969 -44.969 -7.758 1 96.88 255 LEU B CA 1
ATOM 5997 C C . LEU B 1 255 ? -19.047 -45.812 -8.445 1 96.88 255 LEU B C 1
ATOM 5999 O O . LEU B 1 255 ? -19.125 -47.031 -8.219 1 96.88 255 LEU B O 1
ATOM 6003 N N . ARG B 1 256 ? -19.812 -45.156 -9.258 1 96.12 256 ARG B N 1
ATOM 6004 C CA . ARG B 1 256 ? -20.859 -45.844 -9.977 1 96.12 256 ARG B CA 1
ATOM 6005 C C . ARG B 1 256 ? -20.281 -46.969 -10.867 1 96.12 256 ARG B C 1
ATOM 6007 O O . ARG B 1 256 ? -20.781 -48.094 -10.867 1 96.12 256 ARG B O 1
ATOM 6014 N N . GLU B 1 257 ? -19.266 -46.625 -11.625 1 94.75 257 GLU B N 1
ATOM 6015 C CA . GLU B 1 257 ? -18.641 -47.594 -12.523 1 94.75 257 GLU B CA 1
ATOM 6016 C C . GLU B 1 257 ? -17.984 -48.719 -11.734 1 94.75 257 GLU B C 1
ATOM 6018 O O . GLU B 1 257 ? -18.031 -49.875 -12.156 1 94.75 257 GLU B O 1
ATOM 6023 N N . THR B 1 258 ? -17.359 -48.406 -10.594 1 96.44 258 THR B N 1
ATOM 6024 C CA . THR B 1 258 ? -16.703 -49.406 -9.773 1 96.44 258 THR B CA 1
ATOM 6025 C C . THR B 1 258 ? -17.719 -50.375 -9.164 1 96.44 258 THR B C 1
ATOM 6027 O O . THR B 1 258 ? -17.484 -51.594 -9.117 1 96.44 258 THR B O 1
ATOM 6030 N N . GLN B 1 259 ? -18.828 -49.844 -8.781 1 96.12 259 GLN B N 1
ATOM 6031 C CA . GLN B 1 259 ? -19.906 -50.656 -8.242 1 96.12 259 GLN B CA 1
ATOM 6032 C C . GLN B 1 259 ? -20.469 -51.594 -9.305 1 96.12 259 GLN B C 1
ATOM 6034 O O . GLN B 1 259 ? -20.734 -52.75 -9.039 1 96.12 259 GLN B O 1
ATOM 6039 N N . ALA B 1 260 ? -20.672 -50.969 -10.406 1 94 260 ALA B N 1
ATOM 6040 C CA . ALA B 1 260 ? -21.188 -51.781 -11.516 1 94 260 ALA B CA 1
ATOM 6041 C C . ALA B 1 260 ? -20.234 -52.906 -11.836 1 94 260 ALA B C 1
ATOM 6043 O O . ALA B 1 260 ? -20.672 -54.031 -12.086 1 94 260 ALA B O 1
ATOM 6044 N N . ARG B 1 261 ? -18.953 -52.625 -11.805 1 92.94 261 ARG B N 1
ATOM 6045 C CA . ARG B 1 261 ? -17.953 -53.625 -12.094 1 92.94 261 ARG B CA 1
ATOM 6046 C C . ARG B 1 261 ? -17.906 -54.688 -11.008 1 92.94 261 ARG B C 1
ATOM 6048 O O . ARG B 1 261 ? -17.703 -55.875 -11.297 1 92.94 261 ARG B O 1
ATOM 6055 N N . ALA B 1 262 ? -18.016 -54.344 -9.82 1 91.5 262 ALA B N 1
ATOM 6056 C CA . ALA B 1 262 ? -18 -55.25 -8.688 1 91.5 262 ALA B CA 1
ATOM 6057 C C . ALA B 1 262 ? -19.172 -56.25 -8.758 1 91.5 262 ALA B C 1
ATOM 6059 O O . ALA B 1 262 ? -19.062 -57.375 -8.312 1 91.5 262 ALA B O 1
ATOM 6060 N N . ARG B 1 263 ? -20.188 -55.812 -9.406 1 90.75 263 ARG B N 1
ATOM 6061 C CA . ARG B 1 263 ? -21.391 -56.656 -9.523 1 90.75 263 ARG B CA 1
ATOM 6062 C C . ARG B 1 263 ? -21.25 -57.625 -10.672 1 90.75 263 ARG B C 1
ATOM 6064 O O . ARG B 1 263 ? -22 -58.594 -10.758 1 90.75 263 ARG B O 1
ATOM 6071 N N . ASN B 1 264 ? -20.312 -57.438 -11.492 1 86.88 264 ASN B N 1
ATOM 6072 C CA . ASN B 1 264 ? -20.078 -58.312 -12.633 1 86.88 264 ASN B CA 1
ATOM 6073 C C . ASN B 1 264 ? -18.656 -58.844 -12.641 1 86.88 264 ASN B C 1
ATOM 6075 O O . ASN B 1 264 ? -17.875 -58.531 -13.555 1 86.88 264 ASN B O 1
ATOM 6079 N N . PRO B 1 265 ? -18.406 -59.75 -11.75 1 77.75 265 PRO B N 1
ATOM 6080 C CA . PRO B 1 265 ? -17.016 -60.188 -11.594 1 77.75 265 PRO B CA 1
ATOM 6081 C C . PRO B 1 265 ? -16.531 -61.031 -12.766 1 77.75 265 PRO B C 1
ATOM 6083 O O . PRO B 1 265 ? -15.32 -61.188 -12.961 1 77.75 265 PRO B O 1
ATOM 6086 N N . ASP B 1 266 ? -17.422 -61.594 -13.438 1 67.88 266 ASP B N 1
ATOM 6087 C CA . ASP B 1 266 ? -17.062 -62.531 -14.492 1 67.88 266 ASP B CA 1
ATOM 6088 C C . ASP B 1 266 ? -16.688 -61.812 -15.773 1 67.88 266 ASP B C 1
ATOM 6090 O O . ASP B 1 266 ? -16.375 -62.438 -16.797 1 67.88 266 ASP B O 1
ATOM 6094 N N . ALA B 1 267 ? -16.562 -60.594 -15.562 1 68.38 267 ALA B N 1
ATOM 6095 C CA . ALA B 1 267 ? -16.141 -59.875 -16.75 1 68.38 267 ALA B CA 1
ATOM 6096 C C . ALA B 1 267 ? -14.656 -60.094 -17.031 1 68.38 267 ALA B C 1
ATOM 6098 O O . ALA B 1 267 ? -13.977 -60.812 -16.281 1 68.38 267 ALA B O 1
ATOM 6099 N N . ARG B 1 268 ? -14.023 -59.594 -18 1 81.25 268 ARG B N 1
ATOM 6100 C CA . ARG B 1 268 ? -12.625 -59.656 -18.406 1 81.25 268 ARG B CA 1
ATOM 6101 C C . ARG B 1 268 ? -11.734 -58.906 -17.422 1 81.25 268 ARG B C 1
ATOM 6103 O O . ARG B 1 268 ? -12.227 -58.094 -16.609 1 81.25 268 ARG B O 1
ATOM 6110 N N . PRO B 1 269 ? -10.555 -59.312 -17.281 1 85.69 269 PRO B N 1
ATOM 6111 C CA . PRO B 1 269 ? -9.633 -58.594 -16.375 1 85.69 269 PRO B CA 1
ATOM 6112 C C . PRO B 1 269 ? -9.461 -57.125 -16.734 1 85.69 269 PRO B C 1
ATOM 6114 O O . PRO B 1 269 ? -9.422 -56.781 -17.922 1 85.69 269 PRO B O 1
ATOM 6117 N N . ASP B 1 270 ? -9.523 -56.312 -15.75 1 93.19 270 ASP B N 1
ATOM 6118 C CA . ASP B 1 270 ? -9.258 -54.875 -15.867 1 93.19 270 ASP B CA 1
ATOM 6119 C C . ASP B 1 270 ? -8.586 -54.344 -14.609 1 93.19 270 ASP B C 1
ATOM 6121 O O . ASP B 1 270 ? -8.211 -55.094 -13.719 1 93.19 270 ASP B O 1
ATOM 6125 N N . MET B 1 271 ? -8.328 -53.125 -14.5 1 94.81 271 MET B N 1
ATOM 6126 C CA . MET B 1 271 ? -7.574 -52.531 -13.398 1 94.81 271 MET B CA 1
ATOM 6127 C C . MET B 1 271 ? -8.375 -52.562 -12.102 1 94.81 271 MET B C 1
ATOM 6129 O O . MET B 1 271 ? -7.84 -52.906 -11.039 1 94.81 271 MET B O 1
ATOM 6133 N N . VAL B 1 272 ? -9.672 -52.25 -12.18 1 95.56 272 VAL B N 1
ATOM 6134 C CA . VAL B 1 272 ? -10.5 -52.219 -10.984 1 95.56 272 VAL B CA 1
ATOM 6135 C C . VAL B 1 272 ? -10.641 -53.625 -10.414 1 95.56 272 VAL B C 1
ATOM 6137 O O . VAL B 1 272 ? -10.617 -53.844 -9.195 1 95.56 272 VAL B O 1
ATOM 6140 N N . SER B 1 273 ? -10.82 -54.625 -11.289 1 94.19 273 SER B N 1
ATOM 6141 C CA . SER B 1 273 ? -10.906 -56 -10.797 1 94.19 273 SER B CA 1
ATOM 6142 C C . SER B 1 273 ? -9.633 -56.406 -10.055 1 94.19 273 SER B C 1
ATOM 6144 O O . SER B 1 273 ? -9.703 -57.094 -9.031 1 94.19 273 SER B O 1
ATOM 6146 N N . ARG B 1 274 ? -8.492 -56 -10.555 1 94.56 274 ARG B N 1
ATOM 6147 C CA . ARG B 1 274 ? -7.234 -56.281 -9.883 1 94.56 274 ARG B CA 1
ATOM 6148 C C . ARG B 1 274 ? -7.133 -55.531 -8.555 1 94.56 274 ARG B C 1
ATOM 6150 O O . ARG B 1 274 ? -6.637 -56.094 -7.566 1 94.56 274 ARG B O 1
ATOM 6157 N N . MET B 1 275 ? -7.594 -54.344 -8.5 1 96.56 275 MET B N 1
ATOM 6158 C CA . MET B 1 275 ? -7.555 -53.562 -7.277 1 96.56 275 MET B CA 1
ATOM 6159 C C . MET B 1 275 ? -8.523 -54.125 -6.238 1 96.56 275 MET B C 1
ATOM 6161 O O . MET B 1 275 ? -8.227 -54.125 -5.043 1 96.56 275 MET B O 1
ATOM 6165 N N . LEU B 1 276 ? -9.656 -54.531 -6.805 1 95.81 276 LEU B N 1
ATOM 6166 C CA . LEU B 1 276 ? -10.625 -55.156 -5.902 1 95.81 276 LEU B CA 1
ATOM 6167 C C . LEU B 1 276 ? -10.062 -56.438 -5.297 1 95.81 276 LEU B C 1
ATOM 6169 O O . LEU B 1 276 ? -10.328 -56.75 -4.133 1 95.81 276 LEU B O 1
ATOM 6173 N N . ALA B 1 277 ? -9.32 -57.156 -6.078 1 94.38 277 ALA B N 1
ATOM 6174 C CA . ALA B 1 277 ? -8.656 -58.344 -5.559 1 94.38 277 ALA B CA 1
ATOM 6175 C C . ALA B 1 277 ? -7.668 -58 -4.457 1 94.38 277 ALA B C 1
ATOM 6177 O O . ALA B 1 277 ? -7.598 -58.688 -3.432 1 94.38 277 ALA B O 1
ATOM 6178 N N . THR B 1 278 ? -6.902 -56.969 -4.656 1 96.31 278 THR B N 1
ATOM 6179 C CA . THR B 1 278 ? -5.969 -56.5 -3.637 1 96.31 278 THR B CA 1
ATOM 6180 C C . THR B 1 278 ? -6.719 -56.062 -2.385 1 96.31 278 THR B C 1
ATOM 6182 O O . THR B 1 278 ? -6.305 -56.375 -1.265 1 96.31 278 THR B O 1
ATOM 6185 N N . HIS B 1 279 ? -7.809 -55.344 -2.611 1 96.44 279 HIS B N 1
ATOM 6186 C CA . HIS B 1 279 ? -8.648 -54.906 -1.501 1 96.44 279 HIS B CA 1
ATOM 6187 C C . HIS B 1 279 ? -9.156 -56.094 -0.698 1 96.44 279 HIS B C 1
ATOM 6189 O O . HIS B 1 279 ? -9.195 -56.062 0.534 1 96.44 279 HIS B O 1
ATOM 6195 N N . ALA B 1 280 ? -9.5 -57.125 -1.337 1 95.88 280 ALA B N 1
ATOM 6196 C CA . ALA B 1 280 ? -10.016 -58.344 -0.667 1 95.88 280 ALA B CA 1
ATOM 6197 C C . ALA B 1 280 ? -8.93 -58.969 0.197 1 95.88 280 ALA B C 1
ATOM 6199 O O . ALA B 1 280 ? -9.227 -59.5 1.271 1 95.88 280 ALA B O 1
ATOM 6200 N N . GLN B 1 281 ? -7.77 -58.906 -0.24 1 96.75 281 GLN B N 1
ATOM 6201 C CA . GLN B 1 281 ? -6.652 -59.531 0.472 1 96.75 281 GLN B CA 1
ATOM 6202 C C . GLN B 1 281 ? -6.18 -58.656 1.619 1 96.75 281 GLN B C 1
ATOM 6204 O O . GLN B 1 281 ? -5.703 -59.156 2.641 1 96.75 281 GLN B O 1
ATOM 6209 N N . ARG B 1 282 ? -6.262 -57.312 1.404 1 96.56 282 ARG B N 1
ATOM 6210 C CA . ARG B 1 282 ? -5.73 -56.375 2.369 1 96.56 282 ARG B CA 1
ATOM 6211 C C . ARG B 1 282 ? -6.715 -55.219 2.611 1 96.56 282 ARG B C 1
ATOM 6213 O O . ARG B 1 282 ? -6.383 -54.062 2.398 1 96.56 282 ARG B O 1
ATOM 6220 N N . PRO B 1 283 ? -7.855 -55.469 3.121 1 95.19 283 PRO B N 1
ATOM 6221 C CA . PRO B 1 283 ? -8.922 -54.469 3.244 1 95.19 283 PRO B CA 1
ATOM 6222 C C . PRO B 1 283 ? -8.555 -53.312 4.18 1 95.19 283 PRO B C 1
ATOM 6224 O O . PRO B 1 283 ? -9.047 -52.188 4.012 1 95.19 283 PRO B O 1
ATOM 6227 N N . ASP B 1 284 ? -7.602 -53.594 5.129 1 95.12 284 ASP B N 1
ATOM 6228 C CA . ASP B 1 284 ? -7.223 -52.531 6.082 1 95.12 284 ASP B CA 1
ATOM 6229 C C . ASP B 1 284 ? -6.211 -51.594 5.473 1 95.12 284 ASP B C 1
ATOM 6231 O O . ASP B 1 284 ? -6.137 -50.406 5.875 1 95.12 284 ASP B O 1
ATOM 6235 N N . GLU B 1 285 ? -5.469 -52.031 4.488 1 96 285 GLU B N 1
ATOM 6236 C CA . GLU B 1 285 ? -4.422 -51.219 3.875 1 96 285 GLU B CA 1
ATOM 6237 C C . GLU B 1 285 ? -4.918 -50.531 2.602 1 96 285 GLU B C 1
ATOM 6239 O O . GLU B 1 285 ? -4.387 -49.5 2.195 1 96 285 GLU B O 1
ATOM 6244 N N . PHE B 1 286 ? -5.871 -51.188 2.035 1 97.62 286 PHE B N 1
ATOM 6245 C CA . PHE B 1 286 ? -6.43 -50.719 0.77 1 97.62 286 PHE B CA 1
ATOM 6246 C C . PHE B 1 286 ? -7.945 -50.875 0.755 1 97.62 286 PHE B C 1
ATOM 6248 O O . PHE B 1 286 ? -8.469 -51.875 0.257 1 97.62 286 PHE B O 1
ATOM 6255 N N . SER B 1 287 ? -8.609 -49.812 1.179 1 97.44 287 SER B N 1
ATOM 6256 C CA . SER B 1 287 ? -10.055 -49.844 1.372 1 97.44 287 SER B CA 1
ATOM 6257 C C . SER B 1 287 ? -10.789 -49.719 0.045 1 97.44 287 SER B C 1
ATOM 6259 O O . SER B 1 287 ? -10.188 -49.406 -0.981 1 97.44 287 SER B O 1
ATOM 6261 N N . TYR B 1 288 ? -12.062 -50 0.103 1 97 288 TYR B N 1
ATOM 6262 C CA . TYR B 1 288 ? -12.891 -49.812 -1.079 1 97 288 TYR B CA 1
ATOM 6263 C C . TYR B 1 288 ? -12.875 -48.344 -1.525 1 97 288 TYR B C 1
ATOM 6265 O O . TYR B 1 288 ? -12.844 -48.062 -2.725 1 97 288 TYR B O 1
ATOM 6273 N N . ASP B 1 289 ? -12.844 -47.469 -0.56 1 96.75 289 ASP B N 1
ATOM 6274 C CA . ASP B 1 289 ? -12.758 -46.031 -0.863 1 96.75 289 ASP B CA 1
ATOM 6275 C C . ASP B 1 289 ? -11.453 -45.719 -1.593 1 96.75 289 ASP B C 1
ATOM 6277 O O . ASP B 1 289 ? -11.43 -44.844 -2.467 1 96.75 289 ASP B O 1
ATOM 6281 N N . ASP B 1 290 ? -10.461 -46.406 -1.203 1 97.62 290 ASP B N 1
ATOM 6282 C CA . ASP B 1 290 ? -9.172 -46.219 -1.863 1 97.62 290 ASP B CA 1
ATOM 6283 C C . ASP B 1 290 ? -9.227 -46.688 -3.316 1 97.62 290 ASP B C 1
ATOM 6285 O O . ASP B 1 290 ? -8.672 -46.031 -4.203 1 97.62 290 ASP B O 1
ATOM 6289 N N . VAL B 1 291 ? -9.898 -47.75 -3.578 1 97.62 291 VAL B N 1
ATOM 6290 C CA . VAL B 1 291 ? -10.078 -48.25 -4.938 1 97.62 291 VAL B CA 1
ATOM 6291 C C . VAL B 1 291 ? -10.797 -47.219 -5.785 1 97.62 291 VAL B C 1
ATOM 6293 O O . VAL B 1 291 ? -10.359 -46.875 -6.891 1 97.62 291 VAL B O 1
ATOM 6296 N N . VAL B 1 292 ? -11.82 -46.656 -5.203 1 97.25 292 VAL B N 1
ATOM 6297 C CA . VAL B 1 292 ? -12.609 -45.656 -5.91 1 97.25 292 VAL B CA 1
ATOM 6298 C C . VAL B 1 292 ? -11.758 -44.406 -6.164 1 97.25 292 VAL B C 1
ATOM 6300 O O . VAL B 1 292 ? -11.82 -43.812 -7.242 1 97.25 292 VAL B O 1
ATOM 6303 N N . SER B 1 293 ? -10.969 -44.031 -5.172 1 97.06 293 SER B N 1
ATOM 6304 C CA . SER B 1 293 ? -10.094 -42.875 -5.316 1 97.06 293 SER B CA 1
ATOM 6305 C C . SER B 1 293 ? -9.094 -43.094 -6.449 1 97.06 293 SER B C 1
ATOM 6307 O O . SER B 1 293 ? -8.906 -42.188 -7.273 1 97.06 293 SER B O 1
ATOM 6309 N N . GLN B 1 294 ? -8.547 -44.219 -6.48 1 96.94 294 GLN B N 1
ATOM 6310 C CA . GLN B 1 294 ? -7.59 -44.5 -7.547 1 96.94 294 GLN B CA 1
ATOM 6311 C C . GLN B 1 294 ? -8.273 -44.531 -8.906 1 96.94 294 GLN B C 1
ATOM 6313 O O . GLN B 1 294 ? -7.75 -44.031 -9.891 1 96.94 294 GLN B O 1
ATOM 6318 N N . ALA B 1 295 ? -9.391 -45.156 -8.953 1 96.44 295 ALA B N 1
ATOM 6319 C CA . ALA B 1 295 ? -10.141 -45.188 -10.203 1 96.44 295 ALA B CA 1
ATOM 6320 C C . ALA B 1 295 ? -10.5 -43.781 -10.688 1 96.44 295 ALA B C 1
ATOM 6322 O O . ALA B 1 295 ? -10.461 -43.531 -11.891 1 96.44 295 ALA B O 1
ATOM 6323 N N . THR B 1 296 ? -10.859 -42.938 -9.781 1 95.56 296 THR B N 1
ATOM 6324 C CA . THR B 1 296 ? -11.125 -41.562 -10.117 1 95.56 296 THR B CA 1
ATOM 6325 C C . THR B 1 296 ? -9.891 -40.906 -10.727 1 95.56 296 THR B C 1
ATOM 6327 O O . THR B 1 296 ? -9.992 -40.188 -11.727 1 95.56 296 THR B O 1
ATOM 6330 N N . SER B 1 297 ? -8.781 -41.156 -10.141 1 95.38 297 SER B N 1
ATOM 6331 C CA . SER B 1 297 ? -7.523 -40.594 -10.625 1 95.38 297 SER B CA 1
ATOM 6332 C C . SER B 1 297 ? -7.188 -41.094 -12.023 1 95.38 297 SER B C 1
ATOM 6334 O O . SER B 1 297 ? -6.602 -40.375 -12.836 1 95.38 297 SER B O 1
ATOM 6336 N N . ASN B 1 298 ? -7.559 -42.344 -12.312 1 94.75 298 ASN B N 1
ATOM 6337 C CA . ASN B 1 298 ? -7.301 -42.906 -13.633 1 94.75 298 ASN B CA 1
ATOM 6338 C C . ASN B 1 298 ? -8 -42.094 -14.734 1 94.75 298 ASN B C 1
ATOM 6340 O O . ASN B 1 298 ? -7.441 -41.906 -15.812 1 94.75 298 ASN B O 1
ATOM 6344 N N . ILE B 1 299 ? -9.172 -41.656 -14.453 1 91.06 299 ILE B N 1
ATOM 6345 C CA . ILE B 1 299 ? -9.914 -40.844 -15.43 1 91.06 299 ILE B CA 1
ATOM 6346 C C . ILE B 1 299 ? -9.242 -39.5 -15.609 1 91.06 299 ILE B C 1
ATOM 6348 O O . ILE B 1 299 ? -9 -39.062 -16.734 1 91.06 299 ILE B O 1
ATOM 6352 N N . ASN B 1 300 ? -8.898 -38.906 -14.539 1 87.94 300 ASN B N 1
ATOM 6353 C CA . ASN B 1 300 ? -8.336 -37.562 -14.539 1 87.94 300 ASN B CA 1
ATOM 6354 C C . ASN B 1 300 ? -6.965 -37.531 -15.211 1 87.94 300 ASN B C 1
ATOM 6356 O O . ASN B 1 300 ? -6.676 -36.625 -15.992 1 87.94 300 ASN B O 1
ATOM 6360 N N . ALA B 1 301 ? -6.207 -38.469 -14.898 1 87.25 301 ALA B N 1
ATOM 6361 C CA . ALA B 1 301 ? -4.801 -38.438 -15.297 1 87.25 301 ALA B CA 1
ATOM 6362 C C . ALA B 1 301 ? -4.598 -39.156 -16.625 1 87.25 301 ALA B C 1
ATOM 6364 O O . ALA B 1 301 ? -3.676 -38.812 -17.375 1 87.25 301 ALA B O 1
ATOM 6365 N N . GLY B 1 302 ? -5.355 -40.062 -16.969 1 87.44 302 GLY B N 1
ATOM 6366 C CA . GLY B 1 302 ? -5.07 -40.938 -18.094 1 87.44 302 GLY B CA 1
ATOM 6367 C C . GLY B 1 302 ? -5.711 -40.5 -19.391 1 87.44 302 GLY B C 1
ATOM 6368 O O . GLY B 1 302 ? -5.281 -40.906 -20.469 1 87.44 302 GLY B O 1
ATOM 6369 N N . SER B 1 303 ? -6.637 -39.688 -19.328 1 87.31 303 SER B N 1
ATOM 6370 C CA . SER B 1 303 ? -7.371 -39.375 -20.547 1 87.31 303 SER B CA 1
ATOM 6371 C C . SER B 1 303 ? -6.848 -38.094 -21.188 1 87.31 303 SER B C 1
ATOM 6373 O O . SER B 1 303 ? -6.238 -38.125 -22.25 1 87.31 303 SER B O 1
ATOM 6375 N N . ASP B 1 304 ? -6.844 -37.125 -20.438 1 89.38 304 ASP B N 1
ATOM 6376 C CA . ASP B 1 304 ? -6.496 -35.812 -21 1 89.38 304 ASP B CA 1
ATOM 6377 C C . ASP B 1 304 ? -5.012 -35.75 -21.344 1 89.38 304 ASP B C 1
ATOM 6379 O O . ASP B 1 304 ? -4.637 -35.219 -22.391 1 89.38 304 ASP B O 1
ATOM 6383 N N . THR B 1 305 ? -4.199 -36.281 -20.5 1 93.31 305 THR B N 1
ATOM 6384 C CA . THR B 1 305 ? -2.756 -36.219 -20.719 1 93.31 305 THR B CA 1
ATOM 6385 C C . THR B 1 305 ? -2.359 -37 -21.953 1 93.31 305 THR B C 1
ATOM 6387 O O . THR B 1 305 ? -1.523 -36.562 -22.75 1 93.31 305 THR B O 1
ATOM 6390 N N . THR B 1 306 ? -2.926 -38.125 -22.125 1 95.12 306 THR B N 1
ATOM 6391 C CA . THR B 1 306 ? -2.633 -38.938 -23.297 1 95.12 306 THR B CA 1
ATOM 6392 C C . THR B 1 306 ? -3.146 -38.25 -24.562 1 95.12 306 THR B C 1
ATOM 6394 O O . THR B 1 306 ? -2.479 -38.281 -25.594 1 95.12 306 THR B O 1
ATOM 6397 N N . ALA B 1 307 ? -4.336 -37.719 -24.484 1 96.06 307 ALA B N 1
ATOM 6398 C CA . ALA B 1 307 ? -4.895 -37 -25.625 1 96.06 307 ALA B CA 1
ATOM 6399 C C . ALA B 1 307 ? -3.977 -35.844 -26.047 1 96.06 307 ALA B C 1
ATOM 6401 O O . ALA B 1 307 ? -3.736 -35.656 -27.234 1 96.06 307 ALA B O 1
ATOM 6402 N N . VAL B 1 308 ? -3.482 -35.156 -25.062 1 96.75 308 VAL B N 1
ATOM 6403 C CA . VAL B 1 308 ? -2.566 -34.031 -25.312 1 96.75 308 VAL B CA 1
ATOM 6404 C C . VAL B 1 308 ? -1.309 -34.562 -26.016 1 96.75 308 VAL B C 1
ATOM 6406 O O . VAL B 1 308 ? -0.838 -33.969 -26.984 1 96.75 308 VAL B O 1
ATOM 6409 N N . ALA B 1 309 ? -0.825 -35.625 -25.562 1 97.88 309 ALA B N 1
ATOM 6410 C CA . ALA B 1 309 ? 0.372 -36.219 -26.125 1 97.88 309 ALA B CA 1
ATOM 6411 C C . ALA B 1 309 ? 0.129 -36.656 -27.578 1 97.88 309 ALA B C 1
ATOM 6413 O O . ALA B 1 309 ? 0.948 -36.375 -28.453 1 97.88 309 ALA B O 1
ATOM 6414 N N . LEU B 1 310 ? -0.982 -37.281 -27.828 1 98.31 310 LEU B N 1
ATOM 6415 C CA . LEU B 1 310 ? -1.329 -37.75 -29.172 1 98.31 310 LEU B CA 1
ATOM 6416 C C . LEU B 1 310 ? -1.466 -36.594 -30.125 1 98.31 310 LEU B C 1
ATOM 6418 O O . LEU B 1 310 ? -0.96 -36.625 -31.25 1 98.31 310 LEU B O 1
ATOM 6422 N N . ARG B 1 311 ? -2.127 -35.531 -29.672 1 97.94 311 ARG B N 1
ATOM 6423 C CA . ARG B 1 311 ? -2.264 -34.344 -30.484 1 97.94 311 ARG B CA 1
ATOM 6424 C C . ARG B 1 311 ? -0.899 -33.75 -30.859 1 97.94 311 ARG B C 1
ATOM 6426 O O . ARG B 1 311 ? -0.65 -33.406 -32 1 97.94 311 ARG B O 1
ATOM 6433 N N . ALA B 1 312 ? -0.083 -33.75 -29.875 1 97.81 312 ALA B N 1
ATOM 6434 C CA . ALA B 1 312 ? 1.242 -33.156 -30.047 1 97.81 312 ALA B CA 1
ATOM 6435 C C . ALA B 1 312 ? 2.055 -33.938 -31.078 1 97.81 312 ALA B C 1
ATOM 6437 O O . ALA B 1 312 ? 2.625 -33.375 -32 1 97.81 312 ALA B O 1
ATOM 6438 N N . VAL B 1 313 ? 2.098 -35.188 -30.938 1 98.5 313 VAL B N 1
ATOM 6439 C CA . VAL B 1 313 ? 2.883 -36.031 -31.828 1 98.5 313 VAL B CA 1
ATOM 6440 C C . VAL B 1 313 ? 2.334 -35.938 -33.25 1 98.5 313 VAL B C 1
ATOM 6442 O O . VAL B 1 313 ? 3.096 -35.781 -34.188 1 98.5 313 VAL B O 1
ATOM 6445 N N . LEU B 1 314 ? 1.043 -36 -33.375 1 98.5 314 LEU B N 1
ATOM 6446 C CA . LEU B 1 314 ? 0.427 -35.938 -34.688 1 98.5 314 LEU B CA 1
ATOM 6447 C C . LEU B 1 314 ? 0.701 -34.562 -35.344 1 98.5 314 LEU B C 1
ATOM 6449 O O . LEU B 1 314 ? 1.031 -34.5 -36.531 1 98.5 314 LEU B O 1
ATOM 6453 N N . PHE B 1 315 ? 0.551 -33.562 -34.562 1 98.19 315 PHE B N 1
ATOM 6454 C CA . PHE B 1 315 ? 0.805 -32.219 -35.094 1 98.19 315 PHE B CA 1
ATOM 6455 C C . PHE B 1 315 ? 2.242 -32.094 -35.562 1 98.19 315 PHE B C 1
ATOM 6457 O O . PHE B 1 315 ? 2.488 -31.562 -36.656 1 98.19 315 PHE B O 1
ATOM 6464 N N . GLN B 1 316 ? 3.172 -32.625 -34.75 1 98.12 316 GLN B N 1
ATOM 6465 C CA . GLN B 1 316 ? 4.578 -32.531 -35.156 1 98.12 316 GLN B CA 1
ATOM 6466 C C . GLN B 1 316 ? 4.84 -33.344 -36.406 1 98.12 316 GLN B C 1
ATOM 6468 O O . GLN B 1 316 ? 5.551 -32.875 -37.312 1 98.12 316 GLN B O 1
ATOM 6473 N N . LEU B 1 317 ? 4.266 -34.438 -36.531 1 98.31 317 LEU B N 1
ATOM 6474 C CA . LEU B 1 317 ? 4.438 -35.25 -37.75 1 98.31 317 LEU B CA 1
ATOM 6475 C C . LEU B 1 317 ? 3.844 -34.562 -38.969 1 98.31 317 LEU B C 1
ATOM 6477 O O . LEU B 1 317 ? 4.457 -34.562 -40.031 1 98.31 317 LEU B O 1
ATOM 6481 N N . LEU B 1 318 ? 2.717 -34 -38.812 1 97.88 318 LEU B N 1
ATOM 6482 C CA . LEU B 1 318 ? 1.986 -33.406 -39.938 1 97.88 318 LEU B CA 1
ATOM 6483 C C . LEU B 1 318 ? 2.652 -32.125 -40.375 1 97.88 318 LEU B C 1
ATOM 6485 O O . LEU B 1 318 ? 2.455 -31.688 -41.531 1 97.88 318 LEU B O 1
ATOM 6489 N N . THR B 1 319 ? 3.412 -31.5 -39.531 1 97.56 319 THR B N 1
ATOM 6490 C CA . THR B 1 319 ? 4.066 -30.25 -39.875 1 97.56 319 THR B CA 1
ATOM 6491 C C . THR B 1 319 ? 5.527 -30.484 -40.25 1 97.56 319 THR B C 1
ATOM 6493 O O . THR B 1 319 ? 6.242 -29.547 -40.625 1 97.56 319 THR B O 1
ATOM 6496 N N . HIS B 1 320 ? 5.973 -31.688 -40.125 1 97.88 320 HIS B N 1
ATOM 6497 C CA . HIS B 1 320 ? 7.316 -32.094 -40.5 1 97.88 320 HIS B CA 1
ATOM 6498 C C . HIS B 1 320 ? 7.273 -33.25 -41.5 1 97.88 320 HIS B C 1
ATOM 6500 O O . HIS B 1 320 ? 7.457 -34.406 -41.125 1 97.88 320 HIS B O 1
ATOM 6506 N N . GLY B 1 321 ? 7.23 -32.938 -42.75 1 97.19 321 GLY B N 1
ATOM 6507 C CA . GLY B 1 321 ? 6.996 -33.875 -43.844 1 97.19 321 GLY B CA 1
ATOM 6508 C C . GLY B 1 321 ? 8.047 -34.969 -43.906 1 97.19 321 GLY B C 1
ATOM 6509 O O . GLY B 1 321 ? 7.727 -36.125 -44.156 1 97.19 321 GLY B O 1
ATOM 6510 N N . ALA B 1 322 ? 9.266 -34.562 -43.688 1 97.69 322 ALA B N 1
ATOM 6511 C CA . ALA B 1 322 ? 10.352 -35.531 -43.781 1 97.69 322 ALA B CA 1
ATOM 6512 C C . ALA B 1 322 ? 10.219 -36.625 -42.719 1 97.69 322 ALA B C 1
ATOM 6514 O O . ALA B 1 322 ? 10.43 -37.781 -42.969 1 97.69 322 ALA B O 1
ATOM 6515 N N . ALA B 1 323 ? 9.898 -36.219 -41.5 1 98.12 323 ALA B N 1
ATOM 6516 C CA . ALA B 1 323 ? 9.703 -37.156 -40.438 1 98.12 323 ALA B CA 1
ATOM 6517 C C . ALA B 1 323 ? 8.5 -38.062 -40.688 1 98.12 323 ALA B C 1
ATOM 6519 O O . ALA B 1 323 ? 8.547 -39.281 -40.438 1 98.12 323 ALA B O 1
ATOM 6520 N N . MET B 1 324 ? 7.438 -37.469 -41.219 1 98.06 324 MET B N 1
ATOM 6521 C CA . MET B 1 324 ? 6.242 -38.219 -41.562 1 98.06 324 MET B CA 1
ATOM 6522 C C . MET B 1 324 ? 6.555 -39.281 -42.594 1 98.06 324 MET B C 1
ATOM 6524 O O . MET B 1 324 ? 6.184 -40.438 -42.438 1 98.06 324 MET B O 1
ATOM 6528 N N . GLU B 1 325 ? 7.242 -38.875 -43.625 1 98 325 GLU B N 1
ATOM 6529 C CA . GLU B 1 325 ? 7.594 -39.812 -44.688 1 98 325 GLU B CA 1
ATOM 6530 C C . GLU B 1 325 ? 8.461 -40.938 -44.188 1 98 325 GLU B C 1
ATOM 6532 O O . GLU B 1 325 ? 8.242 -42.125 -44.562 1 98 325 GLU B O 1
ATOM 6537 N N . ARG B 1 326 ? 9.367 -40.625 -43.375 1 98.31 326 ARG B N 1
ATOM 6538 C CA . ARG B 1 326 ? 10.258 -41.625 -42.844 1 98.31 326 ARG B CA 1
ATOM 6539 C C . ARG B 1 326 ? 9.492 -42.625 -41.969 1 98.31 326 ARG B C 1
ATOM 6541 O O . ARG B 1 326 ? 9.742 -43.844 -42.031 1 98.31 326 ARG B O 1
ATOM 6548 N N . LEU B 1 327 ? 8.609 -42.125 -41.188 1 98.69 327 LEU B N 1
ATOM 6549 C CA . LEU B 1 327 ? 7.82 -43 -40.344 1 98.69 327 LEU B CA 1
ATOM 6550 C C . LEU B 1 327 ? 6.922 -43.906 -41.156 1 98.69 327 LEU B C 1
ATOM 6552 O O . LEU B 1 327 ? 6.84 -45.125 -40.906 1 98.69 327 LEU B O 1
ATOM 6556 N N . VAL B 1 328 ? 6.27 -43.344 -42.156 1 98.06 328 VAL B N 1
ATOM 6557 C CA . VAL B 1 328 ? 5.398 -44.125 -43.031 1 98.06 328 VAL B CA 1
ATOM 6558 C C . VAL B 1 328 ? 6.207 -45.219 -43.75 1 98.06 328 VAL B C 1
ATOM 6560 O O . VAL B 1 328 ? 5.754 -46.344 -43.844 1 98.06 328 VAL B O 1
ATOM 6563 N N . CYS B 1 329 ? 7.379 -44.844 -44.156 1 98.06 329 CYS B N 1
ATOM 6564 C CA . CYS B 1 329 ? 8.25 -45.812 -44.812 1 98.06 329 CYS B CA 1
ATOM 6565 C C . CYS B 1 329 ? 8.594 -46.969 -43.875 1 98.06 329 CYS B C 1
ATOM 6567 O O . CYS B 1 329 ? 8.578 -48.125 -44.281 1 98.06 329 CYS B O 1
ATOM 6569 N N . GLU B 1 330 ? 8.867 -46.625 -42.656 1 98.31 330 GLU B N 1
ATOM 6570 C CA . GLU B 1 330 ? 9.172 -47.656 -41.656 1 98.31 330 GLU B CA 1
ATOM 6571 C C . GLU B 1 330 ? 7.973 -48.594 -41.438 1 98.31 330 GLU B C 1
ATOM 6573 O O . GLU B 1 330 ? 8.125 -49.812 -41.406 1 98.31 330 GLU B O 1
ATOM 6578 N N . ILE B 1 331 ? 6.852 -48 -41.312 1 98 331 ILE B N 1
ATOM 6579 C CA . ILE B 1 331 ? 5.629 -48.75 -41.062 1 98 331 ILE B CA 1
ATOM 6580 C C . ILE B 1 331 ? 5.32 -49.656 -42.25 1 98 331 ILE B C 1
ATOM 6582 O O . ILE B 1 331 ? 5.031 -50.844 -42.094 1 98 331 ILE B O 1
ATOM 6586 N N . ASP B 1 332 ? 5.445 -49.156 -43.438 1 97.06 332 ASP B N 1
ATOM 6587 C CA . ASP B 1 332 ? 5.168 -49.875 -44.656 1 97.06 332 ASP B CA 1
ATOM 6588 C C . ASP B 1 332 ? 6.148 -51.062 -44.844 1 97.06 332 ASP B C 1
ATOM 6590 O O . ASP B 1 332 ? 5.75 -52.156 -45.219 1 97.06 332 ASP B O 1
ATOM 6594 N N . ALA B 1 333 ? 7.328 -50.75 -44.594 1 97.5 333 ALA B N 1
ATOM 6595 C CA . ALA B 1 333 ? 8.344 -51.812 -44.688 1 97.5 333 ALA B CA 1
ATOM 6596 C C . ALA B 1 333 ? 8.062 -52.938 -43.688 1 97.5 333 ALA B C 1
ATOM 6598 O O . ALA B 1 333 ? 8.172 -54.125 -44.062 1 97.5 333 ALA B O 1
ATOM 6599 N N . ALA B 1 334 ? 7.75 -52.594 -42.469 1 97.56 334 ALA B N 1
ATOM 6600 C CA . ALA B 1 334 ? 7.445 -53.594 -41.469 1 97.56 334 ALA B CA 1
ATOM 6601 C C . ALA B 1 334 ? 6.215 -54.406 -41.844 1 97.56 334 ALA B C 1
ATOM 6603 O O . ALA B 1 334 ? 6.168 -55.625 -41.625 1 97.56 334 ALA B O 1
ATOM 6604 N N . ARG B 1 335 ? 5.246 -53.75 -42.344 1 95.19 335 ARG B N 1
ATOM 6605 C CA . ARG B 1 335 ? 4.035 -54.438 -42.781 1 95.19 335 ARG B CA 1
ATOM 6606 C C . ARG B 1 335 ? 4.336 -55.375 -43.938 1 95.19 335 ARG B C 1
ATOM 6608 O O . ARG B 1 335 ? 3.859 -56.5 -43.938 1 95.19 335 ARG B O 1
ATOM 6615 N N . ALA B 1 336 ? 5.09 -54.906 -44.906 1 94.81 336 ALA B N 1
ATOM 6616 C CA . ALA B 1 336 ? 5.457 -55.688 -46.062 1 94.81 336 ALA B CA 1
ATOM 6617 C C . ALA B 1 336 ? 6.23 -56.969 -45.656 1 94.81 336 ALA B C 1
ATOM 6619 O O . ALA B 1 336 ? 6.086 -58 -46.281 1 94.81 336 ALA B O 1
ATOM 6620 N N . ASP B 1 337 ? 6.961 -56.812 -44.562 1 95.25 337 ASP B N 1
ATOM 6621 C CA . ASP B 1 337 ? 7.773 -57.938 -44.094 1 95.25 337 ASP B CA 1
ATOM 6622 C C . ASP B 1 337 ? 6.965 -58.844 -43.156 1 95.25 337 ASP B C 1
ATOM 6624 O O . ASP B 1 337 ? 7.484 -59.844 -42.656 1 95.25 337 ASP B O 1
ATOM 6628 N N . GLY B 1 338 ? 5.773 -58.531 -42.906 1 93.31 338 GLY B N 1
ATOM 6629 C CA . GLY B 1 338 ? 4.922 -59.312 -42.031 1 93.31 338 GLY B CA 1
ATOM 6630 C C . GLY B 1 338 ? 5.219 -59.125 -40.562 1 93.31 338 GLY B C 1
ATOM 6631 O O . GLY B 1 338 ? 4.855 -59.938 -39.75 1 93.31 338 GLY B O 1
ATOM 6632 N N . ARG B 1 339 ? 5.875 -58.031 -40.281 1 94.06 339 ARG B N 1
ATOM 6633 C CA . ARG B 1 339 ? 6.316 -57.781 -38.906 1 94.06 339 ARG B CA 1
ATOM 6634 C C . ARG B 1 339 ? 5.336 -56.906 -38.156 1 94.06 339 ARG B C 1
ATOM 6636 O O . ARG B 1 339 ? 5.508 -56.625 -36.969 1 94.06 339 ARG B O 1
ATOM 6643 N N . LEU B 1 340 ? 4.297 -56.438 -38.844 1 94.56 340 LEU B N 1
ATOM 6644 C CA . LEU B 1 340 ? 3.348 -55.5 -38.281 1 94.56 340 LEU B CA 1
ATOM 6645 C C . LEU B 1 340 ? 1.916 -55.844 -38.656 1 94.56 340 LEU B C 1
ATOM 6647 O O . LEU B 1 340 ? 1.594 -55.969 -39.844 1 94.56 340 LEU B O 1
ATOM 6651 N N . GLU B 1 341 ? 1.087 -56.094 -37.656 1 94.38 341 GLU B N 1
ATOM 6652 C CA . GLU B 1 341 ? -0.342 -56.312 -37.875 1 94.38 341 GLU B CA 1
ATOM 6653 C C . GLU B 1 341 ? -1.116 -55 -37.844 1 94.38 341 GLU B C 1
ATOM 6655 O O . GLU B 1 341 ? -0.539 -53.938 -37.594 1 94.38 341 GLU B O 1
ATOM 6660 N N . ASP B 1 342 ? -2.42 -55.094 -38.188 1 92.31 342 ASP B N 1
ATOM 6661 C CA . ASP B 1 342 ? -3.309 -53.938 -38.156 1 92.31 342 ASP B CA 1
ATOM 6662 C C . ASP B 1 342 ? -4.555 -54.25 -37.312 1 92.31 342 ASP B C 1
ATOM 6664 O O . ASP B 1 342 ? -5.434 -54.969 -37.75 1 92.31 342 ASP B O 1
ATOM 6668 N N . PRO B 1 343 ? -4.551 -53.594 -36.094 1 93.56 343 PRO B N 1
ATOM 6669 C CA . PRO B 1 343 ? -3.557 -52.719 -35.469 1 93.56 343 PRO B CA 1
ATOM 6670 C C . PRO B 1 343 ? -2.344 -53.469 -34.938 1 93.56 343 PRO B C 1
ATOM 6672 O O . PRO B 1 343 ? -2.434 -54.656 -34.656 1 93.56 343 PRO B O 1
ATOM 6675 N N . PRO B 1 344 ? -1.287 -52.75 -34.844 1 96.56 344 PRO B N 1
ATOM 6676 C CA . PRO B 1 344 ? -0.092 -53.438 -34.344 1 96.56 344 PRO B CA 1
ATOM 6677 C C . PRO B 1 344 ? -0.205 -53.812 -32.875 1 96.56 344 PRO B C 1
ATOM 6679 O O . PRO B 1 344 ? -0.86 -53.125 -32.094 1 96.56 344 PRO B O 1
ATOM 6682 N N . SER B 1 345 ? 0.425 -54.875 -32.531 1 95.62 345 SER B N 1
ATOM 6683 C CA . SER B 1 345 ? 0.61 -55.156 -31.094 1 95.62 345 SER B CA 1
ATOM 6684 C C . SER B 1 345 ? 1.617 -54.188 -30.484 1 95.62 345 SER B C 1
ATOM 6686 O O . SER B 1 345 ? 2.41 -53.562 -31.203 1 95.62 345 SER B O 1
ATOM 6688 N N . TYR B 1 346 ? 1.451 -54.094 -29.25 1 95.06 346 TYR B N 1
ATOM 6689 C CA . TYR B 1 346 ? 2.387 -53.219 -28.547 1 95.06 346 TYR B CA 1
ATOM 6690 C C . TYR B 1 346 ? 3.826 -53.656 -28.797 1 95.06 346 TYR B C 1
ATOM 6692 O O . TYR B 1 346 ? 4.703 -52.812 -29.031 1 95.06 346 TYR B O 1
ATOM 6700 N N . ASP B 1 347 ? 4.07 -54.938 -28.781 1 95.06 347 ASP B N 1
ATOM 6701 C CA . ASP B 1 347 ? 5.406 -55.469 -29 1 95.06 347 ASP B CA 1
ATOM 6702 C C . ASP B 1 347 ? 5.914 -55.156 -30.406 1 95.06 347 ASP B C 1
ATOM 6704 O O . ASP B 1 347 ? 7.086 -54.844 -30.594 1 95.06 347 ASP B O 1
ATOM 6708 N N . GLN B 1 348 ? 5.066 -55.312 -31.359 1 96.5 348 GLN B N 1
ATOM 6709 C CA . GLN B 1 348 ? 5.43 -55 -32.75 1 96.5 348 GLN B CA 1
ATOM 6710 C C . GLN B 1 348 ? 5.781 -53.531 -32.875 1 96.5 348 GLN B C 1
ATOM 6712 O O . GLN B 1 348 ? 6.805 -53.188 -33.469 1 96.5 348 GLN B O 1
ATOM 6717 N N . ALA B 1 349 ? 4.949 -52.719 -32.312 1 96.5 349 ALA B N 1
ATOM 6718 C CA . ALA B 1 349 ? 5.156 -51.281 -32.406 1 96.5 349 ALA B CA 1
ATOM 6719 C C . ALA B 1 349 ? 6.434 -50.875 -31.672 1 96.5 349 ALA B C 1
ATOM 6721 O O . ALA B 1 349 ? 7.121 -49.938 -32.094 1 96.5 349 ALA B O 1
ATOM 6722 N N . ALA B 1 350 ? 6.754 -51.562 -30.562 1 95.25 350 ALA B N 1
ATOM 6723 C CA . ALA B 1 350 ? 7.938 -51.25 -29.766 1 95.25 350 ALA B CA 1
ATOM 6724 C C . ALA B 1 350 ? 9.211 -51.5 -30.562 1 95.25 350 ALA B C 1
ATOM 6726 O O . ALA B 1 350 ? 10.258 -50.938 -30.281 1 95.25 350 ALA B O 1
ATOM 6727 N N . ARG B 1 351 ? 9.094 -52.25 -31.594 1 96.19 351 ARG B N 1
ATOM 6728 C CA . ARG B 1 351 ? 10.266 -52.625 -32.406 1 96.19 351 ARG B CA 1
ATOM 6729 C C . ARG B 1 351 ? 10.484 -51.625 -33.531 1 96.19 351 ARG B C 1
ATOM 6731 O O . ARG B 1 351 ? 11.523 -51.688 -34.219 1 96.19 351 ARG B O 1
ATOM 6738 N N . LEU B 1 352 ? 9.5 -50.844 -33.75 1 98 352 LEU B N 1
ATOM 6739 C CA . LEU B 1 352 ? 9.68 -49.781 -34.75 1 98 352 LEU B CA 1
ATOM 6740 C C . LEU B 1 352 ? 10.531 -48.656 -34.188 1 98 352 LEU B C 1
ATOM 6742 O O . LEU B 1 352 ? 10.016 -47.781 -33.438 1 98 352 LEU B O 1
ATOM 6746 N N . GLU B 1 353 ? 11.766 -48.562 -34.562 1 97.12 353 GLU B N 1
ATOM 6747 C CA . GLU B 1 353 ? 12.742 -47.656 -33.938 1 97.12 353 GLU B CA 1
ATOM 6748 C C . GLU B 1 353 ? 12.383 -46.188 -34.188 1 97.12 353 GLU B C 1
ATOM 6750 O O . GLU B 1 353 ? 12.445 -45.375 -33.281 1 97.12 353 GLU B O 1
ATOM 6755 N N . TYR B 1 354 ? 12.062 -45.906 -35.375 1 98.12 354 TYR B N 1
ATOM 6756 C CA . TYR B 1 354 ? 11.773 -44.5 -35.688 1 98.12 354 TYR B CA 1
ATOM 6757 C C . TYR B 1 354 ? 10.469 -44.062 -35.062 1 98.12 354 TYR B C 1
ATOM 6759 O O . TYR B 1 354 ? 10.336 -42.906 -34.656 1 98.12 354 TYR B O 1
ATOM 6767 N N . LEU B 1 355 ? 9.469 -44.969 -34.969 1 98.62 355 LEU B N 1
ATOM 6768 C CA . LEU B 1 355 ? 8.242 -44.656 -34.25 1 98.62 355 LEU B CA 1
ATOM 6769 C C . LEU B 1 355 ? 8.539 -44.25 -32.812 1 98.62 355 LEU B C 1
ATOM 6771 O O . LEU B 1 355 ? 8.039 -43.25 -32.312 1 98.62 355 LEU B O 1
ATOM 6775 N N . GLN B 1 356 ? 9.391 -45.062 -32.188 1 98.19 356 GLN B N 1
ATOM 6776 C CA . GLN B 1 356 ? 9.742 -44.781 -30.812 1 98.19 356 GLN B CA 1
ATOM 6777 C C . GLN B 1 356 ? 10.469 -43.438 -30.703 1 98.19 356 GLN B C 1
ATOM 6779 O O . GLN B 1 356 ? 10.203 -42.656 -29.781 1 98.19 356 GLN B O 1
ATOM 6784 N N . ALA B 1 357 ? 11.336 -43.156 -31.625 1 98.12 357 ALA B N 1
ATOM 6785 C CA . ALA B 1 357 ? 12.047 -41.875 -31.641 1 98.12 357 ALA B CA 1
ATOM 6786 C C . ALA B 1 357 ? 11.07 -40.719 -31.812 1 98.12 357 ALA B C 1
ATOM 6788 O O . ALA B 1 357 ? 11.227 -39.656 -31.172 1 98.12 357 ALA B O 1
ATOM 6789 N N . VAL B 1 358 ? 10.055 -40.906 -32.625 1 98.69 358 VAL B N 1
ATOM 6790 C CA . VAL B 1 358 ? 9.031 -39.875 -32.875 1 98.69 358 VAL B CA 1
ATOM 6791 C C . VAL B 1 358 ? 8.25 -39.594 -31.609 1 98.69 358 VAL B C 1
ATOM 6793 O O . VAL B 1 358 ? 7.957 -38.469 -31.281 1 98.69 358 VAL B O 1
ATOM 6796 N N . LEU B 1 359 ? 7.941 -40.656 -30.875 1 98.62 359 LEU B N 1
ATOM 6797 C CA . LEU B 1 359 ? 7.188 -40.5 -29.641 1 98.62 359 LEU B CA 1
ATOM 6798 C C . LEU B 1 359 ? 8.016 -39.75 -28.594 1 98.62 359 LEU B C 1
ATOM 6800 O O . LEU B 1 359 ? 7.535 -38.781 -27.984 1 98.62 359 LEU B O 1
ATOM 6804 N N . TYR B 1 360 ? 9.258 -40.125 -28.422 1 98.06 360 TYR B N 1
ATOM 6805 C CA . TYR B 1 360 ? 10.133 -39.438 -27.469 1 98.06 360 TYR B CA 1
ATOM 6806 C C . TYR B 1 360 ? 10.289 -37.969 -27.844 1 98.06 360 TYR B C 1
ATOM 6808 O O . TYR B 1 360 ? 10.156 -37.094 -26.984 1 98.06 360 TYR B O 1
ATOM 6816 N N . GLU B 1 361 ? 10.516 -37.75 -29.094 1 98.44 361 GLU B N 1
ATOM 6817 C CA . GLU B 1 361 ? 10.766 -36.375 -29.531 1 98.44 361 GLU B CA 1
ATOM 6818 C C . GLU B 1 361 ? 9.5 -35.531 -29.438 1 98.44 361 GLU B C 1
ATOM 6820 O O . GLU B 1 361 ? 9.555 -34.344 -29.062 1 98.44 361 GLU B O 1
ATOM 6825 N N . GLY B 1 362 ? 8.391 -36.094 -29.828 1 98.38 362 GLY B N 1
ATOM 6826 C CA . GLY B 1 362 ? 7.133 -35.375 -29.719 1 98.38 362 GLY B CA 1
ATOM 6827 C C . GLY B 1 362 ? 6.812 -34.969 -28.297 1 98.38 362 GLY B C 1
ATOM 6828 O O . GLY B 1 362 ? 6.41 -33.812 -28.062 1 98.38 362 GLY B O 1
ATOM 6829 N N . LEU B 1 363 ? 7.047 -35.844 -27.359 1 98.19 363 LEU B N 1
ATOM 6830 C CA . LEU B 1 363 ? 6.758 -35.594 -25.953 1 98.19 363 LEU B CA 1
ATOM 6831 C C . LEU B 1 363 ? 7.824 -34.688 -25.344 1 98.19 363 LEU B C 1
ATOM 6833 O O . LEU B 1 363 ? 7.59 -34.062 -24.312 1 98.19 363 LEU B O 1
ATOM 6837 N N . ARG B 1 364 ? 9.008 -34.719 -25.953 1 98.19 364 ARG B N 1
ATOM 6838 C CA . ARG B 1 364 ? 10.047 -33.812 -25.484 1 98.19 364 ARG B CA 1
ATOM 6839 C C . ARG B 1 364 ? 9.719 -32.375 -25.844 1 98.19 364 ARG B C 1
ATOM 6841 O O . ARG B 1 364 ? 9.797 -31.469 -25.016 1 98.19 364 ARG B O 1
ATOM 6848 N N . VAL B 1 365 ? 9.312 -32.125 -27.078 1 97.88 365 VAL B N 1
ATOM 6849 C CA . VAL B 1 365 ? 9.117 -30.75 -27.578 1 97.88 365 VAL B CA 1
ATOM 6850 C C . VAL B 1 365 ? 7.77 -30.219 -27.094 1 97.88 365 VAL B C 1
ATOM 6852 O O . VAL B 1 365 ? 7.586 -29 -26.969 1 97.88 365 VAL B O 1
ATOM 6855 N N . CYS B 1 366 ? 6.809 -31.172 -26.891 1 97.44 366 CYS B N 1
ATOM 6856 C CA . CYS B 1 366 ? 5.484 -30.781 -26.422 1 97.44 366 CYS B CA 1
ATOM 6857 C C . CYS B 1 366 ? 5.043 -31.656 -25.25 1 97.44 366 CYS B C 1
ATOM 6859 O O . CYS B 1 366 ? 4.105 -32.438 -25.359 1 97.44 366 CYS B O 1
ATOM 6861 N N . PRO B 1 367 ? 5.656 -31.422 -24.094 1 97.56 367 PRO B N 1
ATOM 6862 C CA . PRO B 1 367 ? 5.211 -32.156 -22.922 1 97.56 367 PRO B CA 1
ATOM 6863 C C . PRO B 1 367 ? 3.768 -31.859 -22.531 1 97.56 367 PRO B C 1
ATOM 6865 O O . PRO B 1 367 ? 3.316 -30.719 -22.672 1 97.56 367 PRO B O 1
ATOM 6868 N N . SER B 1 368 ? 3.08 -32.812 -22 1 97.06 368 SER B N 1
ATOM 6869 C CA . SER B 1 368 ? 1.672 -32.625 -21.672 1 97.06 368 SER B CA 1
ATOM 6870 C C . SER B 1 368 ? 1.501 -31.703 -20.469 1 97.06 368 SER B C 1
ATOM 6872 O O . SER B 1 368 ? 0.575 -30.891 -20.422 1 97.06 368 SER B O 1
ATOM 6874 N N . VAL B 1 369 ? 2.396 -31.844 -19.484 1 96.81 369 VAL B N 1
ATOM 6875 C CA . VAL B 1 369 ? 2.326 -31.016 -18.297 1 96.81 369 VAL B CA 1
ATOM 6876 C C . VAL B 1 369 ? 3.002 -29.672 -18.547 1 96.81 369 VAL B C 1
ATOM 6878 O O . VAL B 1 369 ? 4.129 -29.609 -19.047 1 96.81 369 VAL B O 1
ATOM 6881 N N . GLY B 1 370 ? 2.299 -28.594 -18.234 1 97.56 370 GLY B N 1
ATOM 6882 C CA . GLY B 1 370 ? 2.816 -27.266 -18.562 1 97.56 370 GLY B CA 1
ATOM 6883 C C . GLY B 1 370 ? 3.299 -26.5 -17.344 1 97.56 370 GLY B C 1
ATOM 6884 O O . GLY B 1 370 ? 3.859 -25.406 -17.484 1 97.56 370 GLY B O 1
ATOM 6885 N N . LEU B 1 371 ? 3.129 -27.062 -16.172 1 97.69 371 LEU B N 1
ATOM 6886 C CA . LEU B 1 371 ? 3.504 -26.359 -14.945 1 97.69 371 LEU B CA 1
ATOM 6887 C C . LEU B 1 371 ? 4.754 -26.969 -14.328 1 97.69 371 LEU B C 1
ATOM 6889 O O . LEU B 1 371 ? 5.203 -28.031 -14.758 1 97.69 371 LEU B O 1
ATOM 6893 N N . ASN B 1 372 ? 5.32 -26.234 -13.422 1 97.88 372 ASN B N 1
ATOM 6894 C CA . ASN B 1 372 ? 6.406 -26.797 -12.633 1 97.88 372 ASN B CA 1
ATOM 6895 C C . ASN B 1 372 ? 5.918 -27.953 -11.75 1 97.88 372 ASN B C 1
ATOM 6897 O O . ASN B 1 372 ? 4.73 -28.016 -11.414 1 97.88 372 ASN B O 1
ATOM 6901 N N . LEU B 1 373 ? 6.824 -28.812 -11.461 1 97.81 373 LEU B N 1
ATOM 6902 C CA . LEU B 1 373 ? 6.582 -29.859 -10.477 1 97.81 373 LEU B CA 1
ATOM 6903 C C . LEU B 1 373 ? 7.242 -29.516 -9.141 1 97.81 373 LEU B C 1
ATOM 6905 O O . LEU B 1 373 ? 8.344 -29.984 -8.852 1 97.81 373 LEU B O 1
ATOM 6909 N N . PRO B 1 374 ? 6.5 -28.75 -8.305 1 96.88 374 PRO B N 1
ATOM 6910 C CA . PRO B 1 374 ? 7.156 -28.141 -7.152 1 96.88 374 PRO B CA 1
ATOM 6911 C C . PRO B 1 374 ? 7.438 -29.141 -6.031 1 96.88 374 PRO B C 1
ATOM 6913 O O . PRO B 1 374 ? 6.602 -30 -5.742 1 96.88 374 PRO B O 1
ATOM 6916 N N . ARG B 1 375 ? 8.602 -29.016 -5.461 1 96.94 375 ARG B N 1
ATOM 6917 C CA . ARG B 1 375 ? 9.102 -29.797 -4.336 1 96.94 375 ARG B CA 1
ATOM 6918 C C . ARG B 1 375 ? 9.609 -28.906 -3.217 1 96.94 375 ARG B C 1
ATOM 6920 O O . ARG B 1 375 ? 9.961 -27.75 -3.455 1 96.94 375 ARG B O 1
ATOM 6927 N N . VAL B 1 376 ? 9.633 -29.453 -2.02 1 96.06 376 VAL B N 1
ATOM 6928 C CA . VAL B 1 376 ? 10.148 -28.719 -0.872 1 96.06 376 VAL B CA 1
ATOM 6929 C C . VAL B 1 376 ? 11.609 -29.109 -0.629 1 96.06 376 VAL B C 1
ATOM 6931 O O . VAL B 1 376 ? 11.945 -30.297 -0.584 1 96.06 376 VAL B O 1
ATOM 6934 N N . VAL B 1 377 ? 12.43 -28.078 -0.562 1 96.69 377 VAL B N 1
ATOM 6935 C CA . VAL B 1 377 ? 13.828 -28.328 -0.243 1 96.69 377 VAL B CA 1
ATOM 6936 C C . VAL B 1 377 ? 13.938 -29 1.119 1 96.69 377 VAL B C 1
ATOM 6938 O O . VAL B 1 377 ? 13.398 -28.516 2.111 1 96.69 377 VAL B O 1
ATOM 6941 N N . PRO B 1 378 ? 14.625 -30.125 1.169 1 95.19 378 PRO B N 1
ATOM 6942 C CA . PRO B 1 378 ? 14.695 -30.891 2.42 1 95.19 378 PRO B CA 1
ATOM 6943 C C . PRO B 1 378 ? 15.625 -30.25 3.449 1 95.19 378 PRO B C 1
ATOM 6945 O O . PRO B 1 378 ? 16.281 -29.25 3.158 1 95.19 378 PRO B O 1
ATOM 6948 N N . GLU B 1 379 ? 15.586 -30.875 4.668 1 94 379 GLU B N 1
ATOM 6949 C CA . GLU B 1 379 ? 16.5 -30.438 5.711 1 94 379 GLU B CA 1
ATOM 6950 C C . GLU B 1 379 ? 17.953 -30.422 5.207 1 94 379 GLU B C 1
ATOM 6952 O O . GLU B 1 379 ? 18.359 -31.297 4.461 1 94 379 GLU B O 1
ATOM 6957 N N . GLY B 1 380 ? 18.75 -29.422 5.551 1 93.94 380 GLY B N 1
ATOM 6958 C CA . GLY B 1 380 ? 20.109 -29.25 5.078 1 93.94 380 GLY B CA 1
ATOM 6959 C C . GLY B 1 380 ? 20.219 -28.312 3.891 1 93.94 380 GLY B C 1
ATOM 6960 O O . GLY B 1 380 ? 21.297 -27.797 3.602 1 93.94 380 GLY B O 1
ATOM 6961 N N . GLY B 1 381 ? 19.141 -28.125 3.186 1 95.12 381 GLY B N 1
ATOM 6962 C CA . GLY B 1 381 ? 19.141 -27.219 2.049 1 95.12 381 GLY B CA 1
ATOM 6963 C C . GLY B 1 381 ? 19.656 -27.859 0.773 1 95.12 381 GLY B C 1
ATOM 6964 O O . GLY B 1 381 ? 19.797 -29.094 0.697 1 95.12 381 GLY B O 1
ATOM 6965 N N . MET B 1 382 ? 19.719 -27.062 -0.222 1 96.12 382 MET B N 1
ATOM 6966 C CA . MET B 1 382 ? 20.312 -27.516 -1.483 1 96.12 382 MET B CA 1
ATOM 6967 C C . MET B 1 382 ? 21.219 -26.438 -2.076 1 96.12 382 MET B C 1
ATOM 6969 O O . MET B 1 382 ? 21.094 -25.25 -1.724 1 96.12 382 MET B O 1
ATOM 6973 N N . ARG B 1 383 ? 22.125 -26.859 -2.758 1 97.25 383 ARG B N 1
ATOM 6974 C CA . ARG B 1 383 ? 22.969 -25.938 -3.514 1 97.25 383 ARG B CA 1
ATOM 6975 C C . ARG B 1 383 ? 22.75 -26.094 -5.016 1 97.25 383 ARG B C 1
ATOM 6977 O O . ARG B 1 383 ? 22.703 -27.219 -5.523 1 97.25 383 ARG B O 1
ATOM 6984 N N . VAL B 1 384 ? 22.578 -25.062 -5.633 1 96.94 384 VAL B N 1
ATOM 6985 C CA . VAL B 1 384 ? 22.406 -25.047 -7.086 1 96.94 384 VAL B CA 1
ATOM 6986 C C . VAL B 1 384 ? 23.25 -23.922 -7.691 1 96.94 384 VAL B C 1
ATOM 6988 O O . VAL B 1 384 ? 23.109 -22.766 -7.289 1 96.94 384 VAL B O 1
ATOM 6991 N N . ARG B 1 385 ? 24.109 -24.297 -8.586 1 95.5 385 ARG B N 1
ATOM 6992 C CA . ARG B 1 385 ? 25.016 -23.359 -9.234 1 95.5 385 ARG B CA 1
ATOM 6993 C C . ARG B 1 385 ? 25.781 -22.531 -8.203 1 95.5 385 ARG B C 1
ATOM 6995 O O . ARG B 1 385 ? 25.859 -21.312 -8.32 1 95.5 385 ARG B O 1
ATOM 7002 N N . GLY B 1 386 ? 26.094 -23.078 -7.203 1 95.44 386 GLY B N 1
ATOM 7003 C CA . GLY B 1 386 ? 26.938 -22.453 -6.191 1 95.44 386 GLY B CA 1
ATOM 7004 C C . GLY B 1 386 ? 26.156 -21.641 -5.184 1 95.44 386 GLY B C 1
ATOM 7005 O O . GLY B 1 386 ? 26.734 -21.078 -4.242 1 95.44 386 GLY B O 1
ATOM 7006 N N . LYS B 1 387 ? 24.938 -21.578 -5.312 1 97.25 387 LYS B N 1
ATOM 7007 C CA . LYS B 1 387 ? 24.125 -20.781 -4.414 1 97.25 387 LYS B CA 1
ATOM 7008 C C . LYS B 1 387 ? 23.266 -21.672 -3.508 1 97.25 387 LYS B C 1
ATOM 7010 O O . LYS B 1 387 ? 22.766 -22.703 -3.943 1 97.25 387 LYS B O 1
ATOM 7015 N N . TYR B 1 388 ? 23.062 -21.234 -2.318 1 97.25 388 TYR B N 1
ATOM 7016 C CA . TYR B 1 388 ? 22.391 -22.031 -1.303 1 97.25 388 TYR B CA 1
ATOM 7017 C C . TYR B 1 388 ? 20.906 -21.672 -1.235 1 97.25 388 TYR B C 1
ATOM 7019 O O . TYR B 1 388 ? 20.547 -20.484 -1.268 1 97.25 388 TYR B O 1
ATOM 7027 N N . VAL B 1 389 ? 20.078 -22.672 -1.2 1 97 389 VAL B N 1
ATOM 7028 C CA . VAL B 1 389 ? 18.641 -22.547 -0.988 1 97 389 VAL B CA 1
ATOM 7029 C C . VAL B 1 389 ? 18.25 -23.25 0.312 1 97 389 VAL B C 1
ATOM 7031 O O . VAL B 1 389 ? 18.453 -24.453 0.461 1 97 389 VAL B O 1
ATOM 7034 N N . PRO B 1 390 ? 17.641 -22.562 1.214 1 95.19 390 PRO B N 1
ATOM 7035 C CA . PRO B 1 390 ? 17.375 -23.141 2.527 1 95.19 390 PRO B CA 1
ATOM 7036 C C . PRO B 1 390 ? 16.234 -24.172 2.494 1 95.19 390 PRO B C 1
ATOM 7038 O O . PRO B 1 390 ? 15.422 -24.156 1.571 1 95.19 390 PRO B O 1
ATOM 7041 N N . ALA B 1 391 ? 16.234 -25.031 3.527 1 95 391 ALA B N 1
ATOM 7042 C CA . ALA B 1 391 ? 15.148 -25.969 3.734 1 95 391 ALA B CA 1
ATOM 7043 C C . ALA B 1 391 ? 13.805 -25.25 3.83 1 95 391 ALA B C 1
ATOM 7045 O O . ALA B 1 391 ? 13.719 -24.172 4.41 1 95 391 ALA B O 1
ATOM 7046 N N . GLY B 1 392 ? 12.852 -25.922 3.221 1 93.06 392 GLY B N 1
ATOM 7047 C CA . GLY B 1 392 ? 11.508 -25.375 3.326 1 93.06 392 GLY B CA 1
ATOM 7048 C C . GLY B 1 392 ? 11.094 -24.562 2.113 1 93.06 392 GLY B C 1
ATOM 7049 O O . GLY B 1 392 ? 9.906 -24.391 1.854 1 93.06 392 GLY B O 1
ATOM 7050 N N . TYR B 1 393 ? 12.078 -23.969 1.427 1 95.31 393 TYR B N 1
ATOM 7051 C CA . TYR B 1 393 ? 11.789 -23.266 0.179 1 95.31 393 TYR B CA 1
ATOM 7052 C C . TYR B 1 393 ? 11.336 -24.25 -0.898 1 95.31 393 TYR B C 1
ATOM 7054 O O . TYR B 1 393 ? 11.477 -25.469 -0.736 1 95.31 393 TYR B O 1
ATOM 7062 N N . VAL B 1 394 ? 10.742 -23.719 -1.896 1 96.44 394 VAL B N 1
ATOM 7063 C CA . VAL B 1 394 ? 10.156 -24.562 -2.93 1 96.44 394 VAL B CA 1
ATOM 7064 C C . VAL B 1 394 ? 10.984 -24.453 -4.211 1 96.44 394 VAL B C 1
ATOM 7066 O O . VAL B 1 394 ? 11.383 -23.359 -4.609 1 96.44 394 VAL B O 1
ATOM 7069 N N . VAL B 1 395 ? 11.242 -25.609 -4.758 1 98 395 VAL B N 1
ATOM 7070 C CA . VAL B 1 395 ? 11.914 -25.688 -6.055 1 98 395 VAL B CA 1
ATOM 7071 C C . VAL B 1 395 ? 11.133 -26.609 -6.984 1 98 395 VAL B C 1
ATOM 7073 O O . VAL B 1 395 ? 10.469 -27.547 -6.527 1 98 395 VAL B O 1
ATOM 7076 N N . GLY B 1 396 ? 11.148 -26.312 -8.273 1 98.06 396 GLY B N 1
ATOM 7077 C CA . GLY B 1 396 ? 10.453 -27.156 -9.227 1 98.06 396 GLY B CA 1
ATOM 7078 C C . GLY B 1 396 ? 10.953 -27 -10.648 1 98.06 396 GLY B C 1
ATOM 7079 O O . GLY B 1 396 ? 11.383 -25.906 -11.039 1 98.06 396 GLY B O 1
ATOM 7080 N N . ALA B 1 397 ? 10.867 -28.062 -11.383 1 98.5 397 ALA B N 1
ATOM 7081 C CA . ALA B 1 397 ? 11.266 -28.031 -12.789 1 98.5 397 ALA B CA 1
ATOM 7082 C C . ALA B 1 397 ? 10.047 -28.141 -13.711 1 98.5 397 ALA B C 1
ATOM 7084 O O . ALA B 1 397 ? 9.016 -28.688 -13.312 1 98.5 397 ALA B O 1
ATOM 7085 N N . ASN B 1 398 ? 10.203 -27.562 -14.805 1 98.5 398 ASN B N 1
ATOM 7086 C CA . ASN B 1 398 ? 9.219 -27.609 -15.883 1 98.5 398 ASN B CA 1
ATOM 7087 C C . ASN B 1 398 ? 9.805 -28.234 -17.141 1 98.5 398 ASN B C 1
ATOM 7089 O O . ASN B 1 398 ? 10.797 -27.734 -17.688 1 98.5 398 ASN B O 1
ATOM 7093 N N . ALA B 1 399 ? 9.156 -29.25 -17.609 1 98.44 399 ALA B N 1
ATOM 7094 C CA . ALA B 1 399 ? 9.656 -29.953 -18.781 1 98.44 399 ALA B CA 1
ATOM 7095 C C . ALA B 1 399 ? 9.805 -29.016 -19.984 1 98.44 399 ALA B C 1
ATOM 7097 O O . ALA B 1 399 ? 10.727 -29.172 -20.781 1 98.44 399 ALA B O 1
ATOM 7098 N N . TRP B 1 400 ? 8.922 -28.047 -20.094 1 98.5 400 TRP B N 1
ATOM 7099 C CA . TRP B 1 400 ? 8.953 -27.109 -21.219 1 98.5 400 TRP B CA 1
ATOM 7100 C C . TRP B 1 400 ? 10.219 -26.266 -21.188 1 98.5 400 TRP B C 1
ATOM 7102 O O . TRP B 1 400 ? 10.648 -25.734 -22.219 1 98.5 400 TRP B O 1
ATOM 7112 N N . ALA B 1 401 ? 10.797 -26.141 -20.062 1 98.44 401 ALA B N 1
ATOM 7113 C CA . ALA B 1 401 ? 12.055 -25.406 -19.938 1 98.44 401 ALA B CA 1
ATOM 7114 C C . ALA B 1 401 ? 13.242 -26.359 -20 1 98.44 401 ALA B C 1
ATOM 7116 O O . ALA B 1 401 ? 14.203 -26.125 -20.734 1 98.44 401 ALA B O 1
ATOM 7117 N N . VAL B 1 402 ? 13.188 -27.422 -19.297 1 98.38 402 VAL B N 1
ATOM 7118 C CA . VAL B 1 402 ? 14.281 -28.375 -19.141 1 98.38 402 VAL B CA 1
ATOM 7119 C C . VAL B 1 402 ? 14.617 -29 -20.5 1 98.38 402 VAL B C 1
ATOM 7121 O O . VAL B 1 402 ? 15.789 -29.234 -20.812 1 98.38 402 VAL B O 1
ATOM 7124 N N . HIS B 1 403 ? 13.656 -29.234 -21.344 1 98.38 403 HIS B N 1
ATOM 7125 C CA . HIS B 1 403 ? 13.828 -29.953 -22.594 1 98.38 403 HIS B CA 1
ATOM 7126 C C . HIS B 1 403 ? 14.461 -29.062 -23.656 1 98.38 403 HIS B C 1
ATOM 7128 O O . HIS B 1 403 ? 14.789 -29.531 -24.766 1 98.38 403 HIS B O 1
ATOM 7134 N N . LEU B 1 404 ? 14.664 -27.812 -23.328 1 97.75 404 LEU B N 1
ATOM 7135 C CA . LEU B 1 404 ? 15.289 -26.891 -24.266 1 97.75 404 LEU B CA 1
ATOM 7136 C C . LEU B 1 404 ? 16.781 -26.766 -23.984 1 97.75 404 LEU B C 1
ATOM 7138 O O . LEU B 1 404 ? 17.484 -26.016 -24.672 1 97.75 404 LEU B O 1
ATOM 7142 N N . ASP B 1 405 ? 17.25 -27.484 -23.016 1 97.38 405 ASP B N 1
ATOM 7143 C CA . ASP B 1 405 ? 18.656 -27.391 -22.656 1 97.38 405 ASP B CA 1
ATOM 7144 C C . ASP B 1 405 ? 19.547 -27.891 -23.781 1 97.38 405 ASP B C 1
ATOM 7146 O O . ASP B 1 405 ? 19.578 -29.078 -24.078 1 97.38 405 ASP B O 1
ATOM 7150 N N . GLU B 1 406 ? 20.328 -27.047 -24.297 1 96.44 406 GLU B N 1
ATOM 7151 C CA . GLU B 1 406 ? 21.172 -27.375 -25.453 1 96.44 406 GLU B CA 1
ATOM 7152 C C . GLU B 1 406 ? 22.359 -28.234 -25.031 1 96.44 406 GLU B C 1
ATOM 7154 O O . GLU B 1 406 ? 22.953 -28.938 -25.875 1 96.44 406 GLU B O 1
ATOM 7159 N N . GLY B 1 407 ? 22.703 -28.172 -23.828 1 94.88 407 GLY B N 1
ATOM 7160 C CA . GLY B 1 407 ? 23.766 -29.031 -23.328 1 94.88 407 GLY B CA 1
ATOM 7161 C C . GLY B 1 407 ? 23.344 -30.484 -23.234 1 94.88 407 GLY B C 1
ATOM 7162 O O . GLY B 1 407 ? 24.188 -31.391 -23.312 1 94.88 407 GLY B O 1
ATOM 7163 N N . VAL B 1 408 ? 22.125 -30.719 -23.156 1 95.81 408 VAL B N 1
ATOM 7164 C CA . VAL B 1 408 ? 21.594 -32.062 -23 1 95.81 408 VAL B CA 1
ATOM 7165 C C . VAL B 1 408 ? 21.078 -32.594 -24.344 1 95.81 408 VAL B C 1
ATOM 7167 O O . VAL B 1 408 ? 21.391 -33.719 -24.75 1 95.81 408 VAL B O 1
ATOM 7170 N N . TYR B 1 409 ? 20.391 -31.719 -25.125 1 96.5 409 TYR B N 1
ATOM 7171 C CA . TYR B 1 409 ? 19.656 -32.219 -26.281 1 96.5 409 TYR B CA 1
ATOM 7172 C C . TYR B 1 409 ? 20.25 -31.672 -27.578 1 96.5 409 TYR B C 1
ATOM 7174 O O . TYR B 1 409 ? 19.766 -32 -28.672 1 96.5 409 TYR B O 1
ATOM 7182 N N . GLY B 1 410 ? 21.219 -30.859 -27.422 1 94.25 410 GLY B N 1
ATOM 7183 C CA . GLY B 1 410 ? 21.891 -30.328 -28.594 1 94.25 410 GLY B CA 1
ATOM 7184 C C . GLY B 1 410 ? 21.422 -28.938 -28.969 1 94.25 410 GLY B C 1
ATOM 7185 O O . GLY B 1 410 ? 20.422 -28.453 -28.438 1 94.25 410 GLY B O 1
ATOM 7186 N N . GLU B 1 411 ? 22.062 -28.281 -29.906 1 95.12 411 GLU B N 1
ATOM 7187 C CA . GLU B 1 411 ? 21.766 -26.906 -30.328 1 95.12 411 GLU B CA 1
ATOM 7188 C C . GLU B 1 411 ? 20.391 -26.797 -30.953 1 95.12 411 GLU B C 1
ATOM 7190 O O . GLU B 1 411 ? 19.781 -25.719 -30.953 1 95.12 411 GLU B O 1
ATOM 7195 N N . ASP B 1 412 ? 19.953 -27.922 -31.422 1 95.75 412 ASP B N 1
ATOM 7196 C CA . ASP B 1 412 ? 18.641 -27.938 -32.062 1 95.75 412 ASP B CA 1
ATOM 7197 C C . ASP B 1 412 ? 17.578 -28.422 -31.094 1 95.75 412 ASP B C 1
ATOM 7199 O O . ASP B 1 412 ? 16.594 -29.047 -31.5 1 95.75 412 ASP B O 1
ATOM 7203 N N . ALA B 1 413 ? 17.734 -28.234 -29.859 1 96.62 413 ALA B N 1
ATOM 7204 C CA . ALA B 1 413 ? 16.812 -28.688 -28.828 1 96.62 413 ALA B CA 1
ATOM 7205 C C . ALA B 1 413 ? 15.414 -28.109 -29.047 1 96.62 413 ALA B C 1
ATOM 7207 O O . ALA B 1 413 ? 14.422 -28.719 -28.641 1 96.62 413 ALA B O 1
ATOM 7208 N N . GLY B 1 414 ? 15.32 -27.016 -29.688 1 96.44 414 GLY B N 1
ATOM 7209 C CA . GLY B 1 414 ? 14.023 -26.391 -29.922 1 96.44 414 GLY B CA 1
ATOM 7210 C C . GLY B 1 414 ? 13.297 -26.969 -31.125 1 96.44 414 GLY B C 1
ATOM 7211 O O . GLY B 1 414 ? 12.125 -26.641 -31.359 1 96.44 414 GLY B O 1
ATOM 7212 N N . GLU B 1 415 ? 13.953 -27.828 -31.766 1 97 415 GLU B N 1
ATOM 7213 C CA . GLU B 1 415 ? 13.383 -28.375 -33 1 97 415 GLU B CA 1
ATOM 7214 C C . GLU B 1 415 ? 12.914 -29.812 -32.781 1 97 415 GLU B C 1
ATOM 7216 O O . GLU B 1 415 ? 13.461 -30.531 -31.953 1 97 415 GLU B O 1
ATOM 7221 N N . PHE B 1 416 ? 11.906 -30.156 -33.562 1 98 416 PHE B N 1
ATOM 7222 C CA . PHE B 1 416 ? 11.453 -31.547 -33.625 1 98 416 PHE B CA 1
ATOM 7223 C C . PHE B 1 416 ? 12.344 -32.375 -34.531 1 98 416 PHE B C 1
ATOM 7225 O O . PHE B 1 416 ? 12.266 -32.25 -35.75 1 98 416 PHE B O 1
ATOM 7232 N N . ARG B 1 417 ? 13.18 -33.25 -33.906 1 97.56 417 ARG B N 1
ATOM 7233 C CA . ARG B 1 417 ? 14.125 -34.094 -34.625 1 97.56 417 ARG B CA 1
ATOM 7234 C C . ARG B 1 417 ? 14.227 -35.469 -33.969 1 97.56 417 ARG B C 1
ATOM 7236 O O . ARG B 1 417 ? 15.125 -35.719 -33.156 1 97.56 417 ARG B O 1
ATOM 7243 N N . PRO B 1 418 ? 13.344 -36.406 -34.469 1 97.88 418 PRO B N 1
ATOM 7244 C CA . PRO B 1 418 ? 13.352 -37.75 -33.875 1 97.88 418 PRO B CA 1
ATOM 7245 C C . PRO B 1 418 ? 14.703 -38.438 -34 1 97.88 418 PRO B C 1
ATOM 7247 O O . PRO B 1 418 ? 15.055 -39.281 -33.188 1 97.88 418 PRO B O 1
ATOM 7250 N N . GLU B 1 419 ? 15.508 -38.062 -34.938 1 96.12 419 GLU B N 1
ATOM 7251 C CA . GLU B 1 419 ? 16.797 -38.688 -35.219 1 96.12 419 GLU B CA 1
ATOM 7252 C C . GLU B 1 419 ? 17.734 -38.594 -34 1 96.12 419 GLU B C 1
ATOM 7254 O O . GLU B 1 419 ? 18.641 -39.406 -33.875 1 96.12 419 GLU B O 1
ATOM 7259 N N . ARG B 1 420 ? 17.516 -37.688 -33.125 1 94.94 420 ARG B N 1
ATOM 7260 C CA . ARG B 1 420 ? 18.391 -37.5 -31.969 1 94.94 420 ARG B CA 1
ATOM 7261 C C . ARG B 1 420 ? 18.359 -38.719 -31.047 1 94.94 420 ARG B C 1
ATOM 7263 O O . ARG B 1 420 ? 19.297 -38.938 -30.297 1 94.94 420 ARG B O 1
ATOM 7270 N N . TRP B 1 421 ? 17.297 -39.406 -31.156 1 95.75 421 TRP B N 1
ATOM 7271 C CA . TRP B 1 421 ? 17.125 -40.562 -30.281 1 95.75 421 TRP B CA 1
ATOM 7272 C C . TRP B 1 421 ? 17.703 -41.812 -30.906 1 95.75 421 TRP B C 1
ATOM 7274 O O . TRP B 1 421 ? 17.75 -42.875 -30.25 1 95.75 421 TRP B O 1
ATOM 7284 N N . ILE B 1 422 ? 18.016 -41.812 -32.125 1 93.38 422 ILE B N 1
ATOM 7285 C CA . ILE B 1 422 ? 18.469 -43 -32.812 1 93.38 422 ILE B CA 1
ATOM 7286 C C . ILE B 1 422 ? 19.922 -42.812 -33.25 1 93.38 422 ILE B C 1
ATOM 7288 O O . ILE B 1 422 ? 20.672 -43.781 -33.312 1 93.38 422 ILE B O 1
ATOM 7292 N N . GLU B 1 423 ? 20.234 -41.594 -33.531 1 84.44 423 GLU B N 1
ATOM 7293 C CA . GLU B 1 423 ? 21.562 -41.312 -34.094 1 84.44 423 GLU B CA 1
ATOM 7294 C C . GLU B 1 423 ? 22.656 -41.594 -33.062 1 84.44 423 GLU B C 1
ATOM 7296 O O . GLU B 1 423 ? 22.406 -41.531 -31.844 1 84.44 423 GLU B O 1
ATOM 7301 N N . GLY B 1 424 ? 23.75 -42.281 -33.594 1 70.06 424 GLY B N 1
ATOM 7302 C CA . GLY B 1 424 ? 24.938 -42.906 -33 1 70.06 424 GLY B CA 1
ATOM 7303 C C . GLY B 1 424 ? 25.516 -42.062 -31.875 1 70.06 424 GLY B C 1
ATOM 7304 O O . GLY B 1 424 ? 26.734 -41.875 -31.812 1 70.06 424 GLY B O 1
ATOM 7305 N N . LYS B 1 425 ? 24.609 -41.625 -31 1 74.94 425 LYS B N 1
ATOM 7306 C CA . LYS B 1 425 ? 25.094 -40.969 -29.797 1 74.94 425 LYS B CA 1
ATOM 7307 C C . LYS B 1 425 ? 25.641 -42 -28.797 1 74.94 425 LYS B C 1
ATOM 7309 O O . LYS B 1 425 ? 25.234 -43.156 -28.812 1 74.94 425 LYS B O 1
ATOM 7314 N N . SER B 1 426 ? 26.625 -41.562 -28.125 1 83.31 426 SER B N 1
ATOM 7315 C CA . SER B 1 426 ? 27.172 -42.406 -27.062 1 83.31 426 SER B CA 1
ATOM 7316 C C . SER B 1 426 ? 26.109 -42.75 -26.031 1 83.31 426 SER B C 1
ATOM 7318 O O . SER B 1 426 ? 25.094 -42.094 -25.922 1 83.31 426 SER B O 1
ATOM 7320 N N . GLU B 1 427 ? 26.297 -43.75 -25.391 1 83.56 427 GLU B N 1
ATOM 7321 C CA . GLU B 1 427 ? 25.406 -44.219 -24.328 1 83.56 427 GLU B CA 1
ATOM 7322 C C . GLU B 1 427 ? 25.266 -43.156 -23.234 1 83.56 427 GLU B C 1
ATOM 7324 O O . GLU B 1 427 ? 24.188 -43 -22.656 1 83.56 427 GLU B O 1
ATOM 7329 N N . GLY B 1 428 ? 26.328 -42.531 -23.047 1 84.19 428 GLY B N 1
ATOM 7330 C CA . GLY B 1 428 ? 26.312 -41.469 -22.047 1 84.19 428 GLY B CA 1
ATOM 7331 C C . GLY B 1 428 ?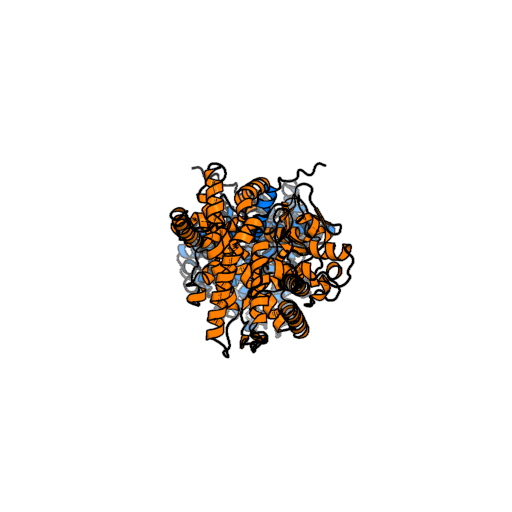 25.391 -40.312 -22.406 1 84.19 428 GLY B C 1
ATOM 7332 O O . GLY B 1 428 ? 24.625 -39.844 -21.547 1 84.19 428 GLY B O 1
ATOM 7333 N N . VAL B 1 429 ? 25.438 -40 -23.641 1 88.75 429 VAL B N 1
ATOM 7334 C CA . VAL B 1 429 ? 24.609 -38.875 -24.125 1 88.75 429 VAL B CA 1
ATOM 7335 C C . VAL B 1 429 ? 23.141 -39.281 -24.094 1 88.75 429 VAL B C 1
ATOM 7337 O O . VAL B 1 429 ? 22.281 -38.531 -23.641 1 88.75 429 VAL B O 1
ATOM 7340 N N . LYS B 1 430 ? 22.844 -40.438 -24.5 1 91.06 430 LYS B N 1
ATOM 7341 C CA . LYS B 1 430 ? 21.469 -40.969 -24.469 1 91.06 430 LYS B CA 1
ATOM 7342 C C . LYS B 1 430 ? 20.953 -41.062 -23.031 1 91.06 430 LYS B C 1
ATOM 7344 O O . LYS B 1 430 ? 19.797 -40.719 -22.766 1 91.06 430 LYS B O 1
ATOM 7349 N N . GLY B 1 431 ? 21.844 -41.5 -22.203 1 90.56 431 GLY B N 1
ATOM 7350 C CA . GLY B 1 431 ? 21.5 -41.594 -20.797 1 90.56 431 GLY B CA 1
ATOM 7351 C C . GLY B 1 431 ? 21.156 -40.219 -20.188 1 90.56 431 GLY B C 1
ATOM 7352 O O . GLY B 1 431 ? 20.203 -40.094 -19.422 1 90.56 431 GLY B O 1
ATOM 7353 N N . GLU B 1 432 ? 21.938 -39.312 -20.578 1 92.19 432 GLU B N 1
ATOM 7354 C CA . GLU B 1 432 ? 21.703 -37.938 -20.094 1 92.19 432 GLU B CA 1
ATOM 7355 C C . GLU B 1 432 ? 20.391 -37.375 -20.609 1 92.19 432 GLU B C 1
ATOM 7357 O O . GLU B 1 432 ? 19.641 -36.75 -19.859 1 92.19 432 GLU B O 1
ATOM 7362 N N . MET B 1 433 ? 20.125 -37.562 -21.875 1 94.88 433 MET B N 1
ATOM 7363 C CA . MET B 1 433 ? 18.859 -37.125 -22.453 1 94.88 433 MET B CA 1
ATOM 7364 C C . MET B 1 433 ? 17.672 -37.75 -21.734 1 94.88 433 MET B C 1
ATOM 7366 O O . MET B 1 433 ? 16.719 -37.062 -21.391 1 94.88 433 MET B O 1
ATOM 7370 N N . MET B 1 434 ? 17.828 -39 -21.422 1 93.81 434 MET B N 1
ATOM 7371 C CA . MET B 1 434 ? 16.75 -39.719 -20.781 1 93.81 434 MET B CA 1
ATOM 7372 C C . MET B 1 434 ? 16.562 -39.25 -19.344 1 93.81 434 MET B C 1
ATOM 7374 O O . MET B 1 434 ? 15.422 -39.156 -18.875 1 93.81 434 MET B O 1
ATOM 7378 N N . ARG B 1 435 ? 17.578 -38.969 -18.688 1 92.38 435 ARG B N 1
ATOM 7379 C CA . ARG B 1 435 ? 17.531 -38.5 -17.312 1 92.38 435 ARG B CA 1
ATOM 7380 C C . ARG B 1 435 ? 16.828 -37.156 -17.219 1 92.38 435 ARG B C 1
ATOM 7382 O O . ARG B 1 435 ? 16.203 -36.812 -16.203 1 92.38 435 ARG B O 1
ATOM 7389 N N . ASN B 1 436 ? 16.938 -36.406 -18.281 1 95.56 436 ASN B N 1
ATOM 7390 C CA . ASN B 1 436 ? 16.344 -35.062 -18.281 1 95.56 436 ASN B CA 1
ATOM 7391 C C . ASN B 1 436 ? 15.008 -35.031 -19 1 95.56 436 ASN B C 1
ATOM 7393 O O . ASN B 1 436 ? 14.406 -33.969 -19.156 1 95.56 436 ASN B O 1
ATOM 7397 N N . PHE B 1 437 ? 14.586 -36.219 -19.469 1 96.94 437 PHE B N 1
ATOM 7398 C CA . PHE B 1 437 ? 13.258 -36.344 -20.047 1 96.94 437 PHE B CA 1
ATOM 7399 C C . PHE B 1 437 ? 12.188 -36.344 -18.969 1 96.94 437 PHE B C 1
ATOM 7401 O O . PHE B 1 437 ? 11.805 -37.406 -18.469 1 96.94 437 PHE B O 1
ATOM 7408 N N . LEU B 1 438 ? 11.609 -35.25 -18.703 1 97 438 LEU B N 1
ATOM 7409 C CA . LEU B 1 438 ? 10.805 -35.031 -17.516 1 97 438 LEU B CA 1
ATOM 7410 C C . LEU B 1 438 ? 9.32 -35.188 -17.812 1 97 438 LEU B C 1
ATOM 7412 O O . LEU B 1 438 ? 8.477 -34.906 -16.953 1 97 438 LEU B O 1
ATOM 7416 N N . THR B 1 439 ? 8.953 -35.562 -19 1 96.88 439 THR B N 1
ATOM 7417 C CA . THR B 1 439 ? 7.562 -35.625 -19.422 1 96.88 439 THR B CA 1
ATOM 7418 C C . THR B 1 439 ? 6.738 -36.469 -18.469 1 96.88 439 THR B C 1
ATOM 7420 O O . THR B 1 439 ? 5.582 -36.156 -18.188 1 96.88 439 THR B O 1
ATOM 7423 N N . PHE B 1 440 ? 7.281 -37.469 -17.953 1 96.31 440 PHE B N 1
ATOM 7424 C CA . PHE B 1 440 ? 6.551 -38.375 -17.078 1 96.31 440 PHE B CA 1
ATOM 7425 C C . PHE B 1 440 ? 7.035 -38.25 -15.633 1 96.31 440 PHE B C 1
ATOM 7427 O O . PHE B 1 440 ? 6.863 -39.156 -14.828 1 96.31 440 PHE B O 1
ATOM 7434 N N . GLY B 1 441 ? 7.672 -37.188 -15.367 1 94.69 441 GLY B N 1
ATOM 7435 C CA . GLY B 1 441 ? 8.273 -37 -14.055 1 94.69 441 GLY B CA 1
ATOM 7436 C C . GLY B 1 441 ? 9.539 -37.812 -13.867 1 94.69 441 GLY B C 1
ATOM 7437 O O . GLY B 1 441 ? 10.305 -38 -14.82 1 94.69 441 GLY B O 1
ATOM 7438 N N . GLY B 1 442 ? 9.891 -38.094 -12.562 1 91.88 442 GLY B N 1
ATOM 7439 C CA . GLY B 1 442 ? 11.102 -38.875 -12.305 1 91.88 442 GLY B CA 1
ATOM 7440 C C . GLY B 1 442 ? 11.141 -39.469 -10.914 1 91.88 442 GLY B C 1
ATOM 7441 O O . GLY B 1 442 ? 10.336 -39.125 -10.047 1 91.88 442 GLY B O 1
ATOM 7442 N N . GLY B 1 443 ? 12.023 -40.5 -10.883 1 90.88 443 GLY B N 1
ATOM 7443 C CA . GLY B 1 443 ? 12.258 -41.125 -9.594 1 90.88 443 GLY B CA 1
ATOM 7444 C C . GLY B 1 443 ? 11.086 -41.938 -9.109 1 90.88 443 GLY B C 1
ATOM 7445 O O . GLY B 1 443 ? 10.406 -42.594 -9.914 1 90.88 443 GLY B O 1
ATOM 7446 N N . SER B 1 444 ? 10.867 -41.844 -7.836 1 91.81 444 SER B N 1
ATOM 7447 C CA . SER B 1 444 ? 9.828 -42.688 -7.219 1 91.81 444 SER B CA 1
ATOM 7448 C C . SER B 1 444 ? 8.438 -42.156 -7.555 1 91.81 444 SER B C 1
ATOM 7450 O O . SER B 1 444 ? 7.438 -42.844 -7.375 1 91.81 444 SER B O 1
ATOM 7452 N N . ARG B 1 445 ? 8.43 -40.938 -8.047 1 94.62 445 ARG B N 1
ATOM 7453 C CA . ARG B 1 445 ? 7.148 -40.312 -8.328 1 94.62 445 ARG B CA 1
ATOM 7454 C C . ARG B 1 445 ? 6.855 -40.312 -9.828 1 94.62 445 ARG B C 1
ATOM 7456 O O . ARG B 1 445 ? 5.969 -39.594 -10.289 1 94.62 445 ARG B O 1
ATOM 7463 N N . ALA B 1 446 ? 7.598 -41.094 -10.57 1 94.25 446 ALA B N 1
ATOM 7464 C CA . ALA B 1 446 ? 7.359 -41.188 -12.008 1 94.25 446 ALA B CA 1
ATOM 7465 C C . ALA B 1 446 ? 5.938 -41.656 -12.297 1 94.25 446 ALA B C 1
ATOM 7467 O O . ALA B 1 446 ? 5.348 -42.375 -11.516 1 94.25 446 ALA B O 1
ATOM 7468 N N . CYS B 1 447 ? 5.469 -41.219 -13.383 1 94.44 447 CYS B N 1
ATOM 7469 C CA . CYS B 1 447 ? 4.082 -41.469 -13.773 1 94.44 447 CYS B CA 1
ATOM 7470 C C . CYS B 1 447 ? 3.768 -42.938 -13.812 1 94.44 447 CYS B C 1
ATOM 7472 O O . CYS B 1 447 ? 4.449 -43.719 -14.5 1 94.44 447 CYS B O 1
ATOM 7474 N N . LEU B 1 448 ? 2.723 -43.281 -13.164 1 91.94 448 LEU B N 1
ATOM 7475 C CA . LEU B 1 448 ? 2.248 -44.656 -13.109 1 91.94 448 LEU B CA 1
ATOM 7476 C C . LEU B 1 448 ? 1.671 -45.094 -14.445 1 91.94 448 LEU B C 1
ATOM 7478 O O . LEU B 1 448 ? 1.761 -46.281 -14.812 1 91.94 448 LEU B O 1
ATOM 7482 N N . GLY B 1 449 ? 1.115 -44.219 -15.148 1 93 449 GLY B N 1
ATOM 7483 C CA . GLY B 1 449 ? 0.403 -44.531 -16.375 1 93 449 GLY B CA 1
ATOM 7484 C C . GLY B 1 449 ? 1.27 -44.406 -17.609 1 93 449 GLY B C 1
ATOM 7485 O O . GLY B 1 449 ? 0.761 -44.406 -18.734 1 93 449 GLY B O 1
ATOM 7486 N N . ARG B 1 450 ? 2.521 -44.25 -17.469 1 94.75 450 ARG B N 1
ATOM 7487 C CA . ARG B 1 450 ? 3.426 -44 -18.594 1 94.75 450 ARG B CA 1
ATOM 7488 C C . ARG B 1 450 ? 3.305 -45.125 -19.625 1 94.75 450 ARG B C 1
ATOM 7490 O O . ARG B 1 450 ? 3.152 -44.844 -20.828 1 94.75 450 ARG B O 1
ATOM 7497 N N . ASN B 1 451 ? 3.287 -46.344 -19.203 1 94.19 451 ASN B N 1
ATOM 7498 C CA . ASN B 1 451 ? 3.268 -47.469 -20.125 1 94.19 451 ASN B CA 1
ATOM 7499 C C . ASN B 1 451 ? 1.927 -47.562 -20.844 1 94.19 451 ASN B C 1
ATOM 7501 O O . ASN B 1 451 ? 1.874 -47.969 -22.016 1 94.19 451 ASN B O 1
ATOM 7505 N N . ILE B 1 452 ? 0.907 -47.25 -20.188 1 94.5 452 ILE B N 1
ATOM 7506 C CA . ILE B 1 452 ? -0.412 -47.25 -20.812 1 94.5 452 ILE B CA 1
ATOM 7507 C C . ILE B 1 452 ? -0.466 -46.188 -21.906 1 94.5 452 ILE B C 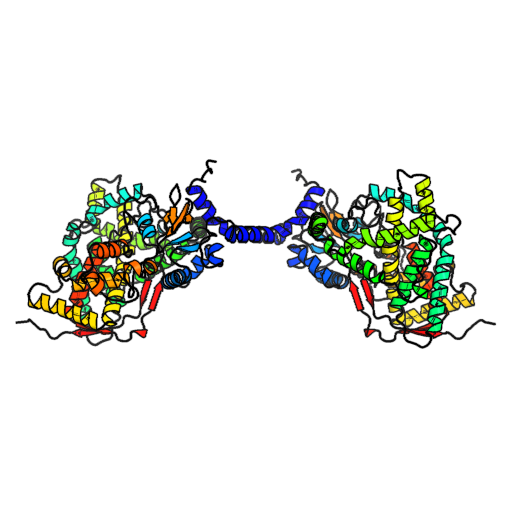1
ATOM 7509 O O . ILE B 1 452 ? -0.899 -46.469 -23.031 1 94.5 452 ILE B O 1
ATOM 7513 N N . ALA B 1 453 ? -0.016 -45 -21.578 1 95.81 453 ALA B N 1
ATOM 7514 C CA . ALA B 1 453 ? 0.016 -43.938 -22.562 1 95.81 453 ALA B CA 1
ATOM 7515 C C . ALA B 1 453 ? 0.887 -44.312 -23.75 1 95.81 453 ALA B C 1
ATOM 7517 O O . ALA B 1 453 ? 0.509 -44.062 -24.906 1 95.81 453 ALA B O 1
ATOM 7518 N N . TRP B 1 454 ? 1.987 -44.844 -23.453 1 96.38 454 TRP B N 1
ATOM 7519 C CA . TRP B 1 454 ? 2.924 -45.25 -24.5 1 96.38 454 TRP B CA 1
ATOM 7520 C C . TRP B 1 454 ? 2.312 -46.312 -25.406 1 96.38 454 TRP B C 1
ATOM 7522 O O . TRP B 1 454 ? 2.477 -46.25 -26.625 1 96.38 454 TRP B O 1
ATOM 7532 N N . MET B 1 455 ? 1.641 -47.25 -24.828 1 96.25 455 MET B N 1
ATOM 7533 C CA . MET B 1 455 ? 0.957 -48.281 -25.609 1 96.25 455 MET B CA 1
ATOM 7534 C C . MET B 1 455 ? -0.094 -47.656 -26.531 1 96.25 455 MET B C 1
ATOM 7536 O O . MET B 1 455 ? -0.167 -48 -27.719 1 96.25 455 MET B O 1
ATOM 7540 N N . GLU B 1 456 ? -0.861 -46.75 -25.969 1 96.94 456 GLU B N 1
ATOM 7541 C CA . GLU B 1 456 ? -1.893 -46.094 -26.766 1 96.94 456 GLU B CA 1
ATOM 7542 C C . GLU B 1 456 ? -1.287 -45.406 -27.969 1 96.94 456 GLU B C 1
ATOM 7544 O O . GLU B 1 456 ? -1.752 -45.562 -29.094 1 96.94 456 GLU B O 1
ATOM 7549 N N . MET B 1 457 ? -0.241 -44.688 -27.766 1 97.81 457 MET B N 1
ATOM 7550 C CA . MET B 1 457 ? 0.38 -43.938 -28.844 1 97.81 457 MET B CA 1
ATOM 7551 C C . MET B 1 457 ? 1.044 -44.844 -29.859 1 97.81 457 MET B C 1
ATOM 7553 O O . MET B 1 457 ? 0.893 -44.688 -31.062 1 97.81 457 MET B O 1
ATOM 7557 N N . SER B 1 458 ? 1.726 -45.844 -29.344 1 97.69 458 SER B N 1
ATOM 7558 C CA . SER B 1 458 ? 2.486 -46.781 -30.172 1 97.69 458 SER B CA 1
ATOM 7559 C C . SER B 1 458 ? 1.565 -47.594 -31.078 1 97.69 458 SER B C 1
ATOM 7561 O O . SER B 1 458 ? 1.963 -48 -32.188 1 97.69 458 SER B O 1
ATOM 7563 N N . LYS B 1 459 ? 0.375 -47.781 -30.641 1 98 459 LYS B N 1
ATOM 7564 C CA . LYS B 1 459 ? -0.557 -48.594 -31.422 1 98 459 LYS B CA 1
ATOM 7565 C C . LYS B 1 459 ? -1.396 -47.688 -32.344 1 98 459 LYS B C 1
ATOM 7567 O O . LYS B 1 459 ? -1.586 -48.031 -33.531 1 98 459 LYS B O 1
ATOM 7572 N N . LEU B 1 460 ? -1.859 -46.625 -31.859 1 98.31 460 LEU B N 1
ATOM 7573 C CA . LEU B 1 460 ? -2.807 -45.781 -32.594 1 98.31 460 LEU B CA 1
ATOM 7574 C C . LEU B 1 460 ? -2.125 -45.125 -33.781 1 98.31 460 LEU B C 1
ATOM 7576 O O . LEU B 1 460 ? -2.672 -45.094 -34.906 1 98.31 460 LEU B O 1
ATOM 7580 N N . ILE B 1 461 ? -0.972 -44.562 -33.562 1 98.38 461 ILE B N 1
ATOM 7581 C CA . ILE B 1 461 ? -0.321 -43.75 -34.594 1 98.38 461 ILE B CA 1
ATOM 7582 C C . ILE B 1 461 ? -0.031 -44.625 -35.812 1 98.38 461 ILE B C 1
ATOM 7584 O O . ILE B 1 461 ? -0.433 -44.281 -36.938 1 98.38 461 ILE B O 1
ATOM 7588 N N . PRO B 1 462 ? 0.597 -45.75 -35.656 1 98.12 462 PRO B N 1
ATOM 7589 C CA . PRO B 1 462 ? 0.806 -46.594 -36.844 1 98.12 462 PRO B CA 1
ATOM 7590 C C . PRO B 1 462 ? -0.503 -47.094 -37.469 1 98.12 462 PRO B C 1
ATOM 7592 O O . PRO B 1 462 ? -0.603 -47.219 -38.688 1 98.12 462 PRO B O 1
ATOM 7595 N N . ALA B 1 463 ? -1.49 -47.406 -36.656 1 97.56 463 ALA B N 1
ATOM 7596 C CA . ALA B 1 463 ? -2.787 -47.812 -37.188 1 97.56 463 ALA B CA 1
ATOM 7597 C C . ALA B 1 463 ? -3.377 -46.75 -38.125 1 97.56 463 ALA B C 1
ATOM 7599 O O . ALA B 1 463 ? -3.904 -47.062 -39.188 1 97.56 463 ALA B O 1
ATOM 7600 N N . LEU B 1 464 ? -3.289 -45.531 -37.719 1 97 464 LEU B N 1
ATOM 7601 C CA . LEU B 1 464 ? -3.762 -44.406 -38.531 1 97 464 LEU B CA 1
ATOM 7602 C C . LEU B 1 464 ? -2.967 -44.312 -39.844 1 97 464 LEU B C 1
ATOM 7604 O O . LEU B 1 464 ? -3.547 -44.156 -40.906 1 97 464 LEU B O 1
ATOM 7608 N N . LEU B 1 465 ? -1.677 -44.469 -39.719 1 97.06 465 LEU B N 1
ATOM 7609 C CA . LEU B 1 465 ? -0.798 -44.219 -40.844 1 97.06 465 LEU B CA 1
ATOM 7610 C C . LEU B 1 465 ? -0.805 -45.375 -41.812 1 97.06 465 LEU B C 1
ATOM 7612 O O . LEU B 1 465 ? -0.434 -45.219 -43 1 97.06 465 LEU B O 1
ATOM 7616 N N . MET B 1 466 ? -1.156 -46.531 -41.344 1 96.19 466 MET B N 1
ATOM 7617 C CA . MET B 1 466 ? -1.31 -47.656 -42.219 1 96.19 466 MET B CA 1
ATOM 7618 C C . MET B 1 466 ? -2.564 -47.531 -43.094 1 96.19 466 MET B C 1
ATOM 7620 O O . MET B 1 466 ? -2.623 -48.062 -44.188 1 96.19 466 MET B O 1
ATOM 7624 N N . ARG B 1 467 ? -3.527 -46.781 -42.688 1 94.44 467 ARG B N 1
ATOM 7625 C CA . ARG B 1 467 ? -4.844 -46.781 -43.312 1 94.44 467 ARG B CA 1
ATOM 7626 C C . ARG B 1 467 ? -5.102 -45.469 -44.062 1 94.44 467 ARG B C 1
ATOM 7628 O O . ARG B 1 467 ? -5.887 -45.438 -45 1 94.44 467 ARG B O 1
ATOM 7635 N N . TYR B 1 468 ? -4.402 -44.438 -43.625 1 95 468 TYR B N 1
ATOM 7636 C CA . TYR B 1 468 ? -4.785 -43.125 -44.188 1 95 468 TYR B CA 1
ATOM 7637 C C . TYR B 1 468 ? -3.559 -42.312 -44.531 1 95 468 TYR B C 1
ATOM 7639 O O . TYR B 1 468 ? -2.533 -42.375 -43.875 1 95 468 TYR B O 1
ATOM 7647 N N . ASP B 1 469 ? -3.709 -41.531 -45.625 1 94.81 469 ASP B N 1
ATOM 7648 C CA . ASP B 1 469 ? -2.898 -40.344 -45.844 1 94.81 469 ASP B CA 1
ATOM 7649 C C . ASP B 1 469 ? -3.516 -39.125 -45.125 1 94.81 469 ASP B C 1
ATOM 7651 O O . ASP B 1 469 ? -4.629 -38.719 -45.469 1 94.81 469 ASP B O 1
ATOM 7655 N N . ILE B 1 470 ? -2.771 -38.625 -44.188 1 95.94 470 ILE B N 1
ATOM 7656 C CA . ILE B 1 470 ? -3.318 -37.594 -43.312 1 95.94 470 ILE B CA 1
ATOM 7657 C C . ILE B 1 470 ? -2.727 -36.219 -43.719 1 95.94 470 ILE B C 1
ATOM 7659 O O . ILE B 1 470 ? -1.506 -36.094 -43.812 1 95.94 470 ILE B O 1
ATOM 7663 N N . GLU B 1 471 ? -3.641 -35.281 -43.969 1 95.25 471 GLU B N 1
ATOM 7664 C CA . GLU B 1 471 ? -3.211 -33.938 -44.312 1 95.25 471 GLU B CA 1
ATOM 7665 C C . GLU B 1 471 ? -3.746 -32.906 -43.312 1 95.25 471 GLU B C 1
ATOM 7667 O O . GLU B 1 471 ? -4.934 -32.906 -43 1 95.25 471 GLU B O 1
ATOM 7672 N N . LEU B 1 472 ? -2.848 -32.094 -42.844 1 96.19 472 LEU B N 1
ATOM 7673 C CA . LEU B 1 472 ? -3.248 -31 -41.969 1 96.19 472 LEU B CA 1
ATOM 7674 C C . LEU B 1 472 ? -3.957 -29.906 -42.781 1 96.19 472 LEU B C 1
ATOM 7676 O O . LEU B 1 472 ? -3.449 -29.453 -43.812 1 96.19 472 LEU B O 1
ATOM 7680 N N . VAL B 1 473 ? -5.113 -29.469 -42.375 1 95.44 473 VAL B N 1
ATOM 7681 C CA . VAL B 1 473 ? -5.922 -28.5 -43.094 1 95.44 473 VAL B CA 1
ATOM 7682 C C . VAL B 1 473 ? -5.266 -27.125 -43.031 1 95.44 473 VAL B C 1
ATOM 7684 O O . VAL B 1 473 ? -5.078 -26.469 -44.062 1 95.44 473 VAL B O 1
ATOM 7687 N N . ASP B 1 474 ? -4.953 -26.672 -41.781 1 95.06 474 ASP B N 1
ATOM 7688 C CA . ASP B 1 474 ? -4.395 -25.344 -41.562 1 95.06 474 ASP B CA 1
ATOM 7689 C C . ASP B 1 474 ? -3.59 -25.312 -40.25 1 95.06 474 ASP B C 1
ATOM 7691 O O . ASP B 1 474 ? -4.164 -25.266 -39.156 1 95.06 474 ASP B O 1
ATOM 7695 N N . PRO B 1 475 ? -2.295 -25.266 -40.406 1 92 475 PRO B N 1
ATOM 7696 C CA . PRO B 1 475 ? -1.456 -25.25 -39.188 1 92 475 PRO B CA 1
ATOM 7697 C C . PRO B 1 475 ? -1.66 -24 -38.344 1 92 475 PRO B C 1
ATOM 7699 O O . PRO B 1 475 ? -1.362 -24.016 -37.156 1 92 475 PRO B O 1
ATOM 7702 N N . SER B 1 476 ? -2.168 -22.953 -38.906 1 94 476 SER B N 1
ATOM 7703 C CA . SER B 1 476 ? -2.33 -21.688 -38.188 1 94 476 SER B CA 1
ATOM 7704 C C . SER B 1 476 ? -3.457 -21.766 -37.156 1 94 476 SER B C 1
ATOM 7706 O O . SER B 1 476 ? -3.578 -20.906 -36.281 1 94 476 SER B O 1
ATOM 7708 N N . LEU B 1 477 ? -4.227 -22.797 -37.156 1 94.81 477 LEU B N 1
ATOM 7709 C CA . LEU B 1 477 ? -5.348 -22.969 -36.219 1 94.81 477 LEU B CA 1
ATOM 7710 C C . LEU B 1 477 ? -4.879 -23.547 -34.906 1 94.81 477 LEU B C 1
ATOM 7712 O O . LEU B 1 477 ? -5.621 -23.531 -33.906 1 94.81 477 LEU B O 1
ATOM 7716 N N . TRP B 1 478 ? -3.617 -24.016 -34.875 1 96.19 478 TRP B N 1
ATOM 7717 C CA . TRP B 1 478 ? -3.072 -24.641 -33.656 1 96.19 478 TRP B CA 1
ATOM 7718 C C . TRP B 1 478 ? -3 -23.641 -32.531 1 96.19 478 TRP B C 1
ATOM 7720 O O . TRP B 1 478 ? -2.473 -22.531 -32.688 1 96.19 478 TRP B O 1
ATOM 7730 N N . ARG B 1 479 ? -3.707 -23.984 -31.391 1 96.75 479 ARG B N 1
ATOM 7731 C CA . ARG B 1 479 ? -3.672 -23.172 -30.188 1 96.75 479 ARG B CA 1
ATOM 7732 C C . ARG B 1 479 ? -3.346 -24.016 -28.953 1 96.75 479 ARG B C 1
ATOM 7734 O O . ARG B 1 479 ? -3.797 -25.156 -28.844 1 96.75 479 ARG B O 1
ATOM 7741 N N . GLU B 1 480 ? -2.537 -23.438 -28.109 1 97.19 480 GLU B N 1
ATOM 7742 C CA . GLU B 1 480 ? -2.193 -24.062 -26.828 1 97.19 480 GLU B CA 1
ATOM 7743 C C . GLU B 1 480 ? -2.736 -23.25 -25.656 1 97.19 480 GLU B C 1
ATOM 7745 O O . GLU B 1 480 ? -2.684 -22.031 -25.656 1 97.19 480 GLU B O 1
ATOM 7750 N N . THR B 1 481 ? -3.346 -23.922 -24.703 1 96.88 481 THR B N 1
ATOM 7751 C CA . THR B 1 481 ? -3.768 -23.328 -23.438 1 96.88 481 THR B CA 1
ATOM 7752 C C . THR B 1 481 ? -3.271 -24.156 -22.266 1 96.88 481 THR B C 1
ATOM 7754 O O . THR B 1 481 ? -3.611 -25.328 -22.141 1 96.88 481 THR B O 1
ATOM 7757 N N . CYS B 1 482 ? -2.535 -23.5 -21.422 1 96.69 482 CYS B N 1
ATOM 7758 C CA . CYS B 1 482 ? -1.953 -24.188 -20.281 1 96.69 482 CYS B CA 1
ATOM 7759 C C . CYS B 1 482 ? -2.885 -24.141 -19.078 1 96.69 482 CYS B C 1
ATOM 7761 O O . CYS B 1 482 ? -3.008 -23.094 -18.422 1 96.69 482 CYS B O 1
ATOM 7763 N N . LEU B 1 483 ? -3.539 -24.984 -18.547 1 90.12 483 LEU B N 1
ATOM 7764 C CA . LEU B 1 483 ? -4.406 -25.109 -17.375 1 90.12 483 LEU B CA 1
ATOM 7765 C C . LEU B 1 483 ? -3.74 -25.953 -16.297 1 90.12 483 LEU B C 1
ATOM 7767 O O . LEU B 1 483 ? -3.908 -25.688 -15.109 1 90.12 483 LEU B O 1
ATOM 7771 N N . LEU B 1 484 ? -2.986 -26.844 -16.406 1 93.06 484 LEU B N 1
ATOM 7772 C CA . LEU B 1 484 ? -2.113 -27.859 -15.82 1 93.06 484 LEU B CA 1
ATOM 7773 C C . LEU B 1 484 ? -1.412 -28.672 -16.906 1 93.06 484 LEU B C 1
ATOM 7775 O O . LEU B 1 484 ? -0.183 -28.766 -16.922 1 93.06 484 LEU B O 1
ATOM 7779 N N . PHE B 1 485 ? -2.248 -29.062 -17.688 1 95.44 485 PHE B N 1
ATOM 7780 C CA . PHE B 1 485 ? -1.788 -29.641 -18.938 1 95.44 485 PHE B CA 1
ATOM 7781 C C . PHE B 1 485 ? -1.934 -28.656 -20.078 1 95.44 485 PHE B C 1
ATOM 7783 O O . PHE B 1 485 ? -2.771 -27.75 -20.016 1 95.44 485 PHE B O 1
ATOM 7790 N N . VAL B 1 486 ? -1.101 -28.812 -21.062 1 97.31 486 VAL B N 1
ATOM 7791 C CA . VAL B 1 486 ? -1.145 -27.891 -22.203 1 97.31 486 VAL B CA 1
ATOM 7792 C C . VAL B 1 486 ? -2.162 -28.391 -23.219 1 97.31 486 VAL B C 1
ATOM 7794 O O . VAL B 1 486 ? -1.815 -29.156 -24.125 1 97.31 486 VAL B O 1
ATOM 7797 N N . HIS B 1 487 ? -3.35 -27.906 -23.062 1 95.25 487 HIS B N 1
ATOM 7798 C CA . HIS B 1 487 ? -4.434 -28.281 -23.969 1 95.25 487 HIS B CA 1
ATOM 7799 C C . HIS B 1 487 ? -4.242 -27.656 -25.344 1 95.25 487 HIS B C 1
ATOM 7801 O O . HIS B 1 487 ? -3.893 -26.469 -25.453 1 95.25 487 HIS B O 1
ATOM 7807 N N . GLN B 1 488 ? -4.484 -28.516 -26.359 1 96.75 488 GLN B N 1
ATOM 7808 C CA . GLN B 1 488 ? -4.305 -28.047 -27.719 1 96.75 488 GLN B CA 1
ATOM 7809 C C . GLN B 1 488 ? -5.613 -28.125 -28.516 1 96.75 488 GLN B C 1
ATOM 7811 O O . GLN B 1 488 ? -6.406 -29.047 -28.312 1 96.75 488 GLN B O 1
ATOM 7816 N N . THR B 1 489 ? -5.789 -27.156 -29.359 1 95.94 489 THR B N 1
ATOM 7817 C CA . THR B 1 489 ? -6.91 -27.141 -30.281 1 95.94 489 THR B CA 1
ATOM 7818 C C . THR B 1 489 ? -6.441 -26.781 -31.688 1 95.94 489 THR B C 1
ATOM 7820 O O . THR B 1 489 ? -5.293 -26.375 -31.891 1 95.94 489 THR B O 1
ATOM 7823 N N . GLY B 1 490 ? -7.258 -27.125 -32.656 1 96.62 490 GLY B N 1
ATOM 7824 C CA . GLY B 1 490 ? -6.984 -26.703 -34 1 96.62 490 GLY B CA 1
ATOM 7825 C C . GLY B 1 490 ? -6.344 -27.781 -34.875 1 96.62 490 GLY B C 1
ATOM 7826 O O . GLY B 1 490 ? -5.844 -27.5 -35.969 1 96.62 490 GLY B O 1
ATOM 7827 N N . LEU B 1 491 ? -6.312 -29 -34.406 1 97.44 491 LEU B N 1
ATOM 7828 C CA . LEU B 1 491 ? -5.766 -30.109 -35.188 1 97.44 491 LEU B CA 1
ATOM 7829 C C . LEU B 1 491 ? -6.816 -30.672 -36.156 1 97.44 491 LEU B C 1
ATOM 7831 O O . LEU B 1 491 ? -7.266 -31.812 -35.969 1 97.44 491 LEU B O 1
ATOM 7835 N N . HIS B 1 492 ? -7.129 -29.875 -37.156 1 97.25 492 HIS B N 1
ATOM 7836 C CA . HIS B 1 492 ? -8.039 -30.312 -38.219 1 97.25 492 HIS B CA 1
ATOM 7837 C C . HIS B 1 492 ? -7.285 -30.969 -39.344 1 97.25 492 HIS B C 1
ATOM 7839 O O . HIS B 1 492 ? -6.32 -30.406 -39.875 1 97.25 492 HIS B O 1
ATOM 7845 N N . VAL B 1 493 ? -7.773 -32.219 -39.688 1 97.44 493 VAL B N 1
ATOM 7846 C CA . VAL B 1 493 ? -7.035 -33 -40.688 1 97.44 493 VAL B CA 1
ATOM 7847 C C . VAL B 1 493 ? -8.008 -33.562 -41.719 1 97.44 493 VAL B C 1
ATOM 7849 O O . VAL B 1 493 ? -9.203 -33.688 -41.469 1 97.44 493 VAL B O 1
ATOM 7852 N N . ARG B 1 494 ? -7.527 -33.812 -42.875 1 96.12 494 ARG B N 1
ATOM 7853 C CA . ARG B 1 494 ? -8.211 -34.594 -43.906 1 96.12 494 ARG B CA 1
ATOM 7854 C C . ARG B 1 494 ? -7.637 -36 -44 1 96.12 494 ARG B C 1
ATOM 7856 O O . ARG B 1 494 ? -6.426 -36.188 -44.125 1 96.12 494 ARG B O 1
ATOM 7863 N N . MET B 1 495 ? -8.523 -36.969 -43.844 1 94.5 495 MET B N 1
ATOM 7864 C CA . MET B 1 495 ? -8.141 -38.375 -43.875 1 94.5 495 MET B CA 1
ATOM 7865 C C . MET B 1 495 ? -8.445 -39 -45.25 1 94.5 495 MET B C 1
ATOM 7867 O O . MET B 1 495 ? -9.617 -39.094 -45.625 1 94.5 495 MET B O 1
ATOM 7871 N N . LYS B 1 496 ? -7.438 -39.438 -45.969 1 92.94 496 LYS B N 1
ATOM 7872 C CA . LYS B 1 496 ? -7.617 -40.125 -47.25 1 92.94 496 LYS B CA 1
ATOM 7873 C C . LYS B 1 496 ? -7.223 -41.594 -47.125 1 92.94 496 LYS B C 1
ATOM 7875 O O . LYS B 1 496 ? -6.066 -41.906 -46.844 1 92.94 496 LYS B O 1
ATOM 7880 N N . PRO B 1 497 ? -8.188 -42.469 -47.375 1 92.81 497 PRO B N 1
ATOM 7881 C CA . PRO B 1 497 ? -7.84 -43.906 -47.312 1 92.81 497 PRO B CA 1
ATOM 7882 C C . PRO B 1 497 ? -6.723 -44.281 -48.25 1 92.81 497 PRO B C 1
ATOM 7884 O O . PRO B 1 497 ? -6.684 -43.812 -49.406 1 92.81 497 PRO B O 1
ATOM 7887 N N . ARG B 1 498 ? -5.816 -45 -47.719 1 90.31 498 ARG B N 1
ATOM 7888 C CA . ARG B 1 498 ? -4.719 -45.469 -48.562 1 90.31 498 ARG B CA 1
ATOM 7889 C C . ARG B 1 498 ? -5.141 -46.688 -49.375 1 90.31 498 ARG B C 1
ATOM 7891 O O . ARG B 1 498 ? -5.949 -47.5 -48.938 1 90.31 498 ARG B O 1
ATOM 7898 N N . LYS B 1 499 ? -4.957 -46.625 -50.781 1 75.5 499 LYS B N 1
ATOM 7899 C CA . LYS B 1 499 ? -5.277 -47.75 -51.656 1 75.5 499 LYS B CA 1
ATOM 7900 C C . LYS B 1 499 ? -4.637 -49.031 -51.156 1 75.5 499 LYS B C 1
ATOM 7902 O O . LYS B 1 499 ? -3.545 -49 -50.562 1 75.5 499 LYS B O 1
ATOM 7907 N N . ASN B 1 500 ? -5.488 -50.094 -50.812 1 55.94 500 ASN B N 1
ATOM 7908 C CA . ASN B 1 500 ? -5.141 -51.406 -50.281 1 55.94 500 ASN B CA 1
ATOM 7909 C C . ASN B 1 500 ? -3.873 -51.969 -50.938 1 55.94 500 ASN B C 1
ATOM 7911 O O . ASN B 1 500 ? -3.84 -52.188 -52.156 1 55.94 500 ASN B O 1
ATOM 7915 N N . LEU B 1 501 ? -2.752 -51.688 -50.531 1 48.16 501 LEU B N 1
ATOM 7916 C CA . LEU B 1 501 ? -1.63 -52.469 -51.062 1 48.16 501 LEU B CA 1
ATOM 7917 C C . LEU B 1 501 ? -1.958 -53.938 -51.031 1 48.16 501 LEU B C 1
ATOM 7919 O O . LEU B 1 501 ? -1.839 -54.625 -52.062 1 48.16 501 LEU B O 1
ATOM 7923 N N . GLY B 1 502 ? -1.639 -54.938 -49.906 1 39.25 502 GLY B N 1
ATOM 7924 C CA . GLY B 1 502 ? -1.608 -56.375 -49.938 1 39.25 502 GLY B CA 1
ATOM 7925 C C . GLY B 1 502 ? -2.99 -57 -49.906 1 39.25 502 GLY B C 1
ATOM 7926 O O . GLY B 1 502 ? -3.266 -57.906 -49.094 1 39.25 502 GLY B O 1
ATOM 7927 N N . ALA B 1 503 ? -4.285 -56.75 -50.25 1 39.97 503 ALA B N 1
ATOM 7928 C CA . ALA B 1 503 ? -5.145 -57.875 -50.562 1 39.97 503 ALA B CA 1
ATOM 7929 C C . ALA B 1 503 ? -4.578 -58.688 -51.719 1 39.97 503 ALA B C 1
ATOM 7931 O O . ALA B 1 503 ? -4.824 -58.375 -52.875 1 39.97 503 ALA B O 1
ATOM 7932 N N . ALA B 1 504 ? -3.223 -58.938 -52.031 1 32.62 504 ALA B N 1
ATOM 7933 C CA . ALA B 1 504 ? -2.984 -60.188 -52.75 1 32.62 504 ALA B CA 1
ATOM 7934 C C . ALA B 1 504 ? -3.166 -61.375 -51.844 1 32.62 504 ALA B C 1
ATOM 7936 O O . ALA B 1 504 ? -2.799 -61.344 -50.656 1 32.62 504 ALA B O 1
#

Sequence (1008 aa):
MSSTSIPVALHTVLHQYLYLIPLIIPTIYIVYQRRFSPLAQFPGPFLASLTKLWLVYKIRQGQYHRLIQTLHAQYGPVVRIGPDELSIADPEAVKQIYSSGSRFQKSYWYSVIQGKRKFDLFAGRDEKIHGHHRKMVARAFALDTLRDLEPYVDKCIGVLMEKVDGMAGSSIDMGKWVQLFAFDVIGEITWSTSFSYLLNGTSSGTFATIRSIASCGAWLGHIPLLYTLHEFLKPLIGTHLAIAARHGSLRAFALRETQARARNPDARPDMVSRMLATHAQRPDEFSYDDVVSQATSNINAGSDTTAVALRAVLFQLLTHGAAMERLVCEIDAARADGRLEDPPSYDQAARLEYLQAVLYEGLRVCPSVGLNLPRVVPEGGMRVRGKYVPAGYVVGANAWAVHLDEGVYGEDAGEFRPERWIEGKSEGVKGEMMRNFLTFGGGSRACLGRNIAWMEMSKLIPALLMRYDIELVDPSLWRETCLLFVHQTGLHVRMKPRKNLGAAMSSTSIPVALHTVLHQYLYLIPLIIPTIYIVYQRRFSPLAQFPGPFLASLTKLWLVYKIRQGQYHRLIQTLHAQYGPVVRIGPDELSIADPEAVKQIYSSGSRFQKSYWYSVIQGKRKFDLFAGRDEKIHGHHRKMVARAFALDTLRDLEPYVDKCIGVLMEKVDGMAGSSIDMGKWVQLFAFDVIGEITWSTSFSYLLNGTSSGTFATIRSIASCGAWLGHIPLLYTLHEFLKPLIGTHLAIAARHGSLRAFALRETQARARNPDARPDMVSRMLATHAQRPDEFSYDDVVSQATSNINAGSDTTAVALRAVLFQLLTHGAAMERLVCEIDAARADGRLEDPPSYDQAARLEYLQAVLYEGLRVCPSVGLNLPRVVPEGGMRVRGKYVPAGYVVGANAWAVHLDEGVYGEDAGEFRPERWIEGKSEGVKGEMMRNFLTFGGGSRACLGRNIAWMEMSKLIPALLMRYDIELVDPSLWRETCLLFVHQTGLHVRMKPRKNLGAA

Organism: NCBI:txid1448308

Secondary structure (DSSP, 8-state):
-------HHHHHHHHHHGGGHHHHHHHHHHHIIIIISGGGGS---HHHHH-THHHHHHHHTT-HHHHHHHHHHHH-SEEEEETTEEEE--HHHHHHHHSTT---EE-GGGHHHHTT-S--TTT---HHHHHHHHHHHGGGGSHHHHHHHHHHHHHHHHHHHHHHHHTTTSEEEHHHHHHHHHHHHHHHHHHS----HHHHT--TTHHHHHHHHHHHHHHHTT-HHHHHHHHHHHHHH----GGGGGTTHHHHHHHHHHHHHHH-TTS---HHHHHHHHHHH-TTTS-HHHHHHHHHHHHHHHTHHHHHHHHHHHHHHHH-HHHHHHHHHHHHHHHHTT---SSPPHHHHHT-HHHHHHHHHHHHHS-SB-S-EEEEPPTT-EEETTEEE-TT-EEEE-HHHHTT-HHHH-TTTTS--GGGGTSS--HHHHHHHHHT-GGG--GGG--TTHHHHHHHHHHHHHHHHHHEEEEES-GGG-EEEESSBEEEE--EEEEEEPP-----/-------HHHHHHHHHHGGGHHHHHHHHHHHIIIIISGGGGS---HHHHH-THHHHHHHHTT-HHHHHHHHHHHH-SEEEEETTEEEE--HHHHHHHHSTT---EE-GGGHHHHTT-S--TTT---HHHHHHHHHHHGGGGSHHHHHHHHHHHHHHHHHHHHHHHHTTTSEEEHHHHHHHHHHHHHHHHHHS----HHHHT--TTHHHHHHHHHHHHHHHTT-HHHHHHHHHHHHHH----GGGGGTTHHHHHHHHHHHHHHT-TTS---HHHHHHHHHHH-TTTS-HHHHHHHHHHHHHHHTHHHHHHHHHHHHHHHH-HHHHHHHHHHHHHHHHTT---SSPPHHHHHT-HHHHHHHHHHHHHS-SB-S-EEEEPPTT-EEETTEEE-TT-EEEE-HHHHTT-HHHH-TTTTS--GGGGTSS--HHHHHHHHHT-GGG--GGG--TTHHHHHHHHHHHHHHHHHHEEEEES-GGG-EEEESSBEEEE--EEEEEEPP-S---

Nearest PDB structures (foldseek):
  1og2-assembly1_A  TM=7.663E-01  e=3.727E-16  Homo sapiens
  5e58-assembly5_E  TM=7.523E-01  e=6.956E-16  Neotoma lepida
  5uda-assembly1_A  TM=7.882E-01  e=4.523E-15  Homo sapiens
  3gph-assembly2_B  TM=7.674E-01  e=1.883E-14  Homo sapiens
  8vz7-assembly1_A  TM=7.164E-01  e=4.945E-15  Homo sapiens

InterPro domains:
  IPR001128 Cytochrome P450 [PF00067] (53-473)
  IPR001128 Cytochrome P450 [PR00385] (301-318)
  IPR001128 Cytochrome P450 [PR00385] (357-368)
  IPR001128 Cytochrome P450 [PR00385] (438-447)
  IPR001128 Cytochrome P450 [PR00385] (447-458)
  IPR002401 Cytochrome P450, E-class, group I [PR00463] (290-307)
  IPR002401 Cytochrome P450, E-class, group I [PR00463] (310-336)
  IPR002401 Cytochrome P450, E-class, group I [PR00463] (356-374)
  IPR002401 Cytochrome P450, E-class, group I [PR00463] (437-447)
  IPR002401 Cytochrome P450, E-class, group I [PR00463] (447-470)
  IPR017972 Cytochrome P450, conserved site [PS00086] (440-449)
  IPR036396 Cytochrome P450 superfamily [G3DSA:1.10.630.10] (31-502)
  IPR036396 Cytochrome P450 superfamily [SSF48264] (38-499)
  IPR050121 Cytochrome P450 monooxygenase [PTHR24305] (16-479)